Protein AF-A0A3P1Y550-F1 (afdb_monomer_lite)

Structure (mmCIF, N/CA/C/O backbone):
data_AF-A0A3P1Y550-F1
#
_entry.id   AF-A0A3P1Y550-F1
#
loop_
_atom_site.group_PDB
_atom_site.id
_atom_site.type_symbol
_atom_site.label_atom_id
_atom_site.label_alt_id
_atom_site.label_comp_id
_atom_site.label_asym_id
_atom_site.label_entity_id
_atom_site.label_seq_id
_atom_site.pdbx_PDB_ins_code
_atom_site.Cartn_x
_atom_site.Cartn_y
_atom_site.Cartn_z
_atom_site.occupancy
_atom_site.B_iso_or_equiv
_atom_site.auth_seq_id
_atom_site.auth_comp_id
_atom_site.auth_asym_id
_atom_site.auth_atom_id
_atom_site.pdbx_PDB_model_num
ATOM 1 N N . MET A 1 1 ? -47.392 -15.520 60.099 1.00 22.62 1 MET A N 1
ATOM 2 C CA . MET A 1 1 ? -47.990 -14.288 59.538 1.00 22.62 1 MET A CA 1
ATOM 3 C C . MET A 1 1 ? -48.075 -13.262 60.661 1.00 22.62 1 MET A C 1
ATOM 5 O O . MET A 1 1 ? -48.960 -13.371 61.495 1.00 22.62 1 MET A O 1
ATOM 9 N N . VAL A 1 2 ? -47.128 -12.327 60.753 1.00 23.77 2 VAL A N 1
ATOM 10 C CA . VAL A 1 2 ? -47.201 -11.227 61.730 1.00 23.77 2 VAL A CA 1
ATOM 11 C C . VAL A 1 2 ? -47.660 -9.987 60.963 1.00 23.77 2 VAL A C 1
ATOM 13 O O . VAL A 1 2 ? -46.875 -9.357 60.265 1.00 23.77 2 VAL A O 1
ATOM 16 N N . ARG A 1 3 ? -48.964 -9.689 61.016 1.00 20.72 3 ARG A N 1
ATOM 17 C CA . ARG A 1 3 ? -49.531 -8.416 60.542 1.00 20.72 3 ARG A CA 1
ATOM 18 C C . ARG A 1 3 ? -49.483 -7.430 61.704 1.00 20.72 3 ARG A C 1
ATOM 20 O O . ARG A 1 3 ? -50.238 -7.594 62.657 1.00 20.72 3 ARG A O 1
ATOM 27 N N . ILE A 1 4 ? -48.638 -6.407 61.623 1.00 26.38 4 ILE A N 1
ATOM 28 C CA . ILE A 1 4 ? -48.693 -5.270 62.550 1.00 26.38 4 ILE A CA 1
ATOM 29 C C . ILE A 1 4 ? -49.449 -4.144 61.846 1.00 26.38 4 ILE A C 1
ATOM 31 O O . ILE A 1 4 ? -48.876 -3.381 61.075 1.00 26.38 4 ILE A O 1
ATOM 35 N N . ASN A 1 5 ? -50.755 -4.058 62.103 1.00 22.03 5 ASN A N 1
ATOM 36 C CA . ASN A 1 5 ? -51.551 -2.883 61.760 1.00 22.03 5 ASN A CA 1
ATOM 37 C C . ASN A 1 5 ? -51.298 -1.803 62.818 1.00 22.03 5 ASN A C 1
ATOM 39 O O . ASN A 1 5 ? -51.792 -1.911 63.938 1.00 22.03 5 ASN A O 1
ATOM 43 N N . LYS A 1 6 ? -50.571 -0.737 62.469 1.00 24.81 6 LYS A N 1
ATOM 44 C CA . LYS A 1 6 ? -50.628 0.520 63.229 1.00 24.81 6 LYS A CA 1
ATOM 45 C C . LYS A 1 6 ? -51.767 1.380 62.681 1.00 24.81 6 LYS A C 1
ATOM 47 O O . LYS A 1 6 ? -51.555 2.277 61.875 1.00 24.81 6 LYS A O 1
ATOM 52 N N . THR A 1 7 ? -52.986 1.088 63.118 1.00 25.56 7 THR A N 1
ATOM 53 C CA . THR A 1 7 ? -54.127 2.009 63.019 1.00 25.56 7 THR A CA 1
ATOM 54 C C . THR A 1 7 ? -54.083 2.954 64.215 1.00 25.56 7 THR A C 1
ATOM 56 O O . THR A 1 7 ? -54.327 2.533 65.343 1.00 25.56 7 THR A O 1
ATOM 59 N N . VAL A 1 8 ? -53.762 4.228 63.981 1.00 29.44 8 VAL A N 1
ATOM 60 C CA . VAL A 1 8 ? -53.992 5.293 64.965 1.00 29.44 8 VAL A CA 1
ATOM 61 C C . VAL A 1 8 ? -55.485 5.616 64.943 1.00 29.44 8 VAL A C 1
ATOM 63 O O . VAL A 1 8 ? -56.024 6.028 63.918 1.00 29.44 8 VAL A O 1
ATOM 66 N N . VAL A 1 9 ? -56.156 5.368 66.068 1.00 26.64 9 VAL A N 1
ATOM 67 C CA . VAL A 1 9 ? -57.562 5.710 66.304 1.00 26.64 9 VAL A CA 1
ATOM 68 C C . VAL A 1 9 ? -57.685 7.229 66.389 1.00 26.64 9 VAL A C 1
ATOM 70 O O . VAL A 1 9 ? -57.072 7.856 67.250 1.00 26.64 9 VAL A O 1
ATOM 73 N N . ALA A 1 10 ? -58.480 7.817 65.498 1.00 31.17 10 ALA A N 1
ATOM 74 C CA . ALA A 1 10 ? -58.858 9.221 65.547 1.00 31.17 10 ALA A CA 1
ATOM 75 C C . ALA A 1 10 ? -60.269 9.354 66.136 1.00 31.17 10 ALA A C 1
ATOM 77 O O . ALA A 1 10 ? -61.236 8.913 65.519 1.00 31.17 10 ALA A O 1
ATOM 78 N N . THR A 1 11 ? -60.389 10.017 67.290 1.00 27.81 11 THR A N 1
ATOM 79 C CA . THR A 1 11 ? -61.658 10.612 67.741 1.00 27.81 11 THR A CA 1
ATOM 80 C C . THR A 1 11 ? -61.408 11.926 68.489 1.00 27.81 11 THR A C 1
ATOM 82 O O . THR A 1 11 ? -60.848 11.928 69.577 1.00 27.81 11 THR A O 1
ATOM 85 N N . ALA A 1 12 ? -61.826 13.010 67.821 1.00 26.88 12 ALA A N 1
ATOM 86 C CA . ALA A 1 12 ? -62.358 14.304 68.274 1.00 26.88 12 ALA A CA 1
ATOM 87 C C . ALA A 1 12 ? -61.736 15.058 69.475 1.00 26.88 12 ALA A C 1
ATOM 89 O O . ALA A 1 12 ? -61.962 14.704 70.624 1.00 26.88 12 ALA A O 1
ATOM 90 N N . CYS A 1 13 ? -61.142 16.233 69.218 1.00 23.28 13 CYS A N 1
ATOM 91 C CA . CYS A 1 13 ? -61.836 17.527 69.351 1.00 23.28 13 CYS A CA 1
ATOM 92 C C . CYS A 1 13 ? -60.969 18.679 68.811 1.00 23.28 13 CYS A C 1
ATOM 94 O O . CYS A 1 13 ? -59.762 18.732 69.027 1.00 23.28 13 CYS A O 1
ATOM 96 N N . ALA A 1 14 ? -61.609 19.589 68.082 1.00 30.98 14 ALA A N 1
ATOM 97 C CA . ALA A 1 14 ? -61.019 20.792 67.514 1.00 30.98 14 ALA A CA 1
ATOM 98 C C . ALA A 1 14 ? -60.915 21.910 68.563 1.00 30.98 14 ALA A C 1
ATOM 100 O O . ALA A 1 14 ? -61.892 22.151 69.264 1.00 30.98 14 ALA A O 1
ATOM 101 N N . ALA A 1 15 ? -59.778 22.615 68.611 1.00 25.02 15 ALA A N 1
ATOM 102 C CA . ALA A 1 15 ? -59.686 24.084 68.638 1.00 25.02 15 ALA A CA 1
ATOM 103 C C . ALA A 1 15 ? -58.242 24.554 68.914 1.00 25.02 15 ALA A C 1
ATOM 105 O O . ALA A 1 15 ? -57.650 24.190 69.921 1.00 25.02 15 ALA A O 1
ATOM 106 N N . ALA A 1 16 ? -57.749 25.416 68.018 1.00 26.83 16 ALA A N 1
ATOM 107 C CA . ALA A 1 16 ? -56.741 26.463 68.219 1.00 26.83 16 ALA A CA 1
ATOM 108 C C . ALA A 1 16 ? -55.364 26.095 68.823 1.00 26.83 16 ALA A C 1
ATOM 110 O O . ALA A 1 16 ? -55.211 25.974 70.031 1.00 26.83 16 ALA A O 1
ATOM 111 N N . CYS A 1 17 ? -54.333 26.066 67.968 1.00 23.06 17 CYS A N 1
ATOM 112 C CA . CYS A 1 17 ? -53.166 26.974 67.997 1.00 23.06 17 CYS A CA 1
ATOM 113 C C . CYS A 1 17 ? -51.940 26.345 67.315 1.00 23.06 17 CYS A C 1
ATOM 115 O O . CYS A 1 17 ? -51.707 25.143 67.376 1.00 23.06 17 CYS A O 1
ATOM 117 N N . ALA A 1 18 ? -51.177 27.202 66.638 1.00 32.88 18 ALA A N 1
ATOM 118 C CA . ALA A 1 18 ? -49.966 26.909 65.884 1.00 32.88 18 ALA A CA 1
ATOM 119 C C . ALA A 1 18 ? -48.983 25.980 66.620 1.00 32.88 18 ALA A C 1
ATOM 121 O O . ALA A 1 18 ? -48.517 26.308 67.709 1.00 32.88 18 ALA A O 1
ATOM 122 N N . LEU A 1 19 ? -48.602 24.869 65.985 1.00 25.58 19 LEU A N 1
ATOM 123 C CA . LEU A 1 19 ? -47.481 24.038 66.414 1.00 25.58 19 LEU A CA 1
ATOM 124 C C . LEU A 1 19 ? -46.633 23.672 65.197 1.00 25.58 19 LEU A C 1
ATOM 126 O O . LEU A 1 19 ? -47.117 23.117 64.212 1.00 25.58 19 LEU A O 1
ATOM 130 N N . ALA A 1 20 ? -45.363 24.060 65.288 1.00 27.14 20 ALA A N 1
ATOM 131 C CA . ALA A 1 20 ? -44.292 23.724 64.371 1.00 27.14 20 ALA A CA 1
ATOM 132 C C . ALA A 1 20 ? -44.308 22.231 64.018 1.00 27.14 20 ALA A C 1
ATOM 134 O O . ALA A 1 20 ? -44.530 21.390 64.888 1.00 27.14 20 ALA A O 1
ATOM 135 N N . ALA A 1 21 ? -44.027 21.908 62.754 1.00 26.44 21 ALA A N 1
ATOM 136 C CA . ALA A 1 21 ? -43.721 20.545 62.344 1.00 26.44 21 ALA A CA 1
ATOM 137 C C . ALA A 1 21 ? -42.543 20.041 63.191 1.00 26.44 21 ALA A C 1
ATOM 139 O O . ALA A 1 21 ? -41.406 20.471 63.000 1.00 26.44 21 ALA A O 1
ATOM 140 N N . TRP A 1 22 ? -42.824 19.195 64.182 1.00 24.02 22 TRP A N 1
ATOM 141 C CA . TRP A 1 22 ? -41.779 18.584 64.989 1.00 24.02 22 TRP A CA 1
ATOM 142 C C . TRP A 1 22 ? -40.934 17.673 64.090 1.00 24.02 22 TRP A C 1
ATOM 144 O O . TRP A 1 22 ? -41.504 16.847 63.370 1.00 24.02 22 TRP A O 1
ATOM 154 N N . PRO A 1 23 ? -39.595 17.809 64.094 1.00 28.44 23 PRO A N 1
ATOM 155 C CA . PRO A 1 23 ? -38.734 16.833 63.448 1.00 28.44 23 PRO A CA 1
ATOM 156 C C . PRO A 1 23 ? -38.966 15.476 64.117 1.00 28.44 23 PRO A C 1
ATOM 158 O O . PRO A 1 23 ? -38.893 15.354 65.340 1.00 28.44 23 PRO A O 1
ATOM 161 N N . VAL A 1 24 ? -39.257 14.446 63.323 1.00 31.97 24 VAL A N 1
ATOM 162 C CA . VAL A 1 24 ? -39.180 13.068 63.811 1.00 31.97 24 VAL A CA 1
ATOM 163 C C . VAL A 1 24 ? -37.692 12.775 63.972 1.00 31.97 24 VAL A C 1
ATOM 165 O O . VAL A 1 24 ? -36.984 12.642 62.975 1.00 31.97 24 VAL A O 1
ATOM 168 N N . GLN A 1 25 ? -37.204 12.752 65.215 1.00 25.55 25 GLN A N 1
ATOM 169 C CA . GLN A 1 25 ? -35.825 12.361 65.498 1.00 25.55 25 GLN A CA 1
ATOM 170 C C . GLN A 1 25 ? -35.597 10.931 64.993 1.00 25.55 25 GLN A C 1
ATOM 172 O O . GLN A 1 25 ? -36.353 10.019 65.337 1.00 25.55 25 GLN A O 1
ATOM 177 N N . ALA A 1 26 ? -34.570 10.741 64.162 1.00 33.00 26 ALA A N 1
ATOM 178 C CA . ALA A 1 26 ? -34.093 9.410 63.816 1.00 33.00 26 ALA A CA 1
ATOM 179 C C . ALA A 1 26 ? -33.629 8.673 65.084 1.00 33.00 26 ALA A C 1
ATOM 181 O O . ALA A 1 26 ? -32.951 9.249 65.933 1.00 33.00 26 ALA A O 1
ATOM 182 N N . GLN A 1 27 ? -34.027 7.406 65.209 1.00 30.41 27 GLN A N 1
ATOM 183 C CA . GLN A 1 27 ? -33.667 6.543 66.333 1.00 30.41 27 GLN A CA 1
ATOM 184 C C . GLN A 1 27 ? -32.167 6.216 66.314 1.00 30.41 27 GLN A C 1
ATOM 186 O O . GLN A 1 27 ? -31.603 5.894 65.268 1.00 30.41 27 GLN A O 1
ATOM 191 N N . GLU A 1 28 ? -31.532 6.312 67.484 1.00 27.66 28 GLU A N 1
ATOM 192 C CA . GLU A 1 28 ? -30.116 6.018 67.691 1.00 27.66 28 GLU A CA 1
ATOM 193 C C . GLU A 1 28 ? -29.837 4.504 67.723 1.00 27.66 28 GLU A C 1
ATOM 195 O O . GLU A 1 28 ? -30.561 3.736 68.352 1.00 27.66 28 GLU A O 1
ATOM 200 N N . ASN A 1 29 ? -28.699 4.140 67.120 1.00 33.81 29 ASN A N 1
ATOM 201 C CA . ASN A 1 29 ? -28.002 2.848 67.134 1.00 33.81 29 ASN A CA 1
ATOM 202 C C . ASN A 1 29 ? -28.502 1.730 66.182 1.00 33.81 29 ASN A C 1
ATOM 204 O O . ASN A 1 29 ? -29.686 1.563 65.947 1.00 33.81 29 ASN A O 1
ATOM 208 N N . MET A 1 30 ? -27.531 1.015 65.595 1.00 43.34 30 MET A N 1
ATOM 209 C CA . MET A 1 30 ? -27.579 -0.217 64.773 1.00 43.34 30 MET A CA 1
ATOM 210 C C . MET A 1 30 ? -28.835 -0.517 63.912 1.00 43.34 30 MET A C 1
ATOM 212 O O . MET A 1 30 ? -29.800 -1.101 64.375 1.00 43.34 30 MET A O 1
ATOM 216 N N . LEU A 1 31 ? -28.767 -0.241 62.599 1.00 44.44 31 LEU A N 1
ATOM 217 C CA . LEU A 1 31 ? -29.532 -0.925 61.526 1.00 44.44 31 LEU A CA 1
ATOM 218 C C . LEU A 1 31 ? -31.032 -1.247 61.815 1.00 44.44 31 LEU A C 1
ATOM 220 O O . LEU A 1 31 ? -31.501 -2.356 61.564 1.00 44.44 31 LEU A O 1
ATOM 224 N N . HIS A 1 32 ? -31.824 -0.282 62.299 1.00 44.31 32 HIS A N 1
ATOM 225 C CA . HIS A 1 32 ? -33.243 -0.487 62.655 1.00 44.31 32 HIS A CA 1
ATOM 226 C C . HIS A 1 32 ? -34.255 -0.146 61.532 1.00 44.31 32 HIS A C 1
ATOM 228 O O . HIS A 1 32 ? -35.046 0.790 61.639 1.00 44.31 32 HIS A O 1
ATOM 234 N N . GLY A 1 33 ? -34.279 -0.959 60.465 1.00 48.00 33 GLY A N 1
ATOM 235 C CA . GLY A 1 33 ? -35.487 -1.198 59.646 1.00 48.00 33 GLY A CA 1
ATOM 236 C C . GLY A 1 33 ? -36.460 -2.136 60.378 1.00 48.00 33 GLY A C 1
ATOM 237 O O . GLY A 1 33 ? -36.449 -2.176 61.605 1.00 48.00 33 GLY A O 1
ATOM 238 N N . LEU A 1 34 ? -37.232 -3.000 59.700 1.00 46.12 34 LEU A N 1
ATOM 239 C CA . LEU A 1 34 ? -37.603 -4.286 60.337 1.00 46.12 34 LEU A CA 1
ATOM 240 C C . LEU A 1 34 ? -36.293 -5.075 60.553 1.00 46.12 34 LEU A C 1
ATOM 242 O O . LEU A 1 34 ? -35.945 -5.933 59.748 1.00 46.12 34 LEU A O 1
ATOM 246 N N . GLY A 1 35 ? -35.504 -4.669 61.547 1.00 46.34 35 GLY A N 1
ATOM 247 C CA . GLY A 1 35 ? -34.103 -5.022 61.721 1.00 46.34 35 GLY A CA 1
ATOM 248 C C . GLY A 1 35 ? -33.954 -5.961 62.898 1.00 46.34 35 GLY A C 1
ATOM 249 O O . GLY A 1 35 ? -34.224 -5.577 64.035 1.00 46.34 35 GLY A O 1
ATOM 250 N N . TRP A 1 36 ? -33.567 -7.203 62.623 1.00 49.19 36 TRP A N 1
ATOM 251 C CA . TRP A 1 36 ? -33.170 -8.146 63.663 1.00 49.19 36 TRP A CA 1
ATOM 252 C C . TRP A 1 36 ? -31.665 -7.984 63.843 1.00 49.19 36 TRP A C 1
ATOM 254 O O . TRP A 1 36 ? -30.884 -8.486 63.040 1.00 49.19 36 TRP A O 1
ATOM 264 N N . VAL A 1 37 ? -31.281 -7.234 64.873 1.00 44.75 37 VAL A N 1
ATOM 265 C CA . VAL A 1 37 ? -29.892 -7.087 65.313 1.00 44.75 37 VAL A CA 1
ATOM 266 C C . VAL A 1 37 ? -29.742 -7.960 66.548 1.00 44.75 37 VAL A C 1
ATOM 268 O O . VAL A 1 37 ? -30.415 -7.739 67.554 1.00 44.75 37 VAL A O 1
ATOM 271 N N . MET A 1 38 ? -28.913 -8.994 66.455 1.00 49.59 38 MET A N 1
ATOM 272 C CA . MET A 1 38 ? -28.595 -9.858 67.589 1.00 49.59 38 MET A CA 1
ATOM 273 C C . MET A 1 38 ? -27.082 -9.979 67.704 1.00 49.59 38 MET A C 1
ATOM 275 O O . MET A 1 38 ? -26.511 -11.037 67.437 1.00 49.59 38 MET A O 1
ATOM 279 N N . ASP A 1 39 ? -26.438 -8.882 68.103 1.00 39.97 39 ASP A N 1
ATOM 280 C CA . ASP A 1 39 ? -25.069 -8.936 68.608 1.00 39.97 39 ASP A CA 1
ATOM 281 C C . ASP A 1 39 ? -25.021 -9.963 69.753 1.00 39.97 39 ASP A C 1
ATOM 283 O O . ASP A 1 39 ? -25.596 -9.754 70.821 1.00 39.97 39 ASP A O 1
ATOM 287 N N . GLY A 1 40 ? -24.379 -11.111 69.507 1.00 42.50 40 GLY A N 1
ATOM 288 C CA . GLY A 1 40 ? -24.061 -12.099 70.543 1.00 42.50 40 GLY A CA 1
ATOM 289 C C . GLY A 1 40 ? -24.806 -13.443 70.535 1.00 42.50 40 GLY A C 1
ATOM 290 O O . GLY A 1 40 ? -24.532 -14.236 71.430 1.00 42.50 40 GLY A O 1
ATOM 291 N N . ASN A 1 41 ? -25.674 -13.765 69.560 1.00 47.41 41 ASN A N 1
ATOM 292 C CA . ASN A 1 41 ? -26.307 -15.101 69.464 1.00 47.41 41 ASN A CA 1
ATOM 293 C C . ASN A 1 41 ? -25.894 -15.882 68.194 1.00 47.41 41 ASN A C 1
ATOM 295 O O . ASN A 1 41 ? -26.598 -15.829 67.180 1.00 47.41 41 ASN A O 1
ATOM 299 N N . PRO A 1 42 ? -24.785 -16.649 68.216 1.00 48.69 42 PRO A N 1
ATOM 300 C CA . PRO A 1 42 ? -24.459 -17.578 67.133 1.00 48.69 42 PRO A CA 1
ATOM 301 C C . PRO A 1 42 ? -25.553 -18.658 66.982 1.00 48.69 42 PRO A C 1
ATOM 303 O O . PRO A 1 42 ? -25.844 -19.383 67.930 1.00 48.69 42 PRO A O 1
ATOM 306 N N . GLY A 1 43 ? -26.156 -18.775 65.787 1.00 56.59 43 GLY A N 1
ATOM 307 C CA . GLY A 1 43 ? -27.112 -19.846 65.435 1.00 56.59 43 GLY A CA 1
ATOM 308 C C . GLY A 1 43 ? -28.521 -19.417 64.983 1.00 56.59 43 GLY A C 1
ATOM 309 O O . GLY A 1 43 ? -29.345 -20.281 64.681 1.00 56.59 43 GLY A O 1
ATOM 310 N N . SER A 1 44 ? -28.826 -18.118 64.912 1.00 69.56 44 SER A N 1
ATOM 311 C CA . SER A 1 44 ? -30.141 -17.616 64.473 1.00 69.56 44 SER A CA 1
ATOM 312 C C . SER A 1 44 ? -30.394 -17.847 62.974 1.00 69.56 44 SER A C 1
ATOM 314 O O . SER A 1 44 ? -29.559 -17.509 62.133 1.00 69.56 44 SER A O 1
ATOM 316 N N . SER A 1 45 ? -31.567 -18.394 62.622 1.00 81.81 45 SER A N 1
ATOM 317 C CA . SER A 1 45 ? -31.962 -18.616 61.223 1.00 81.81 45 SER A CA 1
ATOM 318 C C . SER A 1 45 ? -33.436 -18.304 60.945 1.00 81.81 45 SER A C 1
ATOM 320 O O . SER A 1 45 ? -34.300 -18.488 61.801 1.00 81.81 45 SER A O 1
ATOM 322 N N . ILE A 1 46 ? -33.721 -17.857 59.722 1.00 84.94 46 ILE A N 1
ATOM 323 C CA . ILE A 1 46 ? -35.059 -17.624 59.170 1.00 84.94 46 ILE A CA 1
ATOM 324 C C . ILE A 1 46 ? -35.312 -18.712 58.126 1.00 84.94 46 ILE A C 1
ATOM 326 O O . ILE A 1 46 ? -34.581 -18.806 57.143 1.00 84.94 46 ILE A O 1
ATOM 330 N N . ARG A 1 47 ? -36.334 -19.553 58.312 1.00 89.00 47 ARG A N 1
ATOM 331 C CA . ARG A 1 47 ? -36.664 -20.633 57.366 1.00 89.00 47 ARG A CA 1
ATOM 332 C C . ARG A 1 47 ? -38.142 -20.637 57.000 1.00 89.00 47 ARG A C 1
ATOM 334 O O . ARG A 1 47 ? -38.976 -20.381 57.867 1.00 89.00 47 ARG A O 1
ATOM 341 N N . SER A 1 48 ? -38.462 -20.938 55.737 1.00 91.81 48 SER A N 1
ATOM 342 C CA . SER A 1 48 ? -39.849 -21.092 55.252 1.00 91.81 48 SER A CA 1
ATOM 343 C C . SER A 1 48 ? -40.762 -19.913 55.632 1.00 91.81 48 SER A C 1
ATOM 345 O O . SER A 1 48 ? -41.907 -20.099 56.041 1.00 91.81 48 SER A O 1
ATOM 347 N N . SER A 1 49 ? -40.228 -18.692 55.575 1.00 90.31 49 SER A N 1
ATOM 348 C CA . SER A 1 49 ? -40.854 -17.492 56.139 1.00 90.31 49 SER A CA 1
ATOM 349 C C . SER A 1 49 ? -41.022 -16.388 55.094 1.00 90.31 49 SER A C 1
ATOM 351 O O . SER A 1 49 ? -40.410 -16.419 54.032 1.00 90.31 49 SER A O 1
ATOM 353 N N . ALA A 1 50 ? -41.845 -15.383 55.399 1.00 90.75 50 ALA A N 1
ATOM 354 C CA . ALA A 1 50 ? -42.014 -14.197 54.563 1.00 90.75 50 ALA A CA 1
ATOM 355 C C . ALA A 1 50 ? -41.856 -12.922 55.402 1.00 90.75 50 ALA A C 1
ATOM 357 O O . ALA A 1 50 ? -42.538 -12.760 56.417 1.00 90.75 50 ALA A O 1
ATOM 358 N N . ILE A 1 51 ? -40.970 -12.026 54.965 1.00 89.31 51 ILE A N 1
ATOM 359 C CA . ILE A 1 51 ? -40.762 -10.688 55.526 1.00 89.31 51 ILE A CA 1
ATOM 360 C C . ILE A 1 51 ? -41.164 -9.684 54.451 1.00 89.31 51 ILE A C 1
ATOM 362 O O . ILE A 1 51 ? -40.615 -9.688 53.349 1.00 89.31 51 ILE A O 1
ATOM 366 N N . THR A 1 52 ? -42.140 -8.832 54.753 1.00 89.69 52 THR A N 1
ATOM 367 C CA . THR A 1 52 ? -42.718 -7.917 53.767 1.00 89.69 52 THR A CA 1
ATOM 368 C C . THR A 1 52 ? -42.836 -6.506 54.325 1.00 89.69 52 THR A C 1
ATOM 370 O O . THR A 1 52 ? -43.426 -6.299 55.382 1.00 89.69 52 THR A O 1
ATOM 373 N N . VAL A 1 53 ? -42.324 -5.533 53.574 1.00 89.31 53 VAL A N 1
ATOM 374 C CA . VAL A 1 53 ? -42.497 -4.093 53.792 1.00 89.31 53 VAL A CA 1
ATOM 375 C C . VAL A 1 53 ? -43.170 -3.529 52.548 1.00 89.31 53 VAL A C 1
ATOM 377 O O . VAL A 1 53 ? -42.534 -3.384 51.503 1.00 89.31 53 VAL A O 1
ATOM 380 N N . SER A 1 54 ? -44.473 -3.256 52.613 1.00 92.75 54 SER A N 1
ATOM 381 C CA . SER A 1 54 ? -45.226 -2.895 51.411 1.00 92.75 54 SER A CA 1
ATOM 382 C C . SER A 1 54 ? -46.290 -1.828 51.634 1.00 92.75 54 SER A C 1
ATOM 384 O O . SER A 1 54 ? -46.911 -1.780 52.694 1.00 92.75 54 SER A O 1
ATOM 386 N N . GLY A 1 55 ? -46.500 -0.989 50.614 1.00 89.81 55 GLY A N 1
ATOM 387 C CA . GLY A 1 55 ? -47.571 0.010 50.560 1.00 89.81 55 GLY A CA 1
ATOM 388 C C . GLY A 1 55 ? -47.364 1.245 51.442 1.00 89.81 55 GLY A C 1
ATOM 389 O O . GLY A 1 55 ? -48.297 2.032 51.613 1.00 89.81 55 GLY A O 1
ATOM 390 N N . ASN A 1 56 ? -46.175 1.431 52.020 1.00 87.62 56 ASN A N 1
ATOM 391 C CA . ASN A 1 56 ? -45.913 2.521 52.958 1.00 87.62 56 ASN A CA 1
ATOM 392 C C . ASN A 1 56 ? -45.759 3.869 52.242 1.00 87.62 56 ASN A C 1
ATOM 394 O O . ASN A 1 56 ? -45.195 3.944 51.151 1.00 87.62 56 ASN A O 1
ATOM 398 N N . ARG A 1 57 ? -46.223 4.954 52.873 1.00 89.94 57 ARG A N 1
ATOM 399 C CA . ARG A 1 57 ? -46.060 6.334 52.388 1.00 89.94 57 ARG A CA 1
ATOM 400 C C . ARG A 1 57 ? -45.412 7.191 53.470 1.00 89.94 57 ARG A C 1
ATOM 402 O O . ARG A 1 57 ? -46.004 7.393 54.526 1.00 89.94 57 ARG A O 1
ATOM 409 N N . SER A 1 58 ? -44.228 7.719 53.190 1.00 84.25 58 SER A N 1
ATOM 410 C CA . SER A 1 58 ? -43.423 8.505 54.126 1.00 84.25 58 SER A CA 1
ATOM 411 C C . SER A 1 58 ? -43.255 9.925 53.586 1.00 84.25 58 SER A C 1
ATOM 413 O O . SER A 1 58 ? -42.438 10.163 52.701 1.00 84.25 58 SER A O 1
ATOM 415 N N . ALA A 1 59 ? -44.067 10.860 54.087 1.00 82.56 59 ALA A N 1
ATOM 416 C CA . ALA A 1 59 ? -44.121 12.241 53.589 1.00 82.56 59 ALA A CA 1
ATOM 417 C C . ALA A 1 59 ? -43.407 13.276 54.478 1.00 82.56 59 ALA A C 1
ATOM 419 O O . ALA A 1 59 ? -43.219 14.412 54.054 1.00 82.56 59 ALA A O 1
ATOM 420 N N . ALA A 1 60 ? -43.023 12.907 55.702 1.00 76.25 60 ALA A N 1
ATOM 421 C CA . ALA A 1 60 ? -42.322 13.794 56.631 1.00 76.25 60 ALA A CA 1
ATOM 422 C C . ALA A 1 60 ? -40.809 13.840 56.349 1.00 76.25 60 ALA A C 1
ATOM 424 O O . ALA A 1 60 ? -40.253 12.878 55.816 1.00 76.25 60 ALA A O 1
ATOM 425 N N . LYS A 1 61 ? -40.143 14.935 56.753 1.00 82.56 61 LYS A N 1
ATOM 426 C CA . LYS A 1 61 ? -38.673 15.020 56.770 1.00 82.56 61 LYS A CA 1
ATOM 427 C C . LYS A 1 61 ? -38.118 13.982 57.750 1.00 82.56 61 LYS A C 1
ATOM 429 O O . LYS A 1 61 ? -38.564 13.930 58.896 1.00 82.56 61 LYS A O 1
ATOM 434 N N . VAL A 1 62 ? -37.138 13.200 57.307 1.00 82.06 62 VAL A N 1
ATOM 435 C CA . VAL A 1 62 ? -36.400 12.239 58.137 1.00 82.06 62 VAL A CA 1
ATOM 436 C C . VAL A 1 62 ? -34.965 12.728 58.268 1.00 82.06 62 VAL A C 1
ATOM 438 O O . VAL A 1 62 ? -34.269 12.869 57.268 1.00 82.06 62 VAL A O 1
ATOM 441 N N . GLU A 1 63 ? -34.512 13.009 59.485 1.00 82.12 63 GLU A N 1
ATOM 442 C CA . GLU A 1 63 ? -33.187 13.586 59.726 1.00 82.12 63 GLU A CA 1
ATOM 443 C C . GLU A 1 63 ? -32.456 12.837 60.842 1.00 82.12 63 GLU A C 1
ATOM 445 O O . GLU A 1 63 ? -33.016 12.624 61.918 1.00 82.12 63 GLU A O 1
ATOM 450 N N . ALA A 1 64 ? -31.206 12.447 60.581 1.00 76.75 64 ALA A N 1
ATOM 451 C CA . ALA A 1 64 ? -30.313 11.832 61.562 1.00 76.75 64 ALA A CA 1
ATOM 452 C C . ALA A 1 64 ? -28.990 12.605 61.629 1.00 76.75 64 ALA A C 1
ATOM 454 O O . ALA A 1 64 ? -28.380 12.884 60.595 1.00 76.75 64 ALA A O 1
ATOM 455 N N . VAL A 1 65 ? -28.525 12.932 62.835 1.00 72.00 65 VAL A N 1
ATOM 456 C CA . VAL A 1 65 ? -27.308 13.730 63.049 1.00 72.00 65 VAL A CA 1
ATOM 457 C C . VAL A 1 65 ? -26.384 13.005 64.018 1.00 72.00 65 VAL A C 1
ATOM 459 O O . VAL A 1 65 ? -26.775 12.722 65.146 1.00 72.00 65 VAL A O 1
ATOM 462 N N . GLY A 1 66 ? -25.160 12.698 63.584 1.00 63.47 66 GLY A N 1
ATOM 463 C CA . GLY A 1 66 ? -24.125 12.119 64.437 1.00 63.47 66 GLY A CA 1
ATOM 464 C C . GLY A 1 66 ? -23.439 13.224 65.234 1.00 63.47 66 GLY A C 1
ATOM 465 O O . GLY A 1 66 ? -22.784 14.086 64.652 1.00 63.47 66 GLY A O 1
ATOM 466 N N . LEU A 1 67 ? -23.597 13.229 66.559 1.00 53.66 67 LEU A N 1
ATOM 467 C CA . LEU A 1 67 ? -22.954 14.207 67.440 1.00 53.66 67 LEU A CA 1
ATOM 468 C C . LEU A 1 67 ? -21.617 13.667 67.963 1.00 53.66 67 LEU A C 1
ATOM 470 O O . LEU A 1 67 ? -21.567 12.660 68.666 1.00 53.66 67 LEU A O 1
ATOM 474 N N . GLY A 1 68 ? -20.525 14.381 67.683 1.00 45.50 68 GLY A N 1
ATOM 475 C CA . GLY A 1 68 ? -19.264 14.241 68.415 1.00 45.50 68 GLY A CA 1
ATOM 476 C C . GLY A 1 68 ? -19.366 14.925 69.779 1.00 45.50 68 GLY A C 1
ATOM 477 O O . GLY A 1 68 ? -18.844 16.018 69.964 1.00 45.50 68 GLY A O 1
ATOM 478 N N . GLY A 1 69 ? -20.091 14.325 70.723 1.00 37.72 69 GLY A N 1
ATOM 479 C CA . GLY A 1 69 ? -20.217 14.856 72.079 1.00 37.72 69 GLY A CA 1
ATOM 480 C C . GLY A 1 69 ? -19.019 14.477 72.948 1.00 37.72 69 GLY A C 1
ATOM 481 O O . GLY A 1 69 ? -18.926 13.341 73.406 1.00 37.72 69 GLY A O 1
ATOM 482 N N . SER A 1 70 ? -18.129 15.428 73.250 1.00 33.19 70 SER A N 1
ATOM 483 C CA . SER A 1 70 ? -17.270 15.317 74.432 1.00 33.19 70 SER A CA 1
ATOM 484 C C . SER A 1 70 ? -18.134 15.561 75.671 1.00 33.19 70 SER A C 1
ATOM 486 O O . SER A 1 70 ? -18.308 16.701 76.108 1.00 33.19 70 SER A O 1
ATOM 488 N N . LEU A 1 71 ? -18.720 14.508 76.237 1.00 35.97 71 LEU A N 1
ATOM 489 C CA . LEU A 1 71 ? -19.256 14.594 77.590 1.00 35.97 71 LEU A CA 1
ATOM 490 C C . LEU A 1 71 ? -18.063 14.715 78.539 1.00 35.97 71 LEU A C 1
ATOM 492 O O . LEU A 1 71 ? -17.315 13.765 78.755 1.00 35.97 71 LEU A O 1
ATOM 496 N N . GLY A 1 72 ? -17.842 15.924 79.050 1.00 40.50 72 GLY A N 1
ATOM 497 C CA . GLY A 1 72 ? -16.837 16.168 80.067 1.00 40.50 72 GLY A CA 1
ATOM 498 C C . GLY A 1 72 ? -17.226 15.461 81.355 1.00 40.50 72 GLY A C 1
ATOM 499 O O . GLY A 1 72 ? -18.019 16.011 82.092 1.00 40.50 72 GLY A O 1
ATOM 500 N N . PHE A 1 73 ? -16.672 14.275 81.601 1.00 33.69 73 PHE A N 1
ATOM 501 C CA . PHE A 1 73 ? -16.234 13.760 82.903 1.00 33.69 73 PHE A CA 1
ATOM 502 C C . PHE A 1 73 ? -15.248 12.618 82.624 1.00 33.69 73 PHE A C 1
ATOM 504 O O . PHE A 1 73 ? -15.508 11.746 81.799 1.00 33.69 73 PHE A O 1
ATOM 511 N N . GLY A 1 74 ? -14.068 12.681 83.243 1.00 34.25 74 GLY A N 1
ATOM 512 C CA . GLY A 1 74 ? -12.910 11.865 82.885 1.00 34.25 74 GLY A CA 1
ATOM 513 C C . GLY A 1 74 ? -13.138 10.358 82.997 1.00 34.25 74 GLY A C 1
ATOM 514 O O . GLY A 1 74 ? -13.057 9.810 84.087 1.00 34.25 74 GLY A O 1
ATOM 515 N N . LEU A 1 75 ? -13.315 9.699 81.853 1.00 31.16 75 LEU A N 1
ATOM 516 C CA . LEU A 1 75 ? -12.949 8.309 81.586 1.00 31.16 75 LEU A CA 1
ATOM 517 C C . LEU A 1 75 ? -12.504 8.224 80.118 1.00 31.16 75 LEU A C 1
ATOM 519 O O . LEU A 1 75 ? -13.134 8.794 79.229 1.00 31.16 75 LEU A O 1
ATOM 523 N N . ALA A 1 76 ? -11.379 7.556 79.865 1.00 32.50 76 ALA A N 1
ATOM 524 C CA . ALA A 1 76 ? -10.804 7.388 78.536 1.00 32.50 76 ALA A CA 1
ATOM 525 C C . ALA A 1 76 ? -11.708 6.504 77.656 1.00 32.50 76 ALA A C 1
ATOM 527 O O . ALA A 1 76 ? -11.602 5.282 77.667 1.00 32.50 76 ALA A O 1
ATOM 528 N N . GLY A 1 77 ? -12.604 7.129 76.894 1.00 31.58 77 GLY A N 1
ATOM 529 C CA . GLY A 1 77 ? -13.436 6.464 75.898 1.00 31.58 77 GLY A CA 1
ATOM 530 C C . GLY A 1 77 ? -14.127 7.490 75.009 1.00 31.58 77 GLY A C 1
ATOM 531 O O . GLY A 1 77 ? -15.131 8.077 75.396 1.00 31.58 77 GLY A O 1
ATOM 532 N N . VAL A 1 78 ? -13.586 7.733 73.814 1.00 33.09 78 VAL A N 1
ATOM 533 C CA . VAL A 1 78 ? -14.255 8.558 72.799 1.00 33.09 78 VAL A CA 1
ATOM 534 C C . VAL A 1 78 ? -15.387 7.724 72.194 1.00 33.09 78 VAL A C 1
ATOM 536 O O . VAL A 1 78 ? -15.140 6.873 71.342 1.00 33.09 78 VAL A O 1
ATOM 539 N N . LEU A 1 79 ? -16.626 7.951 72.633 1.00 36.31 79 LEU A N 1
ATOM 540 C CA . LEU A 1 79 ? -17.826 7.415 71.985 1.00 36.31 79 LEU A CA 1
ATOM 541 C C . LEU A 1 79 ? -18.078 8.203 70.694 1.00 36.31 79 LEU A C 1
ATOM 543 O O . LEU A 1 79 ? -18.339 9.403 70.724 1.00 36.31 79 LEU A O 1
ATOM 547 N N . ARG A 1 80 ? -17.947 7.530 69.548 1.00 47.06 80 ARG A N 1
ATOM 548 C CA . ARG A 1 80 ? -18.223 8.095 68.221 1.00 47.06 80 ARG A CA 1
ATOM 549 C C . ARG A 1 80 ? -19.569 7.577 67.725 1.00 47.06 80 ARG A C 1
ATOM 551 O O . ARG A 1 80 ? -19.741 6.369 67.604 1.00 47.06 80 ARG A O 1
ATOM 558 N N . LEU A 1 81 ? -20.501 8.482 67.436 1.00 52.31 81 LEU A N 1
ATOM 559 C CA . LEU A 1 81 ? -21.840 8.156 66.938 1.00 52.31 81 LEU A CA 1
ATOM 560 C C . LEU A 1 81 ? -21.873 8.235 65.402 1.00 52.31 81 LEU A C 1
ATOM 562 O O . LEU A 1 81 ? -21.711 9.315 64.836 1.00 52.31 81 LEU A O 1
ATOM 566 N N . ILE A 1 82 ? -22.102 7.097 64.734 1.00 60.72 82 ILE A N 1
ATOM 567 C CA . ILE A 1 82 ? -22.457 7.024 63.305 1.00 60.72 82 ILE A CA 1
ATOM 568 C C . ILE A 1 82 ? -23.984 7.156 63.205 1.00 60.72 82 ILE A C 1
ATOM 570 O O . ILE A 1 82 ? -24.709 6.329 63.756 1.00 60.72 82 ILE A O 1
ATOM 574 N N . ALA A 1 83 ? -24.495 8.174 62.508 1.00 70.44 83 ALA A N 1
ATOM 575 C CA . ALA A 1 83 ? -25.942 8.371 62.357 1.00 70.44 83 ALA A CA 1
ATOM 576 C C . ALA A 1 83 ? -26.524 7.545 61.199 1.00 70.44 83 ALA A C 1
ATOM 578 O O . ALA A 1 83 ? -26.063 7.650 60.067 1.00 70.44 83 ALA A O 1
ATOM 579 N N . THR A 1 84 ? -27.576 6.757 61.432 1.00 72.69 84 THR A N 1
ATOM 580 C CA . THR A 1 84 ? -28.260 6.024 60.349 1.00 72.69 84 THR A CA 1
ATOM 581 C C . THR A 1 84 ? -29.714 6.464 60.217 1.00 72.69 84 THR A C 1
ATOM 583 O O . THR A 1 84 ? -30.443 6.475 61.202 1.00 72.69 84 THR A O 1
ATOM 586 N N . ALA A 1 85 ? -30.146 6.826 59.006 1.00 80.38 85 ALA A N 1
ATOM 587 C CA . ALA A 1 85 ? -31.558 7.040 58.688 1.00 80.38 85 ALA A CA 1
ATOM 588 C C . ALA A 1 85 ? -32.039 5.900 57.794 1.00 80.38 85 ALA A C 1
ATOM 590 O O . ALA A 1 85 ? -31.484 5.671 56.719 1.00 80.38 85 ALA A O 1
ATOM 591 N N . GLN A 1 86 ? -33.073 5.183 58.228 1.00 83.44 86 GLN A N 1
ATOM 592 C CA . GLN A 1 86 ? -33.661 4.094 57.458 1.00 83.44 86 GLN A CA 1
ATOM 593 C C . GLN A 1 86 ? -35.178 4.251 57.355 1.00 83.44 86 GLN A C 1
ATOM 595 O O . GLN A 1 86 ? -35.843 4.526 58.349 1.00 83.44 86 GLN A O 1
ATOM 600 N N . VAL A 1 87 ? -35.737 4.075 56.155 1.00 85.75 87 VAL A N 1
ATOM 601 C CA . VAL A 1 87 ? -37.189 4.119 55.908 1.00 85.75 87 VAL A CA 1
ATOM 602 C C . VAL A 1 87 ? -37.590 2.974 54.992 1.00 85.75 87 VAL A C 1
ATOM 604 O O . VAL A 1 87 ? -37.000 2.787 53.931 1.00 85.75 87 VAL A O 1
ATOM 607 N N . ASN A 1 88 ? -38.635 2.236 55.374 1.00 87.25 88 ASN A N 1
ATOM 608 C CA . ASN A 1 88 ? -39.184 1.114 54.604 1.00 87.25 88 ASN A CA 1
ATOM 609 C C . ASN A 1 88 ? -38.118 0.065 54.220 1.00 87.25 88 ASN A C 1
ATOM 611 O O . ASN A 1 88 ? -38.139 -0.470 53.112 1.00 87.25 88 ASN A O 1
ATOM 615 N N . THR A 1 89 ? -37.170 -0.205 55.120 1.00 85.25 89 THR A N 1
ATOM 616 C CA . THR A 1 89 ? -36.056 -1.132 54.891 1.00 85.25 89 THR A CA 1
ATOM 617 C C . THR A 1 89 ? -36.254 -2.475 55.593 1.00 85.25 89 THR A C 1
ATOM 619 O O . THR A 1 89 ? -36.867 -2.563 56.662 1.00 85.25 89 THR A O 1
ATOM 622 N N . ILE A 1 90 ? -35.680 -3.528 55.007 1.00 87.12 90 ILE A N 1
ATOM 623 C CA . ILE A 1 90 ? -35.443 -4.816 55.675 1.00 87.12 90 ILE A CA 1
ATOM 624 C C . ILE A 1 90 ? -33.943 -4.907 55.962 1.00 87.12 90 ILE A C 1
ATOM 626 O O . ILE A 1 90 ? -33.147 -4.792 55.032 1.00 87.12 90 ILE A O 1
ATOM 630 N N . GLY A 1 91 ? -33.564 -5.102 57.226 1.00 84.12 91 GLY A N 1
ATOM 631 C CA . GLY A 1 91 ? -32.172 -5.265 57.650 1.00 84.12 91 GLY A CA 1
ATOM 632 C C . GLY A 1 91 ? -31.960 -6.629 58.298 1.00 84.12 91 GLY A C 1
ATOM 633 O O . GLY A 1 91 ? -32.594 -6.930 59.307 1.00 84.12 91 GLY A O 1
ATOM 634 N N . LEU A 1 92 ? -31.094 -7.455 57.715 1.00 83.19 92 LEU A N 1
ATOM 635 C CA . LEU A 1 92 ? -30.740 -8.777 58.222 1.00 83.19 92 LEU A CA 1
ATOM 636 C C . LEU A 1 92 ? -29.236 -8.834 58.477 1.00 83.19 92 LEU A C 1
ATOM 638 O O . LEU A 1 92 ? -28.436 -8.570 57.580 1.00 83.19 92 LEU A O 1
ATOM 642 N N . GLU A 1 93 ? -28.852 -9.196 59.692 1.00 77.44 93 GLU A N 1
ATOM 643 C CA . GLU A 1 93 ? -27.459 -9.166 60.115 1.00 77.44 93 GLU A CA 1
ATOM 644 C C . GLU A 1 93 ? -27.093 -10.448 60.868 1.00 77.44 93 GLU A C 1
ATOM 646 O O . GLU A 1 93 ? -27.827 -10.872 61.756 1.00 77.44 93 GLU A O 1
ATOM 651 N N . ALA A 1 94 ? -25.986 -11.087 60.481 1.00 76.44 94 ALA A N 1
ATOM 652 C CA . ALA A 1 94 ? -25.450 -12.317 61.069 1.00 76.44 94 ALA A CA 1
ATOM 653 C C . ALA A 1 94 ? -26.430 -13.521 61.117 1.00 76.44 94 ALA A C 1
ATOM 655 O O . ALA A 1 94 ? -26.310 -14.377 61.993 1.00 76.44 94 ALA A O 1
ATOM 656 N N . MET A 1 95 ? -27.368 -13.632 60.162 1.00 79.06 95 MET A N 1
ATOM 657 C CA . MET A 1 95 ? -28.403 -14.686 60.121 1.00 79.06 95 MET A CA 1
ATOM 658 C C . MET A 1 95 ? -28.353 -15.557 58.859 1.00 79.06 95 MET A C 1
ATOM 660 O O . MET A 1 95 ? -28.136 -15.049 57.761 1.00 79.06 95 MET A O 1
ATOM 664 N N . ASP A 1 96 ? -28.675 -16.847 59.008 1.00 86.81 96 ASP A N 1
ATOM 665 C CA . ASP A 1 96 ? -28.969 -17.738 57.875 1.00 86.81 96 ASP A CA 1
ATOM 666 C C . ASP A 1 96 ? -30.440 -17.611 57.440 1.00 86.81 96 ASP A C 1
ATOM 668 O O . ASP A 1 96 ? -31.351 -17.665 58.267 1.00 86.81 96 ASP A O 1
ATOM 672 N N . VAL A 1 97 ? -30.699 -17.513 56.138 1.00 88.75 97 VAL A N 1
ATOM 673 C CA . VAL A 1 97 ? -32.035 -17.392 55.540 1.00 88.75 97 VAL A CA 1
ATOM 674 C C . VAL A 1 97 ? -32.259 -18.527 54.538 1.00 88.75 97 VAL A C 1
ATOM 676 O O . VAL A 1 97 ? -31.480 -18.721 53.612 1.00 88.75 97 VAL A O 1
ATOM 679 N N . GLY A 1 98 ? -33.336 -19.294 54.696 1.00 92.62 98 GLY A N 1
ATOM 680 C CA . GLY A 1 98 ? -33.647 -20.450 53.854 1.00 92.62 98 GLY A CA 1
ATOM 681 C C . GLY A 1 98 ? -35.106 -20.487 53.409 1.00 92.62 98 GLY A C 1
ATOM 682 O O . GLY A 1 98 ? -36.002 -20.256 54.219 1.00 92.62 98 GLY A O 1
ATOM 683 N N . GLN A 1 99 ? -35.374 -20.820 52.145 1.00 93.94 99 GLN A N 1
ATOM 684 C CA . GLN A 1 99 ? -36.728 -21.038 51.608 1.00 93.94 99 GLN A CA 1
ATOM 685 C C . GLN A 1 99 ? -37.709 -19.901 51.940 1.00 93.94 99 GLN A C 1
ATOM 687 O O . GLN A 1 99 ? -38.858 -20.152 52.294 1.00 93.94 99 GLN A O 1
ATOM 692 N N . SER A 1 100 ? -37.238 -18.654 51.929 1.00 94.00 100 SER A N 1
ATOM 693 C CA . SER A 1 100 ? -37.990 -17.511 52.451 1.00 94.00 100 SER A CA 1
ATOM 694 C C . SER A 1 100 ? -38.189 -16.419 51.400 1.00 94.00 100 SER A C 1
ATOM 696 O O . SER A 1 100 ? -37.463 -16.349 50.411 1.00 94.00 100 SER A O 1
ATOM 698 N N . GLN A 1 101 ? -39.178 -15.554 51.616 1.00 94.50 101 GLN A N 1
ATOM 699 C CA . GLN A 1 101 ? -39.475 -14.407 50.759 1.00 94.50 101 GLN A CA 1
ATOM 700 C C . GLN A 1 101 ? -39.183 -13.097 51.499 1.00 94.50 101 GLN A C 1
ATOM 702 O O . GLN A 1 101 ? -39.763 -12.836 52.551 1.00 94.50 101 GLN A O 1
ATOM 707 N N . LEU A 1 102 ? -38.308 -12.260 50.943 1.00 93.62 102 LEU A N 1
ATOM 708 C CA . LEU A 1 102 ? -38.010 -10.909 51.419 1.00 93.62 102 LEU A CA 1
ATOM 709 C C . LEU A 1 102 ? -38.540 -9.913 50.385 1.00 93.62 102 LEU A C 1
ATOM 711 O O . LEU A 1 102 ? -38.038 -9.870 49.265 1.00 93.62 102 LEU A O 1
ATOM 715 N N . LEU A 1 103 ? -39.564 -9.136 50.735 1.00 94.38 103 LEU A N 1
ATOM 716 C CA . LEU A 1 103 ? -40.283 -8.284 49.785 1.00 94.38 103 LEU A CA 1
ATOM 717 C C . LEU A 1 103 ? -40.378 -6.837 50.279 1.00 94.38 103 LEU A C 1
ATOM 719 O O . LEU A 1 103 ? -41.026 -6.569 51.289 1.00 94.38 103 LEU A O 1
ATOM 723 N N . VAL A 1 104 ? -39.809 -5.895 49.526 1.00 93.25 104 VAL A N 1
ATOM 724 C CA . VAL A 1 104 ? -40.011 -4.448 49.705 1.00 93.25 104 VAL A CA 1
ATOM 725 C C . VAL A 1 104 ? -40.729 -3.904 48.474 1.00 93.25 104 VAL A C 1
ATOM 727 O O . VAL A 1 104 ? -40.126 -3.801 47.408 1.00 93.25 104 VAL A O 1
ATOM 730 N N . SER A 1 105 ? -42.021 -3.577 48.569 1.00 95.50 105 SER A N 1
ATOM 731 C CA . SER A 1 105 ? -42.797 -3.248 47.362 1.00 95.50 105 SER A CA 1
ATOM 732 C C . SER A 1 105 ? -43.881 -2.185 47.516 1.00 95.50 105 SER A C 1
ATOM 734 O O . SER A 1 105 ? -44.616 -2.168 48.501 1.00 95.50 105 SER A O 1
ATOM 736 N N . GLY A 1 106 ? -44.036 -1.322 46.508 1.00 92.44 106 GLY A N 1
ATOM 737 C CA . GLY A 1 106 ? -45.101 -0.314 46.465 1.00 92.44 106 GLY A CA 1
ATOM 738 C C . GLY A 1 106 ? -44.965 0.788 47.521 1.00 92.44 106 GLY A C 1
ATOM 739 O O . GLY A 1 106 ? -45.965 1.391 47.907 1.00 92.44 106 GLY A O 1
ATOM 740 N N . ASN A 1 107 ? -43.759 1.013 48.046 1.00 92.25 107 ASN A N 1
ATOM 741 C CA . ASN A 1 107 ? -43.484 2.040 49.047 1.00 92.25 107 ASN A CA 1
ATOM 742 C C . ASN A 1 107 ? -43.111 3.372 48.381 1.00 92.25 107 ASN A C 1
ATOM 744 O O . ASN A 1 107 ? -42.456 3.389 47.340 1.00 92.25 107 ASN A O 1
ATOM 748 N N . ARG A 1 108 ? -43.489 4.491 49.004 1.00 93.75 108 ARG A N 1
ATOM 749 C CA . ARG A 1 108 ? -43.218 5.854 48.530 1.00 93.75 108 ARG A CA 1
ATOM 750 C C . ARG A 1 108 ? -42.588 6.704 49.633 1.00 93.75 108 ARG A C 1
ATOM 752 O O . ARG A 1 108 ? -43.228 6.940 50.657 1.00 93.75 108 ARG A O 1
ATOM 759 N N . LEU A 1 109 ? -41.382 7.216 49.401 1.00 91.06 109 LEU A N 1
ATOM 760 C CA . LEU A 1 109 ? -40.760 8.284 50.192 1.00 91.06 109 LEU A CA 1
ATOM 761 C C . LEU A 1 109 ? -40.888 9.601 49.416 1.00 91.06 109 LEU A C 1
ATOM 763 O O . LEU A 1 109 ? -40.301 9.734 48.346 1.00 91.06 109 LEU A O 1
ATOM 767 N N . SER A 1 110 ? -41.671 10.544 49.945 1.00 84.69 110 SER A N 1
ATOM 768 C CA . SER A 1 110 ? -41.906 11.862 49.333 1.00 84.69 110 SER A CA 1
ATOM 769 C C . SER A 1 110 ? -41.386 13.040 50.164 1.00 84.69 110 SER A C 1
ATOM 771 O O . SER A 1 110 ? -41.393 14.161 49.672 1.00 84.69 110 SER A O 1
ATOM 773 N N . GLY A 1 111 ? -41.002 12.815 51.425 1.00 80.75 111 GLY A N 1
ATOM 774 C CA . GLY A 1 111 ? -40.317 13.813 52.252 1.00 80.75 111 GLY A CA 1
ATOM 775 C C . GLY A 1 111 ? -38.793 13.665 52.158 1.00 80.75 111 GLY A C 1
ATOM 776 O O . GLY A 1 111 ? -38.323 12.549 51.931 1.00 80.75 111 GLY A O 1
ATOM 777 N N . PRO A 1 112 ? -38.014 14.746 52.359 1.00 86.31 112 PRO A N 1
ATOM 778 C CA . PRO A 1 112 ? -36.558 14.677 52.284 1.00 86.31 112 PRO A CA 1
ATOM 779 C C . PRO A 1 112 ? -35.982 13.829 53.421 1.00 86.31 112 PRO A C 1
ATOM 781 O O . PRO A 1 112 ? -36.409 13.940 54.575 1.00 86.31 112 PRO A O 1
ATOM 784 N N . MET A 1 113 ? -34.984 13.009 53.099 1.00 88.31 113 MET A N 1
ATOM 785 C CA . MET A 1 113 ? -34.211 12.227 54.060 1.00 88.31 113 MET A CA 1
ATOM 786 C C . MET A 1 113 ? -32.774 12.743 54.092 1.00 88.31 113 MET A C 1
ATOM 788 O O . MET A 1 113 ? -32.121 12.763 53.056 1.00 88.31 113 MET A O 1
ATOM 792 N N . THR A 1 114 ? -32.252 13.101 55.264 1.00 85.56 114 THR A N 1
ATOM 793 C CA . THR A 1 114 ? -30.887 13.630 55.401 1.00 85.56 114 THR A CA 1
ATOM 794 C C . THR A 1 114 ? -30.149 12.968 56.560 1.00 85.56 114 THR A C 1
ATOM 796 O O . THR A 1 114 ? -30.671 12.894 57.671 1.00 85.56 114 THR A O 1
ATOM 799 N N . THR A 1 115 ? -28.909 12.528 56.333 1.00 83.44 115 THR A N 1
ATOM 800 C CA . THR A 1 115 ? -28.007 12.066 57.403 1.00 83.44 115 THR A CA 1
ATOM 801 C C . THR A 1 115 ? -26.715 12.872 57.437 1.00 83.44 115 THR A C 1
ATOM 803 O O . THR A 1 115 ? -26.038 12.973 56.414 1.00 83.44 115 THR A O 1
ATOM 806 N N . LEU A 1 116 ? -26.330 13.366 58.614 1.00 78.38 116 LEU A N 1
ATOM 807 C CA . LEU A 1 116 ? -25.032 13.994 58.884 1.00 78.38 116 LEU A CA 1
ATOM 808 C C . LEU A 1 116 ? -24.157 13.023 59.690 1.00 78.38 116 LEU A C 1
ATOM 810 O O . LEU A 1 116 ? -24.524 12.638 60.797 1.00 78.38 116 LEU A O 1
ATOM 814 N N . GLY A 1 117 ? -23.010 12.619 59.146 1.00 67.25 117 GLY A N 1
ATOM 815 C CA . GLY A 1 117 ? -22.057 11.729 59.816 1.00 67.25 117 GLY A CA 1
ATOM 816 C C . GLY A 1 117 ? -22.370 10.233 59.755 1.00 67.25 117 GLY A C 1
ATOM 817 O O . GLY A 1 117 ? -21.834 9.468 60.554 1.00 67.25 117 GLY A O 1
ATOM 818 N N . GLY A 1 118 ? -23.208 9.785 58.816 1.00 72.56 118 GLY A N 1
ATOM 819 C CA . GLY A 1 118 ? -23.479 8.356 58.628 1.00 72.56 118 GLY A CA 1
ATOM 820 C C . GLY A 1 118 ? -24.252 8.023 57.344 1.00 72.56 118 GLY A C 1
ATOM 821 O O . GLY A 1 118 ? -23.922 8.596 56.308 1.00 72.56 118 GLY A O 1
ATOM 822 N N . ALA A 1 119 ? -25.198 7.075 57.367 1.00 78.00 119 ALA A N 1
ATOM 823 C CA . ALA A 1 119 ? -25.797 6.482 56.158 1.00 78.00 119 ALA A CA 1
ATOM 824 C C . ALA A 1 119 ? -27.333 6.600 56.079 1.00 78.00 119 ALA A C 1
ATOM 826 O O . ALA A 1 119 ? -28.037 6.313 57.048 1.00 78.00 119 ALA A O 1
ATOM 827 N N . ALA A 1 120 ? -27.849 6.928 54.891 1.00 86.38 120 ALA A N 1
ATOM 828 C CA . ALA A 1 120 ? -29.272 7.031 54.565 1.00 86.38 120 ALA A CA 1
ATOM 829 C C . ALA A 1 120 ? -29.727 5.862 53.667 1.00 86.38 120 ALA A C 1
ATOM 831 O O . ALA A 1 120 ? -29.088 5.557 52.654 1.00 86.38 120 ALA A O 1
ATOM 832 N N . SER A 1 121 ? -30.827 5.189 54.015 1.00 88.56 121 SER A N 1
ATOM 833 C CA . SER A 1 121 ? -31.363 4.052 53.254 1.00 88.56 121 SER A CA 1
ATOM 834 C C . SER A 1 121 ? -32.889 4.058 53.186 1.00 88.56 121 SER A C 1
ATOM 836 O O . SER A 1 121 ? -33.563 3.893 54.199 1.00 88.56 121 SER A O 1
ATOM 838 N N . ALA A 1 122 ? -33.443 4.168 51.980 1.00 90.38 122 ALA A N 1
ATOM 839 C CA . ALA A 1 122 ? -34.883 4.174 51.735 1.00 90.38 122 ALA A CA 1
ATOM 840 C C . ALA A 1 122 ? -35.314 3.015 50.827 1.00 90.38 122 ALA A C 1
ATOM 842 O O . ALA A 1 122 ? -34.703 2.793 49.785 1.00 90.38 122 ALA A O 1
ATOM 843 N N . ASN A 1 123 ? -36.398 2.318 51.186 1.00 91.44 123 ASN A N 1
ATOM 844 C CA . ASN A 1 123 ? -37.012 1.238 50.398 1.00 91.44 123 ASN A CA 1
ATOM 845 C C . ASN A 1 123 ? -36.026 0.112 49.998 1.00 91.44 123 ASN A C 1
ATOM 847 O O . ASN A 1 123 ? -36.144 -0.464 48.917 1.00 91.44 123 ASN A O 1
ATOM 851 N N . SER A 1 124 ? -35.038 -0.186 50.844 1.00 89.81 124 SER A N 1
ATOM 852 C CA . SER A 1 124 ? -33.922 -1.091 50.524 1.00 89.81 124 SER A CA 1
ATOM 853 C C . SER A 1 124 ? -33.941 -2.384 51.344 1.00 89.81 124 SER A C 1
ATOM 855 O O . SER A 1 124 ? -34.478 -2.426 52.453 1.00 89.81 124 SER A O 1
ATOM 857 N N . ILE A 1 125 ? -33.290 -3.427 50.829 1.00 90.88 125 ILE A N 1
ATOM 858 C CA . ILE A 1 125 ? -32.993 -4.668 51.559 1.00 90.88 125 ILE A CA 1
ATOM 859 C C . ILE A 1 125 ? -31.487 -4.727 51.822 1.00 90.88 125 ILE A C 1
ATOM 861 O O . ILE A 1 125 ? -30.690 -4.588 50.896 1.00 90.88 125 ILE A O 1
ATOM 865 N N . LEU A 1 126 ? -31.106 -4.928 53.080 1.00 87.12 126 LEU A N 1
ATOM 866 C CA . LEU A 1 126 ? -29.727 -4.938 53.560 1.00 87.12 126 LEU A CA 1
ATOM 867 C C . LEU A 1 126 ? -29.451 -6.286 54.238 1.00 87.12 126 LEU A C 1
ATOM 869 O O . LEU A 1 126 ? -30.135 -6.618 55.204 1.00 87.12 126 LEU A O 1
ATOM 873 N N . ILE A 1 127 ? -28.478 -7.058 53.747 1.00 86.44 127 ILE A N 1
ATOM 874 C CA . ILE A 1 127 ? -28.100 -8.368 54.308 1.00 86.44 127 ILE A CA 1
ATOM 875 C C . ILE A 1 127 ? -26.584 -8.409 54.532 1.00 86.44 127 ILE A C 1
ATOM 877 O O . ILE A 1 127 ? -25.821 -8.225 53.584 1.00 86.44 127 ILE A O 1
ATOM 881 N N . SER A 1 128 ? -26.142 -8.654 55.768 1.00 83.19 128 SER A N 1
ATOM 882 C CA . SER A 1 128 ? -24.716 -8.746 56.124 1.00 83.19 128 SER A CA 1
ATOM 883 C C . SER A 1 128 ? -24.405 -9.926 57.039 1.00 83.19 128 SER A C 1
ATOM 885 O O . SER A 1 128 ? -25.152 -10.206 57.972 1.00 83.19 128 SER A O 1
ATOM 887 N N . GLY A 1 129 ? -23.264 -10.580 56.817 1.00 73.75 129 GLY A N 1
ATOM 888 C CA . GLY A 1 129 ? -22.747 -11.656 57.668 1.00 73.75 129 GLY A CA 1
ATOM 889 C C . GLY A 1 129 ? -21.832 -11.231 58.834 1.00 73.75 129 GLY A C 1
ATOM 890 O O . GLY A 1 129 ? -21.411 -12.093 59.600 1.00 73.75 129 GLY A O 1
ATOM 891 N N . GLN A 1 130 ? -21.529 -9.932 58.994 1.00 70.50 130 GLN A N 1
ATOM 892 C CA . GLN A 1 130 ? -20.651 -9.392 60.061 1.00 70.50 130 GLN A CA 1
ATOM 893 C C . GLN A 1 130 ? -19.248 -10.031 60.128 1.00 70.50 130 GLN A C 1
ATOM 895 O O . GLN A 1 130 ? -18.737 -10.380 61.188 1.00 70.50 130 GLN A O 1
ATOM 900 N N . GLY A 1 131 ? -18.599 -10.189 58.971 1.00 62.81 131 GLY A N 1
ATOM 901 C CA . GLY A 1 131 ? -17.235 -10.729 58.877 1.00 62.81 131 GLY A CA 1
ATOM 902 C C . GLY A 1 131 ? -17.153 -12.252 58.713 1.00 62.81 131 GLY A C 1
ATOM 903 O O . GLY A 1 131 ? -16.126 -12.744 58.254 1.00 62.81 131 GLY A O 1
ATOM 904 N N . GLU A 1 132 ? -18.238 -12.992 58.964 1.00 72.94 132 GLU A N 1
ATOM 905 C CA . GLU A 1 132 ? -18.388 -14.404 58.582 1.00 72.94 132 GLU A CA 1
ATOM 906 C C . GLU A 1 132 ? -19.400 -14.560 57.440 1.00 72.94 132 GLU A C 1
ATOM 908 O O . GLU A 1 132 ? -20.379 -13.822 57.370 1.00 72.94 132 GLU A O 1
ATOM 913 N N . ARG A 1 133 ? -19.214 -15.543 56.547 1.00 80.88 133 ARG A N 1
ATOM 914 C CA . ARG A 1 133 ? -20.197 -15.814 55.485 1.00 80.88 133 ARG A CA 1
ATOM 915 C C . ARG A 1 133 ? -21.447 -16.509 56.046 1.00 80.88 133 ARG A C 1
ATOM 917 O O . ARG A 1 133 ? -21.327 -17.566 56.663 1.00 80.88 133 ARG A O 1
ATOM 924 N N . LYS A 1 134 ? -22.636 -15.932 55.825 1.00 87.31 134 LYS A N 1
ATOM 925 C CA . LYS A 1 134 ? -23.955 -16.515 56.184 1.00 87.31 134 LYS A CA 1
ATOM 926 C C . LYS A 1 134 ? -24.735 -16.938 54.941 1.00 87.31 134 LYS A C 1
ATOM 928 O O . LYS A 1 134 ? -24.490 -16.399 53.868 1.00 87.31 134 LYS A O 1
ATOM 933 N N . ARG A 1 135 ? -25.660 -17.895 55.045 1.00 90.00 135 ARG A N 1
ATOM 934 C CA . ARG A 1 135 ? -26.346 -18.478 53.875 1.00 90.00 135 ARG A CA 1
ATOM 935 C C . ARG A 1 135 ? -27.696 -17.825 53.576 1.00 90.00 135 ARG A C 1
ATOM 937 O O . ARG A 1 135 ? -28.498 -17.629 54.478 1.00 90.00 135 ARG A O 1
ATOM 944 N N . LEU A 1 136 ? -27.985 -17.590 52.295 1.00 91.81 136 LEU A N 1
ATOM 945 C CA . LEU A 1 136 ? -29.298 -17.250 51.734 1.00 91.81 136 LEU A CA 1
ATOM 946 C C . LEU A 1 136 ? -29.673 -18.312 50.686 1.00 91.81 136 LEU A C 1
ATOM 948 O O . LEU A 1 136 ? -29.263 -18.231 49.532 1.00 91.81 136 LEU A O 1
ATOM 952 N N . GLN A 1 137 ? -30.438 -19.332 51.069 1.00 94.88 137 GLN A N 1
ATOM 953 C CA . GLN A 1 137 ? -30.692 -20.501 50.221 1.00 94.88 137 GLN A CA 1
ATOM 954 C C . GLN A 1 137 ? -32.162 -20.614 49.805 1.00 94.88 137 GLN A C 1
ATOM 956 O O . GLN A 1 137 ? -33.059 -20.424 50.626 1.00 94.88 137 GLN A O 1
ATOM 961 N N . GLY A 1 138 ? -32.440 -20.968 48.547 1.00 94.06 138 GLY A N 1
ATOM 962 C CA . GLY A 1 138 ? -33.795 -21.282 48.071 1.00 94.06 138 GLY A CA 1
ATOM 963 C C . GLY A 1 138 ? -34.811 -20.145 48.231 1.00 94.06 138 GLY A C 1
ATOM 964 O O . GLY A 1 138 ? -35.992 -20.419 48.424 1.00 94.06 138 GLY A O 1
ATOM 965 N N . SER A 1 139 ? -34.358 -18.892 48.263 1.00 95.75 139 SER A N 1
ATOM 966 C CA . SER A 1 139 ? -35.141 -17.737 48.710 1.00 95.75 139 SER A CA 1
ATOM 967 C C . SER A 1 139 ? -35.427 -16.751 47.571 1.00 95.75 139 SER A C 1
ATOM 969 O O . SER A 1 139 ? -34.760 -16.753 46.536 1.00 95.75 139 SER A O 1
ATOM 971 N N . GLN A 1 140 ? -36.429 -15.892 47.760 1.00 95.88 140 GLN A N 1
ATOM 972 C CA . GLN A 1 140 ? -36.775 -14.813 46.830 1.00 95.88 140 GLN A CA 1
ATOM 973 C C . GLN A 1 140 ? -36.579 -13.459 47.511 1.00 95.88 140 GLN A C 1
ATOM 975 O O . GLN A 1 140 ? -37.218 -13.177 48.523 1.00 95.88 140 GLN A O 1
ATOM 980 N N . VAL A 1 141 ? -35.718 -12.614 46.948 1.00 95.44 141 VAL A N 1
ATOM 981 C CA . VAL A 1 141 ? -35.466 -11.244 47.410 1.00 95.44 141 VAL A CA 1
ATOM 982 C C . VAL A 1 141 ? -35.993 -10.288 46.354 1.00 95.44 141 VAL A C 1
ATOM 984 O O . VAL A 1 141 ? -35.539 -10.304 45.217 1.00 95.44 141 VAL A O 1
ATOM 987 N N . THR A 1 142 ? -36.992 -9.478 46.681 1.00 94.94 142 THR A N 1
ATOM 988 C CA . THR A 1 142 ? -37.677 -8.631 45.698 1.00 94.94 142 THR A CA 1
ATOM 989 C C . THR A 1 142 ? -37.824 -7.207 46.211 1.00 94.94 142 THR A C 1
ATOM 991 O O . THR A 1 142 ? -38.401 -6.976 47.274 1.00 94.94 142 THR A O 1
ATOM 994 N N . VAL A 1 143 ? -37.350 -6.246 45.421 1.00 94.38 143 VAL A N 1
ATOM 995 C CA . VAL A 1 143 ? -37.605 -4.816 45.605 1.00 94.38 143 VAL A CA 1
ATOM 996 C C . VAL A 1 143 ? -38.325 -4.314 44.354 1.00 94.38 143 VAL A C 1
ATOM 998 O O . VAL A 1 143 ? -37.726 -4.260 43.281 1.00 94.38 143 VAL A O 1
ATOM 1001 N N . ALA A 1 144 ? -39.617 -3.990 44.456 1.00 95.38 144 ALA A N 1
ATOM 1002 C CA . ALA A 1 144 ? -40.453 -3.768 43.270 1.00 95.38 144 ALA A CA 1
ATOM 1003 C C . ALA A 1 144 ? -41.458 -2.617 43.406 1.00 95.38 144 ALA A C 1
ATOM 1005 O O . ALA A 1 144 ? -42.175 -2.529 44.404 1.00 95.38 144 ALA A O 1
ATOM 1006 N N . GLY A 1 145 ? -41.571 -1.766 42.382 1.00 93.94 145 GLY A N 1
ATOM 1007 C CA . GLY A 1 145 ? -42.612 -0.729 42.324 1.00 93.94 145 GLY A CA 1
ATOM 1008 C C . GLY A 1 145 ? -42.480 0.373 43.382 1.00 93.94 145 GLY A C 1
ATOM 1009 O O . GLY A 1 145 ? -43.489 0.934 43.804 1.00 93.94 145 GLY A O 1
ATOM 1010 N N . ASN A 1 146 ? -41.268 0.635 43.883 1.00 95.06 146 ASN A N 1
ATOM 1011 C CA . ASN A 1 146 ? -41.025 1.651 44.911 1.00 95.06 146 ASN A CA 1
ATOM 1012 C C . ASN A 1 146 ? -40.648 3.008 44.299 1.00 95.06 146 ASN A C 1
ATOM 1014 O O . ASN A 1 146 ? -40.041 3.074 43.229 1.00 95.06 146 ASN A O 1
ATOM 1018 N N . GLU A 1 147 ? -40.959 4.083 45.019 1.00 95.56 147 GLU A N 1
ATOM 1019 C CA . GLU A 1 147 ? -40.642 5.466 44.664 1.00 95.56 147 GLU A CA 1
ATOM 1020 C C . GLU A 1 147 ? -39.878 6.138 45.816 1.00 95.56 147 GLU A C 1
ATOM 1022 O O . GLU A 1 147 ? -40.339 6.135 46.961 1.00 95.56 147 GLU A O 1
ATOM 1027 N N . ALA A 1 148 ? -38.702 6.698 45.537 1.00 92.94 148 ALA A N 1
ATOM 1028 C CA . ALA A 1 148 ? -37.883 7.396 46.527 1.00 92.94 148 ALA A CA 1
ATOM 1029 C C . ALA A 1 148 ? -37.334 8.712 45.965 1.00 92.94 148 ALA A C 1
ATOM 1031 O O . ALA A 1 148 ? -36.658 8.710 44.935 1.00 92.94 148 ALA A O 1
ATOM 1032 N N . GLY A 1 149 ? -37.623 9.815 46.657 1.00 88.94 149 GLY A N 1
ATOM 1033 C CA . GLY A 1 149 ? -37.106 11.153 46.367 1.00 88.94 149 GLY A CA 1
ATOM 1034 C C . GLY A 1 149 ? -36.209 11.690 47.488 1.00 88.94 149 GLY A C 1
ATOM 1035 O O . GLY A 1 149 ? -36.415 11.344 48.649 1.00 88.94 149 GLY A O 1
ATOM 1036 N N . ASP A 1 150 ? -35.249 12.549 47.138 1.00 91.62 150 ASP A N 1
ATOM 1037 C CA . ASP A 1 150 ? -34.515 13.433 48.060 1.00 91.62 150 ASP A CA 1
ATOM 1038 C C . ASP A 1 150 ? -33.800 12.724 49.227 1.00 91.62 150 ASP A C 1
ATOM 1040 O O . ASP A 1 150 ? -33.935 13.102 50.394 1.00 91.62 150 ASP A O 1
ATOM 1044 N N . VAL A 1 151 ? -33.004 11.696 48.912 1.00 91.12 151 VAL A N 1
ATOM 1045 C CA . VAL A 1 151 ? -32.185 10.963 49.894 1.00 91.12 151 VAL A CA 1
ATOM 1046 C C . VAL A 1 151 ? -30.767 11.529 49.912 1.00 91.12 151 VAL A C 1
ATOM 1048 O O . VAL A 1 151 ? -30.008 11.332 48.967 1.00 91.12 151 VAL A O 1
ATOM 1051 N N . HIS A 1 152 ? -30.392 12.196 50.999 1.00 89.44 152 HIS A N 1
ATOM 1052 C CA . HIS A 1 152 ? -29.088 12.814 51.211 1.00 89.44 152 HIS A CA 1
ATOM 1053 C C . HIS A 1 152 ? -28.292 12.151 52.333 1.00 89.44 152 HIS A C 1
ATOM 1055 O O . HIS A 1 152 ? -28.802 11.936 53.433 1.00 89.44 152 HIS A O 1
ATOM 1061 N N . ALA A 1 153 ? -26.999 11.955 52.095 1.00 83.81 153 ALA A N 1
ATOM 1062 C CA . ALA A 1 153 ? -26.042 11.612 53.136 1.00 83.81 153 ALA A CA 1
ATOM 1063 C C . ALA A 1 153 ? -24.779 12.471 53.034 1.00 83.81 153 ALA A C 1
ATOM 1065 O O . ALA A 1 153 ? -24.244 12.689 51.952 1.00 83.81 153 ALA A O 1
ATOM 1066 N N . GLN A 1 154 ? -24.282 12.939 54.172 1.00 80.25 154 GLN A N 1
ATOM 1067 C CA . GLN A 1 154 ? -23.031 13.679 54.277 1.00 80.25 154 GLN A CA 1
ATOM 1068 C C . GLN A 1 154 ? -22.115 12.955 55.265 1.00 80.25 154 GLN A C 1
ATOM 1070 O O . GLN A 1 154 ? -22.507 12.688 56.403 1.00 80.25 154 GLN A O 1
ATOM 1075 N N . GLY A 1 155 ? -20.910 12.597 54.824 1.00 68.75 155 GLY A N 1
ATOM 1076 C CA . GLY A 1 155 ? -19.873 12.017 55.674 1.00 68.75 155 GLY A CA 1
ATOM 1077 C C . GLY A 1 155 ? -19.390 13.031 56.713 1.00 68.75 155 GLY A C 1
ATOM 1078 O O . GLY A 1 155 ? -19.348 14.228 56.437 1.00 68.75 155 GLY A O 1
ATOM 1079 N N . ALA A 1 156 ? -19.051 12.565 57.917 1.00 55.47 156 ALA A N 1
ATOM 1080 C CA . ALA A 1 156 ? -18.447 13.412 58.945 1.00 55.47 156 ALA A CA 1
ATOM 1081 C C . ALA A 1 156 ? -16.923 13.453 58.777 1.00 55.47 156 ALA A C 1
ATOM 1083 O O . ALA A 1 156 ? -16.285 12.421 58.566 1.00 55.47 156 ALA A O 1
ATOM 1084 N N . GLU A 1 157 ? -16.345 14.642 58.930 1.00 51.19 157 GLU A N 1
ATOM 1085 C CA . GLU A 1 157 ? -14.907 14.854 59.093 1.00 51.19 157 GLU A CA 1
ATOM 1086 C C . GLU A 1 157 ? -14.453 14.256 60.431 1.00 51.19 157 GLU A C 1
ATOM 1088 O O . GLU A 1 157 ? -14.459 14.972 61.419 1.00 51.19 157 GLU A O 1
ATOM 1093 N N . LEU A 1 158 ? -14.121 12.960 60.526 1.00 41.31 158 LEU A N 1
ATOM 1094 C CA . LEU A 1 158 ? -13.339 12.397 61.646 1.00 41.31 158 LEU A CA 1
ATOM 1095 C C . LEU A 1 158 ? -12.966 10.922 61.400 1.00 41.31 158 LEU A C 1
ATOM 1097 O O . LEU A 1 158 ? -13.831 10.087 61.161 1.00 41.31 158 LEU A O 1
ATOM 1101 N N . TYR A 1 159 ? -11.662 10.625 61.506 1.00 36.41 159 TYR A N 1
ATOM 1102 C CA . TYR A 1 159 ? -10.972 9.321 61.438 1.00 36.41 159 TYR A CA 1
ATOM 1103 C C . TYR A 1 159 ? -11.863 8.064 61.317 1.00 36.41 159 TYR A C 1
ATOM 1105 O O . TYR A 1 159 ? -12.528 7.673 62.271 1.00 36.41 159 TYR A O 1
ATOM 1113 N N . ALA A 1 160 ? -11.789 7.349 60.197 1.00 35.41 160 ALA A N 1
ATOM 1114 C CA . ALA A 1 160 ? -12.372 6.014 60.087 1.00 35.41 160 ALA A CA 1
ATOM 1115 C C . ALA A 1 160 ? -11.665 5.027 61.044 1.00 35.41 160 ALA A C 1
ATOM 1117 O O . ALA A 1 160 ? -10.436 4.967 61.091 1.00 35.41 160 ALA A O 1
ATOM 1118 N N . LEU A 1 161 ? -12.437 4.244 61.803 1.00 30.17 161 LEU A N 1
ATOM 1119 C CA . LEU A 1 161 ? -11.936 3.068 62.519 1.00 30.17 161 LEU A CA 1
ATOM 1120 C C . LEU A 1 161 ? -11.635 1.980 61.477 1.00 30.17 161 LEU A C 1
ATOM 1122 O O . LEU A 1 161 ? -12.539 1.353 60.930 1.00 30.17 161 LEU A O 1
ATOM 1126 N N . LEU A 1 162 ? -10.351 1.788 61.182 1.00 30.52 162 LEU A N 1
ATOM 1127 C CA . LEU A 1 162 ? -9.839 0.649 60.422 1.00 30.52 162 LEU A CA 1
ATOM 1128 C C . LEU A 1 162 ? -10.055 -0.620 61.260 1.00 30.52 162 LEU A C 1
ATOM 1130 O O . LEU A 1 162 ? -9.330 -0.841 62.227 1.00 30.52 162 LEU A O 1
ATOM 1134 N N . GLY A 1 163 ? -11.058 -1.437 60.924 1.00 29.25 163 GLY A N 1
ATOM 1135 C CA . GLY A 1 163 ? -11.187 -2.755 61.556 1.00 29.25 163 GLY A CA 1
ATOM 1136 C C . GLY A 1 163 ? -12.473 -3.548 61.327 1.00 29.25 163 GLY A C 1
ATOM 1137 O O . GLY A 1 163 ? -12.414 -4.769 61.413 1.00 29.25 163 GLY A O 1
ATOM 1138 N N . SER A 1 164 ? -13.615 -2.933 61.006 1.00 32.34 164 SER A N 1
ATOM 1139 C CA . SER A 1 164 ? -14.865 -3.683 60.793 1.00 32.34 164 SER A CA 1
ATOM 1140 C C . SER A 1 164 ? -15.494 -3.376 59.436 1.00 32.34 164 SER A C 1
ATOM 1142 O O . SER A 1 164 ? -15.791 -2.234 59.087 1.00 32.34 164 SER A O 1
ATOM 1144 N N . ALA A 1 165 ? -15.694 -4.431 58.649 1.00 37.69 165 ALA A N 1
ATOM 1145 C CA . ALA A 1 165 ? -16.365 -4.403 57.359 1.00 37.69 165 ALA A CA 1
ATOM 1146 C C . ALA A 1 165 ? -17.883 -4.212 57.552 1.00 37.69 165 ALA A C 1
ATOM 1148 O O . ALA A 1 165 ? -18.664 -5.124 57.304 1.00 37.69 165 ALA A O 1
ATOM 1149 N N . SER A 1 166 ? -18.318 -3.052 58.047 1.00 48.88 166 SER A N 1
ATOM 1150 C CA . SER A 1 166 ? -19.738 -2.780 58.284 1.00 48.88 166 SER A CA 1
ATOM 1151 C C . SER A 1 166 ? -20.418 -2.192 57.042 1.00 48.88 166 SER A C 1
ATOM 1153 O O . SER A 1 166 ? -19.868 -1.329 56.355 1.00 48.88 166 SER A O 1
ATOM 1155 N N . MET A 1 167 ? -21.682 -2.564 56.801 1.00 50.69 167 MET A N 1
ATOM 1156 C CA . MET A 1 167 ? -22.572 -1.866 55.861 1.00 50.69 167 MET A CA 1
ATOM 1157 C C . MET A 1 167 ? -22.931 -0.448 56.357 1.00 50.69 167 MET A C 1
ATOM 1159 O O . MET A 1 167 ? -23.952 0.096 55.956 1.00 50.69 167 MET A O 1
ATOM 1163 N N . GLN A 1 168 ? -22.147 0.197 57.219 1.00 54.78 168 GLN A N 1
ATOM 1164 C CA . GLN A 1 168 ? -22.438 1.500 57.829 1.00 54.78 168 GLN A CA 1
ATOM 1165 C C . GLN A 1 168 ? -21.332 2.510 57.498 1.00 54.78 168 GLN A C 1
ATOM 1167 O O . GLN A 1 168 ? -20.779 3.175 58.366 1.00 54.78 168 GLN A O 1
ATOM 1172 N N . ILE A 1 169 ? -21.000 2.609 56.208 1.00 61.47 169 ILE A N 1
ATOM 1173 C CA . ILE A 1 169 ? -20.005 3.557 55.703 1.00 61.47 169 ILE A CA 1
ATOM 1174 C C . ILE A 1 169 ? -20.562 4.987 55.838 1.00 61.47 169 ILE A C 1
ATOM 1176 O O . ILE A 1 169 ? -21.641 5.257 55.290 1.00 61.47 169 ILE A O 1
ATOM 1180 N N . PRO A 1 170 ? -19.860 5.907 56.531 1.00 59.31 170 PRO A N 1
ATOM 1181 C CA . PRO A 1 170 ? -20.249 7.310 56.591 1.00 59.31 170 PRO A CA 1
ATOM 1182 C C . PRO A 1 170 ? -20.387 7.930 55.197 1.00 59.31 170 PRO A C 1
ATOM 1184 O O . PRO A 1 170 ? -19.576 7.675 54.313 1.00 59.31 170 PRO A O 1
ATOM 1187 N N . GLY A 1 171 ? -21.428 8.738 55.000 1.00 71.12 171 GLY A N 1
ATOM 1188 C CA . GLY A 1 171 ? -21.694 9.436 53.744 1.00 71.12 171 GLY A CA 1
ATOM 1189 C C . GLY A 1 171 ? -22.484 8.639 52.704 1.00 71.12 171 GLY A C 1
ATOM 1190 O O . GLY A 1 171 ? -22.743 9.180 51.637 1.00 71.12 171 GLY A O 1
ATOM 1191 N N . ARG A 1 172 ? -22.918 7.393 52.952 1.00 84.06 172 ARG A N 1
ATOM 1192 C CA . ARG A 1 172 ? -23.683 6.623 51.947 1.00 84.06 172 ARG A CA 1
ATOM 1193 C C . ARG A 1 172 ? -25.168 7.006 51.893 1.00 84.06 172 ARG A C 1
ATOM 1195 O O . ARG A 1 172 ? -25.869 6.872 52.890 1.00 84.06 172 ARG A O 1
ATOM 1202 N N . ALA A 1 173 ? -25.674 7.342 50.707 1.00 87.75 173 ALA A N 1
ATOM 1203 C CA . ALA A 1 173 ? -27.100 7.493 50.408 1.00 87.75 173 ALA A CA 1
ATOM 1204 C C . ALA A 1 173 ? -27.580 6.337 49.519 1.00 87.75 173 ALA A C 1
ATOM 1206 O O . ALA A 1 173 ? -26.969 6.057 48.492 1.00 87.75 173 ALA A O 1
ATOM 1207 N N . SER A 1 174 ? -28.663 5.653 49.894 1.00 89.44 174 SER A N 1
ATOM 1208 C CA . SER A 1 174 ? -29.207 4.521 49.133 1.00 89.44 174 SER A CA 1
ATOM 1209 C C . SER A 1 174 ? -30.729 4.565 49.018 1.00 89.44 174 SER A C 1
ATOM 1211 O O . SER A 1 174 ? -31.432 4.788 50.002 1.00 89.44 174 SER A O 1
ATOM 1213 N N . ALA A 1 175 ? -31.237 4.328 47.812 1.00 91.94 175 ALA A N 1
ATOM 1214 C CA . ALA A 1 175 ? -32.658 4.312 47.495 1.00 91.94 175 ALA A CA 1
ATOM 1215 C C . ALA A 1 175 ? -33.009 3.070 46.668 1.00 91.94 175 ALA A C 1
ATOM 1217 O O . ALA A 1 175 ? -32.315 2.747 45.701 1.00 91.94 175 ALA A O 1
ATOM 1218 N N . ASN A 1 176 ? -34.080 2.381 47.058 1.00 92.62 176 ASN A N 1
ATOM 1219 C CA . ASN A 1 176 ? -34.637 1.203 46.392 1.00 92.62 176 ASN A CA 1
ATOM 1220 C C . ASN A 1 176 ? -33.594 0.096 46.078 1.00 92.62 176 ASN A C 1
ATOM 1222 O O . ASN A 1 176 ? -33.638 -0.561 45.039 1.00 92.62 176 ASN A O 1
ATOM 1226 N N . SER A 1 177 ? -32.594 -0.086 46.942 1.00 90.06 177 SER A N 1
ATOM 1227 C CA . SER A 1 177 ? -31.408 -0.901 46.634 1.00 90.06 177 SER A CA 1
ATOM 1228 C C . SER A 1 177 ? -31.400 -2.251 47.362 1.00 90.06 177 SER A C 1
ATOM 1230 O O . SER A 1 177 ? -32.048 -2.421 48.395 1.00 90.06 177 SER A O 1
ATOM 1232 N N . VAL A 1 178 ? -30.644 -3.216 46.837 1.00 91.31 178 VAL A N 1
ATOM 1233 C CA . VAL A 1 178 ? -30.358 -4.502 47.496 1.00 91.31 178 VAL A CA 1
ATOM 1234 C C . VAL A 1 178 ? -28.862 -4.571 47.776 1.00 91.31 178 VAL A C 1
ATOM 1236 O O . VAL A 1 178 ? -28.068 -4.606 46.838 1.00 91.31 178 VAL A O 1
ATOM 1239 N N . LEU A 1 179 ? -28.470 -4.580 49.050 1.00 87.81 179 LEU A N 1
ATOM 1240 C CA . LEU A 1 179 ? -27.066 -4.619 49.461 1.00 87.81 179 LEU A CA 1
ATOM 1241 C C . LEU A 1 179 ? -26.789 -5.931 50.201 1.00 87.81 179 LEU A C 1
ATOM 1243 O O . LEU A 1 179 ? -27.409 -6.209 51.227 1.00 87.81 179 LEU A O 1
ATOM 1247 N N . LEU A 1 180 ? -25.867 -6.728 49.662 1.00 86.38 180 LEU A N 1
ATOM 1248 C CA . LEU A 1 180 ? -25.399 -7.991 50.222 1.00 86.38 180 LEU A CA 1
ATOM 1249 C C . LEU A 1 180 ? -23.926 -7.875 50.612 1.00 86.38 180 LEU A C 1
ATOM 1251 O O . LEU A 1 180 ? -23.098 -7.383 49.839 1.00 86.38 180 LEU A O 1
ATOM 1255 N N . GLN A 1 181 ? -23.578 -8.387 51.784 1.00 84.44 181 GLN A N 1
ATOM 1256 C CA . GLN A 1 181 ? -22.198 -8.455 52.238 1.00 84.44 181 GLN A CA 1
ATOM 1257 C C . GLN A 1 181 ? -21.949 -9.748 53.012 1.00 84.44 181 GLN A C 1
ATOM 1259 O O . GLN A 1 181 ? -22.769 -10.144 53.839 1.00 84.44 181 GLN A O 1
ATOM 1264 N N . SER A 1 182 ? -20.824 -10.419 52.752 1.00 84.19 182 SER A N 1
ATOM 1265 C CA . SER A 1 182 ? -20.449 -11.668 53.432 1.00 84.19 182 SER A CA 1
ATOM 1266 C C . SER A 1 182 ? -21.611 -12.680 53.464 1.00 84.19 182 SER A C 1
ATOM 1268 O O . SER A 1 182 ? -21.955 -13.213 54.515 1.00 84.19 182 SER A O 1
ATOM 1270 N N . THR A 1 183 ? -22.280 -12.890 52.324 1.00 87.38 183 THR A N 1
ATOM 1271 C CA . THR A 1 183 ? -23.473 -13.748 52.222 1.00 87.38 183 THR A CA 1
ATOM 1272 C C . THR A 1 183 ? -23.326 -14.748 51.071 1.00 87.38 183 THR A C 1
ATOM 1274 O O . THR A 1 183 ? -23.072 -14.357 49.936 1.00 87.38 183 THR A O 1
ATOM 1277 N N . ASP A 1 184 ? -23.511 -16.038 51.335 1.00 91.50 184 ASP A N 1
ATOM 1278 C CA . ASP A 1 184 ? -23.551 -17.100 50.328 1.00 91.50 184 ASP A CA 1
ATOM 1279 C C . ASP A 1 184 ? -25.001 -17.341 49.886 1.00 91.50 184 ASP A C 1
ATOM 1281 O O . ASP A 1 184 ? -25.808 -17.928 50.606 1.00 91.50 184 ASP A O 1
ATOM 1285 N N . VAL A 1 185 ? -25.344 -16.853 48.698 1.00 93.06 185 VAL A N 1
ATOM 1286 C CA . VAL A 1 185 ? -26.646 -16.989 48.052 1.00 93.06 185 VAL A CA 1
ATOM 1287 C C . VAL A 1 185 ? -26.662 -18.214 47.139 1.00 93.06 185 VAL A C 1
ATOM 1289 O O . VAL A 1 185 ? -25.896 -18.301 46.178 1.00 93.06 185 VAL A O 1
ATOM 1292 N N . GLU A 1 186 ? -27.588 -19.133 47.392 1.00 95.06 186 GLU A N 1
ATOM 1293 C CA . GLU A 1 186 ? -27.726 -20.391 46.655 1.00 95.06 186 GLU A CA 1
ATOM 1294 C C . GLU A 1 186 ? -29.170 -20.599 46.180 1.00 95.06 186 GLU A C 1
ATOM 1296 O O . GLU A 1 186 ? -30.116 -20.399 46.946 1.00 95.06 186 GLU A O 1
ATOM 1301 N N . ASN A 1 187 ? -29.367 -21.047 44.936 1.00 94.88 187 ASN A N 1
ATOM 1302 C CA . ASN A 1 187 ? -30.674 -21.455 44.384 1.00 94.88 187 ASN A CA 1
ATOM 1303 C C . ASN A 1 187 ? -31.786 -20.411 44.591 1.00 94.88 187 ASN A C 1
ATOM 1305 O O . ASN A 1 187 ? -32.915 -20.753 44.943 1.00 94.88 187 ASN A O 1
ATOM 1309 N N . SER A 1 188 ? -31.448 -19.132 44.449 1.00 95.75 188 SER A N 1
ATOM 1310 C CA . SER A 1 188 ? -32.305 -18.014 44.852 1.00 95.75 188 SER A CA 1
ATOM 1311 C C . SER A 1 188 ? -32.517 -17.022 43.711 1.00 95.75 188 SER A C 1
ATOM 1313 O O . SER A 1 188 ? -31.762 -16.987 42.735 1.00 95.75 188 SER A O 1
ATOM 1315 N N . GLU A 1 189 ? -33.546 -16.192 43.842 1.00 95.75 189 GLU A N 1
ATOM 1316 C CA . GLU A 1 189 ? -33.855 -15.127 42.889 1.00 95.75 189 GLU A CA 1
ATOM 1317 C C . GLU A 1 189 ? -33.799 -13.760 43.571 1.00 95.75 189 GLU A C 1
ATOM 1319 O O . GLU A 1 189 ? -34.353 -13.579 44.656 1.00 95.75 189 GLU A O 1
ATOM 1324 N N . ILE A 1 190 ? -33.131 -12.800 42.927 1.00 94.94 190 ILE A N 1
ATOM 1325 C CA . ILE A 1 190 ? -33.074 -11.403 43.358 1.00 94.94 190 ILE A CA 1
ATOM 1326 C C . ILE A 1 190 ? -33.658 -10.532 42.246 1.00 94.94 190 ILE A C 1
ATOM 1328 O O . ILE A 1 190 ? -33.128 -10.488 41.137 1.00 94.94 190 ILE A O 1
ATOM 1332 N N . SER A 1 191 ? -34.744 -9.825 42.540 1.00 94.25 191 SER A N 1
ATOM 1333 C CA . SER A 1 191 ? -35.471 -9.003 41.574 1.00 94.25 191 SER A CA 1
ATOM 1334 C C . SER A 1 191 ? -35.527 -7.545 42.030 1.00 94.25 191 SER A C 1
ATOM 1336 O O . SER A 1 191 ? -35.958 -7.246 43.144 1.00 94.25 191 SER A O 1
ATOM 1338 N N . ASN A 1 192 ? -35.082 -6.636 41.166 1.00 92.38 192 ASN A N 1
ATOM 1339 C CA . ASN A 1 192 ? -35.129 -5.188 41.348 1.00 92.38 192 ASN A CA 1
ATOM 1340 C C . ASN A 1 192 ? -35.864 -4.568 40.145 1.00 92.38 192 ASN A C 1
ATOM 1342 O O . ASN A 1 192 ? -35.274 -4.398 39.076 1.00 92.38 192 ASN A O 1
ATOM 1346 N N . THR A 1 193 ? -37.164 -4.293 40.275 1.00 94.56 193 THR A N 1
ATOM 1347 C CA . THR A 1 193 ? -38.017 -4.005 39.107 1.00 94.56 193 THR A CA 1
ATOM 1348 C C . THR A 1 193 ? -38.972 -2.826 39.281 1.00 94.56 193 THR A C 1
ATOM 1350 O O . THR A 1 193 ? -39.531 -2.597 40.355 1.00 94.56 193 THR A O 1
ATOM 1353 N N . GLN A 1 194 ? -39.202 -2.097 38.183 1.00 94.25 194 GLN A N 1
ATOM 1354 C CA . GLN A 1 194 ? -40.197 -1.021 38.068 1.00 94.25 194 GLN A CA 1
ATOM 1355 C C . GLN A 1 194 ? -40.080 0.070 39.147 1.00 94.25 194 GLN A C 1
ATOM 1357 O O . GLN A 1 194 ? -41.081 0.548 39.681 1.00 94.25 194 GLN A O 1
ATOM 1362 N N . GLN A 1 195 ? -38.858 0.446 39.514 1.00 93.31 195 GLN A N 1
ATOM 1363 C CA . GLN A 1 195 ? -38.596 1.428 40.565 1.00 93.31 195 GLN A CA 1
ATOM 1364 C C . GLN A 1 195 ? -38.377 2.835 40.013 1.00 93.31 195 GLN A C 1
ATOM 1366 O O . GLN A 1 195 ? -37.921 3.009 38.883 1.00 93.31 195 GLN A O 1
ATOM 1371 N N . ARG A 1 196 ? -38.626 3.850 40.847 1.00 96.62 196 ARG A N 1
ATOM 1372 C CA . ARG A 1 196 ? -38.296 5.250 40.561 1.00 96.62 196 ARG A CA 1
ATOM 1373 C C . ARG A 1 196 ? -37.471 5.846 41.701 1.00 96.62 196 ARG A C 1
ATOM 1375 O O . ARG A 1 196 ? -37.925 5.885 42.844 1.00 96.62 196 ARG A O 1
ATOM 1382 N N . ALA A 1 197 ? -36.271 6.323 41.393 1.00 95.25 197 ALA A N 1
ATOM 1383 C CA . ALA A 1 197 ? -35.405 7.028 42.335 1.00 95.25 197 ALA A CA 1
ATOM 1384 C C . ALA A 1 197 ? -35.008 8.396 41.770 1.00 95.25 197 ALA A C 1
ATOM 1386 O O . ALA A 1 197 ? -34.547 8.485 40.632 1.00 95.25 197 ALA A O 1
ATOM 1387 N N . GLN A 1 198 ? -35.171 9.457 42.558 1.00 95.62 198 GLN A N 1
ATOM 1388 C CA . GLN A 1 198 ? -34.795 10.815 42.167 1.00 95.62 198 GLN A CA 1
ATOM 1389 C C . GLN A 1 198 ? -34.077 11.549 43.304 1.00 95.62 198 GLN A C 1
ATOM 1391 O O . GLN A 1 198 ? -34.476 11.441 44.459 1.00 95.62 198 GLN A O 1
ATOM 1396 N N . GLY A 1 199 ? -33.030 12.315 42.989 1.00 93.00 199 GLY A N 1
ATOM 1397 C CA . GLY A 1 199 ? -32.393 13.203 43.968 1.00 93.00 199 GLY A CA 1
ATOM 1398 C C . GLY A 1 199 ? -31.621 12.460 45.064 1.00 93.00 199 GLY A C 1
ATOM 1399 O O . GLY A 1 199 ? -31.672 12.850 46.230 1.00 93.00 199 GLY A O 1
ATOM 1400 N N . VAL A 1 200 ? -30.913 11.384 44.709 1.00 93.19 200 VAL A N 1
ATOM 1401 C CA . VAL A 1 200 ? -30.066 10.627 45.648 1.00 93.19 200 VAL A CA 1
ATOM 1402 C C . VAL A 1 200 ? -28.679 11.255 45.672 1.00 93.19 200 VAL A C 1
ATOM 1404 O O . VAL A 1 200 ? -27.980 11.258 44.659 1.00 93.19 200 VAL A O 1
ATOM 1407 N N . ARG A 1 201 ? -28.279 11.821 46.808 1.00 91.12 201 ARG A N 1
ATOM 1408 C CA . ARG A 1 201 ? -27.092 12.672 46.897 1.00 91.12 201 ARG A CA 1
ATOM 1409 C C . ARG A 1 201 ? -26.189 12.289 48.062 1.00 91.12 201 ARG A C 1
ATOM 1411 O O . ARG A 1 201 ? -26.651 12.013 49.166 1.00 91.12 201 ARG A O 1
ATOM 1418 N N . SER A 1 202 ? -24.888 12.288 47.812 1.00 84.88 202 SER A N 1
ATOM 1419 C CA . SER A 1 202 ? -23.865 11.961 48.796 1.00 84.88 202 SER A CA 1
ATOM 1420 C C . SER A 1 202 ? -22.714 12.966 48.753 1.00 84.88 202 SER A C 1
ATOM 1422 O O . SER A 1 202 ? -22.245 13.323 47.674 1.00 84.88 202 SER A O 1
ATOM 1424 N N . VAL A 1 203 ? -22.247 13.402 49.923 1.00 79.69 203 VAL A N 1
ATOM 1425 C CA . VAL A 1 203 ? -21.016 14.190 50.091 1.00 79.69 203 VAL A CA 1
ATOM 1426 C C . VAL A 1 203 ? -20.061 13.398 50.980 1.00 79.69 203 VAL A C 1
ATOM 1428 O O . VAL A 1 203 ? -20.408 13.057 52.108 1.00 79.69 203 VAL A O 1
ATOM 1431 N N . GLY A 1 204 ? -18.865 13.094 50.482 1.00 68.56 204 GLY A N 1
ATOM 1432 C CA . GLY A 1 204 ? -17.878 12.243 51.147 1.00 68.56 204 GLY A CA 1
ATOM 1433 C C . GLY A 1 204 ? -18.264 10.758 51.208 1.00 68.56 204 GLY A C 1
ATOM 1434 O O . GLY A 1 204 ? -17.886 10.092 52.168 1.00 68.56 204 GLY A O 1
ATOM 1435 N N . GLY A 1 205 ? -19.038 10.243 50.243 1.00 73.94 205 GLY A N 1
ATOM 1436 C CA . GLY A 1 205 ? -19.439 8.831 50.191 1.00 73.94 205 GLY A CA 1
ATOM 1437 C C . GLY A 1 205 ? -20.116 8.408 48.877 1.00 73.94 205 GLY A C 1
ATOM 1438 O O . GLY A 1 205 ? -19.940 9.029 47.831 1.00 73.94 205 GLY A O 1
ATOM 1439 N N . SER A 1 206 ? -20.907 7.329 48.907 1.00 79.62 206 SER A N 1
ATOM 1440 C CA . SER A 1 206 ? -21.573 6.788 47.706 1.00 79.62 206 SER A CA 1
ATOM 1441 C C . SER A 1 206 ? -23.070 7.105 47.635 1.00 79.62 206 SER A C 1
ATOM 1443 O O . SER A 1 206 ? -23.785 6.955 48.625 1.00 79.62 206 SER A O 1
ATOM 1445 N N . ALA A 1 207 ? -23.562 7.459 46.447 1.00 87.56 207 ALA A N 1
ATOM 1446 C CA . ALA A 1 207 ? -24.981 7.617 46.130 1.00 87.56 207 ALA A CA 1
ATOM 1447 C C . ALA A 1 207 ? -25.464 6.427 45.281 1.00 87.56 207 ALA A C 1
ATOM 1449 O O . ALA A 1 207 ? -24.967 6.212 44.178 1.00 87.56 207 ALA A O 1
ATOM 1450 N N . LEU A 1 208 ? -26.415 5.644 45.796 1.00 89.94 208 LEU A N 1
ATOM 1451 C CA . LEU A 1 208 ? -26.891 4.386 45.211 1.00 89.94 208 LEU A CA 1
ATOM 1452 C C . LEU A 1 208 ? -28.398 4.464 44.925 1.00 89.94 208 LEU A C 1
ATOM 1454 O O . LEU A 1 208 ? -29.205 4.530 45.850 1.00 89.94 208 LEU A O 1
ATOM 1458 N N . ALA A 1 209 ? -28.797 4.436 43.656 1.00 93.06 209 ALA A N 1
ATOM 1459 C CA . ALA A 1 209 ? -30.196 4.513 43.232 1.00 93.06 209 ALA A CA 1
ATOM 1460 C C . ALA A 1 209 ? -30.600 3.272 42.427 1.00 93.06 209 ALA A C 1
ATOM 1462 O O . ALA A 1 209 ? -30.060 3.028 41.348 1.00 93.06 209 ALA A O 1
ATOM 1463 N N . ASN A 1 210 ? -31.558 2.495 42.938 1.00 93.25 210 ASN A N 1
ATOM 1464 C CA . ASN A 1 210 ? -31.992 1.223 42.353 1.00 93.25 210 ASN A CA 1
ATOM 1465 C C . ASN A 1 210 ? -30.805 0.259 42.117 1.00 93.25 210 ASN A C 1
ATOM 1467 O O . ASN A 1 210 ? -30.725 -0.384 41.075 1.00 93.25 210 ASN A O 1
ATOM 1471 N N . VAL A 1 211 ? -29.831 0.200 43.032 1.00 89.25 211 VAL A N 1
ATOM 1472 C CA . VAL A 1 211 ? -28.577 -0.555 42.849 1.00 89.25 211 VAL A CA 1
ATOM 1473 C C . VAL A 1 211 ? -28.664 -1.938 43.492 1.00 89.25 211 VAL A C 1
ATOM 1475 O O . VAL A 1 211 ? -29.309 -2.114 44.527 1.00 89.25 211 VAL A O 1
ATOM 1478 N N . LEU A 1 212 ? -27.975 -2.916 42.903 1.00 89.31 212 LEU A N 1
ATOM 1479 C CA . LEU A 1 212 ? -27.674 -4.192 43.547 1.00 89.31 212 LEU A CA 1
ATOM 1480 C C . LEU A 1 212 ? -26.171 -4.297 43.808 1.00 89.31 212 LEU A C 1
ATOM 1482 O O . LEU A 1 212 ? -25.378 -4.198 42.872 1.00 89.31 212 LEU A O 1
ATOM 1486 N N . THR A 1 213 ? -25.772 -4.528 45.059 1.00 87.12 213 THR A N 1
ATOM 1487 C CA . THR A 1 213 ? -24.364 -4.772 45.404 1.00 87.12 213 THR A CA 1
ATOM 1488 C C . THR A 1 213 ? -24.180 -6.100 46.115 1.00 87.12 213 THR A C 1
ATOM 1490 O O . THR A 1 213 ? -24.956 -6.414 47.016 1.00 87.12 213 THR A O 1
ATOM 1493 N N . ALA A 1 214 ? -23.114 -6.827 45.791 1.00 85.00 214 ALA A N 1
ATOM 1494 C CA . ALA A 1 214 ? -22.636 -7.943 46.601 1.00 85.00 214 ALA A CA 1
ATOM 1495 C C . ALA A 1 214 ? -21.131 -7.816 46.845 1.00 85.00 214 ALA A C 1
ATOM 1497 O O . ALA A 1 214 ? -20.370 -7.589 45.905 1.00 85.00 214 ALA A O 1
ATOM 1498 N N . SER A 1 215 ? -20.703 -7.966 48.099 1.00 83.56 215 SER A N 1
ATOM 1499 C CA . SER A 1 215 ? -19.285 -7.951 48.472 1.00 83.56 215 SER A CA 1
ATOM 1500 C C . SER A 1 215 ? -18.921 -9.152 49.339 1.00 83.56 215 SER A C 1
ATOM 1502 O O . SER A 1 215 ? -19.707 -9.550 50.202 1.00 83.56 215 SER A O 1
ATOM 1504 N N . GLN A 1 216 ? -17.750 -9.754 49.106 1.00 82.25 216 GLN A N 1
ATOM 1505 C CA . GLN A 1 216 ? -17.219 -10.885 49.888 1.00 82.25 216 GLN A CA 1
ATOM 1506 C C . GLN A 1 216 ? -18.184 -12.083 49.990 1.00 82.25 216 GLN A C 1
ATOM 1508 O O . GLN A 1 216 ? -18.211 -12.802 50.990 1.00 82.25 216 GLN A O 1
ATOM 1513 N N . SER A 1 217 ? -18.988 -12.285 48.948 1.00 85.44 217 SER A N 1
ATOM 1514 C CA . SER A 1 217 ? -20.166 -13.159 48.930 1.00 85.44 217 SER A CA 1
ATOM 1515 C C . SER A 1 217 ? -19.996 -14.346 47.966 1.00 85.44 217 SER A C 1
ATOM 1517 O O . SER A 1 217 ? -19.060 -14.382 47.165 1.00 85.44 217 SER A O 1
ATOM 1519 N N . GLY A 1 218 ? -20.892 -15.328 48.021 1.00 89.56 218 GLY A N 1
ATOM 1520 C CA . GLY A 1 218 ? -20.994 -16.419 47.043 1.00 89.56 218 GLY A CA 1
ATOM 1521 C C . GLY A 1 218 ? -22.352 -16.384 46.347 1.00 89.56 218 GLY A C 1
ATOM 1522 O O . GLY A 1 218 ? -23.356 -16.190 47.008 1.00 89.56 218 GLY A O 1
ATOM 1523 N N . LEU A 1 219 ? -22.415 -16.533 45.025 1.00 90.81 219 LEU A N 1
ATOM 1524 C CA . LEU A 1 219 ? -23.648 -16.528 44.231 1.00 90.81 219 LEU A CA 1
ATOM 1525 C C . LEU A 1 219 ? -23.692 -17.780 43.342 1.00 90.81 219 LEU A C 1
ATOM 1527 O O . LEU A 1 219 ? -23.136 -17.799 42.238 1.00 90.81 219 LEU A O 1
ATOM 1531 N N . GLN A 1 220 ? -24.375 -18.824 43.806 1.00 92.25 220 GLN A N 1
ATOM 1532 C CA . GLN A 1 220 ? -24.511 -20.100 43.104 1.00 92.25 220 GLN A CA 1
ATOM 1533 C C . GLN A 1 220 ? -25.956 -20.348 42.649 1.00 92.25 220 GLN A C 1
ATOM 1535 O O . GLN A 1 220 ? -26.882 -20.357 43.457 1.00 92.25 220 GLN A O 1
ATOM 1540 N N . GLN A 1 221 ? -26.152 -20.594 41.350 1.00 93.25 221 GLN A N 1
ATOM 1541 C CA . GLN A 1 221 ? -27.471 -20.802 40.735 1.00 93.25 221 GLN A CA 1
ATOM 1542 C C . GLN A 1 221 ? -28.450 -19.660 41.053 1.00 93.25 221 GLN A C 1
ATOM 1544 O O . GLN A 1 221 ? -29.617 -19.885 41.376 1.00 93.25 221 GLN A O 1
ATOM 1549 N N . VAL A 1 222 ? -27.960 -18.419 40.979 1.00 93.31 222 VAL A N 1
ATOM 1550 C CA . VAL A 1 222 ? -28.742 -17.220 41.298 1.00 93.31 222 VAL A CA 1
ATOM 1551 C C . VAL A 1 222 ? -29.263 -16.579 40.019 1.00 93.31 222 VAL A C 1
ATOM 1553 O O . VAL A 1 222 ? -28.525 -16.397 39.047 1.00 93.31 222 VAL A O 1
ATOM 1556 N N . ARG A 1 223 ? -30.541 -16.198 40.018 1.00 94.75 223 ARG A N 1
ATOM 1557 C CA . ARG A 1 223 ? -31.121 -15.347 38.972 1.00 94.75 223 ARG A CA 1
ATOM 1558 C C . ARG A 1 223 ? -31.247 -13.924 39.503 1.00 94.75 223 ARG A C 1
ATOM 1560 O O . ARG A 1 223 ? -31.944 -13.703 40.487 1.00 94.75 223 ARG A O 1
ATOM 1567 N N . ILE A 1 224 ? -30.595 -12.973 38.845 1.00 93.50 224 ILE A N 1
ATOM 1568 C CA . ILE A 1 224 ? -30.708 -11.545 39.145 1.00 93.50 224 ILE A CA 1
ATOM 1569 C C . ILE A 1 224 ? -31.419 -10.861 37.981 1.00 93.50 224 ILE A C 1
ATOM 1571 O O . ILE A 1 224 ? -31.006 -10.992 36.826 1.00 93.50 224 ILE A O 1
ATOM 1575 N N . GLN A 1 225 ? -32.491 -10.137 38.288 1.00 93.75 225 GLN A N 1
ATOM 1576 C CA . GLN A 1 225 ? -33.281 -9.393 37.311 1.00 93.75 225 GLN A CA 1
ATOM 1577 C C . GLN A 1 225 ? -33.373 -7.924 37.707 1.00 93.75 225 GLN A C 1
ATOM 1579 O O . GLN A 1 225 ? -33.795 -7.599 38.816 1.00 93.75 225 GLN A O 1
ATOM 1584 N N . GLN A 1 226 ? -33.016 -7.042 36.777 1.00 93.31 226 GLN A N 1
ATOM 1585 C CA . GLN A 1 226 ? -33.129 -5.600 36.923 1.00 93.31 226 GLN A CA 1
ATOM 1586 C C . GLN A 1 226 ? -33.838 -4.999 35.706 1.00 93.31 226 GLN A C 1
ATOM 1588 O O . GLN A 1 226 ? -33.253 -4.882 34.628 1.00 93.31 226 GLN A O 1
ATOM 1593 N N . HIS A 1 227 ? -35.115 -4.646 35.854 1.00 94.44 227 HIS A N 1
ATOM 1594 C CA . HIS A 1 227 ? -35.949 -4.281 34.708 1.00 94.44 227 HIS A CA 1
ATOM 1595 C C . HIS A 1 227 ? -36.863 -3.084 34.964 1.00 94.44 227 HIS A C 1
ATOM 1597 O O . HIS A 1 227 ? -37.539 -3.020 35.991 1.00 94.44 227 HIS A O 1
ATOM 1603 N N . GLY A 1 228 ? -36.937 -2.178 33.985 1.00 95.00 228 GLY A N 1
ATOM 1604 C CA . GLY A 1 228 ? -37.900 -1.075 33.973 1.00 95.00 228 GLY A CA 1
ATOM 1605 C C . GLY A 1 228 ? -37.664 -0.021 35.057 1.00 95.00 228 GLY A C 1
ATOM 1606 O O . GLY A 1 228 ? -38.615 0.635 35.476 1.00 95.00 228 GLY A O 1
ATOM 1607 N N . ASN A 1 229 ? -36.436 0.109 35.564 1.00 96.56 229 ASN A N 1
ATOM 1608 C CA . ASN A 1 229 ? -36.113 1.071 36.614 1.00 96.56 229 ASN A CA 1
ATOM 1609 C C . ASN A 1 229 ? -35.760 2.441 36.033 1.00 96.56 229 ASN A C 1
ATOM 1611 O O . ASN A 1 229 ? -35.092 2.538 35.005 1.00 96.56 229 ASN A O 1
ATOM 1615 N N . VAL A 1 230 ? -36.160 3.499 36.735 1.00 97.81 230 VAL A N 1
ATOM 1616 C CA . VAL A 1 230 ? -35.867 4.893 36.394 1.00 97.81 230 VAL A CA 1
ATOM 1617 C C . VAL A 1 230 ? -35.083 5.533 37.535 1.00 97.81 230 VAL A C 1
ATOM 1619 O O . VAL A 1 230 ? -35.544 5.562 38.679 1.00 97.81 230 VAL A O 1
ATOM 1622 N N . ALA A 1 231 ? -33.903 6.063 37.229 1.00 96.94 231 ALA A N 1
ATOM 1623 C CA . ALA A 1 231 ? -33.067 6.795 38.173 1.00 96.94 231 ALA A CA 1
ATOM 1624 C C . ALA A 1 231 ? -32.671 8.155 37.587 1.00 96.94 231 ALA A C 1
ATOM 1626 O O . ALA A 1 231 ? -32.178 8.233 36.461 1.00 96.94 231 ALA A O 1
ATOM 1627 N N . SER A 1 232 ? -32.865 9.233 38.344 1.00 96.81 232 SER A N 1
ATOM 1628 C CA . SER A 1 232 ? -32.497 10.583 37.906 1.00 96.81 232 SER A CA 1
ATOM 1629 C C . SER A 1 232 ? -31.858 11.413 39.012 1.00 96.81 232 SER A C 1
ATOM 1631 O O . SER A 1 232 ? -32.254 11.299 40.168 1.00 96.81 232 SER A O 1
ATOM 1633 N N . GLU A 1 233 ? -30.921 12.293 38.660 1.00 94.69 233 GLU A N 1
ATOM 1634 C CA . GLU A 1 233 ? -30.249 13.196 39.611 1.00 94.69 233 GLU A CA 1
ATOM 1635 C C . GLU A 1 233 ? -29.560 12.441 40.759 1.00 94.69 233 GLU A C 1
ATOM 1637 O O . GLU A 1 233 ? -29.863 12.643 41.939 1.00 94.69 233 GLU A O 1
ATOM 1642 N N . VAL A 1 234 ? -28.630 11.551 40.411 1.00 92.50 234 VAL A N 1
ATOM 1643 C CA . VAL A 1 234 ? -27.808 10.831 41.393 1.00 92.50 234 VAL A CA 1
ATOM 1644 C C . VAL A 1 234 ? -26.443 11.492 41.439 1.00 92.50 234 VAL A C 1
ATOM 1646 O O . VAL A 1 234 ? -25.725 11.487 40.438 1.00 92.50 234 VAL A O 1
ATOM 1649 N N . LEU A 1 235 ? -26.088 12.085 42.577 1.00 90.56 235 LEU A N 1
ATOM 1650 C CA . LEU A 1 235 ? -24.845 12.841 42.714 1.00 90.56 235 LEU A CA 1
ATOM 1651 C C . LEU A 1 235 ? -24.025 12.339 43.894 1.00 90.56 235 LEU A C 1
ATOM 1653 O O . LEU A 1 235 ? -24.526 12.247 45.008 1.00 90.56 235 LEU A O 1
ATOM 1657 N N . ALA A 1 236 ? -22.748 12.078 43.666 1.00 83.88 236 ALA A N 1
ATOM 1658 C CA . ALA A 1 236 ? -21.783 11.847 44.728 1.00 83.88 236 ALA A CA 1
ATOM 1659 C C . ALA A 1 236 ? -20.642 12.854 44.584 1.00 83.88 236 ALA A C 1
ATOM 1661 O O . ALA A 1 236 ? -20.152 13.060 43.473 1.00 83.88 236 ALA A O 1
ATOM 1662 N N . SER A 1 237 ? -20.217 13.485 45.677 1.00 74.44 237 SER A N 1
ATOM 1663 C CA . SER A 1 237 ? -19.006 14.304 45.700 1.00 74.44 237 SER A CA 1
ATOM 1664 C C . SER A 1 237 ? -18.001 13.782 46.716 1.00 74.44 237 SER A C 1
ATOM 1666 O O . SER A 1 237 ? -18.370 13.365 47.810 1.00 74.44 237 SER A O 1
ATOM 1668 N N . GLY A 1 238 ? -16.719 13.820 46.365 1.00 62.38 238 GLY A N 1
ATOM 1669 C CA . GLY A 1 238 ? -15.630 13.690 47.316 1.00 62.38 238 GLY A CA 1
ATOM 1670 C C . GLY A 1 238 ? -15.509 14.960 48.163 1.00 62.38 238 GLY A C 1
ATOM 1671 O O . GLY A 1 238 ? -15.834 16.057 47.705 1.00 62.38 238 GLY A O 1
ATOM 1672 N N . ALA A 1 239 ? -15.052 14.832 49.406 1.00 50.41 239 ALA A N 1
ATOM 1673 C CA . ALA A 1 239 ? -15.091 15.895 50.422 1.00 50.41 239 ALA A CA 1
ATOM 1674 C C . ALA A 1 239 ? -14.153 17.106 50.176 1.00 50.41 239 ALA A C 1
ATOM 1676 O O . ALA A 1 239 ? -13.907 17.888 51.086 1.00 50.41 239 ALA A O 1
ATOM 1677 N N . SER A 1 240 ? -13.613 17.306 48.971 1.00 41.22 240 SER A N 1
ATOM 1678 C CA . SER A 1 240 ? -12.666 18.397 48.683 1.00 41.22 240 SER A CA 1
ATOM 1679 C C . SER A 1 240 ? -13.299 19.685 48.138 1.00 41.22 240 SER A C 1
ATOM 1681 O O . SER A 1 240 ? -12.593 20.680 47.985 1.00 41.22 240 SER A O 1
ATOM 1683 N N . ALA A 1 241 ? -14.608 19.713 47.867 1.00 31.53 241 ALA A N 1
ATOM 1684 C CA . ALA A 1 241 ? -15.302 20.895 47.351 1.00 31.53 241 ALA A CA 1
ATOM 1685 C C . ALA A 1 241 ? -16.289 21.460 48.383 1.00 31.53 241 ALA A C 1
ATOM 1687 O O . ALA A 1 241 ? -17.503 21.285 48.273 1.00 31.53 241 ALA A O 1
ATOM 1688 N N . ALA A 1 242 ? -15.761 22.153 49.393 1.00 27.97 242 ALA A N 1
ATOM 1689 C CA . ALA A 1 242 ? -16.567 22.999 50.263 1.00 27.97 242 ALA A CA 1
ATOM 1690 C C . ALA A 1 242 ? -17.177 24.148 49.437 1.00 27.97 242 ALA A C 1
ATOM 1692 O O . ALA A 1 242 ? -16.493 25.100 49.051 1.00 27.97 242 ALA A O 1
ATOM 1693 N N . LEU A 1 243 ? -18.478 24.064 49.160 1.00 31.39 243 LEU A N 1
ATOM 1694 C CA . LEU A 1 243 ? -19.279 25.204 48.727 1.00 31.39 243 LEU A CA 1
ATOM 1695 C C . LEU A 1 243 ? -19.500 26.126 49.938 1.00 31.39 243 LEU A C 1
ATOM 1697 O O . LEU A 1 243 ? -20.500 26.009 50.632 1.00 31.39 243 LEU A O 1
ATOM 1701 N N . GLY A 1 244 ? -18.563 27.050 50.169 1.00 26.36 244 GLY A N 1
ATOM 1702 C CA . GLY A 1 244 ? -18.784 28.250 50.982 1.00 26.36 244 GLY A CA 1
ATOM 1703 C C . GLY A 1 244 ? -18.571 28.121 52.498 1.00 26.36 244 GLY A C 1
ATOM 1704 O O . GLY A 1 244 ? -19.315 27.446 53.194 1.00 26.36 244 GLY A O 1
ATOM 1705 N N . TYR A 1 245 ? -17.620 28.940 52.965 1.00 23.16 245 TYR A N 1
ATOM 1706 C CA . TYR A 1 245 ? -17.287 29.356 54.338 1.00 23.16 245 TYR A CA 1
ATOM 1707 C C . TYR A 1 245 ? -16.453 28.410 55.215 1.00 23.16 245 TYR A C 1
ATOM 1709 O O . TYR A 1 245 ? -16.968 27.551 55.915 1.00 23.16 245 TYR A O 1
ATOM 1717 N N . GLY A 1 246 ? -15.156 28.735 55.288 1.00 23.55 246 GLY A N 1
ATOM 1718 C CA . GLY A 1 246 ? -14.289 28.402 56.421 1.00 23.55 246 GLY A CA 1
ATOM 1719 C C . GLY A 1 246 ? -13.460 27.141 56.221 1.00 23.55 246 GLY A C 1
ATOM 1720 O O . GLY A 1 246 ? -13.960 26.034 56.339 1.00 23.55 246 GLY A O 1
ATOM 1721 N N . ALA A 1 247 ? -12.172 27.327 55.933 1.00 26.39 247 ALA A N 1
ATOM 1722 C CA . ALA A 1 247 ? -11.181 26.260 55.897 1.00 26.39 247 ALA A CA 1
ATOM 1723 C C . ALA A 1 247 ? -11.111 25.505 57.234 1.00 26.39 247 ALA A C 1
ATOM 1725 O O . ALA A 1 247 ? -11.180 26.160 58.272 1.00 26.39 247 ALA A O 1
ATOM 1726 N N . LEU A 1 248 ? -10.881 24.184 57.191 1.00 24.03 248 LEU A N 1
ATOM 1727 C CA . LEU A 1 248 ? -9.881 23.438 57.979 1.00 24.03 248 LEU A CA 1
ATOM 1728 C C . LEU A 1 248 ? -9.954 21.919 57.679 1.00 24.03 248 LEU A C 1
ATOM 1730 O O . LEU A 1 248 ? -11.027 21.352 57.592 1.00 24.03 248 LEU A O 1
ATOM 1734 N N . ALA A 1 249 ? -8.770 21.298 57.585 1.00 26.97 249 ALA A N 1
ATOM 1735 C CA . ALA A 1 249 ? -8.442 19.862 57.665 1.00 26.97 249 ALA A CA 1
ATOM 1736 C C . ALA A 1 249 ? -8.860 18.888 56.528 1.00 26.97 249 ALA A C 1
ATOM 1738 O O . ALA A 1 249 ? -9.987 18.428 56.403 1.00 26.97 249 ALA A O 1
ATOM 1739 N N . GLN A 1 250 ? -7.846 18.470 55.757 1.00 29.27 250 GLN A N 1
ATOM 1740 C CA . GLN A 1 250 ? -7.887 17.455 54.698 1.00 29.27 250 GLN A CA 1
ATOM 1741 C C . GLN A 1 250 ? -8.035 16.020 55.238 1.00 29.27 250 GLN A C 1
ATOM 1743 O O . GLN A 1 250 ? -7.085 15.444 55.767 1.00 29.27 250 GLN A O 1
ATOM 1748 N N . ALA A 1 251 ? -9.185 15.403 54.969 1.00 28.91 251 ALA A N 1
ATOM 1749 C CA . ALA A 1 251 ? -9.327 13.958 54.798 1.00 28.91 251 ALA A CA 1
ATOM 1750 C C . ALA A 1 251 ? -10.139 13.711 53.514 1.00 28.91 251 ALA A C 1
ATOM 1752 O O . ALA A 1 251 ? -11.300 14.107 53.420 1.00 28.91 251 ALA A O 1
ATOM 1753 N N . LYS A 1 252 ? -9.514 13.114 52.488 1.00 38.19 252 LYS A N 1
ATOM 1754 C CA . LYS A 1 252 ? -10.168 12.795 51.209 1.00 38.19 252 LYS A CA 1
ATOM 1755 C C . LYS A 1 252 ? -11.139 11.628 51.424 1.00 38.19 252 LYS A C 1
ATOM 1757 O O . LYS A 1 252 ? -10.711 10.491 51.580 1.00 38.19 252 LYS A O 1
ATOM 1762 N N . LEU A 1 253 ? -12.434 11.924 51.468 1.00 40.84 253 LEU A N 1
ATOM 1763 C CA . LEU A 1 253 ? -13.509 10.938 51.339 1.00 40.84 253 LEU A CA 1
ATOM 1764 C C . LEU A 1 253 ? -14.018 10.949 49.889 1.00 40.84 253 LEU A C 1
ATOM 1766 O O . LEU A 1 253 ? -14.131 12.021 49.296 1.00 40.84 253 LEU A O 1
ATOM 1770 N N . GLU A 1 254 ? -14.294 9.767 49.343 1.00 57.28 254 GLU A N 1
ATOM 1771 C CA . GLU A 1 254 ? -14.410 9.430 47.913 1.00 57.28 254 GLU A CA 1
ATOM 1772 C C . GLU A 1 254 ? -15.875 9.391 47.448 1.00 57.28 254 GLU A C 1
ATOM 1774 O O . GLU A 1 254 ? -16.715 8.783 48.116 1.00 57.28 254 GLU A O 1
ATOM 1779 N N . GLY A 1 255 ? -16.194 9.997 46.299 1.00 62.09 255 GLY A N 1
ATOM 1780 C CA . GLY A 1 255 ? -17.570 10.106 45.793 1.00 62.09 255 GLY A CA 1
ATOM 1781 C C . GLY A 1 255 ? -17.898 9.119 44.666 1.00 62.09 255 GLY A C 1
ATOM 1782 O O . GLY A 1 255 ? -17.388 9.294 43.564 1.00 62.09 255 GLY A O 1
ATOM 1783 N N . ALA A 1 256 ? -18.790 8.138 44.873 1.00 76.94 256 ALA A N 1
ATOM 1784 C CA . ALA A 1 256 ? -19.250 7.225 43.805 1.00 76.94 256 ALA A CA 1
ATOM 1785 C C . ALA A 1 256 ? -20.772 7.274 43.585 1.00 76.94 256 ALA A C 1
ATOM 1787 O O . ALA A 1 256 ? -21.542 7.027 44.513 1.00 76.94 256 ALA A O 1
ATOM 1788 N N . ALA A 1 257 ? -21.216 7.560 42.358 1.00 86.88 257 ALA A N 1
ATOM 1789 C CA . ALA A 1 257 ? -22.632 7.653 41.989 1.00 86.88 257 ALA A CA 1
ATOM 1790 C C . ALA A 1 257 ? -23.049 6.461 41.116 1.00 86.88 257 ALA A C 1
ATOM 1792 O O . ALA A 1 257 ? -22.565 6.311 39.998 1.00 86.88 257 ALA A O 1
ATOM 1793 N N . LEU A 1 258 ? -23.944 5.607 41.613 1.00 90.12 258 LEU A N 1
ATOM 1794 C CA . LEU A 1 258 ? -24.412 4.410 40.916 1.00 90.12 258 LEU A CA 1
ATOM 1795 C C . LEU A 1 258 ? -25.935 4.459 40.755 1.00 90.12 258 LEU A C 1
ATOM 1797 O O . LEU A 1 258 ? -26.672 4.627 41.727 1.00 90.12 258 LEU A O 1
ATOM 1801 N N . ALA A 1 259 ? -26.409 4.261 39.529 1.00 93.81 259 ALA A N 1
ATOM 1802 C CA . ALA A 1 259 ? -27.819 4.293 39.166 1.00 93.81 259 ALA A CA 1
ATOM 1803 C C . ALA A 1 259 ? -28.185 3.084 38.308 1.00 93.81 259 ALA A C 1
ATOM 1805 O O . ALA A 1 259 ? -27.503 2.795 37.319 1.00 93.81 259 ALA A O 1
ATOM 1806 N N . ASN A 1 260 ? -29.244 2.370 38.696 1.00 94.19 260 ASN A N 1
ATOM 1807 C CA . ASN A 1 260 ? -29.705 1.141 38.048 1.00 94.19 260 ASN A CA 1
ATOM 1808 C C . ASN A 1 260 ? -28.548 0.164 37.762 1.00 94.19 260 ASN A C 1
ATOM 1810 O O . ASN A 1 260 ? -28.495 -0.422 36.693 1.00 94.19 260 ASN A O 1
ATOM 1814 N N . SER A 1 261 ? -27.555 0.061 38.646 1.00 90.94 261 SER A N 1
ATOM 1815 C CA . SER A 1 261 ? -26.302 -0.654 38.358 1.00 90.94 261 SER A CA 1
ATOM 1816 C C . SER A 1 261 ? -26.133 -1.879 39.250 1.00 90.94 261 SER A C 1
ATOM 1818 O O . SER A 1 261 ? -26.733 -1.957 40.327 1.00 90.94 261 SER A O 1
ATOM 1820 N N . ILE A 1 262 ? -25.304 -2.822 38.801 1.00 89.25 262 ILE A N 1
ATOM 1821 C CA . ILE A 1 262 ? -24.956 -4.039 39.539 1.00 89.25 262 ILE A CA 1
ATOM 1822 C C . ILE A 1 262 ? -23.453 -4.032 39.819 1.00 89.25 262 ILE A C 1
ATOM 1824 O O . ILE A 1 262 ? -22.652 -3.979 38.890 1.00 89.25 262 ILE A O 1
ATOM 1828 N N . ALA A 1 263 ? -23.067 -4.087 41.093 1.00 86.44 263 ALA A N 1
ATOM 1829 C CA . ALA A 1 263 ? -21.667 -4.061 41.513 1.00 86.44 263 ALA A CA 1
ATOM 1830 C C . ALA A 1 263 ? -21.333 -5.292 42.364 1.00 86.44 263 ALA A C 1
ATOM 1832 O O . ALA A 1 263 ? -21.895 -5.489 43.442 1.00 86.44 263 ALA A O 1
ATOM 1833 N N . LEU A 1 264 ? -20.418 -6.128 41.876 1.00 84.38 264 LEU A N 1
ATOM 1834 C CA . LEU A 1 264 ? -20.013 -7.379 42.508 1.00 84.38 264 LEU A CA 1
ATOM 1835 C C . LEU A 1 264 ? -18.511 -7.356 42.799 1.00 84.38 264 LEU A C 1
ATOM 1837 O O . LEU A 1 264 ? -17.687 -7.148 41.910 1.00 84.38 264 LEU A O 1
ATOM 1841 N N . ALA A 1 265 ? -18.172 -7.612 44.054 1.00 82.06 265 ALA A N 1
ATOM 1842 C CA . ALA A 1 265 ? -16.850 -7.393 44.612 1.00 82.06 265 ALA A CA 1
ATOM 1843 C C . ALA A 1 265 ? -16.384 -8.612 45.401 1.00 82.06 265 ALA A C 1
ATOM 1845 O O . ALA A 1 265 ? -17.116 -9.064 46.283 1.00 82.06 265 ALA A O 1
ATOM 1846 N N . GLN A 1 266 ? -15.197 -9.162 45.122 1.00 81.38 266 GLN A N 1
ATOM 1847 C CA . GLN A 1 266 ? -14.669 -10.325 45.869 1.00 81.38 266 GLN A CA 1
ATOM 1848 C C . GLN A 1 266 ? -15.716 -11.454 46.009 1.00 81.38 266 GLN A C 1
ATOM 1850 O O . GLN A 1 266 ? -15.865 -12.077 47.064 1.00 81.38 266 GLN A O 1
ATOM 1855 N N . THR A 1 267 ? -16.520 -11.642 44.958 1.00 80.62 267 THR A N 1
ATOM 1856 C CA . THR A 1 267 ? -17.718 -12.487 44.962 1.00 80.62 267 THR A CA 1
ATOM 1857 C C . THR A 1 267 ? -17.508 -13.686 44.047 1.00 80.62 267 THR A C 1
ATOM 1859 O O . THR A 1 267 ? -17.076 -13.529 42.909 1.00 80.62 267 THR A O 1
ATOM 1862 N N . GLN A 1 268 ? -17.815 -14.888 44.537 1.00 88.62 268 GLN A N 1
ATOM 1863 C CA . GLN A 1 268 ? -17.759 -16.121 43.742 1.00 88.62 268 GLN A CA 1
ATOM 1864 C C . GLN A 1 268 ? -19.070 -16.284 42.964 1.00 88.62 268 GLN A C 1
ATOM 1866 O O . GLN A 1 268 ? -20.134 -16.180 43.563 1.00 88.62 268 GLN A O 1
ATOM 1871 N N . LEU A 1 269 ? -19.026 -16.550 41.655 1.00 87.56 269 LEU A N 1
ATOM 1872 C CA . LEU A 1 269 ? -20.215 -16.669 40.800 1.00 87.56 269 LEU A CA 1
ATOM 1873 C C . LEU A 1 269 ? -20.246 -18.026 40.072 1.00 87.56 269 LEU A C 1
ATOM 1875 O O . LEU A 1 269 ? -19.296 -18.411 39.395 1.00 87.56 269 LEU A O 1
ATOM 1879 N N . SER A 1 270 ? -21.346 -18.771 40.158 1.00 89.62 270 SER A N 1
ATOM 1880 C CA . SER A 1 270 ? -21.450 -20.088 39.511 1.00 89.62 270 SER A CA 1
ATOM 1881 C C . SER A 1 270 ? -22.872 -20.376 39.036 1.00 89.62 270 SER A C 1
ATOM 1883 O O . SER A 1 270 ? -23.796 -20.383 39.841 1.00 89.62 270 SER A O 1
ATOM 1885 N N . HIS A 1 271 ? -23.055 -20.664 37.744 1.00 89.00 271 HIS A N 1
ATOM 1886 C CA . HIS A 1 271 ? -24.344 -21.004 37.115 1.00 89.00 271 HIS A CA 1
ATOM 1887 C C . HIS A 1 271 ? -25.436 -19.931 37.284 1.00 89.00 271 HIS A C 1
ATOM 1889 O O . HIS A 1 271 ? -26.622 -20.252 37.385 1.00 89.00 271 HIS A O 1
ATOM 1895 N N . SER A 1 272 ? -25.042 -18.659 37.336 1.00 90.25 272 SER A N 1
ATOM 1896 C CA . SER A 1 272 ? -25.933 -17.533 37.631 1.00 90.25 272 SER A CA 1
ATOM 1897 C C . SER A 1 272 ? -26.259 -16.718 36.374 1.00 90.25 272 SER A C 1
ATOM 1899 O O . SER A 1 272 ? -25.442 -16.613 35.455 1.00 90.25 272 SER A O 1
ATOM 1901 N N . ARG A 1 273 ? -27.461 -16.129 36.324 1.00 91.31 273 ARG A N 1
ATOM 1902 C CA . ARG A 1 273 ? -27.924 -15.287 35.203 1.00 91.31 273 ARG A CA 1
ATOM 1903 C C . ARG A 1 273 ? -28.238 -13.876 35.678 1.00 91.31 273 ARG A C 1
ATOM 1905 O O . ARG A 1 273 ? -28.945 -13.716 36.671 1.00 91.31 273 ARG A O 1
ATOM 1912 N N . LEU A 1 274 ? -27.762 -12.883 34.937 1.00 91.69 274 LEU A N 1
ATOM 1913 C CA . LEU A 1 274 ? -27.986 -11.460 35.157 1.00 91.69 274 LEU A CA 1
ATOM 1914 C C . LEU A 1 274 ? -28.723 -10.879 33.947 1.00 91.69 274 LEU A C 1
ATOM 1916 O O . LEU A 1 274 ? -28.198 -10.898 32.836 1.00 91.69 274 LEU A O 1
ATOM 1920 N N . HIS A 1 275 ? -29.921 -10.345 34.161 1.00 92.81 275 HIS A N 1
ATOM 1921 C CA . HIS A 1 275 ? -30.673 -9.643 33.122 1.00 92.81 275 HIS A CA 1
ATOM 1922 C C . HIS A 1 275 ? -30.924 -8.204 33.542 1.00 92.81 275 HIS A C 1
ATOM 1924 O O . HIS A 1 275 ? -31.545 -7.959 34.575 1.00 92.81 275 HIS A O 1
ATOM 1930 N N . GLN A 1 276 ? -30.476 -7.268 32.713 1.00 93.69 276 GLN A N 1
ATOM 1931 C CA . GLN A 1 276 ? -30.659 -5.842 32.901 1.00 93.69 276 GLN A CA 1
ATOM 1932 C C . GLN A 1 276 ? -31.320 -5.234 31.660 1.00 93.69 276 GLN A C 1
ATOM 1934 O O . GLN A 1 276 ? -30.684 -5.055 30.622 1.00 93.69 276 GLN A O 1
ATOM 1939 N N . GLN A 1 277 ? -32.614 -4.931 31.748 1.00 95.56 277 GLN A N 1
ATOM 1940 C CA . GLN A 1 277 ? -33.417 -4.614 30.567 1.00 95.56 277 GLN A CA 1
ATOM 1941 C C . GLN A 1 277 ? -34.283 -3.368 30.752 1.00 95.56 277 GLN A C 1
ATOM 1943 O O . GLN A 1 277 ? -34.985 -3.252 31.754 1.00 95.56 277 GLN A O 1
ATOM 1948 N N . GLY A 1 278 ? -34.328 -2.486 29.754 1.00 95.75 278 GLY A N 1
ATOM 1949 C CA . GLY A 1 278 ? -35.292 -1.380 29.710 1.00 95.75 278 GLY A CA 1
ATOM 1950 C C . GLY A 1 278 ? -35.167 -0.381 30.864 1.00 95.75 278 GLY A C 1
ATOM 1951 O O . GLY A 1 278 ? -36.181 0.147 31.312 1.00 95.75 278 GLY A O 1
ATOM 1952 N N . ASN A 1 279 ? -33.964 -0.180 31.408 1.00 96.88 279 ASN A N 1
ATOM 1953 C CA . ASN A 1 279 ? -33.728 0.783 32.484 1.00 96.88 279 ASN A CA 1
ATOM 1954 C C . ASN A 1 279 ? -33.354 2.160 31.921 1.00 96.88 279 ASN A C 1
ATOM 1956 O O . ASN A 1 279 ? -32.663 2.255 30.908 1.00 96.88 279 ASN A O 1
ATOM 1960 N N . GLU A 1 280 ? -33.762 3.224 32.610 1.00 98.06 280 GLU A N 1
ATOM 1961 C CA . GLU A 1 280 ? -33.483 4.613 32.245 1.00 98.06 280 GLU A CA 1
ATOM 1962 C C . GLU A 1 280 ? -32.711 5.319 33.370 1.00 98.06 280 GLU A C 1
ATOM 1964 O O . GLU A 1 280 ? -33.171 5.384 34.513 1.00 98.06 280 GLU A O 1
ATOM 1969 N N . ALA A 1 281 ? -31.538 5.864 33.055 1.00 97.19 281 ALA A N 1
ATOM 1970 C CA . ALA A 1 281 ? -30.703 6.613 33.989 1.00 97.19 281 ALA A CA 1
ATOM 1971 C C . ALA A 1 281 ? -30.362 7.994 33.410 1.00 97.19 281 ALA A C 1
ATOM 1973 O O . ALA A 1 281 ? -29.853 8.093 32.293 1.00 97.19 281 ALA A O 1
ATOM 1974 N N . ARG A 1 282 ? -30.626 9.071 34.161 1.00 97.19 282 ARG A N 1
ATOM 1975 C CA . ARG A 1 282 ? -30.380 10.458 33.722 1.00 97.19 282 ARG A CA 1
ATOM 1976 C C . ARG A 1 282 ? -29.651 11.289 34.781 1.00 97.19 282 ARG A C 1
ATOM 1978 O O . ARG A 1 282 ? -30.026 11.254 35.945 1.00 97.19 282 ARG A O 1
ATOM 1985 N N . GLN A 1 283 ? -28.689 12.125 34.381 1.00 95.56 283 GLN A N 1
ATOM 1986 C CA . GLN A 1 283 ? -27.964 13.045 35.287 1.00 95.56 283 GLN A CA 1
ATOM 1987 C C . GLN A 1 283 ? -27.271 12.322 36.446 1.00 95.56 283 GLN A C 1
ATOM 1989 O O . GLN A 1 283 ? -27.604 12.526 37.616 1.00 95.56 283 GLN A O 1
ATOM 1994 N N . ILE A 1 284 ? -26.313 11.464 36.110 1.00 94.50 284 ILE A N 1
ATOM 1995 C CA . ILE A 1 284 ? -25.521 10.725 37.095 1.00 94.50 284 ILE A CA 1
ATOM 1996 C C . ILE A 1 284 ? -24.153 11.387 37.177 1.00 94.50 284 ILE A C 1
ATOM 1998 O O . ILE A 1 284 ? -23.460 11.467 36.165 1.00 94.50 284 ILE A O 1
ATOM 2002 N N . VAL A 1 285 ? -23.775 11.898 38.347 1.00 89.62 285 VAL A N 1
ATOM 2003 C CA . VAL A 1 285 ? -22.544 12.681 38.505 1.00 89.62 285 VAL A CA 1
ATOM 2004 C C . VAL A 1 285 ? -21.720 12.188 39.688 1.00 89.62 285 VAL A C 1
ATOM 2006 O O . VAL A 1 285 ? -22.175 12.241 40.827 1.00 89.62 285 VAL A O 1
ATOM 2009 N N . GLY A 1 286 ? -20.487 11.763 39.419 1.00 83.44 286 GLY A N 1
ATOM 2010 C CA . GLY A 1 286 ? -19.470 11.473 40.429 1.00 83.44 286 GLY A CA 1
ATOM 2011 C C . GLY A 1 286 ? -18.364 12.527 40.396 1.00 83.44 286 GLY A C 1
ATOM 2012 O O . GLY A 1 286 ? -17.595 12.590 39.441 1.00 83.44 286 GLY A O 1
ATOM 2013 N N . ALA A 1 287 ? -18.270 13.373 41.416 1.00 73.56 287 ALA A N 1
ATOM 2014 C CA . ALA A 1 287 ? -17.137 14.272 41.623 1.00 73.56 287 ALA A CA 1
ATOM 2015 C C . ALA A 1 287 ? -16.180 13.635 42.644 1.00 73.56 287 ALA A C 1
ATOM 2017 O O . ALA A 1 287 ? -16.624 13.231 43.710 1.00 73.56 287 ALA A O 1
ATOM 2018 N N . GLY A 1 288 ? -14.885 13.528 42.353 1.00 58.75 288 GLY A N 1
ATOM 2019 C CA . GLY A 1 288 ? -13.925 12.839 43.223 1.00 58.75 288 GLY A CA 1
ATOM 2020 C C . GLY A 1 288 ? -13.966 11.309 43.154 1.00 58.75 288 GLY A C 1
ATOM 2021 O O . GLY A 1 288 ? -13.460 10.680 44.072 1.00 58.75 288 GLY A O 1
ATOM 2022 N N . GLY A 1 289 ? -14.576 10.716 42.120 1.00 67.12 289 GLY A N 1
ATOM 2023 C CA . GLY A 1 289 ? -14.670 9.260 41.946 1.00 67.12 289 GLY A CA 1
ATOM 2024 C C . GLY A 1 289 ? -15.371 8.849 40.643 1.00 67.12 289 GLY A C 1
ATOM 2025 O O . GLY A 1 289 ? -15.128 9.453 39.595 1.00 67.12 289 GLY A O 1
ATOM 2026 N N . GLY A 1 290 ? -16.209 7.805 40.686 1.00 79.06 290 GLY A N 1
ATOM 2027 C CA . GLY A 1 290 ? -16.845 7.192 39.507 1.00 79.06 290 GLY A CA 1
ATOM 2028 C C . GLY A 1 290 ? -18.360 7.415 39.398 1.00 79.06 290 GLY A C 1
ATOM 2029 O O . GLY A 1 290 ? -19.057 7.564 40.403 1.00 79.06 290 GLY A O 1
ATOM 2030 N N . ALA A 1 291 ? -18.879 7.400 38.170 1.00 87.56 291 ALA A N 1
ATOM 2031 C CA . ALA A 1 291 ? -20.302 7.459 37.844 1.00 87.56 291 ALA A CA 1
ATOM 2032 C C . ALA A 1 291 ? -20.709 6.236 37.009 1.00 87.56 291 ALA A C 1
ATOM 2034 O O . ALA A 1 291 ? -20.128 5.986 35.955 1.00 87.56 291 ALA A O 1
ATOM 2035 N N . MET A 1 292 ? -21.720 5.488 37.453 1.00 91.00 292 MET A N 1
ATOM 2036 C CA . MET A 1 292 ? -22.246 4.308 36.762 1.00 91.00 292 MET A CA 1
ATOM 2037 C C . MET A 1 292 ? -23.745 4.443 36.511 1.00 91.00 292 MET A C 1
ATOM 2039 O O . MET A 1 292 ? -24.530 4.623 37.442 1.00 91.00 292 MET A O 1
ATOM 2043 N N . ALA A 1 293 ? -24.147 4.300 35.255 1.00 94.75 293 ALA A N 1
ATOM 2044 C CA . ALA A 1 293 ? -25.531 4.318 34.812 1.00 94.75 293 ALA A CA 1
ATOM 2045 C C . ALA A 1 293 ? -25.827 3.029 34.048 1.00 94.75 293 ALA A C 1
ATOM 2047 O O . ALA A 1 293 ? -25.137 2.717 33.075 1.00 94.75 293 ALA A O 1
ATOM 2048 N N . ASN A 1 294 ? -26.830 2.273 34.493 1.00 94.88 294 ASN A N 1
ATOM 2049 C CA . ASN A 1 294 ? -27.230 0.998 33.894 1.00 94.88 294 ASN A CA 1
ATOM 2050 C C . ASN A 1 294 ? -26.047 0.034 33.633 1.00 94.88 294 ASN A C 1
ATOM 2052 O O . ASN A 1 294 ? -25.992 -0.619 32.595 1.00 94.88 294 ASN A O 1
ATOM 2056 N N . SER A 1 295 ? -25.050 0.000 34.519 1.00 92.06 295 SER A N 1
ATOM 2057 C CA . SER A 1 295 ? -23.770 -0.671 34.254 1.00 92.06 295 SER A CA 1
ATOM 2058 C C . SER A 1 295 ? -23.517 -1.833 35.212 1.00 92.06 295 SER A C 1
ATOM 2060 O O . SER A 1 295 ? -24.077 -1.887 36.309 1.00 92.06 295 SER A O 1
ATOM 2062 N N . MET A 1 296 ? -22.650 -2.757 34.796 1.00 89.25 296 MET A N 1
ATOM 2063 C CA . MET A 1 296 ? -22.223 -3.910 35.589 1.00 89.25 296 MET A CA 1
ATOM 2064 C C . MET A 1 296 ? -20.728 -3.797 35.898 1.00 89.25 296 MET A C 1
ATOM 2066 O O . MET A 1 296 ? -19.926 -3.642 34.980 1.00 89.25 296 MET A O 1
ATOM 2070 N N . ALA A 1 297 ? -20.342 -3.885 37.170 1.00 85.19 297 ALA A N 1
ATOM 2071 C CA . ALA A 1 297 ? -18.940 -3.914 37.590 1.00 85.19 297 ALA A CA 1
ATOM 2072 C C . ALA A 1 297 ? -18.639 -5.199 38.361 1.00 85.19 297 ALA A C 1
ATOM 2074 O O . ALA A 1 297 ? -19.307 -5.507 39.351 1.00 85.19 297 ALA A O 1
ATOM 2075 N N . LEU A 1 298 ? -17.648 -5.949 37.882 1.00 82.88 298 LEU A N 1
ATOM 2076 C CA . LEU A 1 298 ? -17.153 -7.174 38.489 1.00 82.88 298 LEU A CA 1
ATOM 2077 C C . LEU A 1 298 ? -15.666 -7.008 38.782 1.00 82.88 298 LEU A C 1
ATOM 2079 O O . LEU A 1 298 ? -14.876 -6.725 37.881 1.00 82.88 298 LEU A O 1
ATOM 2083 N N . THR A 1 299 ? -15.284 -7.172 40.044 1.00 79.00 299 THR A N 1
ATOM 2084 C CA . THR A 1 299 ? -13.923 -6.850 40.474 1.00 79.00 299 THR A CA 1
ATOM 2085 C C . THR A 1 299 ? -13.387 -7.843 41.496 1.00 79.00 299 THR A C 1
ATOM 2087 O O . THR A 1 299 ? -14.103 -8.268 42.408 1.00 79.00 299 THR A O 1
ATOM 2090 N N . GLN A 1 300 ? -12.101 -8.187 41.344 1.00 76.12 300 GLN A N 1
ATOM 2091 C CA . GLN A 1 300 ? -11.359 -9.092 42.233 1.00 76.12 300 GLN A CA 1
ATOM 2092 C C . GLN A 1 300 ? -12.069 -10.440 42.420 1.00 76.12 300 GLN A C 1
ATOM 2094 O O . GLN A 1 300 ? -12.281 -10.909 43.538 1.00 76.12 300 GLN A O 1
ATOM 2099 N N . MET A 1 301 ? -12.481 -11.069 41.320 1.00 75.75 301 MET A N 1
ATOM 2100 C CA . MET A 1 301 ? -13.173 -12.361 41.352 1.00 75.75 301 MET A CA 1
ATOM 2101 C C . MET A 1 301 ? -12.187 -13.522 41.214 1.00 75.75 301 MET A C 1
ATOM 2103 O O . MET A 1 301 ? -12.291 -14.347 40.299 1.00 75.75 301 MET A O 1
ATOM 2107 N N . ASP A 1 302 ? -11.210 -13.570 42.121 1.00 63.50 302 ASP A N 1
ATOM 2108 C CA . ASP A 1 302 ? -10.161 -14.585 42.129 1.00 63.50 302 ASP A CA 1
ATOM 2109 C C . ASP A 1 302 ? -10.765 -15.986 42.316 1.00 63.50 302 ASP A C 1
ATOM 2111 O O . ASP A 1 302 ? -11.188 -16.393 43.399 1.00 63.50 302 ASP A O 1
ATOM 2115 N N . GLY A 1 303 ? -10.802 -16.751 41.225 1.00 60.09 303 GLY A N 1
ATOM 2116 C CA . GLY A 1 303 ? -10.933 -18.201 41.271 1.00 60.09 303 GLY A CA 1
ATOM 2117 C C . GLY A 1 303 ? -12.252 -18.824 40.824 1.00 60.09 303 GLY A C 1
ATOM 2118 O O . GLY A 1 303 ? -12.173 -19.995 40.471 1.00 60.09 303 GLY A O 1
ATOM 2119 N N . GLN A 1 304 ? -13.414 -18.150 40.758 1.00 69.81 304 GLN A N 1
ATOM 2120 C CA . GLN A 1 304 ? -14.664 -18.775 40.258 1.00 69.81 304 GLN A CA 1
ATOM 2121 C C . GLN A 1 304 ? -15.703 -17.781 39.702 1.00 69.81 304 GLN A C 1
ATOM 2123 O O . GLN A 1 304 ? -16.552 -17.294 40.446 1.00 69.81 304 GLN A O 1
ATOM 2128 N N . VAL A 1 305 ? -15.708 -17.589 38.378 1.00 74.44 305 VAL A N 1
ATOM 2129 C CA . VAL A 1 305 ? -16.915 -17.262 37.601 1.00 74.44 305 VAL A CA 1
ATOM 2130 C C . VAL A 1 305 ? -17.139 -18.369 36.571 1.00 74.44 305 VAL A C 1
ATOM 2132 O O . VAL A 1 305 ? -16.270 -18.600 35.729 1.00 74.44 305 VAL A O 1
ATOM 2135 N N . ARG A 1 306 ? -18.255 -19.107 36.660 1.00 82.25 306 ARG A N 1
ATOM 2136 C CA . ARG A 1 306 ? -18.567 -20.215 35.734 1.00 82.25 306 ARG A CA 1
ATOM 2137 C C . ARG A 1 306 ? -20.000 -20.199 35.234 1.00 82.25 306 ARG A C 1
ATOM 2139 O O . ARG A 1 306 ? -20.916 -20.046 36.039 1.00 82.25 306 ARG A O 1
ATOM 2146 N N . ASN A 1 307 ? -20.189 -20.479 33.941 1.00 81.56 307 ASN A N 1
ATOM 2147 C CA . ASN A 1 307 ? -21.502 -20.591 33.289 1.00 81.56 307 ASN A CA 1
ATOM 2148 C C . ASN A 1 307 ? -22.404 -19.375 33.576 1.00 81.56 307 ASN A C 1
ATOM 2150 O O . ASN A 1 307 ? -23.565 -19.516 33.968 1.00 81.56 307 ASN A O 1
ATOM 2154 N N . TRP A 1 308 ? -21.824 -18.185 33.448 1.00 84.81 308 TRP A N 1
ATOM 2155 C CA . TRP A 1 308 ? -22.477 -16.900 33.650 1.00 84.81 308 TRP A CA 1
ATOM 2156 C C . TRP A 1 308 ? -23.129 -16.410 32.356 1.00 84.81 308 TRP A C 1
ATOM 2158 O O . TRP A 1 308 ? -22.507 -16.412 31.299 1.00 84.81 308 TRP A O 1
ATOM 2168 N N . HIS A 1 309 ? -24.368 -15.935 32.450 1.00 89.31 309 HIS A N 1
ATOM 2169 C CA . HIS A 1 309 ? -25.021 -15.199 31.372 1.00 89.31 309 HIS A CA 1
ATOM 2170 C C . HIS A 1 309 ? -25.374 -13.776 31.820 1.00 89.31 309 HIS A C 1
ATOM 2172 O O . HIS A 1 309 ? -26.066 -13.611 32.827 1.00 89.31 309 HIS A O 1
ATOM 2178 N N . ALA A 1 310 ? -24.902 -12.767 31.089 1.00 89.69 310 ALA A N 1
ATOM 2179 C CA . ALA A 1 310 ? -25.229 -11.359 31.285 1.00 89.69 310 ALA A CA 1
ATOM 2180 C C . ALA A 1 310 ? -25.891 -10.779 30.033 1.00 89.69 310 ALA A C 1
ATOM 2182 O O . ALA A 1 310 ? -25.301 -10.796 28.954 1.00 89.69 310 ALA A O 1
ATOM 2183 N N . VAL A 1 311 ? -27.086 -10.211 30.196 1.00 92.38 311 VAL A N 1
ATOM 2184 C CA . VAL A 1 311 ? -27.819 -9.537 29.116 1.00 92.38 311 VAL A CA 1
ATOM 2185 C C . VAL A 1 311 ? -28.137 -8.103 29.519 1.00 92.38 311 VAL A C 1
ATOM 2187 O O . VAL A 1 311 ? -28.827 -7.884 30.514 1.00 92.38 311 VAL A O 1
ATOM 2190 N N . GLN A 1 312 ? -27.679 -7.142 28.717 1.00 93.38 312 GLN A N 1
ATOM 2191 C CA . GLN A 1 312 ? -28.061 -5.733 28.774 1.00 93.38 312 GLN A CA 1
ATOM 2192 C C . GLN A 1 312 ? -28.828 -5.353 27.509 1.00 93.38 312 GLN A C 1
ATOM 2194 O O . GLN A 1 312 ? -28.253 -5.300 26.421 1.00 93.38 312 GLN A O 1
ATOM 2199 N N . GLN A 1 313 ? -30.125 -5.086 27.648 1.00 96.12 313 GLN A N 1
ATOM 2200 C CA . GLN A 1 313 ? -30.995 -4.847 26.500 1.00 96.12 313 GLN A CA 1
ATOM 2201 C C . GLN A 1 313 ? -31.873 -3.606 26.660 1.00 96.12 313 GLN A C 1
ATOM 2203 O O . GLN A 1 313 ? -32.590 -3.473 27.651 1.00 96.12 313 GLN A O 1
ATOM 2208 N N . GLY A 1 314 ? -31.896 -2.737 25.647 1.00 96.56 314 GLY A N 1
ATOM 2209 C CA . GLY A 1 314 ? -32.848 -1.624 25.589 1.00 96.56 314 GLY A CA 1
ATOM 2210 C C . GLY A 1 314 ? -32.688 -0.588 26.706 1.00 96.56 314 GLY A C 1
ATOM 2211 O O . GLY A 1 314 ? -33.674 0.034 27.090 1.00 96.56 314 GLY A O 1
ATOM 2212 N N . ASN A 1 315 ? -31.499 -0.456 27.302 1.00 97.31 315 ASN A N 1
ATOM 2213 C CA . ASN A 1 315 ? -31.258 0.506 28.378 1.00 97.31 315 ASN A CA 1
ATOM 2214 C C . ASN A 1 315 ? -30.904 1.889 27.814 1.00 97.31 315 ASN A C 1
ATOM 2216 O O . ASN A 1 315 ? -30.236 1.991 26.787 1.00 97.31 315 ASN A O 1
ATOM 2220 N N . VAL A 1 316 ? -31.309 2.948 28.517 1.00 98.25 316 VAL A N 1
ATOM 2221 C CA . VAL A 1 316 ? -31.071 4.350 28.144 1.00 98.25 316 VAL A CA 1
ATOM 2222 C C . VAL A 1 316 ? -30.290 5.052 29.253 1.00 98.25 316 VAL A C 1
ATOM 2224 O O . VAL A 1 316 ? -30.756 5.131 30.392 1.00 98.25 316 VAL A O 1
ATOM 2227 N N . ALA A 1 317 ? -29.112 5.585 28.937 1.00 97.69 317 ALA A N 1
ATOM 2228 C CA . ALA A 1 317 ? -28.270 6.338 29.866 1.00 97.69 317 ALA A CA 1
ATOM 2229 C C . ALA A 1 317 ? -27.942 7.722 29.289 1.00 97.69 317 ALA A C 1
ATOM 2231 O O . ALA A 1 317 ? -27.387 7.824 28.200 1.00 97.69 317 ALA A O 1
ATOM 2232 N N . GLN A 1 318 ? -28.276 8.798 30.005 1.00 97.38 318 GLN A N 1
ATOM 2233 C CA . GLN A 1 318 ? -28.086 10.169 29.517 1.00 97.38 318 GLN A CA 1
ATOM 2234 C C . GLN A 1 318 ? -27.425 11.066 30.565 1.00 97.38 318 GLN A C 1
ATOM 2236 O O . GLN A 1 318 ? -27.836 11.072 31.729 1.00 97.38 318 GLN A O 1
ATOM 2241 N N . ARG A 1 319 ? -26.474 11.909 30.147 1.00 96.38 319 ARG A N 1
ATOM 2242 C CA . ARG A 1 319 ? -25.783 12.882 31.016 1.00 96.38 319 ARG A CA 1
ATOM 2243 C C . ARG A 1 319 ? -25.089 12.192 32.194 1.00 96.38 319 ARG A C 1
ATOM 2245 O O . ARG A 1 319 ? -25.475 12.370 33.352 1.00 96.38 319 ARG A O 1
ATOM 2252 N N . VAL A 1 320 ? -24.094 11.368 31.883 1.00 95.44 320 VAL A N 1
ATOM 2253 C CA . VAL A 1 320 ? -23.297 10.615 32.865 1.00 95.44 320 VAL A CA 1
ATOM 2254 C C . VAL A 1 320 ? -21.919 11.258 32.955 1.00 95.44 320 VAL A C 1
ATOM 2256 O O . VAL A 1 320 ? -21.201 11.312 31.963 1.00 95.44 320 VAL A O 1
ATOM 2259 N N . GLY A 1 321 ? -21.550 11.786 34.120 1.00 90.69 321 GLY A N 1
ATOM 2260 C CA . GLY A 1 321 ? -20.341 12.587 34.294 1.00 90.69 321 GLY A CA 1
ATOM 2261 C C . GLY A 1 321 ? -19.471 12.128 35.456 1.00 90.69 321 GLY A C 1
ATOM 2262 O O . GLY A 1 321 ? -19.968 11.969 36.568 1.00 90.69 321 GLY A O 1
ATOM 2263 N N . ALA A 1 322 ? -18.167 11.996 35.224 1.00 84.38 322 ALA A N 1
ATOM 2264 C CA . ALA A 1 322 ? -17.173 11.787 36.275 1.00 84.38 322 ALA A CA 1
ATOM 2265 C C . ALA A 1 322 ? -16.100 12.890 36.249 1.00 84.38 322 ALA A C 1
ATOM 2267 O O . ALA A 1 322 ? -15.536 13.210 35.200 1.00 84.38 322 ALA A O 1
ATOM 2268 N N . PHE A 1 323 ? -15.797 13.494 37.398 1.00 77.12 323 PHE A N 1
ATOM 2269 C CA . PHE A 1 323 ? -14.889 14.642 37.492 1.00 77.12 323 PHE A CA 1
ATOM 2270 C C . PHE A 1 323 ? -13.862 14.455 38.615 1.00 77.12 323 PHE A C 1
ATOM 2272 O O . PHE A 1 323 ? -14.268 14.275 39.752 1.00 77.12 323 PHE A O 1
ATOM 2279 N N . GLY A 1 324 ? -12.564 14.535 38.281 1.00 61.56 324 GLY A N 1
ATOM 2280 C CA . GLY A 1 324 ? -11.372 14.661 39.145 1.00 61.56 324 GLY A CA 1
ATOM 2281 C C . GLY A 1 324 ? -11.424 14.216 40.621 1.00 61.56 324 GLY A C 1
ATOM 2282 O O . GLY A 1 324 ? -12.110 14.832 41.431 1.00 61.56 324 GLY A O 1
ATOM 2283 N N . GLY A 1 325 ? -10.563 13.255 40.981 1.00 46.12 325 GLY A N 1
ATOM 2284 C CA . GLY A 1 325 ? -10.146 12.887 42.343 1.00 46.12 325 GLY A CA 1
ATOM 2285 C C . GLY A 1 325 ? -8.766 12.205 42.310 1.00 46.12 325 GLY A C 1
ATOM 2286 O O . GLY A 1 325 ? -8.424 11.578 41.313 1.00 46.12 325 GLY A O 1
ATOM 2287 N N . GLU A 1 326 ? -7.949 12.382 43.349 1.00 41.66 326 GLU A N 1
ATOM 2288 C CA . GLU A 1 326 ? -6.643 11.721 43.544 1.00 41.66 326 GLU A CA 1
ATOM 2289 C C . GLU A 1 326 ? -6.784 10.720 44.705 1.00 41.66 326 GLU A C 1
ATOM 2291 O O . GLU A 1 326 ? -6.961 11.180 45.840 1.00 41.66 326 GLU A O 1
ATOM 2296 N N . GLY A 1 327 ? -6.659 9.412 44.422 1.00 35.53 327 GLY A N 1
ATOM 2297 C CA . GLY A 1 327 ? -7.044 8.284 45.303 1.00 35.53 327 GLY A CA 1
ATOM 2298 C C . GLY A 1 327 ? -8.567 8.104 45.317 1.00 35.53 327 GLY A C 1
ATOM 2299 O O . GLY A 1 327 ? -9.234 9.112 45.105 1.00 35.53 327 GLY A O 1
ATOM 2300 N N . SER A 1 328 ? -9.205 6.937 45.511 1.00 33.62 328 SER A N 1
ATOM 2301 C CA . SER A 1 328 ? -8.906 5.553 45.923 1.00 33.62 328 SER A CA 1
ATOM 2302 C C . SER A 1 328 ? -10.236 4.728 46.075 1.00 33.62 328 SER A C 1
ATOM 2304 O O . SER A 1 328 ? -11.301 5.227 46.408 1.00 33.62 328 SER A O 1
ATOM 2306 N N . VAL A 1 329 ? -10.180 3.405 45.897 1.00 37.91 329 VAL A N 1
ATOM 2307 C CA . VAL A 1 329 ? -10.912 2.366 46.673 1.00 37.91 329 VAL A CA 1
ATOM 2308 C C . VAL A 1 329 ? -12.363 2.651 47.156 1.00 37.91 329 VAL A C 1
ATOM 2310 O O . VAL A 1 329 ? -12.622 2.897 48.334 1.00 37.91 329 VAL A O 1
ATOM 2313 N N . LEU A 1 330 ? -13.354 2.327 46.314 1.00 36.66 330 LEU A N 1
ATOM 2314 C CA . LEU A 1 330 ? -14.481 1.525 46.815 1.00 36.66 330 LEU A CA 1
ATOM 2315 C C . LEU A 1 330 ? -13.923 0.119 47.038 1.00 36.66 330 LEU A C 1
ATOM 2317 O O . LEU A 1 330 ? -13.549 -0.542 46.066 1.00 36.66 330 LEU A O 1
ATOM 2321 N N . MET A 1 331 ? -13.817 -0.315 48.299 1.00 36.78 331 MET A N 1
ATOM 2322 C CA . MET A 1 331 ? -13.365 -1.660 48.672 1.00 36.78 331 MET A CA 1
ATOM 2323 C C . MET A 1 331 ? -14.193 -2.707 47.916 1.00 36.78 331 MET A C 1
ATOM 2325 O O . MET A 1 331 ? -15.298 -3.073 48.315 1.00 36.78 331 MET A O 1
ATOM 2329 N N . GLY A 1 332 ? -13.621 -3.153 46.798 1.00 36.00 332 GLY A N 1
ATOM 2330 C CA . GLY A 1 332 ? -13.945 -4.381 46.102 1.00 36.00 332 GLY A CA 1
ATOM 2331 C C . GLY A 1 332 ? -14.582 -4.282 44.712 1.00 36.00 332 GLY A C 1
ATOM 2332 O O . GLY A 1 332 ? -14.599 -5.321 44.074 1.00 36.00 332 GLY A O 1
ATOM 2333 N N . ALA A 1 333 ? -15.061 -3.131 44.206 1.00 34.94 333 ALA A N 1
ATOM 2334 C CA . ALA A 1 333 ? -15.847 -3.084 42.946 1.00 34.94 333 ALA A CA 1
ATOM 2335 C C . ALA A 1 333 ? -15.267 -2.245 41.780 1.00 34.94 333 ALA A C 1
ATOM 2337 O O . ALA A 1 333 ? -15.858 -2.250 40.706 1.00 34.94 333 ALA A O 1
ATOM 2338 N N . LEU A 1 334 ? -14.166 -1.503 41.972 1.00 36.34 334 LEU A N 1
ATOM 2339 C CA . LEU A 1 334 ? -13.521 -0.657 40.937 1.00 36.34 334 LEU A CA 1
ATOM 2340 C C . LEU A 1 334 ? -12.025 -0.401 41.253 1.00 36.34 334 LEU A C 1
ATOM 2342 O O . LEU A 1 334 ? -11.488 0.679 41.030 1.00 36.34 334 LEU A O 1
ATOM 2346 N N . ALA A 1 335 ? -11.356 -1.382 41.861 1.00 35.66 335 ALA A N 1
ATOM 2347 C CA . ALA A 1 335 ? -10.129 -1.187 42.635 1.00 35.66 335 ALA A CA 1
ATOM 2348 C C . ALA A 1 335 ? -8.804 -1.254 41.847 1.00 35.66 335 ALA A C 1
ATOM 2350 O O . ALA A 1 335 ? -7.756 -1.299 42.490 1.00 35.66 335 ALA A O 1
ATOM 2351 N N . SER A 1 336 ? -8.798 -1.298 40.511 1.00 33.72 336 SER A N 1
ATOM 2352 C CA . SER A 1 336 ? -7.541 -1.280 39.740 1.00 33.72 336 SER A CA 1
ATOM 2353 C C . SER A 1 336 ? -7.448 -0.227 38.634 1.00 33.72 336 SER A C 1
ATOM 2355 O O . SER A 1 336 ? -6.529 -0.297 37.823 1.00 33.72 336 SER A O 1
ATOM 2357 N N . VAL A 1 337 ? -8.346 0.760 38.588 1.00 36.34 337 VAL A N 1
ATOM 2358 C CA . VAL A 1 337 ? -8.095 1.943 37.755 1.00 36.34 337 VAL A CA 1
ATOM 2359 C C . VAL A 1 337 ? -7.245 2.892 38.588 1.00 36.34 337 VAL A C 1
ATOM 2361 O O . VAL A 1 337 ? -7.768 3.570 39.473 1.00 36.34 337 VAL A O 1
ATOM 2364 N N . ASP A 1 338 ? -5.934 2.893 38.347 1.00 40.28 338 ASP A N 1
ATOM 2365 C CA . ASP A 1 338 ? -5.016 3.870 38.930 1.00 40.28 338 ASP A CA 1
ATOM 2366 C C . ASP A 1 338 ? -5.626 5.279 38.817 1.00 40.28 338 ASP A C 1
ATOM 2368 O O . ASP A 1 338 ? -5.871 5.776 37.728 1.00 40.28 338 ASP A O 1
ATOM 2372 N N . ASN A 1 339 ? -5.937 5.902 39.957 1.00 47.22 339 ASN A N 1
ATOM 2373 C CA . ASN A 1 339 ? -6.154 7.342 40.154 1.00 47.22 339 ASN A CA 1
ATOM 2374 C C . ASN A 1 339 ? -6.948 8.142 39.080 1.00 47.22 339 ASN A C 1
ATOM 2376 O O . ASN A 1 339 ? -6.600 9.300 38.818 1.00 47.22 339 ASN A O 1
ATOM 2380 N N . HIS A 1 340 ? -8.018 7.599 38.475 1.00 55.91 340 HIS A N 1
ATOM 2381 C CA . HIS A 1 340 ? -8.754 8.277 37.387 1.00 55.91 340 HIS A CA 1
ATOM 2382 C C . HIS A 1 340 ? -10.288 8.304 37.557 1.00 55.91 340 HIS A C 1
ATOM 2384 O O . HIS A 1 340 ? -10.911 7.342 38.003 1.00 55.91 340 HIS A O 1
ATOM 2390 N N . ALA A 1 341 ? -10.918 9.412 37.142 1.00 69.25 341 ALA A N 1
ATOM 2391 C CA . ALA A 1 341 ? -12.377 9.559 37.104 1.00 69.25 341 ALA A CA 1
ATOM 2392 C C . ALA A 1 341 ? -12.992 8.643 36.024 1.00 69.25 341 ALA A C 1
ATOM 2394 O O . ALA A 1 341 ? -12.581 8.713 34.865 1.00 69.25 341 ALA A O 1
ATOM 2395 N N . SER A 1 342 ? -13.978 7.805 36.373 1.00 80.12 342 SER A N 1
ATOM 2396 C CA . SER A 1 342 ? -14.609 6.845 35.446 1.00 80.12 342 SER A CA 1
ATOM 2397 C C . SER A 1 342 ? -16.110 7.095 35.274 1.00 80.12 342 SER A C 1
ATOM 2399 O O . SER A 1 342 ? -16.868 7.077 36.240 1.00 80.12 342 SER A O 1
ATOM 2401 N N . ALA A 1 343 ? -16.554 7.325 34.039 1.00 89.12 343 ALA A N 1
ATOM 2402 C CA . ALA A 1 343 ? -17.965 7.444 33.674 1.00 89.12 343 ALA A CA 1
ATOM 2403 C C . ALA A 1 343 ? -18.374 6.236 32.825 1.00 89.12 343 ALA A C 1
ATOM 2405 O O . ALA A 1 343 ? -17.891 6.075 31.707 1.00 89.12 343 ALA A O 1
ATOM 2406 N N . LEU A 1 344 ? -19.250 5.384 33.356 1.00 91.81 344 LEU A N 1
ATOM 2407 C CA . LEU A 1 344 ? -19.720 4.153 32.722 1.00 91.81 344 LEU A CA 1
ATOM 2408 C C . LEU A 1 344 ? -21.225 4.254 32.450 1.00 91.81 344 LEU A C 1
ATOM 2410 O O . LEU A 1 344 ? -22.027 4.363 33.378 1.00 91.81 344 LEU A O 1
ATOM 2414 N N . ALA A 1 345 ? -21.616 4.201 31.180 1.00 95.38 345 ALA A N 1
ATOM 2415 C CA . ALA A 1 345 ? -23.005 4.206 30.736 1.00 95.38 345 ALA A CA 1
ATOM 2416 C C . ALA A 1 345 ? -23.297 2.920 29.957 1.00 95.38 345 ALA A C 1
ATOM 2418 O O . ALA A 1 345 ? -22.605 2.630 28.979 1.00 95.38 345 ALA A O 1
ATOM 2419 N N . ASN A 1 346 ? -24.287 2.137 30.398 1.00 94.88 346 ASN A N 1
ATOM 2420 C CA . ASN A 1 346 ? -24.646 0.834 29.821 1.00 94.88 346 ASN A CA 1
ATOM 2421 C C . ASN A 1 346 ? -23.424 -0.090 29.596 1.00 94.88 346 ASN A C 1
ATOM 2423 O O . ASN A 1 346 ? -23.340 -0.782 28.585 1.00 94.88 346 ASN A O 1
ATOM 2427 N N . SER A 1 347 ? -22.423 -0.039 30.478 1.00 92.12 347 SER A N 1
ATOM 2428 C CA . SER A 1 347 ? -21.111 -0.656 30.243 1.00 92.12 347 SER A CA 1
ATOM 2429 C C . SER A 1 347 ? -20.831 -1.804 31.213 1.00 92.12 347 SER A C 1
ATOM 2431 O O . SER A 1 347 ? -21.446 -1.903 32.279 1.00 92.12 347 SER A O 1
ATOM 2433 N N . ILE A 1 348 ? -19.894 -2.674 30.834 1.00 89.12 348 ILE A N 1
ATOM 2434 C CA . ILE A 1 348 ? -19.435 -3.812 31.637 1.00 89.12 348 ILE A CA 1
ATOM 2435 C C . ILE A 1 348 ? -17.963 -3.602 31.972 1.00 89.12 348 ILE A C 1
ATOM 2437 O O . ILE A 1 348 ? -17.139 -3.452 31.073 1.00 89.12 348 ILE A O 1
ATOM 2441 N N . ASN A 1 349 ? -17.633 -3.622 33.259 1.00 86.38 349 ASN A N 1
ATOM 2442 C CA . ASN A 1 349 ? -16.261 -3.573 33.747 1.00 86.38 349 ASN A CA 1
ATOM 2443 C C . ASN A 1 349 ? -15.879 -4.913 34.391 1.00 86.38 349 ASN A C 1
ATOM 2445 O O . ASN A 1 349 ? -16.591 -5.388 35.279 1.00 86.38 349 ASN A O 1
ATOM 2449 N N . LEU A 1 350 ? -14.768 -5.500 33.948 1.00 85.25 350 LEU A N 1
ATOM 2450 C CA . LEU A 1 350 ? -14.178 -6.736 34.459 1.00 85.25 350 LEU A CA 1
ATOM 2451 C C . LEU A 1 350 ? -12.741 -6.439 34.916 1.00 85.25 350 LEU A C 1
ATOM 2453 O O . LEU A 1 350 ? -11.843 -6.315 34.090 1.00 85.25 350 LEU A O 1
ATOM 2457 N N . ASP A 1 351 ? -12.511 -6.354 36.222 1.00 82.31 351 ASP A N 1
ATOM 2458 C CA . ASP A 1 351 ? -11.192 -6.085 36.824 1.00 82.31 351 ASP A CA 1
ATOM 2459 C C . ASP A 1 351 ? -10.737 -7.323 37.603 1.00 82.31 351 ASP A C 1
ATOM 2461 O O . ASP A 1 351 ? -11.480 -7.817 38.460 1.00 82.31 351 ASP A O 1
ATOM 2465 N N . ARG A 1 352 ? -9.547 -7.858 37.287 1.00 83.94 352 ARG A N 1
ATOM 2466 C CA . ARG A 1 352 ? -8.948 -9.035 37.951 1.00 83.94 352 ARG A CA 1
ATOM 2467 C C . ARG A 1 352 ? -9.971 -10.145 38.161 1.00 83.94 352 ARG A C 1
ATOM 2469 O O . ARG A 1 352 ? -10.278 -10.576 39.273 1.00 83.94 352 ARG A O 1
ATOM 2476 N N . THR A 1 353 ? -10.595 -10.532 37.056 1.00 81.31 353 THR A N 1
ATOM 2477 C CA . THR A 1 353 ? -11.720 -11.466 37.035 1.00 81.31 353 THR A CA 1
ATOM 2478 C C . THR A 1 353 ? -11.348 -12.686 36.207 1.00 81.31 353 THR A C 1
ATOM 2480 O O . THR A 1 353 ? -10.850 -12.557 35.089 1.00 81.31 353 THR A O 1
ATOM 2483 N N . ARG A 1 354 ? -11.612 -13.886 36.737 1.00 86.25 354 ARG A N 1
ATOM 2484 C CA . ARG A 1 354 ? -11.377 -15.153 36.034 1.00 86.25 354 ARG A CA 1
ATOM 2485 C C . ARG A 1 354 ? -12.696 -15.842 35.686 1.00 86.25 354 ARG A C 1
ATOM 2487 O O . ARG A 1 354 ? -13.323 -16.462 36.546 1.00 86.25 354 ARG A O 1
ATOM 2494 N N . LEU A 1 355 ? -13.078 -15.767 34.413 1.00 82.12 355 LEU A N 1
ATOM 2495 C CA . LEU A 1 355 ? -14.202 -16.479 33.814 1.00 82.12 355 LEU A CA 1
ATOM 2496 C C . LEU A 1 355 ? -13.742 -17.795 33.176 1.00 82.12 355 LEU A C 1
ATOM 2498 O O . LEU A 1 355 ? -12.862 -17.813 32.318 1.00 82.12 355 LEU A O 1
ATOM 2502 N N . ALA A 1 356 ? -14.370 -18.902 33.570 1.00 80.56 356 ALA A N 1
ATOM 2503 C CA . ALA A 1 356 ? -14.138 -20.224 32.993 1.00 80.56 356 ALA A CA 1
ATOM 2504 C C . ALA A 1 356 ? -15.463 -20.905 32.619 1.00 80.56 356 ALA A C 1
ATOM 2506 O O . ALA A 1 356 ? -16.472 -20.726 33.297 1.00 80.56 356 ALA A O 1
ATOM 2507 N N . GLY A 1 357 ? -15.472 -21.735 31.577 1.00 77.69 357 GLY A N 1
ATOM 2508 C CA . GLY A 1 357 ? -16.697 -22.382 31.087 1.00 77.69 357 GLY A CA 1
ATOM 2509 C C . GLY A 1 357 ? -17.500 -21.493 30.134 1.00 77.69 357 GLY A C 1
ATOM 2510 O O . GLY A 1 357 ? -16.997 -20.482 29.663 1.00 77.69 357 GLY A O 1
ATOM 2511 N N . ARG A 1 358 ? -18.743 -21.877 29.819 1.00 82.31 358 ARG A N 1
ATOM 2512 C CA . ARG A 1 358 ? -19.513 -21.238 28.740 1.00 82.31 358 ARG A CA 1
ATOM 2513 C C . ARG A 1 358 ? -20.214 -19.969 29.229 1.00 82.31 358 ARG A C 1
ATOM 2515 O O . ARG A 1 358 ? -21.347 -20.056 29.701 1.00 82.31 358 ARG A O 1
ATOM 2522 N N . ASN A 1 359 ? -19.535 -18.821 29.165 1.00 85.38 359 ASN A N 1
ATOM 2523 C CA . ASN A 1 359 ? -20.103 -17.530 29.577 1.00 85.38 359 ASN A CA 1
ATOM 2524 C C . ASN A 1 359 ? -20.565 -16.707 28.367 1.00 85.38 359 ASN A C 1
ATOM 2526 O O . ASN A 1 359 ? -19.935 -16.745 27.314 1.00 85.38 359 ASN A O 1
ATOM 2530 N N . GLU A 1 360 ? -21.657 -15.961 28.508 1.00 88.38 360 GLU A N 1
ATOM 2531 C CA . GLU A 1 360 ? -22.254 -15.183 27.416 1.00 88.38 360 GLU A CA 1
ATOM 2532 C C . GLU A 1 360 ? -22.597 -13.766 27.876 1.00 88.38 360 GLU A C 1
ATOM 2534 O O . GLU A 1 360 ? -23.358 -13.583 28.833 1.00 88.38 360 GLU A O 1
ATOM 2539 N N . HIS A 1 361 ? -22.056 -12.781 27.161 1.00 90.12 361 HIS A N 1
ATOM 2540 C CA . HIS A 1 361 ? -22.289 -11.356 27.362 1.00 90.12 361 HIS A CA 1
ATOM 2541 C C . HIS A 1 361 ? -22.979 -10.764 26.137 1.00 90.12 361 HIS A C 1
ATOM 2543 O O . HIS A 1 361 ? -22.398 -10.719 25.052 1.00 90.12 361 HIS A O 1
ATOM 2549 N N . THR A 1 362 ? -24.194 -10.258 26.317 1.00 92.38 362 THR A N 1
ATOM 2550 C CA . THR A 1 362 ? -24.980 -9.664 25.232 1.00 92.38 362 THR A CA 1
ATOM 2551 C C . THR A 1 362 ? -25.368 -8.236 25.590 1.00 92.38 362 THR A C 1
ATOM 2553 O O . THR A 1 362 ? -26.045 -8.009 26.592 1.00 92.38 362 THR A O 1
ATOM 2556 N N . GLN A 1 363 ? -24.974 -7.275 24.758 1.00 93.75 363 GLN A N 1
ATOM 2557 C CA . GLN A 1 363 ? -25.398 -5.879 24.827 1.00 93.75 363 GLN A CA 1
ATOM 2558 C C . GLN A 1 363 ? -26.134 -5.527 23.535 1.00 93.75 363 GLN A C 1
ATOM 2560 O O . GLN A 1 363 ? -25.518 -5.466 22.470 1.00 93.75 363 GLN A O 1
ATOM 2565 N N . THR A 1 364 ? -27.450 -5.318 23.609 1.00 96.69 364 THR A N 1
ATOM 2566 C CA . THR A 1 364 ? -28.260 -5.067 22.411 1.00 96.69 364 THR A CA 1
ATOM 2567 C C . THR A 1 364 ? -29.267 -3.932 22.560 1.00 96.69 364 THR A C 1
ATOM 2569 O O . THR A 1 364 ? -29.983 -3.844 23.559 1.00 96.69 364 THR A O 1
ATOM 2572 N N . GLY A 1 365 ? -29.333 -3.053 21.558 1.00 96.94 365 GLY A N 1
ATOM 2573 C CA . GLY A 1 365 ? -30.321 -1.973 21.510 1.00 96.94 365 GLY A CA 1
ATOM 2574 C C . GLY A 1 365 ? -30.195 -0.947 22.639 1.00 96.94 365 GLY A C 1
ATOM 2575 O O . GLY A 1 365 ? -31.203 -0.369 23.035 1.00 96.94 365 GLY A O 1
ATOM 2576 N N . ASN A 1 366 ? -29.008 -0.767 23.227 1.00 97.50 366 ASN A N 1
ATOM 2577 C CA . ASN A 1 366 ? -28.794 0.221 24.288 1.00 97.50 366 ASN A CA 1
ATOM 2578 C C . ASN A 1 366 ? -28.462 1.599 23.696 1.00 97.50 366 ASN A C 1
ATOM 2580 O O . ASN A 1 366 ? -27.775 1.692 22.679 1.00 97.50 366 ASN A O 1
ATOM 2584 N N . ASP A 1 367 ? -28.910 2.663 24.362 1.00 98.25 367 ASP A N 1
ATOM 2585 C CA . ASP A 1 367 ? -28.667 4.056 23.977 1.00 98.25 367 ASP A CA 1
ATOM 2586 C C . ASP A 1 367 ? -27.941 4.813 25.098 1.00 98.25 367 ASP A C 1
ATOM 2588 O O . ASP A 1 367 ? -28.381 4.829 26.253 1.00 98.25 367 ASP A O 1
ATOM 2592 N N . ALA A 1 368 ? -26.804 5.421 24.771 1.00 97.81 368 ALA A N 1
ATOM 2593 C CA . ALA A 1 368 ? -25.970 6.173 25.702 1.00 97.81 368 ALA A CA 1
ATOM 2594 C C . ALA A 1 368 ? -25.628 7.549 25.118 1.00 97.81 368 ALA A C 1
ATOM 2596 O O . ALA A 1 368 ? -25.021 7.643 24.053 1.00 97.81 368 ALA A O 1
ATOM 2597 N N . GLN A 1 369 ? -25.977 8.622 25.828 1.00 97.50 369 GLN A N 1
ATOM 2598 C CA . GLN A 1 369 ? -25.814 9.996 25.349 1.00 97.50 369 GLN A CA 1
ATOM 2599 C C . GLN A 1 369 ? -25.171 10.907 26.401 1.00 97.50 369 GLN A C 1
ATOM 2601 O O . GLN A 1 369 ? -25.556 10.886 27.570 1.00 97.50 369 GLN A O 1
ATOM 2606 N N . ASP A 1 370 ? -24.250 11.770 25.973 1.00 96.44 370 ASP A N 1
ATOM 2607 C CA . ASP A 1 370 ? -23.585 12.772 26.822 1.00 96.44 370 ASP A CA 1
ATOM 2608 C C . ASP A 1 370 ? -22.863 12.128 28.020 1.00 96.44 370 ASP A C 1
ATOM 2610 O O . ASP A 1 370 ? -23.219 12.312 29.188 1.00 96.44 370 ASP A O 1
ATOM 2614 N N . VAL A 1 371 ? -21.863 11.302 27.708 1.00 95.69 371 VAL A N 1
ATOM 2615 C CA . VAL A 1 371 ? -21.023 10.616 28.698 1.00 95.69 371 VAL A CA 1
ATOM 2616 C C . VAL A 1 371 ? -19.689 11.341 28.767 1.00 95.69 371 VAL A C 1
ATOM 2618 O O . VAL A 1 371 ? -18.996 11.447 27.759 1.00 95.69 371 VAL A O 1
ATOM 2621 N N . GLN A 1 372 ? -19.311 11.850 29.936 1.00 92.06 372 GLN A N 1
ATOM 2622 C CA . GLN A 1 372 ? -18.103 12.658 30.075 1.00 92.06 372 GLN A CA 1
ATOM 2623 C C . GLN A 1 372 ? -17.228 12.255 31.256 1.00 92.06 372 GLN A C 1
ATOM 2625 O O . GLN A 1 372 ? -17.720 11.998 32.354 1.00 92.06 372 GLN A O 1
ATOM 2630 N N . ALA A 1 373 ? -15.914 12.299 31.051 1.00 85.06 373 ALA A N 1
ATOM 2631 C CA . ALA A 1 373 ? -14.935 12.191 32.127 1.00 85.06 373 ALA A CA 1
ATOM 2632 C C . ALA A 1 373 ? -13.866 13.291 32.024 1.00 85.06 373 ALA A C 1
ATOM 2634 O O . ALA A 1 373 ? -13.409 13.638 30.937 1.00 85.06 373 ALA A O 1
ATOM 2635 N N . ARG A 1 374 ? -13.430 13.860 33.153 1.00 78.81 374 ARG A N 1
ATOM 2636 C CA . ARG A 1 374 ? -12.260 14.764 33.192 1.00 78.81 374 ARG A CA 1
ATOM 2637 C C . ARG A 1 374 ? -11.089 14.081 33.893 1.00 78.81 374 ARG A C 1
ATOM 2639 O O . ARG A 1 374 ? -11.184 13.811 35.088 1.00 78.81 374 ARG A O 1
ATOM 2646 N N . GLY A 1 375 ? -9.996 13.856 33.159 1.00 67.00 375 GLY A N 1
ATOM 2647 C CA . GLY A 1 375 ? -8.778 13.206 33.654 1.00 67.00 375 GLY A CA 1
ATOM 2648 C C . GLY A 1 375 ? -8.904 11.693 33.859 1.00 67.00 375 GLY A C 1
ATOM 2649 O O . GLY A 1 375 ? -8.321 11.175 34.806 1.00 67.00 375 GLY A O 1
ATOM 2650 N N . GLY A 1 376 ? -9.692 11.003 33.028 1.00 75.56 376 GLY A N 1
ATOM 2651 C CA . GLY A 1 376 ? -9.904 9.561 33.145 1.00 75.56 376 GLY A CA 1
ATOM 2652 C C . GLY A 1 376 ? -10.649 8.947 31.960 1.00 75.56 376 GLY A C 1
ATOM 2653 O O . GLY A 1 376 ? -10.348 9.273 30.810 1.00 75.56 376 GLY A O 1
ATOM 2654 N N . VAL A 1 377 ? -11.602 8.051 32.232 1.00 81.75 377 VAL A N 1
ATOM 2655 C CA . VAL A 1 377 ? -12.232 7.195 31.213 1.00 81.75 377 VAL A CA 1
ATOM 2656 C C . VAL A 1 377 ? -13.738 7.429 31.114 1.00 81.75 377 VAL A C 1
ATOM 2658 O O . VAL A 1 377 ? -14.444 7.406 32.121 1.00 81.75 377 VAL A O 1
ATOM 2661 N N . ALA A 1 378 ? -14.239 7.609 29.892 1.00 89.25 378 ALA A N 1
ATOM 2662 C CA . ALA A 1 378 ? -15.666 7.665 29.579 1.00 89.25 378 ALA A CA 1
ATOM 2663 C C . ALA A 1 378 ? -16.042 6.499 28.655 1.00 89.25 378 ALA A C 1
ATOM 2665 O O . ALA A 1 378 ? -15.564 6.433 27.525 1.00 89.25 378 ALA A O 1
ATOM 2666 N N . LEU A 1 379 ? -16.893 5.584 29.122 1.00 92.38 379 LEU A N 1
ATOM 2667 C CA . LEU A 1 379 ? -17.350 4.414 28.373 1.00 92.38 379 LEU A CA 1
ATOM 2668 C C . LEU A 1 379 ? -18.867 4.436 28.186 1.00 92.38 379 LEU A C 1
ATOM 2670 O O . LEU A 1 379 ? -19.628 4.527 29.150 1.00 92.38 379 LEU A O 1
ATOM 2674 N N . ALA A 1 380 ? -19.297 4.300 26.937 1.00 95.75 380 ALA A N 1
ATOM 2675 C CA . ALA A 1 380 ? -20.686 4.193 26.521 1.00 95.75 380 ALA A CA 1
ATOM 2676 C C . ALA A 1 380 ? -20.902 2.854 25.806 1.00 95.75 380 ALA A C 1
ATOM 2678 O O . ALA A 1 380 ? -20.188 2.548 24.847 1.00 95.75 380 ALA A O 1
ATOM 2679 N N . ASN A 1 381 ? -21.856 2.047 26.279 1.00 95.25 381 ASN A N 1
ATOM 2680 C CA . ASN A 1 381 ? -22.180 0.712 25.751 1.00 95.25 381 ASN A CA 1
ATOM 2681 C C . ASN A 1 381 ? -20.942 -0.185 25.533 1.00 95.25 381 ASN A C 1
ATOM 2683 O O . ASN A 1 381 ? -20.867 -0.907 24.544 1.00 95.25 381 ASN A O 1
ATOM 2687 N N . SER A 1 382 ? -19.919 -0.079 26.382 1.00 93.94 382 SER A N 1
ATOM 2688 C CA . SER A 1 382 ? -18.608 -0.693 26.132 1.00 93.94 382 SER A CA 1
ATOM 2689 C C . SER A 1 382 ? -18.280 -1.777 27.155 1.00 93.94 382 SER A C 1
ATOM 2691 O O . SER A 1 382 ? -18.873 -1.838 28.236 1.00 93.94 382 SER A O 1
ATOM 2693 N N . VAL A 1 383 ? -17.312 -2.626 26.814 1.00 90.81 383 VAL A N 1
ATOM 2694 C CA . VAL A 1 383 ? -16.763 -3.650 27.705 1.00 90.81 383 VAL A CA 1
ATOM 2695 C C . VAL A 1 383 ? -15.296 -3.352 27.963 1.00 90.81 383 VAL A C 1
ATOM 2697 O O . VAL A 1 383 ? -14.509 -3.211 27.029 1.00 90.81 383 VAL A O 1
ATOM 2700 N N . TRP A 1 384 ? -14.919 -3.279 29.233 1.00 86.94 384 TRP A N 1
ATOM 2701 C CA . TRP A 1 384 ? -13.538 -3.080 29.646 1.00 86.94 384 TRP A CA 1
ATOM 2702 C C . TRP A 1 384 ? -13.090 -4.248 30.514 1.00 86.94 384 TRP A C 1
ATOM 2704 O O . TRP A 1 384 ? -13.691 -4.521 31.550 1.00 86.94 384 TRP A O 1
ATOM 2714 N N . ALA A 1 385 ? -12.060 -4.957 30.059 1.00 85.62 385 ALA A N 1
ATOM 2715 C CA . ALA A 1 385 ? -11.471 -6.091 30.742 1.00 85.62 385 ALA A CA 1
ATOM 2716 C C . ALA A 1 385 ? -9.997 -5.809 31.066 1.00 85.62 385 ALA A C 1
ATOM 2718 O O . ALA A 1 385 ? -9.173 -5.612 30.171 1.00 85.62 385 ALA A O 1
ATOM 2719 N N . LEU A 1 386 ? -9.679 -5.801 32.356 1.00 82.19 386 LEU A N 1
ATOM 2720 C CA . LEU A 1 386 ? -8.380 -5.441 32.908 1.00 82.19 386 LEU A CA 1
ATOM 2721 C C . LEU A 1 386 ? -7.861 -6.593 33.765 1.00 82.19 386 LEU A C 1
ATOM 2723 O O . LEU A 1 386 ? -8.546 -7.020 34.698 1.00 82.19 386 LEU A O 1
ATOM 2727 N N . GLN A 1 387 ? -6.691 -7.146 33.423 1.00 83.81 387 GLN A N 1
ATOM 2728 C CA . GLN A 1 387 ? -6.152 -8.354 34.076 1.00 83.81 387 GLN A CA 1
ATOM 2729 C C . GLN A 1 387 ? -7.174 -9.511 34.130 1.00 83.81 387 GLN A C 1
ATOM 2731 O O . GLN A 1 387 ? -7.193 -10.324 35.058 1.00 83.81 387 GLN A O 1
ATOM 2736 N N . ALA A 1 388 ? -8.075 -9.568 33.145 1.00 83.38 388 ALA A N 1
ATOM 2737 C CA . ALA A 1 388 ? -9.157 -10.541 33.101 1.00 83.38 388 ALA A CA 1
ATOM 2738 C C . ALA A 1 388 ? -8.734 -11.802 32.337 1.00 83.38 388 ALA A C 1
ATOM 2740 O O . ALA A 1 388 ? -8.108 -11.725 31.282 1.00 83.38 388 ALA A O 1
ATOM 2741 N N . GLN A 1 389 ? -9.118 -12.971 32.842 1.00 87.56 389 GLN A N 1
ATOM 2742 C CA . GLN A 1 389 ? -8.928 -14.256 32.169 1.00 87.56 389 GLN A CA 1
ATOM 2743 C C . GLN A 1 389 ? -10.290 -14.790 31.733 1.00 87.56 389 GLN A C 1
ATOM 2745 O O . GLN A 1 389 ? -11.118 -15.113 32.581 1.00 87.56 389 GLN A O 1
ATOM 2750 N N . LEU A 1 390 ? -10.519 -14.868 30.426 1.00 85.00 390 LEU A N 1
ATOM 2751 C CA . LEU A 1 390 ? -11.787 -15.208 29.788 1.00 85.00 390 LEU A CA 1
ATOM 2752 C C . LEU A 1 390 ? -11.597 -16.460 28.925 1.00 85.00 390 LEU A C 1
ATOM 2754 O O . LEU A 1 390 ? -10.885 -16.412 27.926 1.00 85.00 390 LEU A O 1
ATOM 2758 N N . ASP A 1 391 ? -12.218 -17.580 29.291 1.00 86.88 391 ASP A N 1
ATOM 2759 C CA . ASP A 1 391 ? -12.149 -18.834 28.524 1.00 86.88 391 ASP A CA 1
ATOM 2760 C C . ASP A 1 391 ? -13.546 -19.288 28.072 1.00 86.88 391 ASP A C 1
ATOM 2762 O O . ASP A 1 391 ? -14.511 -19.150 28.825 1.00 86.88 391 ASP A O 1
ATOM 2766 N N . ALA A 1 392 ? -13.651 -19.822 26.852 1.00 82.94 392 ALA A N 1
ATOM 2767 C CA . ALA A 1 392 ? -14.842 -20.441 26.258 1.00 82.94 392 ALA A CA 1
ATOM 2768 C C . ALA A 1 392 ? -16.120 -19.578 26.303 1.00 82.94 392 ALA A C 1
ATOM 2770 O O . ALA A 1 392 ? -17.203 -20.076 26.614 1.00 82.94 392 ALA A O 1
ATOM 2771 N N . SER A 1 393 ? -16.008 -18.283 26.003 1.00 82.62 393 SER A N 1
ATOM 2772 C CA . SER A 1 393 ? -17.086 -17.300 26.199 1.00 82.62 393 SER A CA 1
ATOM 2773 C C . SER A 1 393 ? -17.480 -16.557 24.909 1.00 82.62 393 SER A C 1
ATOM 2775 O O . SER A 1 393 ? -16.734 -16.556 23.933 1.00 82.62 393 SER A O 1
ATOM 2777 N N . SER A 1 394 ? -18.642 -15.903 24.884 1.00 89.38 394 SER A N 1
ATOM 2778 C CA . SER A 1 394 ? -19.075 -15.034 23.778 1.00 89.38 394 SER A CA 1
ATOM 2779 C C . SER A 1 394 ? -19.382 -13.615 24.257 1.00 89.38 394 SER A C 1
ATOM 2781 O O . SER A 1 394 ? -19.930 -13.408 25.342 1.00 89.38 394 SER A O 1
ATOM 2783 N N . LEU A 1 395 ? -19.023 -12.635 23.430 1.00 91.00 395 LEU A N 1
ATOM 2784 C CA . LEU A 1 395 ? -19.340 -11.225 23.599 1.00 91.00 395 LEU A CA 1
ATOM 2785 C C . LEU A 1 395 ? -20.029 -10.709 22.334 1.00 91.00 395 LEU A C 1
ATOM 2787 O O . LEU A 1 395 ? -19.458 -10.734 21.246 1.00 91.00 395 LEU A O 1
ATOM 2791 N N . THR A 1 396 ? -21.263 -10.236 22.475 1.00 93.75 396 THR A N 1
ATOM 2792 C CA . THR A 1 396 ? -22.062 -9.684 21.377 1.00 93.75 396 THR A CA 1
ATOM 2793 C C . THR A 1 396 ? -22.513 -8.272 21.716 1.00 93.75 396 THR A C 1
ATOM 2795 O O . THR A 1 396 ? -23.213 -8.064 22.706 1.00 93.75 396 THR A O 1
ATOM 2798 N N . GLN A 1 397 ? -22.132 -7.310 20.878 1.00 95.06 397 GLN A N 1
ATOM 2799 C CA . GLN A 1 397 ? -22.592 -5.925 20.910 1.00 95.06 397 GLN A CA 1
ATOM 2800 C C . GLN A 1 397 ? -23.330 -5.635 19.607 1.00 95.06 397 GLN A C 1
ATOM 2802 O O . GLN A 1 397 ? -22.712 -5.576 18.542 1.00 95.06 397 GLN A O 1
ATOM 2807 N N . GLN A 1 398 ? -24.649 -5.480 19.686 1.00 96.81 398 GLN A N 1
ATOM 2808 C CA . GLN A 1 398 ? -25.492 -5.353 18.506 1.00 96.81 398 GLN A CA 1
ATOM 2809 C C . GLN A 1 398 ? -26.479 -4.183 18.598 1.00 96.81 398 GLN A C 1
ATOM 2811 O O . GLN A 1 398 ? -27.180 -4.041 19.597 1.00 96.81 398 GLN A O 1
ATOM 2816 N N . ASP A 1 399 ? -26.596 -3.395 17.529 1.00 97.50 399 ASP A N 1
ATOM 2817 C CA . ASP A 1 399 ? -27.606 -2.334 17.389 1.00 97.50 399 ASP A CA 1
ATOM 2818 C C . ASP A 1 399 ? -27.574 -1.293 18.534 1.00 97.50 399 ASP A C 1
ATOM 2820 O O . ASP A 1 399 ? -28.605 -0.748 18.926 1.00 97.50 399 ASP A O 1
ATOM 2824 N N . ASN A 1 400 ? -26.399 -1.029 19.121 1.00 97.81 400 ASN A N 1
ATOM 2825 C CA . ASN A 1 400 ? -26.247 -0.027 20.181 1.00 97.81 400 ASN A CA 1
ATOM 2826 C C . ASN A 1 400 ? -25.953 1.369 19.600 1.00 97.81 400 ASN A C 1
ATOM 2828 O O . ASN A 1 400 ? -25.247 1.503 18.600 1.00 97.81 400 ASN A O 1
ATOM 2832 N N . SER A 1 401 ? -26.448 2.413 20.268 1.00 98.19 401 SER A N 1
ATOM 2833 C CA . SER A 1 401 ? -26.245 3.829 19.930 1.00 98.19 401 SER A CA 1
ATOM 2834 C C . SER A 1 401 ? -25.463 4.531 21.041 1.00 98.19 401 SER A C 1
ATOM 2836 O O . SER A 1 401 ? -25.864 4.510 22.204 1.00 98.19 401 SER A O 1
ATOM 2838 N N . ALA A 1 402 ? -24.338 5.155 20.697 1.00 97.94 402 ALA A N 1
ATOM 2839 C CA . ALA A 1 402 ? -23.521 5.939 21.617 1.00 97.94 402 ALA A CA 1
ATOM 2840 C C . ALA A 1 402 ? -23.217 7.318 21.016 1.00 97.94 402 ALA A C 1
ATOM 2842 O O . ALA A 1 402 ? -22.652 7.419 19.924 1.00 97.94 402 ALA A O 1
ATOM 2843 N N . GLN A 1 403 ? -23.582 8.388 21.723 1.00 97.44 403 GLN A N 1
ATOM 2844 C CA . GLN A 1 403 ? -23.469 9.758 21.226 1.00 97.44 403 GLN A CA 1
ATOM 2845 C C . GLN A 1 403 ? -22.838 10.705 22.249 1.00 97.44 403 GLN A C 1
ATOM 2847 O O . GLN A 1 403 ? -23.164 10.662 23.434 1.00 97.44 403 GLN A O 1
ATOM 2852 N N . GLN A 1 404 ? -22.005 11.638 21.779 1.00 96.38 404 GLN A N 1
ATOM 2853 C CA . GLN A 1 404 ? -21.431 12.709 22.605 1.00 96.38 404 GLN A CA 1
ATOM 2854 C C . GLN A 1 404 ? -20.607 12.181 23.791 1.00 96.38 404 GLN A C 1
ATOM 2856 O O . GLN A 1 404 ? -20.862 12.529 24.945 1.00 96.38 404 GLN A O 1
ATOM 2861 N N . VAL A 1 405 ? -19.621 11.328 23.515 1.00 95.44 405 VAL A N 1
ATOM 2862 C CA . VAL A 1 405 ? -18.717 10.798 24.546 1.00 95.44 405 VAL A CA 1
ATOM 2863 C C . VAL A 1 405 ? -17.468 11.666 24.597 1.00 95.44 405 VAL A C 1
ATOM 2865 O O . VAL A 1 405 ? -16.767 11.802 23.597 1.00 95.44 405 VAL A O 1
ATOM 2868 N N . ARG A 1 406 ? -17.189 12.289 25.743 1.00 92.12 406 ARG A N 1
ATOM 2869 C CA . ARG A 1 406 ? -16.125 13.294 25.851 1.00 92.12 406 ARG A CA 1
ATOM 2870 C C . ARG A 1 406 ? -15.147 12.987 26.967 1.00 92.12 406 ARG A C 1
ATOM 2872 O O . ARG A 1 406 ? -15.545 12.640 28.078 1.00 92.12 406 ARG A O 1
ATOM 2879 N N . THR A 1 407 ? -13.866 13.220 26.712 1.00 84.75 407 THR A N 1
ATOM 2880 C CA . THR A 1 407 ? -12.868 13.256 27.782 1.00 84.75 407 THR A CA 1
ATOM 2881 C C . THR A 1 407 ? -11.920 14.427 27.637 1.00 84.75 407 THR A C 1
ATOM 2883 O O . THR A 1 407 ? -11.379 14.656 26.560 1.00 84.75 407 THR A O 1
ATOM 2886 N N . ASN A 1 408 ? -11.655 15.121 28.741 1.00 74.75 408 ASN A N 1
ATOM 2887 C CA . ASN A 1 408 ? -10.639 16.170 28.779 1.00 74.75 408 ASN A CA 1
ATOM 2888 C C . ASN A 1 408 ? -9.458 15.722 29.641 1.00 74.75 408 ASN A C 1
ATOM 2890 O O . ASN A 1 408 ? -9.655 15.461 30.834 1.00 74.75 408 ASN A O 1
ATOM 2894 N N . GLY A 1 409 ? -8.248 15.719 29.072 1.00 61.97 409 GLY A N 1
ATOM 2895 C CA . GLY A 1 409 ? -6.997 15.718 29.827 1.00 61.97 409 GLY A CA 1
ATOM 2896 C C . GLY A 1 409 ? -7.022 16.873 30.824 1.00 61.97 409 GLY A C 1
ATOM 2897 O O . GLY A 1 409 ? -7.163 18.036 30.453 1.00 61.97 409 GLY A O 1
ATOM 2898 N N . GLY A 1 410 ? -7.053 16.554 32.115 1.00 49.50 410 GLY A N 1
ATOM 2899 C CA . GLY A 1 410 ? -7.274 17.558 33.147 1.00 49.50 410 GLY A CA 1
ATOM 2900 C C . GLY A 1 410 ? -5.988 18.292 33.505 1.00 49.50 410 GLY A C 1
ATOM 2901 O O . GLY A 1 410 ? -5.148 17.697 34.176 1.00 49.50 410 GLY A O 1
ATOM 2902 N N . SER A 1 411 ? -5.899 19.583 33.180 1.00 43.22 411 SER A N 1
ATOM 2903 C CA . SER A 1 411 ? -4.986 20.530 33.827 1.00 43.22 411 SER A CA 1
ATOM 2904 C C . SER A 1 411 ? -5.603 20.985 35.156 1.00 43.22 411 SER A C 1
ATOM 2906 O O . SER A 1 411 ? -6.694 21.562 35.169 1.00 43.22 411 SER A O 1
ATOM 2908 N N . VAL A 1 412 ? -4.941 20.745 36.287 1.00 35.59 412 VAL A N 1
ATOM 2909 C CA . VAL A 1 412 ? -5.330 21.368 37.563 1.00 35.59 412 VAL A CA 1
ATOM 2910 C C . VAL A 1 412 ? -4.390 22.541 37.800 1.00 35.59 412 VAL A C 1
ATOM 2912 O O . VAL A 1 412 ? -3.260 22.345 38.233 1.00 35.59 412 VAL A O 1
ATOM 2915 N N . SER A 1 413 ? -4.850 23.769 37.543 1.00 31.11 413 SER A N 1
ATOM 2916 C CA . SER A 1 413 ? -4.202 24.955 38.108 1.00 31.11 413 SER A CA 1
ATOM 2917 C C . SER A 1 413 ? -4.719 25.149 39.534 1.00 31.11 413 SER A C 1
ATOM 2919 O O . SER A 1 413 ? -5.715 25.838 39.767 1.00 31.11 413 SER A O 1
ATOM 2921 N N . ALA A 1 414 ? -4.081 24.499 40.503 1.00 28.47 414 ALA A N 1
ATOM 2922 C CA . ALA A 1 414 ? -4.264 24.885 41.894 1.00 28.47 414 ALA A CA 1
ATOM 2923 C C . ALA A 1 414 ? -3.522 26.211 42.119 1.00 28.47 414 ALA A C 1
ATOM 2925 O O . ALA A 1 414 ? -2.354 26.356 41.755 1.00 28.47 414 ALA A O 1
ATOM 2926 N N . LEU A 1 415 ? -4.212 27.195 42.693 1.00 32.69 415 LEU A N 1
ATOM 2927 C CA . LEU A 1 415 ? -3.603 28.428 43.179 1.00 32.69 415 LEU A CA 1
ATOM 2928 C C . LEU A 1 415 ? -2.554 28.079 44.249 1.00 32.69 415 LEU A C 1
ATOM 2930 O O . LEU A 1 415 ? -2.903 27.809 45.392 1.00 32.69 415 LEU A O 1
ATOM 2934 N N . GLY A 1 416 ? -1.278 28.101 43.857 1.00 28.33 416 GLY A N 1
ATOM 2935 C CA . GLY A 1 416 ? -0.121 28.036 44.752 1.00 28.33 416 GLY A CA 1
ATOM 2936 C C . GLY A 1 416 ? 0.419 26.628 45.022 1.00 28.33 416 GLY A C 1
ATOM 2937 O O . GLY A 1 416 ? -0.007 25.966 45.959 1.00 28.33 416 GLY A O 1
ATOM 2938 N N . GLY A 1 417 ? 1.446 26.228 44.267 1.00 25.66 417 GLY A N 1
ATOM 2939 C CA . GLY A 1 417 ? 2.342 25.121 44.625 1.00 25.66 417 GLY A CA 1
ATOM 2940 C C . GLY A 1 417 ? 2.340 23.971 43.622 1.00 25.66 417 GLY A C 1
ATOM 2941 O O . GLY A 1 417 ? 1.333 23.300 43.431 1.00 25.66 417 GLY A O 1
ATOM 2942 N N . ALA A 1 418 ? 3.492 23.750 42.987 1.00 28.95 418 ALA A N 1
ATOM 2943 C CA . ALA A 1 418 ? 3.726 22.663 42.047 1.00 28.95 418 ALA A CA 1
ATOM 2944 C C . ALA A 1 418 ? 3.533 21.294 42.725 1.00 28.95 418 ALA A C 1
ATOM 2946 O O . ALA A 1 418 ? 4.329 20.894 43.573 1.00 28.95 418 ALA A O 1
ATOM 2947 N N . LEU A 1 419 ? 2.489 20.575 42.319 1.00 30.39 419 LEU A N 1
ATOM 2948 C CA . LEU A 1 419 ? 2.308 19.147 42.564 1.00 30.39 419 LEU A CA 1
ATOM 2949 C C . LEU A 1 419 ? 2.389 18.438 41.210 1.00 30.39 419 LEU A C 1
ATOM 2951 O O . LEU A 1 419 ? 1.883 18.948 40.211 1.00 30.39 419 LEU A O 1
ATOM 2955 N N . GLY A 1 420 ? 3.125 17.326 41.178 1.00 30.81 420 GLY A N 1
ATOM 2956 C CA . GLY A 1 420 ? 3.628 16.688 39.964 1.00 30.81 420 GLY A CA 1
ATOM 2957 C C . GLY A 1 420 ? 2.564 16.441 38.895 1.00 30.81 420 GLY A C 1
ATOM 2958 O O . GLY A 1 420 ? 1.489 15.912 39.172 1.00 30.81 420 GLY A O 1
ATOM 2959 N N . ALA A 1 421 ? 2.905 16.795 37.656 1.00 32.59 421 ALA A N 1
ATOM 2960 C CA . ALA A 1 421 ? 2.179 16.394 36.463 1.00 32.59 421 ALA A CA 1
ATOM 2961 C C . ALA A 1 421 ? 2.291 14.869 36.297 1.00 32.59 421 ALA A C 1
ATOM 2963 O O . ALA A 1 421 ? 3.203 14.367 35.647 1.00 32.59 421 ALA A O 1
ATOM 2964 N N . ALA A 1 422 ? 1.396 14.125 36.945 1.00 35.22 422 ALA A N 1
ATOM 2965 C CA . ALA A 1 422 ? 1.174 12.725 36.622 1.00 35.22 422 ALA A CA 1
ATOM 2966 C C . ALA A 1 422 ? 0.534 12.647 35.227 1.00 35.22 422 ALA A C 1
ATOM 2968 O O . ALA A 1 422 ? -0.443 13.342 34.944 1.00 35.22 422 ALA A O 1
ATOM 2969 N N . GLU A 1 423 ? 1.109 11.821 34.359 1.00 43.22 423 GLU A N 1
ATOM 2970 C CA . GLU A 1 423 ? 0.640 11.525 33.007 1.00 43.22 423 GLU A CA 1
ATOM 2971 C C . GLU A 1 423 ? -0.814 11.012 33.054 1.00 43.22 423 GLU A C 1
ATOM 2973 O O . GLU A 1 423 ? -1.084 9.936 33.575 1.00 43.22 423 GLU A O 1
ATOM 2978 N N . ARG A 1 424 ? -1.788 11.783 32.549 1.00 53.88 424 ARG A N 1
ATOM 2979 C CA . ARG A 1 424 ? -3.216 11.394 32.548 1.00 53.88 424 ARG A CA 1
ATOM 2980 C C . ARG A 1 424 ? -3.670 11.026 31.139 1.00 53.88 424 ARG A C 1
ATOM 2982 O O . ARG A 1 424 ? -4.116 11.909 30.411 1.00 53.88 424 ARG A O 1
ATOM 2989 N N . SER A 1 425 ? -3.537 9.763 30.728 1.00 61.12 425 SER A N 1
ATOM 2990 C CA . SER A 1 425 ? -4.043 9.313 29.419 1.00 61.12 425 SER A CA 1
ATOM 2991 C C . SER A 1 425 ? -5.575 9.263 29.445 1.00 61.12 425 SER A C 1
ATOM 2993 O O . SER A 1 425 ? -6.161 8.420 30.121 1.00 61.12 425 SER A O 1
ATOM 2995 N N . SER A 1 426 ? -6.239 10.189 28.748 1.00 75.12 426 SER A N 1
ATOM 2996 C CA . SER A 1 426 ? -7.709 10.213 28.684 1.00 75.12 426 SER A CA 1
ATOM 2997 C C . SER A 1 426 ? -8.223 9.195 27.661 1.00 75.12 426 SER A C 1
ATOM 2999 O O . SER A 1 426 ? -7.659 9.077 26.575 1.00 75.12 426 SER A O 1
ATOM 3001 N N . ARG A 1 427 ? -9.286 8.443 27.979 1.00 83.12 427 ARG A N 1
ATOM 3002 C CA . ARG A 1 427 ? -9.844 7.424 27.064 1.00 83.12 427 ARG A CA 1
ATOM 3003 C C . ARG A 1 427 ? -11.361 7.554 26.937 1.00 83.12 427 ARG A C 1
ATOM 3005 O O . ARG A 1 427 ? -12.073 7.439 27.932 1.00 83.12 427 ARG A O 1
ATOM 3012 N N . ALA A 1 428 ? -11.861 7.730 25.717 1.00 89.12 428 ALA A N 1
ATOM 3013 C CA . ALA A 1 428 ? -13.284 7.640 25.399 1.00 89.12 428 ALA A CA 1
ATOM 3014 C C . ALA A 1 428 ? -13.568 6.367 24.596 1.00 89.12 428 ALA A C 1
ATOM 3016 O O . ALA A 1 428 ? -12.912 6.114 23.587 1.00 89.12 428 ALA A O 1
ATOM 3017 N N . GLY A 1 429 ? -14.558 5.584 25.021 1.00 92.06 429 GLY A N 1
ATOM 3018 C CA . GLY A 1 429 ? -15.009 4.372 24.342 1.00 92.06 429 GLY A CA 1
ATOM 3019 C C . GLY A 1 429 ? -16.510 4.401 24.068 1.00 92.06 429 GLY A C 1
ATOM 3020 O O . GLY A 1 429 ? -17.302 4.679 24.965 1.00 92.06 429 GLY A O 1
ATOM 3021 N N . ALA A 1 430 ? -16.901 4.089 22.838 1.00 96.25 430 ALA A N 1
ATOM 3022 C CA . ALA A 1 430 ? -18.283 3.954 22.394 1.00 96.25 430 ALA A CA 1
ATOM 3023 C C . ALA A 1 430 ? -18.462 2.601 21.696 1.00 96.25 430 ALA A C 1
ATOM 3025 O O . ALA A 1 430 ? -17.748 2.309 20.736 1.00 96.25 430 ALA A O 1
ATOM 3026 N N . ASN A 1 431 ? -19.379 1.764 22.189 1.00 95.88 431 ASN A N 1
ATOM 3027 C CA . ASN A 1 431 ? -19.631 0.404 21.687 1.00 95.88 431 ASN A CA 1
ATOM 3028 C C . ASN A 1 431 ? -18.338 -0.418 21.481 1.00 95.88 431 ASN A C 1
ATOM 3030 O O . ASN A 1 431 ? -18.199 -1.119 20.484 1.00 95.88 431 ASN A O 1
ATOM 3034 N N . SER A 1 432 ? -17.338 -0.250 22.351 1.00 94.44 432 SER A N 1
ATOM 3035 C CA . SER A 1 432 ? -15.982 -0.776 22.137 1.00 94.44 432 SER A CA 1
ATOM 3036 C C . SER A 1 432 ? -15.602 -1.822 23.181 1.00 94.44 432 SER A C 1
ATOM 3038 O O . SER A 1 432 ? -16.203 -1.891 24.256 1.00 94.44 432 SER A O 1
ATOM 3040 N N . VAL A 1 433 ? -14.593 -2.633 22.861 1.00 91.81 433 VAL A N 1
ATOM 3041 C CA . VAL A 1 433 ? -14.046 -3.671 23.742 1.00 91.81 433 VAL A CA 1
ATOM 3042 C C . VAL A 1 433 ? -12.575 -3.381 23.997 1.00 91.81 433 VAL A C 1
ATOM 3044 O O . VAL A 1 433 ? -11.785 -3.296 23.060 1.00 91.81 433 VAL A O 1
ATOM 3047 N N . VAL A 1 434 ? -12.201 -3.243 25.265 1.00 87.88 434 VAL A N 1
ATOM 3048 C CA . VAL A 1 434 ? -10.820 -2.971 25.680 1.00 87.88 434 VAL A CA 1
ATOM 3049 C C . VAL A 1 434 ? -10.307 -4.120 26.531 1.00 87.88 434 VAL A C 1
ATOM 3051 O O . VAL A 1 434 ? -10.946 -4.505 27.508 1.00 87.88 434 VAL A O 1
ATOM 3054 N N . LEU A 1 435 ? -9.139 -4.636 26.163 1.00 85.25 435 LEU A N 1
ATOM 3055 C CA . LEU A 1 435 ? -8.432 -5.735 26.803 1.00 85.25 435 LEU A CA 1
ATOM 3056 C C . LEU A 1 435 ? -7.044 -5.218 27.175 1.00 85.25 435 LEU A C 1
ATOM 3058 O O . LEU A 1 435 ? -6.259 -4.906 26.283 1.00 85.25 435 LEU A O 1
ATOM 3062 N N . ALA A 1 436 ? -6.758 -5.083 28.464 1.00 81.62 436 ALA A N 1
ATOM 3063 C CA . ALA A 1 436 ? -5.530 -4.444 28.937 1.00 81.62 436 ALA A CA 1
ATOM 3064 C C . ALA A 1 436 ? -4.877 -5.216 30.092 1.00 81.62 436 ALA A C 1
ATOM 3066 O O . ALA A 1 436 ? -5.525 -6.046 30.739 1.00 81.62 436 ALA A O 1
ATOM 3067 N N . ASP A 1 437 ? -3.597 -4.924 30.331 1.00 79.19 437 ASP A N 1
ATOM 3068 C CA . ASP A 1 437 ? -2.743 -5.495 31.378 1.00 79.19 437 ASP A CA 1
ATOM 3069 C C . ASP A 1 437 ? -2.856 -7.021 31.497 1.00 79.19 437 ASP A C 1
ATOM 3071 O O . ASP A 1 437 ? -3.467 -7.549 32.422 1.00 79.19 437 ASP A O 1
ATOM 3075 N N . GLN A 1 438 ? -2.262 -7.758 30.556 1.00 80.88 438 GLN A N 1
ATOM 3076 C CA . GLN A 1 438 ? -2.218 -9.231 30.571 1.00 80.88 438 GLN A CA 1
ATOM 3077 C C . GLN A 1 438 ? -3.597 -9.916 30.519 1.00 80.88 438 GLN A C 1
ATOM 3079 O O . GLN A 1 438 ? -3.736 -11.081 30.910 1.00 80.88 438 GLN A O 1
ATOM 3084 N N . ALA A 1 439 ? -4.624 -9.226 30.011 1.00 82.44 439 ALA A N 1
ATOM 3085 C CA . ALA A 1 439 ? -5.917 -9.841 29.738 1.00 82.44 439 ALA A CA 1
ATOM 3086 C C . ALA A 1 439 ? -5.759 -11.027 28.765 1.00 82.44 439 ALA A C 1
ATOM 3088 O O . ALA A 1 439 ? -5.150 -10.911 27.699 1.00 82.44 439 ALA A O 1
ATOM 3089 N N . ALA A 1 440 ? -6.310 -12.183 29.128 1.00 85.56 440 ALA A N 1
ATOM 3090 C CA . ALA A 1 440 ? -6.191 -13.414 28.357 1.00 85.56 440 ALA A CA 1
ATOM 3091 C C . ALA A 1 440 ? -7.567 -13.897 27.907 1.00 85.56 440 ALA A C 1
ATOM 3093 O O . ALA A 1 440 ? -8.444 -14.147 28.729 1.00 85.56 440 ALA A O 1
ATOM 3094 N N . LEU A 1 441 ? -7.725 -14.081 26.602 1.00 84.88 441 LEU A N 1
ATOM 3095 C CA . LEU A 1 441 ? -8.921 -14.584 25.946 1.00 84.88 441 LEU A CA 1
ATOM 3096 C C . LEU A 1 441 ? -8.617 -15.901 25.259 1.00 84.88 441 LEU A C 1
ATOM 3098 O O . LEU A 1 441 ? -7.728 -15.979 24.412 1.00 84.88 441 LEU A O 1
ATOM 3102 N N . LYS A 1 442 ? -9.375 -16.934 25.601 1.00 87.38 442 LYS A N 1
ATOM 3103 C CA . LYS A 1 442 ? -9.266 -18.259 24.998 1.00 87.38 442 LYS A CA 1
ATOM 3104 C C . LYS A 1 442 ? -10.628 -18.702 24.496 1.00 87.38 442 LYS A C 1
ATOM 3106 O O . LYS A 1 442 ? -11.614 -18.565 25.215 1.00 87.38 442 LYS A O 1
ATOM 3111 N N . ASN A 1 443 ? -10.688 -19.229 23.274 1.00 85.75 443 ASN A N 1
ATOM 3112 C CA . ASN A 1 443 ? -11.919 -19.752 22.673 1.00 85.75 443 ASN A CA 1
ATOM 3113 C C . ASN A 1 443 ? -13.084 -18.739 22.708 1.00 85.75 443 ASN A C 1
ATOM 3115 O O . ASN A 1 443 ? -14.199 -19.088 23.099 1.00 85.75 443 ASN A O 1
ATOM 3119 N N . MET A 1 444 ? -12.815 -17.468 22.383 1.00 85.38 444 MET A N 1
ATOM 3120 C CA . MET A 1 444 ? -13.775 -16.371 22.554 1.00 85.38 444 MET A CA 1
ATOM 3121 C C . MET A 1 444 ? -14.321 -15.847 21.220 1.00 85.38 444 MET A C 1
ATOM 3123 O O . MET A 1 444 ? -13.564 -15.677 20.270 1.00 85.38 444 MET A O 1
ATOM 3127 N N . GLN A 1 445 ? -15.624 -15.572 21.134 1.00 89.06 445 GLN A N 1
ATOM 3128 C CA . GLN A 1 445 ? -16.236 -14.899 19.978 1.00 89.06 445 GLN A CA 1
ATOM 3129 C C . GLN A 1 445 ? -16.593 -13.449 20.320 1.00 89.06 445 GLN A C 1
ATOM 3131 O O . GLN A 1 445 ? -17.451 -13.235 21.175 1.00 89.06 445 GLN A O 1
ATOM 3136 N N . VAL A 1 446 ? -16.001 -12.477 19.616 1.00 91.56 446 VAL A N 1
ATOM 3137 C CA . VAL A 1 446 ? -16.438 -11.069 19.625 1.00 91.56 446 VAL A CA 1
ATOM 3138 C C . VAL A 1 446 ? -17.247 -10.791 18.365 1.00 91.56 446 VAL A C 1
ATOM 3140 O O . VAL A 1 446 ? -16.730 -10.930 17.256 1.00 91.56 446 VAL A O 1
ATOM 3143 N N . LEU A 1 447 ? -18.492 -10.358 18.535 1.00 94.50 447 LEU A N 1
ATOM 3144 C CA . LEU A 1 447 ? -19.333 -9.836 17.462 1.00 94.50 447 LEU A CA 1
ATOM 3145 C C . LEU A 1 447 ? -19.738 -8.396 17.787 1.00 94.50 447 LEU A C 1
ATOM 3147 O O . LEU A 1 447 ? -20.424 -8.157 18.780 1.00 94.50 447 LEU A O 1
ATOM 3151 N N . GLN A 1 448 ? -19.337 -7.454 16.937 1.00 95.50 448 GLN A N 1
ATOM 3152 C CA . GLN A 1 448 ? -19.802 -6.068 16.943 1.00 95.50 448 GLN A CA 1
ATOM 3153 C C . GLN A 1 448 ? -20.568 -5.809 15.650 1.00 95.50 448 GLN A C 1
ATOM 3155 O O . GLN A 1 448 ? -19.958 -5.747 14.582 1.00 95.50 448 GLN A O 1
ATOM 3160 N N . GLN A 1 449 ? -21.890 -5.664 15.733 1.00 97.19 449 GLN A N 1
ATOM 3161 C CA . GLN A 1 449 ? -22.742 -5.546 14.552 1.00 97.19 449 GLN A CA 1
ATOM 3162 C C . GLN A 1 449 ? -23.749 -4.396 14.640 1.00 97.19 449 GLN A C 1
ATOM 3164 O O . GLN A 1 449 ? -24.451 -4.259 15.636 1.00 97.19 449 GLN A O 1
ATOM 3169 N N . GLY A 1 450 ? -23.866 -3.590 13.581 1.00 97.38 450 GLY A N 1
ATOM 3170 C CA . GLY A 1 450 ? -24.934 -2.583 13.471 1.00 97.38 450 GLY A CA 1
ATOM 3171 C C . GLY A 1 450 ? -24.865 -1.447 14.501 1.00 97.38 450 GLY A C 1
ATOM 3172 O O . GLY A 1 450 ? -25.843 -0.729 14.697 1.00 97.38 450 GLY A O 1
ATOM 3173 N N . ASN A 1 451 ? -23.734 -1.270 15.186 1.00 98.12 451 ASN A N 1
ATOM 3174 C CA . ASN A 1 451 ? -23.587 -0.246 16.216 1.00 98.12 451 ASN A CA 1
ATOM 3175 C C . ASN A 1 451 ? -23.313 1.134 15.600 1.00 98.12 451 ASN A C 1
ATOM 3177 O O . ASN A 1 451 ? -22.619 1.262 14.587 1.00 98.12 451 ASN A O 1
ATOM 3181 N N . GLN A 1 452 ? -23.819 2.178 16.253 1.00 98.31 452 GLN A N 1
ATOM 3182 C CA . GLN A 1 452 ? -23.652 3.574 15.862 1.00 98.31 452 GLN A CA 1
ATOM 3183 C C . GLN A 1 452 ? -22.921 4.343 16.963 1.00 98.31 452 GLN A C 1
ATOM 3185 O O . GLN A 1 452 ? -23.358 4.375 18.115 1.00 98.31 452 GLN A O 1
ATOM 3190 N N . ALA A 1 453 ? -21.813 4.984 16.605 1.00 98.00 453 ALA A N 1
ATOM 3191 C CA . ALA A 1 453 ? -21.034 5.843 17.486 1.00 98.00 453 ALA A CA 1
ATOM 3192 C C . ALA A 1 453 ? -20.848 7.218 16.835 1.00 98.00 453 ALA A C 1
ATOM 3194 O O . ALA A 1 453 ? -20.352 7.303 15.707 1.00 98.00 453 ALA A O 1
ATOM 3195 N N . ARG A 1 454 ? -21.242 8.292 17.531 1.00 97.50 454 ARG A N 1
ATOM 3196 C CA . ARG A 1 454 ? -21.166 9.661 17.000 1.00 97.50 454 ARG A CA 1
ATOM 3197 C C . ARG A 1 454 ? -20.691 10.692 18.022 1.00 97.50 454 ARG A C 1
ATOM 3199 O O . ARG A 1 454 ? -21.174 10.717 19.150 1.00 97.50 454 ARG A O 1
ATOM 3206 N N . GLY A 1 455 ? -19.812 11.604 17.614 1.00 95.50 455 GLY A N 1
ATOM 3207 C CA . GLY A 1 455 ? -19.428 12.758 18.429 1.00 95.50 455 GLY A CA 1
ATOM 3208 C C . GLY A 1 455 ? -18.542 12.364 19.608 1.00 95.50 455 GLY A C 1
ATOM 3209 O O . GLY A 1 455 ? -18.915 12.575 20.762 1.00 95.50 455 GLY A O 1
ATOM 3210 N N . LEU A 1 456 ? -17.394 11.753 19.324 1.00 94.38 456 LEU A N 1
ATOM 3211 C CA . LEU A 1 456 ? -16.380 11.455 20.335 1.00 94.38 456 LEU A CA 1
ATOM 3212 C C . LEU A 1 456 ? -15.341 12.575 20.321 1.00 94.38 456 LEU A C 1
ATOM 3214 O O . LEU A 1 456 ? -14.713 12.802 19.293 1.00 94.38 456 LEU A O 1
ATOM 3218 N N . ASP A 1 457 ? -15.153 13.255 21.449 1.00 92.12 457 ASP A N 1
ATOM 3219 C CA . ASP A 1 457 ? -14.193 14.361 21.573 1.00 92.12 457 ASP A CA 1
ATOM 3220 C C . ASP A 1 457 ? -13.231 14.099 22.732 1.00 92.12 457 ASP A C 1
ATOM 3222 O O . ASP A 1 457 ? -13.631 14.043 23.900 1.00 92.12 457 ASP A O 1
ATOM 3226 N N . VAL A 1 458 ? -11.957 13.893 22.402 1.00 86.50 458 VAL A N 1
ATOM 3227 C CA . VAL A 1 458 ? -10.915 13.533 23.365 1.00 86.50 458 VAL A CA 1
ATOM 3228 C C . VAL A 1 458 ? -9.751 14.507 23.285 1.00 86.50 458 VAL A C 1
ATOM 3230 O O . VAL A 1 458 ? -9.133 14.688 22.241 1.00 86.50 458 VAL A O 1
ATOM 3233 N N . ARG A 1 459 ? -9.377 15.084 24.425 1.00 81.38 459 ARG A N 1
ATOM 3234 C CA . ARG A 1 459 ? -8.151 15.883 24.559 1.00 81.38 459 ARG A CA 1
ATOM 3235 C C . ARG A 1 459 ? -7.110 15.111 25.360 1.00 81.38 459 ARG A C 1
ATOM 3237 O O . ARG A 1 459 ? -7.407 14.718 26.488 1.00 81.38 459 ARG A O 1
ATOM 3244 N N . GLY A 1 460 ? -5.914 14.923 24.804 1.00 69.69 460 GLY A N 1
ATOM 3245 C CA . GLY A 1 460 ? -4.800 14.236 25.468 1.00 69.69 460 GLY A CA 1
ATOM 3246 C C . GLY A 1 460 ? -4.979 12.715 25.575 1.00 69.69 460 GLY A C 1
ATOM 3247 O O . GLY A 1 460 ? -4.721 12.117 26.622 1.00 69.69 460 GLY A O 1
ATOM 3248 N N . GLY A 1 461 ? -5.489 12.052 24.532 1.00 78.44 461 GLY A N 1
ATOM 3249 C CA . GLY A 1 461 ? -5.590 10.593 24.579 1.00 78.44 461 GLY A CA 1
ATOM 3250 C C . GLY A 1 461 ? -6.331 9.920 23.428 1.00 78.44 461 GLY A C 1
ATOM 3251 O O . GLY A 1 461 ? -6.160 10.292 22.268 1.00 78.44 461 GLY A O 1
ATOM 3252 N N . GLN A 1 462 ? -7.101 8.878 23.754 1.00 85.38 462 GLN A N 1
ATOM 3253 C CA . GLN A 1 462 ? -7.608 7.894 22.794 1.00 85.38 462 GLN A CA 1
ATOM 3254 C C . GLN A 1 462 ? -9.138 7.946 22.656 1.00 85.38 462 GLN A C 1
ATOM 3256 O O . GLN A 1 462 ? -9.855 7.863 23.655 1.00 85.38 462 GLN A O 1
ATOM 3261 N N . ALA A 1 463 ? -9.637 8.020 21.422 1.00 90.75 463 ALA A N 1
ATOM 3262 C CA . ALA A 1 463 ? -11.050 7.874 21.075 1.00 90.75 463 ALA A CA 1
ATOM 3263 C C . ALA A 1 463 ? -11.284 6.534 20.365 1.00 90.75 463 ALA A C 1
ATOM 3265 O O . ALA A 1 463 ? -10.661 6.255 19.341 1.00 90.75 463 ALA A O 1
ATOM 3266 N N . MET A 1 464 ? -12.198 5.717 20.887 1.00 93.62 464 MET A N 1
ATOM 3267 C CA . MET A 1 464 ? -12.518 4.386 20.368 1.00 93.62 464 MET A CA 1
ATOM 3268 C C . MET A 1 464 ? -14.012 4.269 20.082 1.00 93.62 464 MET A C 1
ATOM 3270 O O . MET A 1 464 ? -14.834 4.434 20.981 1.00 93.62 464 MET A O 1
ATOM 3274 N N . ALA A 1 465 ? -14.368 3.950 18.843 1.00 96.94 465 ALA A N 1
ATOM 3275 C CA . ALA A 1 465 ? -15.743 3.717 18.421 1.00 96.94 465 ALA A CA 1
ATOM 3276 C C . ALA A 1 465 ? -15.858 2.383 17.688 1.00 96.94 465 ALA A C 1
ATOM 3278 O O . ALA A 1 465 ? -15.123 2.141 16.727 1.00 96.94 465 ALA A O 1
ATOM 3279 N N . ASN A 1 466 ? -16.786 1.533 18.137 1.00 96.75 466 ASN A N 1
ATOM 3280 C CA . ASN A 1 466 ? -17.059 0.202 17.582 1.00 96.75 466 ASN A CA 1
ATOM 3281 C C . ASN A 1 466 ? -15.772 -0.613 17.338 1.00 96.75 466 ASN A C 1
ATOM 3283 O O . ASN A 1 466 ? -15.607 -1.224 16.286 1.00 96.75 466 ASN A O 1
ATOM 3287 N N . SER A 1 467 ? -14.798 -0.500 18.243 1.00 95.81 467 SER A N 1
ATOM 3288 C CA . SER A 1 467 ? -13.444 -1.019 18.036 1.00 95.81 467 SER A CA 1
ATOM 3289 C C . SER A 1 467 ? -13.055 -2.011 19.123 1.00 95.81 467 SER A C 1
ATOM 3291 O O . SER A 1 467 ? -13.626 -2.016 20.218 1.00 95.81 467 SER A O 1
ATOM 3293 N N . VAL A 1 468 ? -12.050 -2.829 18.820 1.00 92.38 468 VAL A N 1
ATOM 3294 C CA . VAL A 1 468 ? -11.424 -3.757 19.762 1.00 92.38 468 VAL A CA 1
ATOM 3295 C C . VAL A 1 468 ? -9.970 -3.337 19.965 1.00 92.38 468 VAL A C 1
ATOM 3297 O O . VAL A 1 468 ? -9.211 -3.224 19.002 1.00 92.38 468 VAL A O 1
ATOM 3300 N N . LEU A 1 469 ? -9.576 -3.109 21.215 1.00 88.62 469 LEU A N 1
ATOM 3301 C CA . LEU A 1 469 ? -8.204 -2.783 21.601 1.00 88.62 469 LEU A CA 1
ATOM 3302 C C . LEU A 1 469 ? -7.654 -3.889 22.502 1.00 88.62 469 LEU A C 1
ATOM 3304 O O . LEU A 1 469 ? -8.206 -4.143 23.570 1.00 88.62 469 LEU A O 1
ATOM 3308 N N . ALA A 1 470 ? -6.562 -4.516 22.075 1.00 86.06 470 ALA A N 1
ATOM 3309 C CA . ALA A 1 470 ? -5.753 -5.423 22.876 1.00 86.06 470 ALA A CA 1
ATOM 3310 C C . ALA A 1 470 ? -4.404 -4.762 23.175 1.00 86.06 470 ALA A C 1
ATOM 3312 O O . ALA A 1 470 ? -3.611 -4.534 22.262 1.00 86.06 470 ALA A O 1
ATOM 3313 N N . ASP A 1 471 ? -4.164 -4.443 24.441 1.00 80.69 471 ASP A N 1
ATOM 3314 C CA . ASP A 1 471 ? -3.036 -3.640 24.911 1.00 80.69 471 ASP A CA 1
ATOM 3315 C C . ASP A 1 471 ? -2.272 -4.358 26.042 1.00 80.69 471 ASP A C 1
ATOM 3317 O O . ASP A 1 471 ? -2.814 -5.238 26.713 1.00 80.69 471 ASP A O 1
ATOM 3321 N N . GLN A 1 472 ? -1.005 -3.982 26.246 1.00 75.50 472 GLN A N 1
ATOM 3322 C CA . GLN A 1 472 ? -0.158 -4.401 27.375 1.00 75.50 472 GLN A CA 1
ATOM 3323 C C . GLN A 1 472 ? -0.127 -5.925 27.623 1.00 75.50 472 GLN A C 1
ATOM 3325 O O . GLN A 1 472 ? -0.551 -6.417 28.669 1.00 75.50 472 GLN A O 1
ATOM 3330 N N . GLN A 1 473 ? 0.442 -6.689 26.680 1.00 77.88 473 GLN A N 1
ATOM 3331 C CA . GLN A 1 473 ? 0.624 -8.151 26.790 1.00 77.88 473 GLN A CA 1
ATOM 3332 C C . GLN A 1 473 ? -0.683 -8.957 26.850 1.00 77.88 473 GLN A C 1
ATOM 3334 O O . GLN A 1 473 ? -0.707 -10.065 27.394 1.00 77.88 473 GLN A O 1
ATOM 3339 N N . ALA A 1 474 ? -1.766 -8.441 26.270 1.00 77.81 474 ALA A N 1
ATOM 3340 C CA . ALA A 1 474 ? -2.971 -9.227 26.075 1.00 77.81 474 ALA A CA 1
ATOM 3341 C C . ALA A 1 474 ? -2.694 -10.442 25.161 1.00 77.81 474 ALA A C 1
ATOM 3343 O O . ALA A 1 474 ? -1.858 -10.412 24.249 1.00 77.81 474 ALA A O 1
ATOM 3344 N N . SER A 1 475 ? -3.399 -11.546 25.399 1.00 83.88 475 SER A N 1
ATOM 3345 C CA . SER A 1 475 ? -3.310 -12.743 24.557 1.00 83.88 475 SER A CA 1
ATOM 3346 C C . SER A 1 475 ? -4.697 -13.188 24.136 1.00 83.88 475 SER A C 1
ATOM 3348 O O . SER A 1 475 ? -5.549 -13.420 24.989 1.00 83.88 475 SER A O 1
ATOM 3350 N N . LEU A 1 476 ? -4.906 -13.343 22.829 1.00 82.12 476 LEU A N 1
ATOM 3351 C CA . LEU A 1 476 ? -6.118 -13.933 22.270 1.00 82.12 476 LEU A CA 1
ATOM 3352 C C . LEU A 1 476 ? -5.752 -15.223 21.533 1.00 82.12 476 LEU A C 1
ATOM 3354 O O . LEU A 1 476 ? -4.900 -15.212 20.644 1.00 82.12 476 LEU A O 1
ATOM 3358 N N . GLN A 1 477 ? -6.358 -16.336 21.944 1.00 85.75 477 GLN A N 1
ATOM 3359 C CA . GLN A 1 477 ? -6.081 -17.677 21.430 1.00 85.75 477 GLN A CA 1
ATOM 3360 C C . GLN A 1 477 ? -7.385 -18.348 21.000 1.00 85.75 477 GLN A C 1
ATOM 3362 O O . GLN A 1 477 ? -8.335 -18.435 21.780 1.00 85.75 477 GLN A O 1
ATOM 3367 N N . ASP A 1 478 ? -7.416 -18.831 19.760 1.00 81.06 478 ASP A N 1
ATOM 3368 C CA . ASP A 1 478 ? -8.486 -19.661 19.198 1.00 81.06 478 ASP A CA 1
ATOM 3369 C C . ASP A 1 478 ? -9.882 -18.997 19.234 1.00 81.06 478 ASP A C 1
ATOM 3371 O O . ASP A 1 478 ? -10.910 -19.666 19.307 1.00 81.06 478 ASP A O 1
ATOM 3375 N N . GLY A 1 479 ? -9.931 -17.661 19.188 1.00 78.19 479 GLY A N 1
ATOM 3376 C CA . GLY A 1 479 ? -11.165 -16.868 19.218 1.00 78.19 479 GLY A CA 1
ATOM 3377 C C . GLY A 1 479 ? -11.404 -16.073 17.936 1.00 78.19 479 GLY A C 1
ATOM 3378 O O . GLY A 1 479 ? -10.442 -15.709 17.276 1.00 78.19 479 GLY A O 1
ATOM 3379 N N . GLN A 1 480 ? -12.652 -15.783 17.567 1.00 88.06 480 GLN A N 1
ATOM 3380 C CA . GLN A 1 480 ? -13.010 -15.045 16.343 1.00 88.06 480 GLN A CA 1
ATOM 3381 C C . GLN A 1 480 ? -13.449 -13.609 16.644 1.00 88.06 480 GLN A C 1
ATOM 3383 O O . GLN A 1 480 ? -14.086 -13.361 17.670 1.00 88.06 480 GLN A O 1
ATOM 3388 N N . VAL A 1 481 ? -13.151 -12.678 15.733 1.00 91.62 481 VAL A N 1
ATOM 3389 C CA . VAL A 1 481 ? -13.593 -11.278 15.836 1.00 91.62 481 VAL A CA 1
ATOM 3390 C C . VAL A 1 481 ? -14.243 -10.829 14.535 1.00 91.62 481 VAL A C 1
ATOM 3392 O O . VAL A 1 481 ? -13.625 -10.866 13.468 1.00 91.62 481 VAL A O 1
ATOM 3395 N N . LEU A 1 482 ? -15.497 -10.401 14.656 1.00 94.75 482 LEU A N 1
ATOM 3396 C CA . LEU A 1 482 ? -16.341 -9.918 13.570 1.00 94.75 482 LEU A CA 1
ATOM 3397 C C . LEU A 1 482 ? -16.817 -8.501 13.907 1.00 94.75 482 LEU A C 1
ATOM 3399 O O . LEU A 1 482 ? -17.501 -8.298 14.911 1.00 94.75 482 LEU A O 1
ATOM 3403 N N . ILE A 1 483 ? -16.446 -7.531 13.073 1.00 96.75 483 ILE A N 1
ATOM 3404 C CA . ILE A 1 483 ? -16.879 -6.132 13.169 1.00 96.75 483 ILE A CA 1
ATOM 3405 C C . ILE A 1 483 ? -17.612 -5.807 11.868 1.00 96.75 483 ILE A C 1
ATOM 3407 O O . ILE A 1 483 ? -16.986 -5.665 10.814 1.00 96.75 483 ILE A O 1
ATOM 3411 N N . GLU A 1 484 ? -18.939 -5.735 11.916 1.00 97.19 484 GLU A N 1
ATOM 3412 C CA . GLU A 1 484 ? -19.771 -5.702 10.714 1.00 97.19 484 GLU A CA 1
ATOM 3413 C C . GLU A 1 484 ? -20.851 -4.616 10.753 1.00 97.19 484 GLU A C 1
ATOM 3415 O O . GLU A 1 484 ? -21.541 -4.440 11.752 1.00 97.19 484 GLU A O 1
ATOM 3420 N N . HIS A 1 485 ? -21.067 -3.922 9.634 1.00 97.94 485 HIS A N 1
ATOM 3421 C CA . HIS A 1 485 ? -22.161 -2.949 9.481 1.00 97.94 485 HIS A CA 1
ATOM 3422 C C . HIS A 1 485 ? -22.174 -1.817 10.532 1.00 97.94 485 HIS A C 1
ATOM 3424 O O . HIS A 1 485 ? -23.223 -1.231 10.795 1.00 97.94 485 HIS A O 1
ATOM 3430 N N . ASN A 1 486 ? -21.034 -1.504 11.155 1.00 98.31 486 ASN A N 1
ATOM 3431 C CA . ASN A 1 486 ? -20.956 -0.453 12.167 1.00 98.31 486 ASN A CA 1
ATOM 3432 C C . ASN A 1 486 ? -20.712 0.924 11.533 1.00 98.31 486 ASN A C 1
ATOM 3434 O O . ASN A 1 486 ? -20.091 1.048 10.471 1.00 98.31 486 ASN A O 1
ATOM 3438 N N . GLN A 1 487 ? -21.168 1.972 12.218 1.00 98.44 487 GLN A N 1
ATOM 3439 C CA . GLN A 1 487 ? -21.024 3.364 11.804 1.00 98.44 487 GLN A CA 1
ATOM 3440 C C . GLN A 1 487 ? -20.313 4.176 12.894 1.00 98.44 487 GLN A C 1
ATOM 3442 O O . GLN A 1 487 ? -20.784 4.247 14.030 1.00 98.44 487 GLN A O 1
ATOM 3447 N N . ALA A 1 488 ? -19.194 4.809 12.543 1.00 98.19 488 ALA A N 1
ATOM 3448 C CA . ALA A 1 488 ? -18.426 5.698 13.415 1.00 98.19 488 ALA A CA 1
ATOM 3449 C C . ALA A 1 488 ? -18.287 7.075 12.750 1.00 98.19 488 ALA A C 1
ATOM 3451 O O . ALA A 1 488 ? -17.774 7.167 11.633 1.00 98.19 488 ALA A O 1
ATOM 3452 N N . GLN A 1 489 ? -18.771 8.136 13.400 1.00 97.44 489 GLN A N 1
ATOM 3453 C CA . GLN A 1 489 ? -18.795 9.489 12.832 1.00 97.44 489 GLN A CA 1
ATOM 3454 C C . GLN A 1 489 ? -18.411 10.570 13.840 1.00 97.44 489 GLN A C 1
ATOM 3456 O O . GLN A 1 489 ? -18.734 10.453 15.018 1.00 97.44 489 GLN A O 1
ATOM 3461 N N . GLU A 1 490 ? -17.790 11.656 13.376 1.00 96.56 490 GLU A N 1
ATOM 3462 C CA . GLU A 1 490 ? -17.444 12.819 14.213 1.00 96.56 490 GLU A CA 1
ATOM 3463 C C . GLU A 1 490 ? -16.534 12.425 15.393 1.00 96.56 490 GLU A C 1
ATOM 3465 O O . GLU A 1 490 ? -16.862 12.651 16.560 1.00 96.56 490 GLU A O 1
ATOM 3470 N N . LEU A 1 491 ? -15.405 11.776 15.097 1.00 95.25 491 LEU A N 1
ATOM 3471 C CA . LEU A 1 491 ? -14.386 11.442 16.098 1.00 95.25 491 LEU A CA 1
ATOM 3472 C C . LEU A 1 491 ? -13.267 12.472 15.996 1.00 95.25 491 LEU A C 1
ATOM 3474 O O . LEU A 1 491 ? -12.667 12.625 14.933 1.00 95.25 491 LEU A O 1
ATOM 3478 N N . SER A 1 492 ? -12.960 13.138 17.100 1.00 91.94 492 SER A N 1
ATOM 3479 C CA . SER A 1 492 ? -11.909 14.143 17.181 1.00 91.94 492 SER A CA 1
ATOM 3480 C C . SER A 1 492 ? -10.996 13.856 18.361 1.00 91.94 492 SER A C 1
ATOM 3482 O O . SER A 1 492 ? -11.458 13.658 19.488 1.00 91.94 492 SER A O 1
ATOM 3484 N N . THR A 1 493 ? -9.689 13.858 18.109 1.00 87.44 493 THR A N 1
ATOM 3485 C CA . THR A 1 493 ? -8.677 13.787 19.165 1.00 87.44 493 THR A CA 1
ATOM 3486 C C . THR A 1 493 ? -7.655 14.895 18.996 1.00 87.44 493 THR A C 1
ATOM 3488 O O . THR A 1 493 ? -7.115 15.066 17.903 1.00 87.44 493 THR A O 1
ATOM 3491 N N . GLN A 1 494 ? -7.334 15.593 20.078 1.00 81.88 494 GLN A N 1
ATOM 3492 C CA . GLN A 1 494 ? -6.271 16.597 20.099 1.00 81.88 494 GLN A CA 1
ATOM 3493 C C . GLN A 1 494 ? -5.137 16.127 21.004 1.00 81.88 494 GLN A C 1
ATOM 3495 O O . GLN A 1 494 ? -5.377 15.786 22.167 1.00 81.88 494 GLN A O 1
ATOM 3500 N N . GLY A 1 495 ? -3.913 16.099 20.476 1.00 67.44 495 GLY A N 1
ATOM 3501 C CA . GLY A 1 495 ? -2.706 15.950 21.282 1.00 67.44 495 GLY A CA 1
ATOM 3502 C C . GLY A 1 495 ? -2.573 17.118 22.260 1.00 67.44 495 GLY A C 1
ATOM 3503 O O . GLY A 1 495 ? -3.099 18.206 22.034 1.00 67.44 495 GLY A O 1
ATOM 3504 N N . SER A 1 496 ? -1.899 16.900 23.389 1.00 56.00 496 SER A N 1
ATOM 3505 C CA . SER A 1 496 ? -1.593 17.980 24.332 1.00 56.00 496 SER A CA 1
ATOM 3506 C C . SER A 1 496 ? -0.092 18.057 24.584 1.00 56.00 496 SER A C 1
ATOM 3508 O O . SER A 1 496 ? 0.510 17.086 25.045 1.00 56.00 496 SER A O 1
ATOM 3510 N N . GLN A 1 497 ? 0.498 19.229 24.336 1.00 50.59 497 GLN A N 1
ATOM 3511 C CA . GLN A 1 497 ? 1.773 19.640 24.925 1.00 50.59 497 GLN A CA 1
ATOM 3512 C C . GLN A 1 497 ? 1.501 20.763 25.929 1.00 50.59 497 GLN A C 1
ATOM 3514 O O . GLN A 1 497 ? 1.194 21.886 25.535 1.00 50.59 497 GLN A O 1
ATOM 3519 N N . GLU A 1 498 ? 1.612 20.486 27.229 1.00 41.78 498 GLU A N 1
ATOM 3520 C CA . GLU A 1 498 ? 1.565 21.551 28.234 1.00 41.78 498 GLU A CA 1
ATOM 3521 C C . GLU A 1 498 ? 2.937 22.238 28.349 1.00 41.78 498 GLU A C 1
ATOM 3523 O O . GLU A 1 498 ? 3.943 21.613 28.691 1.00 41.78 498 GLU A O 1
ATOM 3528 N N . GLN A 1 499 ? 2.983 23.551 28.086 1.00 36.47 499 GLN A N 1
ATOM 3529 C CA . GLN A 1 499 ? 4.068 24.425 28.538 1.00 36.47 499 GLN A CA 1
ATOM 3530 C C . GLN A 1 499 ? 3.733 24.918 29.948 1.00 36.47 499 GLN A C 1
ATOM 3532 O O . GLN A 1 499 ? 2.957 25.855 30.127 1.00 36.47 499 GLN A O 1
ATOM 3537 N N . LEU A 1 500 ? 4.348 24.311 30.962 1.00 35.56 500 LEU A N 1
ATOM 3538 C CA . LEU A 1 500 ? 4.396 24.915 32.290 1.00 35.56 500 LEU A CA 1
ATOM 3539 C C . LEU A 1 500 ? 5.255 26.184 32.206 1.00 35.56 500 LEU A C 1
ATOM 3541 O O . LEU A 1 500 ? 6.452 26.127 31.914 1.00 35.56 500 LEU A O 1
ATOM 3545 N N . ALA A 1 501 ? 4.642 27.340 32.461 1.00 34.22 501 ALA A N 1
ATOM 3546 C CA . ALA A 1 501 ? 5.332 28.613 32.644 1.00 34.22 501 ALA A CA 1
ATOM 3547 C C . ALA A 1 501 ? 6.189 28.550 33.924 1.00 34.22 501 ALA A C 1
ATOM 3549 O O . ALA A 1 501 ? 5.781 28.999 34.990 1.00 34.22 501 ALA A O 1
ATOM 3550 N N . GLY A 1 502 ? 7.357 27.913 33.839 1.00 29.69 502 GLY A N 1
ATOM 3551 C CA . GLY A 1 502 ? 8.198 27.651 35.003 1.00 29.69 502 GLY A CA 1
ATOM 3552 C C . GLY A 1 502 ? 9.455 26.841 34.698 1.00 29.69 502 GLY A C 1
ATOM 3553 O O . GLY A 1 502 ? 9.651 25.797 35.297 1.00 29.69 502 GLY A O 1
ATOM 3554 N N . GLY A 1 503 ? 10.298 27.305 33.770 1.00 26.41 503 GLY A N 1
ATOM 3555 C CA . GLY A 1 503 ? 11.766 27.157 33.800 1.00 26.41 503 GLY A CA 1
ATOM 3556 C C . GLY A 1 503 ? 12.461 25.788 33.966 1.00 26.41 503 GLY A C 1
ATOM 3557 O O . GLY A 1 503 ? 13.687 25.792 34.021 1.00 26.41 503 GLY A O 1
ATOM 3558 N N . LEU A 1 504 ? 11.782 24.638 34.039 1.00 27.33 504 LEU A N 1
ATOM 3559 C CA . LEU A 1 504 ? 12.412 23.328 34.286 1.00 27.33 504 LEU A CA 1
ATOM 3560 C C . LEU A 1 504 ? 11.900 22.230 33.329 1.00 27.33 504 LEU A C 1
ATOM 3562 O O . LEU A 1 504 ? 10.728 22.160 32.977 1.00 27.33 504 LEU A O 1
ATOM 3566 N N . LEU A 1 505 ? 12.844 21.397 32.881 1.00 30.77 505 LEU A N 1
ATOM 3567 C CA . LEU A 1 505 ? 12.852 20.564 31.668 1.00 30.77 505 LEU A CA 1
ATOM 3568 C C . LEU A 1 505 ? 12.066 19.237 31.770 1.00 30.77 505 LEU A C 1
ATOM 3570 O O . LEU A 1 505 ? 12.688 18.179 31.826 1.00 30.77 505 LEU A O 1
ATOM 3574 N N . TRP A 1 506 ? 10.731 19.249 31.728 1.00 27.55 506 TRP A N 1
ATOM 3575 C CA . TRP A 1 506 ? 9.955 18.004 31.564 1.00 27.55 506 TRP A CA 1
ATOM 3576 C C . TRP A 1 506 ? 8.778 18.206 30.599 1.00 27.55 506 TRP A C 1
ATOM 3578 O O . TRP A 1 506 ? 7.910 19.039 30.839 1.00 27.55 506 TRP A O 1
ATOM 3588 N N . LYS A 1 507 ? 8.775 17.458 29.485 1.00 33.00 507 LYS A N 1
ATOM 3589 C CA . LYS A 1 507 ? 7.680 17.395 28.503 1.00 33.00 507 LYS A CA 1
ATOM 3590 C C . LYS A 1 507 ? 6.951 16.060 28.684 1.00 33.00 507 LYS A C 1
ATOM 3592 O O . LYS A 1 507 ? 7.518 15.026 28.342 1.00 33.00 507 LYS A O 1
ATOM 3597 N N . ALA A 1 508 ? 5.720 16.080 29.189 1.00 36.44 508 ALA A N 1
ATOM 3598 C CA . ALA A 1 508 ? 4.807 14.944 29.076 1.00 36.44 508 ALA A CA 1
ATOM 3599 C C . ALA A 1 508 ? 4.144 15.023 27.692 1.00 36.44 508 ALA A C 1
ATOM 3601 O O . ALA A 1 508 ? 3.443 15.989 27.395 1.00 36.44 508 ALA A O 1
ATOM 3602 N N . GLN A 1 509 ? 4.441 14.066 26.813 1.00 46.00 509 GLN A N 1
ATOM 3603 C CA . GLN A 1 509 ? 3.916 14.023 25.447 1.00 46.00 509 GLN A CA 1
ATOM 3604 C C . GLN A 1 509 ? 2.796 12.978 25.386 1.00 46.00 509 GLN A C 1
ATOM 3606 O O . GLN A 1 509 ? 3.036 11.814 25.695 1.00 46.00 509 GLN A O 1
ATOM 3611 N N . GLN A 1 510 ? 1.583 13.386 25.004 1.00 54.72 510 GLN A N 1
ATOM 3612 C CA . GLN A 1 510 ? 0.451 12.477 24.799 1.00 54.72 510 GLN A CA 1
ATOM 3613 C C . GLN A 1 510 ? 0.085 12.432 23.316 1.00 54.72 510 GLN A C 1
ATOM 3615 O O . GLN A 1 510 ? -0.316 13.449 22.749 1.00 54.72 510 GLN A O 1
ATOM 3620 N N . ASP A 1 511 ? 0.228 11.258 22.701 1.00 66.56 511 ASP A N 1
ATOM 3621 C CA . ASP A 1 511 ? -0.152 11.034 21.306 1.00 66.56 511 ASP A CA 1
ATOM 3622 C C . ASP A 1 511 ? -1.683 10.907 21.196 1.00 66.56 511 ASP A C 1
ATOM 3624 O O . ASP A 1 511 ? -2.316 10.162 21.950 1.00 66.56 511 ASP A O 1
ATOM 3628 N N . ALA A 1 512 ? -2.287 11.633 20.252 1.00 79.19 512 ALA A N 1
ATOM 3629 C CA . ALA A 1 512 ? -3.717 11.533 19.964 1.00 79.19 512 ALA A CA 1
ATOM 3630 C C . ALA A 1 512 ? -3.997 10.257 19.144 1.00 79.19 512 ALA A C 1
ATOM 3632 O O . ALA A 1 512 ? -3.291 9.984 18.171 1.00 79.19 512 ALA A O 1
ATOM 3633 N N . VAL A 1 513 ? -4.990 9.444 19.517 1.00 86.56 513 VAL A N 1
ATOM 3634 C CA . VAL A 1 513 ? -5.282 8.182 18.805 1.00 86.56 513 VAL A CA 1
ATOM 3635 C C . VAL A 1 513 ? -6.775 8.019 18.556 1.00 86.56 513 VAL A C 1
ATOM 3637 O O . VAL A 1 513 ? -7.562 7.984 19.497 1.00 86.56 513 VAL A O 1
ATOM 3640 N N . VAL A 1 514 ? -7.161 7.839 17.293 1.00 92.12 514 VAL A N 1
ATOM 3641 C CA . VAL A 1 514 ? -8.530 7.504 16.879 1.00 92.12 514 VAL A CA 1
ATOM 3642 C C . VAL A 1 514 ? -8.588 6.059 16.384 1.00 92.12 514 VAL A C 1
ATOM 3644 O O . VAL A 1 514 ? -7.885 5.691 15.440 1.00 92.12 514 VAL A O 1
ATOM 3647 N N . LEU A 1 515 ? -9.479 5.261 16.971 1.00 94.69 515 LEU A N 1
ATOM 3648 C CA . LEU A 1 515 ? -9.835 3.908 16.540 1.00 94.69 515 LEU A CA 1
ATOM 3649 C C . LEU A 1 515 ? -11.322 3.881 16.155 1.00 94.69 515 LEU A C 1
ATOM 3651 O O . LEU A 1 515 ? -12.189 4.094 17.001 1.00 94.69 515 LEU A O 1
ATOM 3655 N N . ALA A 1 516 ? -11.622 3.633 14.879 1.00 97.31 516 ALA A N 1
ATOM 3656 C CA . ALA A 1 516 ? -12.990 3.613 14.351 1.00 97.31 516 ALA A CA 1
ATOM 3657 C C . ALA A 1 516 ? -13.273 2.308 13.599 1.00 97.31 516 ALA A C 1
ATOM 3659 O O . ALA A 1 516 ? -12.666 2.069 12.560 1.00 97.31 516 ALA A O 1
ATOM 3660 N N . ASN A 1 517 ? -14.202 1.481 14.085 1.00 97.25 517 ASN A N 1
ATOM 3661 C CA . ASN A 1 517 ? -14.517 0.162 13.516 1.00 97.25 517 ASN A CA 1
ATOM 3662 C C . ASN A 1 517 ? -13.266 -0.717 13.284 1.00 97.25 517 ASN A C 1
ATOM 3664 O O . ASN A 1 517 ? -13.159 -1.392 12.260 1.00 97.25 517 ASN A O 1
ATOM 3668 N N . SER A 1 518 ? -12.279 -0.641 14.177 1.00 96.56 518 SER A N 1
ATOM 3669 C CA . SER A 1 518 ? -10.933 -1.182 13.954 1.00 96.56 518 SER A CA 1
ATOM 3670 C C . SER A 1 518 ? -10.523 -2.180 15.032 1.00 96.56 518 SER A C 1
ATOM 3672 O O . SER A 1 518 ? -11.032 -2.160 16.153 1.00 96.56 518 SER A O 1
ATOM 3674 N N . LEU A 1 519 ? -9.537 -3.015 14.700 1.00 93.25 519 LEU A N 1
ATOM 3675 C CA . LEU A 1 519 ? -8.804 -3.831 15.666 1.00 93.25 519 LEU A CA 1
ATOM 3676 C C . LEU A 1 519 ? -7.391 -3.267 15.844 1.00 93.25 519 LEU A C 1
ATOM 3678 O O . LEU A 1 519 ? -6.651 -3.131 14.870 1.00 93.25 519 LEU A O 1
ATOM 3682 N N . ALA A 1 520 ? -6.991 -3.008 17.085 1.00 89.94 520 ALA A N 1
ATOM 3683 C CA . ALA A 1 520 ? -5.616 -2.667 17.438 1.00 89.94 520 ALA A CA 1
ATOM 3684 C C . ALA A 1 520 ? -5.035 -3.711 18.402 1.00 89.94 520 ALA A C 1
ATOM 3686 O O . ALA A 1 520 ? -5.642 -4.026 19.424 1.00 89.94 520 ALA A O 1
ATOM 3687 N N . VAL A 1 521 ? -3.856 -4.239 18.069 1.00 87.75 521 VAL A N 1
ATOM 3688 C CA . VAL A 1 521 ? -3.109 -5.234 18.849 1.00 87.75 521 VAL A CA 1
ATOM 3689 C C . VAL A 1 521 ? -1.731 -4.660 19.167 1.00 87.75 521 VAL A C 1
ATOM 3691 O O . VAL A 1 521 ? -0.876 -4.541 18.288 1.00 87.75 521 VAL A O 1
ATOM 3694 N N . VAL A 1 522 ? -1.507 -4.300 20.428 1.00 84.56 522 VAL A N 1
ATOM 3695 C CA . VAL A 1 522 ? -0.304 -3.601 20.893 1.00 84.56 522 VAL A CA 1
ATOM 3696 C C . VAL A 1 522 ? 0.464 -4.484 21.875 1.00 84.56 522 VAL A C 1
ATOM 3698 O O . VAL A 1 522 ? -0.052 -4.871 22.923 1.00 84.56 522 VAL A O 1
ATOM 3701 N N . GLY A 1 523 ? 1.697 -4.854 21.518 1.00 80.31 523 GLY A N 1
ATOM 3702 C CA . GLY A 1 523 ? 2.574 -5.717 22.323 1.00 80.31 523 GLY A CA 1
ATOM 3703 C C . GLY A 1 523 ? 1.950 -7.054 22.726 1.00 80.31 523 GLY A C 1
ATOM 3704 O O . GLY A 1 523 ? 2.188 -7.522 23.838 1.00 80.31 523 GLY A O 1
ATOM 3705 N N . SER A 1 524 ? 1.117 -7.625 21.856 1.00 80.19 524 SER A N 1
ATOM 3706 C CA . SER A 1 524 ? 0.168 -8.689 22.192 1.00 80.19 524 SER A CA 1
ATOM 3707 C C . SER A 1 524 ? 0.199 -9.811 21.146 1.00 80.19 524 SER A C 1
ATOM 3709 O O . SER A 1 524 ? 0.581 -9.599 19.993 1.00 80.19 524 SER A O 1
ATOM 3711 N N . GLN A 1 525 ? -0.179 -11.030 21.542 1.00 82.06 525 GLN A N 1
ATOM 3712 C CA . GLN A 1 525 ? -0.234 -12.183 20.632 1.00 82.06 525 GLN A CA 1
ATOM 3713 C C . GLN A 1 525 ? -1.673 -12.499 20.244 1.00 82.06 525 GLN A C 1
ATOM 3715 O O . GLN A 1 525 ? -2.521 -12.710 21.115 1.00 82.06 525 GLN A O 1
ATOM 3720 N N . TRP A 1 526 ? -1.921 -12.582 18.939 1.00 83.19 526 TRP A N 1
ATOM 3721 C CA . TRP A 1 526 ? -3.235 -12.844 18.376 1.00 83.19 526 TRP A CA 1
ATOM 3722 C C . TRP A 1 526 ? -3.224 -14.103 17.518 1.00 83.19 526 TRP A C 1
ATOM 3724 O O . TRP A 1 526 ? -2.603 -14.151 16.456 1.00 83.19 526 TRP A O 1
ATOM 3734 N N . ARG A 1 527 ? -3.958 -15.122 17.957 1.00 85.75 527 ARG A N 1
ATOM 3735 C CA . ARG A 1 527 ? -4.223 -16.335 17.187 1.00 85.75 527 ARG A CA 1
ATOM 3736 C C . ARG A 1 527 ? -5.721 -16.539 17.084 1.00 85.75 527 ARG A C 1
ATOM 3738 O O . ARG A 1 527 ? -6.402 -16.655 18.099 1.00 85.75 527 ARG A O 1
ATOM 3745 N N . SER A 1 528 ? -6.223 -16.577 15.859 1.00 80.38 528 SER A N 1
ATOM 3746 C CA . SER A 1 528 ? -7.652 -16.607 15.591 1.00 80.38 528 SER A CA 1
ATOM 3747 C C . SER A 1 528 ? -7.959 -17.419 14.333 1.00 80.38 528 SER A C 1
ATOM 3749 O O . SER A 1 528 ? -7.232 -17.301 13.349 1.00 80.38 528 SER A O 1
ATOM 3751 N N . PRO A 1 529 ? -9.049 -18.207 14.317 1.00 81.81 529 PRO A N 1
ATOM 3752 C CA . PRO A 1 529 ? -9.515 -18.845 13.092 1.00 81.81 529 PRO A CA 1
ATOM 3753 C C . PRO A 1 529 ? -9.998 -17.833 12.041 1.00 81.81 529 PRO A C 1
ATOM 3755 O O . PRO A 1 529 ? -9.985 -18.159 10.856 1.00 81.81 529 PRO A O 1
ATOM 3758 N N . GLN A 1 530 ? -10.434 -16.630 12.443 1.00 86.75 530 GLN A N 1
ATOM 3759 C CA . GLN A 1 530 ? -10.953 -15.616 11.524 1.00 86.75 530 GLN A CA 1
ATOM 3760 C C . GLN A 1 530 ? -11.007 -14.216 12.157 1.00 86.75 530 GLN A C 1
ATOM 3762 O O . GLN A 1 530 ? -11.570 -14.024 13.239 1.00 86.75 530 GLN A O 1
ATOM 3767 N N . LEU A 1 531 ? -10.518 -13.223 11.408 1.00 92.00 531 LEU A N 1
ATOM 3768 C CA . LEU A 1 531 ? -10.692 -11.798 11.677 1.00 92.00 531 LEU A CA 1
ATOM 3769 C C . LEU A 1 531 ? -11.361 -11.120 10.476 1.00 92.00 531 LEU A C 1
ATOM 3771 O O . LEU A 1 531 ? -10.798 -11.094 9.379 1.00 92.00 531 LEU A O 1
ATOM 3775 N N . ALA A 1 532 ? -12.550 -10.547 10.671 1.00 94.88 532 ALA A N 1
ATOM 3776 C CA . ALA A 1 532 ? -13.268 -9.883 9.587 1.00 94.88 532 ALA A CA 1
ATOM 3777 C C . ALA A 1 532 ? -13.828 -8.516 9.991 1.00 94.88 532 ALA A C 1
ATOM 3779 O O . ALA A 1 532 ? -14.528 -8.387 10.994 1.00 94.88 532 ALA A O 1
ATOM 3780 N N . LEU A 1 533 ? -13.538 -7.508 9.168 1.00 97.38 533 LEU A N 1
ATOM 3781 C CA . LEU A 1 533 ? -14.122 -6.172 9.237 1.00 97.38 533 LEU A CA 1
ATOM 3782 C C . LEU A 1 533 ? -14.864 -5.935 7.918 1.00 97.38 533 LEU A C 1
ATOM 3784 O O . LEU A 1 533 ? -14.231 -5.827 6.857 1.00 97.38 533 LEU A O 1
ATOM 3788 N N . GLN A 1 534 ? -16.197 -5.904 7.961 1.00 97.19 534 GLN A N 1
ATOM 3789 C CA . GLN A 1 534 ? -17.022 -5.884 6.752 1.00 97.19 534 GLN A CA 1
ATOM 3790 C C . GLN A 1 534 ? -18.128 -4.830 6.777 1.00 97.19 534 GLN A C 1
ATOM 3792 O O . GLN A 1 534 ? -18.812 -4.651 7.780 1.00 97.19 534 GLN A O 1
ATOM 3797 N N . ALA A 1 535 ? -18.347 -4.170 5.639 1.00 97.88 535 ALA A N 1
ATOM 3798 C CA . ALA A 1 535 ? -19.444 -3.218 5.442 1.00 97.88 535 ALA A CA 1
ATOM 3799 C C . ALA A 1 535 ? -19.512 -2.088 6.495 1.00 97.88 535 ALA A C 1
ATOM 3801 O O . ALA A 1 535 ? -20.584 -1.545 6.760 1.00 97.88 535 ALA A O 1
ATOM 3802 N N . ASN A 1 536 ? -18.382 -1.721 7.108 1.00 98.44 536 ASN A N 1
ATOM 3803 C CA . ASN A 1 536 ? -18.332 -0.648 8.098 1.00 98.44 536 ASN A CA 1
ATOM 3804 C C . ASN A 1 536 ? -18.172 0.720 7.430 1.00 98.44 536 ASN A C 1
ATOM 3806 O O . ASN A 1 536 ? -17.556 0.847 6.369 1.00 98.44 536 ASN A O 1
ATOM 3810 N N . THR A 1 537 ? -18.691 1.761 8.078 1.00 98.56 537 THR A N 1
ATOM 3811 C CA . THR A 1 537 ? -18.556 3.154 7.638 1.00 98.56 537 THR A CA 1
ATOM 3812 C C . THR A 1 537 ? -17.883 3.984 8.723 1.00 98.56 537 THR A C 1
ATOM 3814 O O . THR A 1 537 ? -18.364 4.049 9.854 1.00 98.56 537 THR A O 1
ATOM 3817 N N . ALA A 1 538 ? -16.787 4.650 8.370 1.00 98.19 538 ALA A N 1
ATOM 3818 C CA . ALA A 1 538 ? -16.087 5.592 9.231 1.00 98.19 538 ALA A CA 1
ATOM 3819 C C . ALA A 1 538 ? -16.003 6.954 8.527 1.00 98.19 538 ALA A C 1
ATOM 3821 O O . ALA A 1 538 ? -15.558 7.026 7.382 1.00 98.19 538 ALA A O 1
ATOM 3822 N N . GLY A 1 539 ? -16.468 8.022 9.174 1.00 97.06 539 GLY A N 1
ATOM 3823 C CA . GLY A 1 539 ? -16.570 9.343 8.552 1.00 97.06 539 GLY A CA 1
ATOM 3824 C C . GLY A 1 539 ? -16.226 10.487 9.496 1.00 97.06 539 GLY A C 1
ATOM 3825 O O . GLY A 1 539 ? -16.459 10.360 10.694 1.00 97.06 539 GLY A O 1
ATOM 3826 N N . GLN A 1 540 ? -15.730 11.611 8.973 1.00 96.88 540 GLN A N 1
ATOM 3827 C CA . GLN A 1 540 ? -15.462 12.822 9.769 1.00 96.88 540 GLN A CA 1
ATOM 3828 C C . GLN A 1 540 ? -14.535 12.528 10.953 1.00 96.88 540 GLN A C 1
ATOM 3830 O O . GLN A 1 540 ? -14.900 12.689 12.121 1.00 96.88 540 GLN A O 1
ATOM 3835 N N . LEU A 1 541 ? -13.350 12.010 10.635 1.00 96.00 541 LEU A N 1
ATOM 3836 C CA . LEU A 1 541 ? -12.345 11.636 11.626 1.00 96.00 541 LEU A CA 1
ATOM 3837 C C . LEU A 1 541 ? -11.226 12.670 11.623 1.00 96.00 541 LEU A C 1
ATOM 3839 O O . LEU A 1 541 ? -10.650 12.950 10.572 1.00 96.00 541 LEU A O 1
ATOM 3843 N N . HIS A 1 542 ? -10.891 13.188 12.798 1.00 92.94 542 HIS A N 1
ATOM 3844 C CA . HIS A 1 542 ? -9.898 14.240 12.961 1.00 92.94 542 HIS A CA 1
ATOM 3845 C C . HIS A 1 542 ? -8.912 13.904 14.082 1.00 92.94 542 HIS A C 1
ATOM 3847 O O . HIS A 1 542 ? -9.314 13.557 15.192 1.00 92.94 542 HIS A O 1
ATOM 3853 N N . ALA A 1 543 ? -7.613 13.998 13.800 1.00 88.44 543 ALA A N 1
ATOM 3854 C CA . ALA A 1 543 ? -6.565 13.810 14.800 1.00 88.44 543 ALA A CA 1
ATOM 3855 C C . ALA A 1 543 ? -5.438 14.833 14.638 1.00 88.44 543 ALA A C 1
ATOM 3857 O O . ALA A 1 543 ? -4.690 14.803 13.653 1.00 88.44 543 ALA A O 1
ATOM 3858 N N . ASP A 1 544 ? -5.280 15.678 15.655 1.00 84.75 544 ASP A N 1
ATOM 3859 C CA . ASP A 1 544 ? -4.205 16.663 15.757 1.00 84.75 544 ASP A CA 1
ATOM 3860 C C . ASP A 1 544 ? -3.043 16.090 16.573 1.00 84.75 544 ASP A C 1
ATOM 3862 O O . ASP A 1 544 ? -3.214 15.708 17.729 1.00 84.75 544 ASP A O 1
ATOM 3866 N N . GLY A 1 545 ? -1.858 15.987 15.967 1.00 73.56 545 GLY A N 1
ATOM 3867 C CA . GLY A 1 545 ? -0.652 15.476 16.622 1.00 73.56 545 GLY A CA 1
ATOM 3868 C C . GLY A 1 545 ? -0.658 13.962 16.861 1.00 73.56 545 GLY A C 1
ATOM 3869 O O . GLY A 1 545 ? 0.017 13.494 17.776 1.00 73.56 545 GLY A O 1
ATOM 3870 N N . GLY A 1 546 ? -1.413 13.193 16.066 1.00 79.38 546 GLY A N 1
ATOM 3871 C CA . GLY A 1 546 ? -1.749 11.804 16.388 1.00 79.38 546 GLY A CA 1
ATOM 3872 C C . GLY A 1 546 ? -1.969 10.855 15.208 1.00 79.38 546 GLY A C 1
ATOM 3873 O O . GLY A 1 546 ? -1.618 11.154 14.069 1.00 79.38 546 GLY A O 1
ATOM 3874 N N . SER A 1 547 ? -2.559 9.688 15.477 1.00 86.12 547 SER A N 1
ATOM 3875 C CA . SER A 1 547 ? -2.857 8.663 14.471 1.00 86.12 547 SER A CA 1
ATOM 3876 C C . SER A 1 547 ? -4.340 8.302 14.403 1.00 86.12 547 SER A C 1
ATOM 3878 O O . SER A 1 547 ? -5.048 8.311 15.406 1.00 86.12 547 SER A O 1
ATOM 3880 N N . ILE A 1 548 ? -4.804 7.957 13.204 1.00 91.62 548 ILE A N 1
ATOM 3881 C CA . ILE A 1 548 ? -6.162 7.488 12.923 1.00 91.62 548 ILE A CA 1
ATOM 3882 C C . ILE A 1 548 ? -6.071 6.095 12.317 1.00 91.62 548 ILE A C 1
ATOM 3884 O O . ILE A 1 548 ? -5.364 5.895 11.331 1.00 91.62 548 ILE A O 1
ATOM 3888 N N . THR A 1 549 ? -6.827 5.149 12.864 1.00 94.19 549 THR A N 1
ATOM 3889 C CA . THR A 1 549 ? -6.984 3.797 12.321 1.00 94.19 549 THR A CA 1
ATOM 3890 C C . THR A 1 549 ? -8.474 3.501 12.160 1.00 94.19 549 THR A C 1
ATOM 3892 O O . THR A 1 549 ? -9.197 3.339 13.146 1.00 94.19 549 THR A O 1
ATOM 3895 N N . ALA A 1 550 ? -8.950 3.445 10.915 1.00 96.88 550 ALA A N 1
ATOM 3896 C CA . ALA A 1 550 ? -10.374 3.321 10.599 1.00 96.88 550 ALA A CA 1
ATOM 3897 C C . ALA A 1 550 ? -10.673 2.137 9.672 1.00 96.88 550 ALA A C 1
ATOM 3899 O O . ALA A 1 550 ? -10.081 2.044 8.596 1.00 96.88 550 ALA A O 1
ATOM 3900 N N . ASN A 1 551 ? -11.610 1.271 10.067 1.00 97.31 551 ASN A N 1
ATOM 3901 C CA . ASN A 1 551 ? -11.936 0.004 9.402 1.00 97.31 551 ASN A CA 1
ATOM 3902 C C . ASN A 1 551 ? -10.684 -0.859 9.132 1.00 97.31 551 ASN A C 1
ATOM 3904 O O . ASN A 1 551 ? -10.552 -1.482 8.076 1.00 97.31 551 ASN A O 1
ATOM 3908 N N . SER A 1 552 ? -9.725 -0.824 10.053 1.00 96.62 552 SER A N 1
ATOM 3909 C CA . SER A 1 552 ? -8.356 -1.293 9.834 1.00 96.62 552 SER A CA 1
ATOM 3910 C C . SER A 1 552 ? -7.910 -2.246 10.938 1.00 96.62 552 SER A C 1
ATOM 3912 O O . SER A 1 552 ? -8.477 -2.281 12.032 1.00 96.62 552 SER A O 1
ATOM 3914 N N . VAL A 1 553 ? -6.848 -2.996 10.654 1.00 94.25 553 VAL A N 1
ATOM 3915 C CA . VAL A 1 553 ? -6.161 -3.851 11.628 1.00 94.25 553 VAL A CA 1
ATOM 3916 C C . VAL A 1 553 ? -4.758 -3.299 11.843 1.00 94.25 553 VAL A C 1
ATOM 3918 O O . VAL A 1 553 ? -3.988 -3.205 10.888 1.00 94.25 553 VAL A O 1
ATOM 3921 N N . SER A 1 554 ? -4.421 -2.930 13.078 1.00 91.69 554 SER A N 1
ATOM 3922 C CA . SER A 1 554 ? -3.092 -2.423 13.444 1.00 91.69 554 SER A CA 1
ATOM 3923 C C . SER A 1 554 ? -2.394 -3.365 14.419 1.00 91.69 554 SER A C 1
ATOM 3925 O O . SER A 1 554 ? -2.945 -3.695 15.468 1.00 91.69 554 SER A O 1
ATOM 3927 N N . LEU A 1 555 ? -1.176 -3.786 14.079 1.00 88.19 555 LEU A N 1
ATOM 3928 C CA . LEU A 1 555 ? -0.251 -4.495 14.955 1.00 88.19 555 LEU A CA 1
ATOM 3929 C C . LEU A 1 555 ? 0.914 -3.577 15.307 1.00 88.19 555 LEU A C 1
ATOM 3931 O O . LEU A 1 555 ? 1.739 -3.248 14.451 1.00 88.19 555 LEU A O 1
ATOM 3935 N N . GLU A 1 556 ? 1.019 -3.219 16.580 1.00 81.81 556 GLU A N 1
ATOM 3936 C CA . GLU A 1 556 ? 2.049 -2.312 17.085 1.00 81.81 556 GLU A CA 1
ATOM 3937 C C . GLU A 1 556 ? 2.840 -2.964 18.219 1.00 81.81 556 GLU A C 1
ATOM 3939 O O . GLU A 1 556 ? 2.374 -3.894 18.879 1.00 81.81 556 GLU A O 1
ATOM 3944 N N . ARG A 1 557 ? 4.075 -2.513 18.438 1.00 75.31 557 ARG A N 1
ATOM 3945 C CA . ARG A 1 557 ? 4.926 -3.015 19.521 1.00 75.31 557 ARG A CA 1
ATOM 3946 C C . ARG A 1 557 ? 4.551 -2.336 20.839 1.00 75.31 557 ARG A C 1
ATOM 3948 O O . ARG A 1 557 ? 4.388 -1.122 20.862 1.00 75.31 557 ARG A O 1
ATOM 3955 N N . GLY A 1 558 ? 4.472 -3.114 21.917 1.00 64.56 558 GLY A N 1
ATOM 3956 C CA . GLY A 1 558 ? 4.345 -2.603 23.290 1.00 64.56 558 GLY A CA 1
ATOM 3957 C C . GLY A 1 558 ? 5.696 -2.518 24.010 1.00 64.56 558 GLY A C 1
ATOM 3958 O O . GLY A 1 558 ? 6.751 -2.680 23.398 1.00 64.56 558 GLY A O 1
ATOM 3959 N N . ASP A 1 559 ? 5.686 -2.342 25.330 1.00 59.91 559 ASP A N 1
ATOM 3960 C CA . ASP A 1 559 ? 6.897 -2.093 26.138 1.00 59.91 559 ASP A CA 1
ATOM 3961 C C . ASP A 1 559 ? 7.898 -3.271 26.228 1.00 59.91 559 ASP A C 1
ATOM 3963 O O . ASP A 1 559 ? 8.974 -3.128 26.807 1.00 59.91 559 ASP A O 1
ATOM 3967 N N . GLY A 1 560 ? 7.592 -4.435 25.633 1.00 60.78 560 GLY A N 1
ATOM 3968 C CA . GLY A 1 560 ? 8.412 -5.654 25.716 1.00 60.78 560 GLY A CA 1
ATOM 3969 C C . GLY A 1 560 ? 8.648 -6.376 24.382 1.00 60.78 560 GLY A C 1
ATOM 3970 O O . GLY A 1 560 ? 9.744 -6.310 23.824 1.00 60.78 560 GLY A O 1
ATOM 3971 N N . ALA A 1 561 ? 7.644 -7.109 23.882 1.00 61.19 561 ALA A N 1
ATOM 3972 C CA . ALA A 1 561 ? 7.754 -8.002 22.718 1.00 61.19 561 ALA A CA 1
ATOM 3973 C C . ALA A 1 561 ? 7.004 -7.475 21.475 1.00 61.19 561 ALA A C 1
ATOM 3975 O O . ALA A 1 561 ? 6.102 -6.643 21.584 1.00 61.19 561 ALA A O 1
ATOM 3976 N N . GLY A 1 562 ? 7.395 -7.952 20.285 1.00 67.56 562 GLY A N 1
ATOM 3977 C CA . GLY A 1 562 ? 6.673 -7.688 19.033 1.00 67.56 562 GLY A CA 1
ATOM 3978 C C . GLY A 1 562 ? 5.307 -8.383 19.004 1.00 67.56 562 GLY A C 1
ATOM 3979 O O . GLY A 1 562 ? 5.129 -9.425 19.636 1.00 67.56 562 GLY A O 1
ATOM 3980 N N . SER A 1 563 ? 4.350 -7.806 18.277 1.00 80.12 563 SER A N 1
ATOM 3981 C CA . SER A 1 563 ? 3.008 -8.383 18.114 1.00 80.12 563 SER A CA 1
ATOM 3982 C C . SER A 1 563 ? 2.989 -9.441 17.014 1.00 80.12 563 SER A C 1
ATOM 3984 O O . SER A 1 563 ? 3.590 -9.247 15.958 1.00 80.12 563 SER A O 1
ATOM 3986 N N . ALA A 1 564 ? 2.282 -10.545 17.232 1.00 82.31 564 ALA A N 1
ATOM 3987 C CA . ALA A 1 564 ? 2.154 -11.620 16.248 1.00 82.31 564 ALA A CA 1
ATOM 3988 C C . ALA A 1 564 ? 0.683 -11.845 15.895 1.00 82.31 564 ALA A C 1
ATOM 3990 O O . ALA A 1 564 ? -0.154 -11.914 16.798 1.00 82.31 564 ALA A O 1
ATOM 3991 N N . LEU A 1 565 ? 0.386 -11.972 14.601 1.00 85.12 565 LEU A N 1
ATOM 3992 C CA . LEU A 1 565 ? -0.938 -12.294 14.078 1.00 85.12 565 LEU A CA 1
ATOM 3993 C C . LEU A 1 565 ? -0.898 -13.622 13.321 1.00 85.12 565 LEU A C 1
ATOM 3995 O O . LEU A 1 565 ? -0.164 -13.779 12.348 1.00 85.12 565 LEU A O 1
ATOM 3999 N N . HIS A 1 566 ? -1.749 -14.536 13.771 1.00 88.06 566 HIS A N 1
ATOM 4000 C CA . HIS A 1 566 ? -1.993 -15.848 13.189 1.00 88.06 566 HIS A CA 1
ATOM 4001 C C . HIS A 1 566 ? -3.493 -15.972 12.890 1.00 88.06 566 HIS A C 1
ATOM 4003 O O . HIS A 1 566 ? -4.228 -16.547 13.698 1.00 88.06 566 HIS A O 1
ATOM 4009 N N . ALA A 1 567 ? -3.968 -15.330 11.816 1.00 86.62 567 ALA A N 1
ATOM 4010 C CA . ALA A 1 567 ? -5.378 -15.348 11.418 1.00 86.62 567 ALA A CA 1
ATOM 4011 C C . ALA A 1 567 ? -5.604 -14.870 9.971 1.00 86.62 567 ALA A C 1
ATOM 4013 O O . ALA A 1 567 ? -4.986 -13.882 9.557 1.00 86.62 567 ALA A O 1
ATOM 4014 N N . PRO A 1 568 ? -6.552 -15.462 9.219 1.00 91.12 568 PRO A N 1
ATOM 4015 C CA . PRO A 1 568 ? -7.089 -14.843 8.012 1.00 91.12 568 PRO A CA 1
ATOM 4016 C C . PRO A 1 568 ? -7.719 -13.483 8.339 1.00 91.12 568 PRO A C 1
ATOM 4018 O O . PRO A 1 568 ? -8.549 -13.390 9.246 1.00 91.12 568 PRO A O 1
ATOM 4021 N N . VAL A 1 569 ? -7.344 -12.443 7.590 1.00 94.00 569 VAL A N 1
ATOM 4022 C CA . VAL A 1 569 ? -7.849 -11.071 7.734 1.00 94.00 569 VAL A CA 1
ATOM 4023 C C . VAL A 1 569 ? -8.625 -10.665 6.495 1.00 94.00 569 VAL A C 1
ATOM 4025 O O . VAL A 1 569 ? -8.068 -10.590 5.396 1.00 94.00 569 VAL A O 1
ATOM 4028 N N . TRP A 1 570 ? -9.901 -10.335 6.679 1.00 95.38 570 TRP A N 1
ATOM 4029 C CA . TRP A 1 570 ? -10.768 -9.840 5.612 1.00 95.38 570 TRP A CA 1
ATOM 4030 C C . TRP A 1 570 ? -11.239 -8.418 5.905 1.00 95.38 570 TRP A C 1
ATOM 4032 O O . TRP A 1 570 ? -12.026 -8.201 6.824 1.00 95.38 570 TRP A O 1
ATOM 4042 N N . LEU A 1 571 ? -10.802 -7.463 5.083 1.00 97.50 571 LEU A N 1
ATOM 4043 C CA . LEU A 1 571 ? -11.308 -6.090 5.052 1.00 97.50 571 LEU A CA 1
ATOM 4044 C C . LEU A 1 571 ? -12.163 -5.922 3.793 1.00 97.50 571 LEU A C 1
ATOM 4046 O O . LEU A 1 571 ? -11.617 -5.744 2.698 1.00 97.50 571 LEU A O 1
ATOM 4050 N N . LYS A 1 572 ? -13.492 -6.038 3.922 1.00 97.69 572 LYS A N 1
ATOM 4051 C CA . LYS A 1 572 ? -14.405 -6.094 2.766 1.00 97.69 572 LYS A CA 1
ATOM 4052 C C . LYS A 1 572 ? -15.506 -5.041 2.788 1.00 97.69 572 LYS A C 1
ATOM 4054 O O . LYS A 1 572 ? -16.258 -4.949 3.750 1.00 97.69 572 LYS A O 1
ATOM 4059 N N . GLY A 1 573 ? -15.670 -4.304 1.691 1.00 97.88 573 GLY A N 1
ATOM 4060 C CA . GLY A 1 573 ? -16.817 -3.404 1.515 1.00 97.88 573 GLY A CA 1
ATOM 4061 C C . GLY A 1 573 ? -16.873 -2.227 2.496 1.00 97.88 573 GLY A C 1
ATOM 4062 O O . GLY A 1 573 ? -17.944 -1.664 2.703 1.00 97.88 573 GLY A O 1
ATOM 4063 N N . ASN A 1 574 ? -15.759 -1.871 3.140 1.00 98.44 574 ASN A N 1
ATOM 4064 C CA . ASN A 1 574 ? -15.719 -0.790 4.120 1.00 98.44 574 ASN A CA 1
ATOM 4065 C C . ASN A 1 574 ? -15.572 0.578 3.440 1.00 98.44 574 ASN A C 1
ATOM 4067 O O . ASN A 1 574 ? -14.954 0.696 2.380 1.00 98.44 574 ASN A O 1
ATOM 4071 N N . THR A 1 575 ? -16.107 1.624 4.068 1.00 98.56 575 THR A N 1
ATOM 4072 C CA . THR A 1 575 ? -16.046 3.009 3.584 1.00 98.56 575 THR A CA 1
ATOM 4073 C C . THR A 1 575 ? -15.378 3.914 4.617 1.00 98.56 575 THR A C 1
ATOM 4075 O O . THR A 1 575 ? -15.784 3.933 5.779 1.00 98.56 575 THR A O 1
ATOM 4078 N N . ALA A 1 576 ? -14.375 4.683 4.189 1.00 97.88 576 ALA A N 1
ATOM 4079 C CA . ALA A 1 576 ? -13.752 5.755 4.966 1.00 97.88 576 ALA A CA 1
ATOM 4080 C C . ALA A 1 576 ? -13.920 7.095 4.228 1.00 97.88 576 ALA A C 1
ATOM 4082 O O . ALA A 1 576 ? -13.590 7.177 3.047 1.00 97.88 576 ALA A O 1
ATOM 4083 N N . ILE A 1 577 ? -14.439 8.137 4.874 1.00 97.69 577 ILE A N 1
ATOM 4084 C CA . ILE A 1 577 ? -14.709 9.427 4.216 1.00 97.69 577 ILE A CA 1
ATOM 4085 C C . ILE A 1 577 ? -14.360 10.608 5.122 1.00 97.69 577 ILE A C 1
ATOM 4087 O O . ILE A 1 577 ? -14.598 10.537 6.322 1.00 97.69 577 ILE A O 1
ATOM 4091 N N . GLU A 1 578 ? -13.815 11.692 4.565 1.00 96.56 578 GLU A N 1
ATOM 4092 C CA . GLU A 1 578 ? -13.496 12.920 5.320 1.00 96.56 578 GLU A CA 1
ATOM 4093 C C . GLU A 1 578 ? -12.598 12.622 6.532 1.00 96.56 578 GLU A C 1
ATOM 4095 O O . GLU A 1 578 ? -13.000 12.740 7.692 1.00 96.56 578 GLU A O 1
ATOM 4100 N N . VAL A 1 579 ? -11.374 12.172 6.254 1.00 95.38 579 VAL A N 1
ATOM 4101 C CA . VAL A 1 579 ? -10.398 11.822 7.291 1.00 95.38 579 VAL A CA 1
ATOM 4102 C C . VAL A 1 579 ? -9.220 12.773 7.228 1.00 95.38 579 VAL A C 1
ATOM 4104 O O . VAL A 1 579 ? -8.559 12.877 6.195 1.00 95.38 579 VAL A O 1
ATOM 4107 N N . GLN A 1 580 ? -8.913 13.415 8.349 1.00 92.06 580 GLN A N 1
ATOM 4108 C CA . GLN A 1 580 ? -7.822 14.367 8.458 1.00 92.06 580 GLN A CA 1
ATOM 4109 C C . GLN A 1 580 ? -6.929 14.032 9.649 1.00 92.06 580 GLN A C 1
ATOM 4111 O O . GLN A 1 580 ? -7.370 13.958 10.791 1.00 92.06 580 GLN A O 1
ATOM 4116 N N . THR A 1 581 ? -5.639 13.864 9.384 1.00 87.06 581 THR A N 1
ATOM 4117 C CA . THR A 1 581 ? -4.609 13.805 10.422 1.00 87.06 581 THR A CA 1
ATOM 4118 C C . THR A 1 581 ? -3.539 14.837 10.122 1.00 87.06 581 THR A C 1
ATOM 4120 O O . THR A 1 581 ? -3.155 15.025 8.963 1.00 87.06 581 THR A O 1
ATOM 4123 N N . GLN A 1 582 ? -3.063 15.519 11.158 1.00 82.12 582 GLN A N 1
ATOM 4124 C CA . GLN A 1 582 ? -1.993 16.497 11.022 1.00 82.12 582 GLN A CA 1
ATOM 4125 C C . GLN A 1 582 ? -0.931 16.328 12.098 1.00 82.12 582 GLN A C 1
ATOM 4127 O O . GLN A 1 582 ? -1.237 16.017 13.248 1.00 82.12 582 GLN A O 1
ATOM 4132 N N . ALA A 1 583 ? 0.330 16.522 11.725 1.00 70.56 583 ALA A N 1
ATOM 4133 C CA . ALA A 1 583 ? 1.418 16.586 12.689 1.00 70.56 583 ALA A CA 1
ATOM 4134 C C . ALA A 1 583 ? 1.370 17.944 13.404 1.00 70.56 583 ALA A C 1
ATOM 4136 O O . ALA A 1 583 ? 1.195 18.978 12.759 1.00 70.56 583 ALA A O 1
ATOM 4137 N N . GLU A 1 584 ? 1.537 17.955 14.727 1.00 62.00 584 GLU A N 1
ATOM 4138 C CA . GLU A 1 584 ? 1.690 19.200 15.482 1.00 62.00 584 GLU A CA 1
ATOM 4139 C C . GLU A 1 584 ? 3.172 19.575 15.581 1.00 62.00 584 GLU A C 1
ATOM 4141 O O . GLU A 1 584 ? 4.001 18.788 16.043 1.00 62.00 584 GLU A O 1
ATOM 4146 N N . SER A 1 585 ? 3.509 20.805 15.189 1.00 50.12 585 SER A N 1
ATOM 4147 C CA . SER A 1 585 ? 4.833 21.395 15.391 1.00 50.12 585 SER A CA 1
ATOM 4148 C C . SER A 1 585 ? 4.715 22.649 16.261 1.00 50.12 585 SER A C 1
ATOM 4150 O O . SER A 1 585 ? 4.211 23.675 15.804 1.00 50.12 585 SER A O 1
ATOM 4152 N N . SER A 1 586 ? 5.199 22.603 17.505 1.00 43.31 586 SER A N 1
ATOM 4153 C CA . SER A 1 586 ? 5.357 23.801 18.335 1.00 43.31 586 SER A CA 1
ATOM 4154 C C . SER A 1 586 ? 6.764 24.387 18.140 1.00 43.31 586 SER A C 1
ATOM 4156 O O . SER A 1 586 ? 7.787 23.776 18.452 1.00 43.31 586 SER A O 1
ATOM 4158 N N . SER A 1 587 ? 6.841 25.595 17.580 1.00 37.12 587 SER A N 1
ATOM 4159 C CA . SER A 1 587 ? 8.100 26.296 17.319 1.00 37.12 587 SER A CA 1
ATOM 4160 C C . SER A 1 587 ? 8.542 27.131 18.527 1.00 37.12 587 SER A C 1
ATOM 4162 O O . SER A 1 587 ? 8.525 28.355 18.461 1.00 37.12 587 SER A O 1
ATOM 4164 N N . THR A 1 588 ? 8.950 26.507 19.638 1.00 31.28 588 THR A N 1
ATOM 4165 C CA . THR A 1 588 ? 9.789 27.174 20.660 1.00 31.28 588 THR A CA 1
ATOM 4166 C C . THR A 1 588 ? 10.744 26.179 21.360 1.00 31.28 588 THR A C 1
ATOM 4168 O O . THR A 1 588 ? 10.317 25.251 22.034 1.00 31.28 588 THR A O 1
ATOM 4171 N N . ALA A 1 589 ? 12.057 26.419 21.208 1.00 31.98 589 ALA A N 1
ATOM 4172 C CA . ALA A 1 589 ? 13.201 25.926 22.004 1.00 31.98 589 ALA A CA 1
ATOM 4173 C C . ALA A 1 589 ? 13.652 24.423 21.968 1.00 31.98 589 ALA A C 1
ATOM 4175 O O . ALA A 1 589 ? 13.033 23.518 22.520 1.00 31.98 589 ALA A O 1
ATOM 4176 N N . ILE A 1 590 ? 14.858 24.230 21.395 1.00 36.50 590 ILE A N 1
ATOM 4177 C CA . ILE A 1 590 ? 15.992 23.297 21.681 1.00 36.50 590 ILE A CA 1
ATOM 4178 C C . 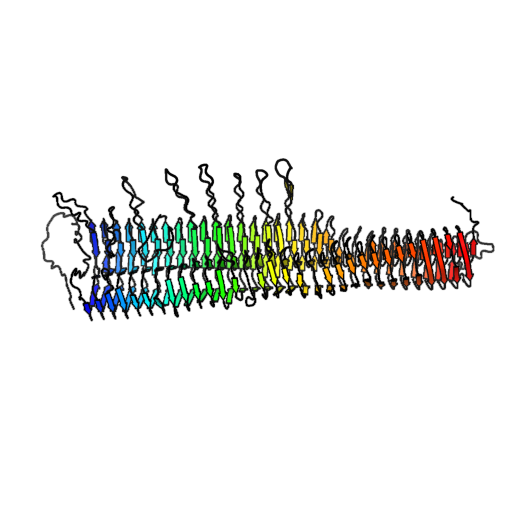ILE A 1 590 ? 15.772 21.760 21.724 1.00 36.50 590 ILE A C 1
ATOM 4180 O O . ILE A 1 590 ? 16.744 21.018 21.813 1.00 36.50 590 ILE A O 1
ATOM 4184 N N . SER A 1 591 ? 14.574 21.206 21.536 1.00 33.12 591 SER A N 1
ATOM 4185 C CA . SER A 1 591 ? 14.456 19.774 21.175 1.00 33.12 591 SER A CA 1
ATOM 4186 C C . SER A 1 591 ? 13.186 19.470 20.384 1.00 33.12 591 SER A C 1
ATOM 4188 O O . SER A 1 591 ? 12.069 19.663 20.868 1.00 33.12 591 SER A O 1
ATOM 4190 N N . SER A 1 592 ? 13.364 18.991 19.149 1.00 31.80 592 SER A N 1
ATOM 4191 C CA . SER A 1 592 ? 12.287 18.548 18.265 1.00 31.80 592 SER A CA 1
ATOM 4192 C C . SER A 1 592 ? 11.936 17.083 18.558 1.00 31.80 592 SER A C 1
ATOM 4194 O O . SER A 1 592 ? 12.559 16.170 18.009 1.00 31.80 592 SER A O 1
ATOM 4196 N N . SER A 1 593 ? 10.952 16.836 19.425 1.00 35.25 593 SER A N 1
ATOM 4197 C CA . SER A 1 593 ? 10.242 15.553 19.444 1.00 35.25 593 SER A CA 1
ATOM 4198 C C . SER A 1 593 ? 9.078 15.644 18.452 1.00 35.25 593 SER A C 1
ATOM 4200 O O . SER A 1 593 ? 8.190 16.477 18.592 1.00 35.25 593 SER A O 1
ATOM 4202 N N . HIS A 1 594 ? 9.138 14.847 17.384 1.00 42.41 594 HIS A N 1
ATOM 4203 C CA . HIS A 1 594 ? 8.145 14.863 16.307 1.00 42.41 594 HIS A CA 1
ATOM 4204 C C . HIS A 1 594 ? 7.062 13.811 16.574 1.00 42.41 594 HIS A C 1
ATOM 4206 O O . HIS A 1 594 ? 7.376 12.614 16.582 1.00 42.41 594 HIS A O 1
ATOM 4212 N N . THR A 1 595 ? 5.808 14.238 16.743 1.00 47.91 595 THR A N 1
ATOM 4213 C CA . THR A 1 595 ? 4.629 13.363 16.649 1.00 47.91 595 THR A CA 1
ATOM 4214 C C . THR A 1 595 ? 4.468 12.899 15.197 1.00 47.91 595 THR A C 1
ATOM 4216 O O . THR A 1 595 ? 4.722 13.651 14.255 1.00 47.91 595 THR A O 1
ATOM 4219 N N . ARG A 1 596 ? 4.144 11.617 14.979 1.00 63.72 596 ARG A N 1
ATOM 4220 C CA . ARG A 1 596 ? 3.955 11.064 13.627 1.00 63.72 596 ARG A CA 1
ATOM 4221 C C . ARG A 1 596 ? 2.474 11.080 13.284 1.00 63.72 596 ARG A C 1
ATOM 4223 O O . ARG A 1 596 ? 1.750 10.210 13.757 1.00 63.72 596 ARG A O 1
ATOM 4230 N N . ALA A 1 597 ? 2.056 12.004 12.422 1.00 74.88 597 ALA A N 1
ATOM 4231 C CA . ALA A 1 597 ? 0.734 11.918 11.816 1.00 74.88 597 ALA A CA 1
ATOM 4232 C C . ALA A 1 597 ? 0.635 10.659 10.947 1.00 74.88 597 ALA A C 1
ATOM 4234 O O . ALA A 1 597 ? 1.482 10.419 10.076 1.00 74.88 597 ALA A O 1
ATOM 4235 N N . ARG A 1 598 ? -0.371 9.823 11.203 1.00 85.25 598 ARG A N 1
ATOM 4236 C CA . ARG A 1 598 ? -0.590 8.582 10.450 1.00 85.25 598 ARG A CA 1
ATOM 4237 C C . ARG A 1 598 ? -2.076 8.304 10.308 1.00 85.25 598 ARG A C 1
ATOM 4239 O O . ARG A 1 598 ? -2.751 8.119 11.311 1.00 85.25 598 ARG A O 1
ATOM 4246 N N . ALA A 1 599 ? -2.560 8.192 9.077 1.00 90.38 599 ALA A N 1
ATOM 4247 C CA . ALA A 1 599 ? -3.907 7.714 8.782 1.00 90.38 599 ALA A CA 1
ATOM 4248 C C . ALA A 1 599 ? -3.824 6.322 8.149 1.00 90.38 599 ALA A C 1
ATOM 4250 O O . ALA A 1 599 ? -3.201 6.168 7.103 1.00 90.38 599 ALA A O 1
ATOM 4251 N N . ALA A 1 600 ? -4.437 5.318 8.772 1.00 92.69 600 ALA A N 1
ATOM 4252 C CA . ALA A 1 600 ? -4.545 3.948 8.278 1.00 92.69 600 ALA A CA 1
ATOM 4253 C C . ALA A 1 600 ? -6.021 3.587 8.060 1.00 92.69 600 ALA A C 1
ATOM 4255 O O . ALA A 1 600 ? -6.762 3.327 9.010 1.00 92.69 600 ALA A O 1
ATOM 4256 N N . LEU A 1 601 ? -6.466 3.589 6.804 1.00 96.56 601 LEU A N 1
ATOM 4257 C CA . LEU A 1 601 ? -7.880 3.507 6.428 1.00 96.56 601 LEU A CA 1
ATOM 4258 C C . LEU A 1 601 ? -8.137 2.286 5.554 1.00 96.56 601 LEU A C 1
ATOM 4260 O O . LEU A 1 601 ? -7.551 2.174 4.478 1.00 96.56 601 LEU A O 1
ATOM 4264 N N . ASN A 1 602 ? -9.033 1.397 5.985 1.00 96.88 602 ASN A N 1
ATOM 4265 C CA . ASN A 1 602 ? -9.276 0.103 5.339 1.00 96.88 602 ASN A CA 1
ATOM 4266 C C . ASN A 1 602 ? -7.963 -0.681 5.108 1.00 96.88 602 ASN A C 1
ATOM 4268 O O . ASN A 1 602 ? -7.753 -1.270 4.048 1.00 96.88 602 ASN A O 1
ATOM 4272 N N . ALA A 1 603 ? -7.037 -0.596 6.060 1.00 95.69 603 ALA A N 1
ATOM 4273 C CA . ALA A 1 603 ? -5.642 -0.980 5.908 1.00 95.69 603 ALA A CA 1
ATOM 4274 C C . ALA A 1 603 ? -5.224 -2.032 6.941 1.00 95.69 603 ALA A C 1
ATOM 4276 O O . ALA A 1 603 ? -5.803 -2.147 8.023 1.00 95.69 603 ALA A O 1
ATOM 4277 N N . VAL A 1 604 ? -4.168 -2.771 6.610 1.00 94.62 604 VAL A N 1
ATOM 4278 C CA . VAL A 1 604 ? -3.460 -3.637 7.558 1.00 94.62 604 VAL A CA 1
ATOM 4279 C C . VAL A 1 604 ? -2.102 -3.007 7.834 1.00 94.62 604 VAL A C 1
ATOM 4281 O O . VAL A 1 604 ? -1.296 -2.835 6.920 1.00 94.62 604 VAL A O 1
ATOM 4284 N N . LEU A 1 605 ? -1.851 -2.639 9.086 1.00 91.19 605 LEU A N 1
ATOM 4285 C CA . LEU A 1 605 ? -0.610 -2.014 9.524 1.00 91.19 605 LEU A CA 1
ATOM 4286 C C . LEU A 1 605 ? 0.166 -2.977 10.421 1.00 91.19 605 LEU A C 1
ATOM 4288 O O . LEU A 1 605 ? -0.334 -3.412 11.450 1.00 91.19 605 LEU A O 1
ATOM 4292 N N . LEU A 1 606 ? 1.407 -3.269 10.045 1.00 88.62 606 LEU A N 1
ATOM 4293 C CA . LEU A 1 606 ? 2.363 -4.047 10.823 1.00 88.62 606 LEU A CA 1
ATOM 4294 C C . LEU A 1 606 ? 3.525 -3.129 11.198 1.00 88.62 606 LEU A C 1
ATOM 4296 O O . LEU A 1 606 ? 4.193 -2.575 10.324 1.00 88.62 606 LEU A O 1
ATOM 4300 N N . HIS A 1 607 ? 3.778 -2.935 12.484 1.00 80.44 607 HIS A N 1
ATOM 4301 C CA . HIS A 1 607 ? 4.823 -2.036 12.964 1.00 80.44 607 HIS A CA 1
ATOM 4302 C C . HIS A 1 607 ? 5.751 -2.727 13.979 1.00 80.44 607 HIS A C 1
ATOM 4304 O O . HIS A 1 607 ? 5.303 -3.580 14.740 1.00 80.44 607 HIS A O 1
ATOM 4310 N N . ASP A 1 608 ? 7.040 -2.360 13.972 1.00 76.94 608 ASP A N 1
ATOM 4311 C CA . ASP A 1 608 ? 8.080 -2.722 14.957 1.00 76.94 608 ASP A CA 1
ATOM 4312 C C . ASP A 1 608 ? 8.176 -4.231 15.316 1.00 76.94 608 ASP A C 1
ATOM 4314 O O . ASP A 1 608 ? 7.687 -4.674 16.354 1.00 76.94 608 ASP A O 1
ATOM 4318 N N . ASN A 1 609 ? 8.899 -5.019 14.507 1.00 78.25 609 ASN A N 1
ATOM 4319 C CA . ASN A 1 609 ? 9.130 -6.466 14.706 1.00 78.25 609 ASN A CA 1
ATOM 4320 C C . ASN A 1 609 ? 7.847 -7.312 14.834 1.00 78.25 609 ASN A C 1
ATOM 4322 O O . ASN A 1 609 ? 7.859 -8.359 15.485 1.00 78.25 609 ASN A O 1
ATOM 4326 N N . SER A 1 610 ? 6.744 -6.869 14.231 1.00 84.25 610 SER A N 1
ATOM 4327 C CA . SER A 1 610 ? 5.515 -7.660 14.166 1.00 84.25 610 SER A CA 1
ATOM 4328 C C . SER A 1 610 ? 5.609 -8.774 13.125 1.00 84.25 610 SER A C 1
ATOM 4330 O O . SER A 1 610 ? 6.237 -8.617 12.075 1.00 84.25 610 SER A O 1
ATOM 4332 N N . SER A 1 611 ? 4.994 -9.920 13.403 1.00 85.06 611 SER A N 1
ATOM 4333 C CA . SER A 1 611 ? 5.012 -11.072 12.498 1.00 85.06 611 SER A CA 1
ATOM 4334 C C . SER A 1 611 ? 3.614 -11.507 12.079 1.00 85.06 611 SER A C 1
ATOM 4336 O O . SER A 1 611 ? 2.683 -11.533 12.880 1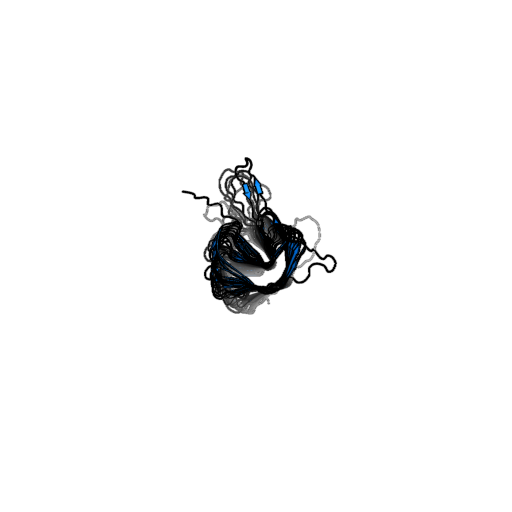.00 85.06 611 SER A O 1
ATOM 4338 N N . VAL A 1 612 ? 3.500 -11.878 10.805 1.00 84.44 612 VAL A N 1
ATOM 4339 C CA . VAL A 1 612 ? 2.340 -12.542 10.202 1.00 84.44 612 VAL A CA 1
ATOM 4340 C C . VAL A 1 612 ? 2.846 -13.796 9.496 1.00 84.44 612 VAL A C 1
ATOM 4342 O O . VAL A 1 612 ? 3.912 -13.768 8.872 1.00 84.44 612 VAL A O 1
ATOM 4345 N N . ASP A 1 613 ? 2.131 -14.910 9.618 1.00 82.69 613 ASP A N 1
ATOM 4346 C CA . ASP A 1 613 ? 2.592 -16.198 9.098 1.00 82.69 613 ASP A CA 1
ATOM 4347 C C . ASP A 1 613 ? 1.584 -16.925 8.188 1.00 82.69 613 ASP A C 1
ATOM 4349 O O . ASP A 1 613 ? 0.664 -16.319 7.632 1.00 82.69 613 ASP A O 1
ATOM 4353 N N . ALA A 1 614 ? 1.830 -18.225 7.983 1.00 71.50 614 ALA A N 1
ATOM 4354 C CA . ALA A 1 614 ? 1.264 -19.043 6.915 1.00 71.50 614 ALA A CA 1
ATOM 4355 C C . ALA A 1 614 ? -0.255 -19.225 6.979 1.00 71.50 614 ALA A C 1
ATOM 4357 O O . ALA A 1 614 ? -0.896 -19.404 5.945 1.00 71.50 614 ALA A O 1
ATOM 4358 N N . ASP A 1 615 ? -0.828 -19.166 8.179 1.00 73.44 615 ASP A N 1
ATOM 4359 C CA . ASP A 1 615 ? -2.268 -19.338 8.383 1.00 73.44 615 ASP A CA 1
ATOM 4360 C C . ASP A 1 615 ? -3.041 -18.026 8.148 1.00 73.44 615 ASP A C 1
ATOM 4362 O O . ASP A 1 615 ? -4.269 -17.982 8.225 1.00 73.44 615 ASP A O 1
ATOM 4366 N N . SER A 1 616 ? -2.331 -16.940 7.827 1.00 81.75 616 SER A N 1
ATOM 4367 C CA . SER A 1 616 ? -2.891 -15.598 7.715 1.00 81.75 616 SER A CA 1
ATOM 4368 C C . SER A 1 616 ? -3.037 -15.177 6.255 1.00 81.75 616 SER A C 1
ATOM 4370 O O . SER A 1 616 ? -2.124 -14.617 5.658 1.00 81.75 616 SER A O 1
ATOM 4372 N N . GLN A 1 617 ? -4.196 -15.433 5.648 1.00 90.69 617 GLN A N 1
ATOM 4373 C CA . GLN A 1 617 ? -4.539 -14.852 4.344 1.00 90.69 617 GLN A CA 1
ATOM 4374 C C . GLN A 1 617 ? -5.018 -13.410 4.520 1.00 90.69 617 GLN A C 1
ATOM 4376 O O . GLN A 1 617 ? -5.946 -13.172 5.288 1.00 90.69 617 GLN A O 1
ATOM 4381 N N . LEU A 1 618 ? -4.432 -12.455 3.795 1.00 94.62 618 LEU A N 1
ATOM 4382 C CA . LEU A 1 618 ? -4.805 -11.041 3.878 1.00 94.62 618 LEU A CA 1
ATOM 4383 C C . LEU A 1 618 ? -5.581 -10.626 2.625 1.00 94.62 618 LEU A C 1
ATOM 4385 O O . LEU A 1 618 ? -5.037 -10.639 1.519 1.00 94.62 618 LEU A O 1
ATOM 4389 N N . GLN A 1 619 ? -6.845 -10.232 2.795 1.00 96.25 619 GLN A N 1
ATOM 4390 C CA . GLN A 1 619 ? -7.694 -9.751 1.704 1.00 96.25 619 GLN A CA 1
ATOM 4391 C C . GLN A 1 619 ? -8.264 -8.364 2.017 1.00 96.25 619 GLN A C 1
ATOM 4393 O O . GLN A 1 619 ? -9.018 -8.198 2.975 1.00 96.25 619 GLN A O 1
ATOM 4398 N N . ILE A 1 620 ? -7.948 -7.387 1.166 1.00 97.94 620 ILE A N 1
ATOM 4399 C CA . ILE A 1 620 ? -8.493 -6.023 1.190 1.00 97.94 620 ILE A CA 1
ATOM 4400 C C . ILE A 1 620 ? -9.303 -5.844 -0.095 1.00 97.94 620 ILE A C 1
ATOM 4402 O O . ILE A 1 620 ? -8.725 -5.657 -1.167 1.00 97.94 620 ILE A O 1
ATOM 4406 N N . ALA A 1 621 ? -10.632 -5.958 -0.015 1.00 98.00 621 ALA A N 1
ATOM 4407 C CA . ALA A 1 621 ? -11.475 -6.029 -1.207 1.00 98.00 621 ALA A CA 1
ATOM 4408 C C . ALA A 1 621 ? -12.728 -5.144 -1.178 1.00 98.00 621 ALA A C 1
ATOM 4410 O O . ALA A 1 621 ? -13.478 -5.132 -0.204 1.00 98.00 621 ALA A O 1
ATOM 4411 N N . GLY A 1 622 ? -13.015 -4.456 -2.285 1.00 98.00 622 GLY A N 1
ATOM 4412 C CA . GLY A 1 622 ? -14.271 -3.714 -2.453 1.00 98.00 622 GLY A CA 1
ATOM 4413 C C . GLY A 1 622 ? -14.428 -2.496 -1.535 1.00 98.00 622 GLY A C 1
ATOM 4414 O O . GLY A 1 622 ? -15.552 -2.062 -1.300 1.00 98.00 622 GLY A O 1
ATOM 4415 N N . ASN A 1 623 ? -13.340 -1.972 -0.967 1.00 98.44 623 ASN A N 1
ATOM 4416 C CA . ASN A 1 623 ? -13.386 -0.850 -0.030 1.00 98.44 623 ASN A CA 1
ATOM 4417 C C . ASN A 1 623 ? -13.388 0.506 -0.759 1.00 98.44 623 ASN A C 1
ATOM 4419 O O . ASN A 1 623 ? -12.911 0.628 -1.890 1.00 98.44 623 ASN A O 1
ATOM 4423 N N . ARG A 1 624 ? -13.889 1.545 -0.082 1.00 98.44 624 ARG A N 1
ATOM 4424 C CA . ARG A 1 624 ? -13.970 2.927 -0.574 1.00 98.44 624 ARG A CA 1
ATOM 4425 C C . ARG A 1 624 ? -13.292 3.901 0.393 1.00 98.44 624 ARG A C 1
ATOM 4427 O O . ARG A 1 624 ? -13.411 3.756 1.608 1.00 98.44 624 ARG A O 1
ATOM 4434 N N . ALA A 1 625 ? -12.551 4.872 -0.136 1.00 97.81 625 ALA A N 1
ATOM 4435 C CA . ALA A 1 625 ? -11.888 5.917 0.640 1.00 97.81 625 ALA A CA 1
ATOM 4436 C C . ALA A 1 625 ? -11.946 7.249 -0.105 1.00 97.81 625 ALA A C 1
ATOM 4438 O O . ALA A 1 625 ? -11.539 7.313 -1.266 1.00 97.81 625 ALA A O 1
ATOM 4439 N N . GLU A 1 626 ? -12.453 8.291 0.550 1.00 97.44 626 GLU A N 1
ATOM 4440 C CA . GLU A 1 626 ? -12.667 9.600 -0.071 1.00 97.44 626 GLU A CA 1
ATOM 4441 C C . GLU A 1 626 ? -12.244 10.746 0.843 1.00 97.44 626 GLU A C 1
ATOM 4443 O O . GLU A 1 626 ? -12.512 10.707 2.042 1.00 97.44 626 GLU A O 1
ATOM 4448 N N . LEU A 1 627 ? -11.622 11.780 0.266 1.00 95.56 627 LEU A N 1
ATOM 4449 C CA . LEU A 1 627 ? -11.244 13.011 0.976 1.00 95.56 627 LEU A CA 1
ATOM 4450 C C . LEU A 1 627 ? -10.362 12.722 2.202 1.00 95.56 627 LEU A C 1
ATOM 4452 O O . LEU A 1 627 ? -10.719 13.012 3.345 1.00 95.56 627 LEU A O 1
ATOM 4456 N N . VAL A 1 628 ? -9.205 12.108 1.952 1.00 93.44 628 VAL A N 1
ATOM 4457 C CA . VAL A 1 628 ? -8.244 11.724 2.994 1.00 93.44 628 VAL A CA 1
ATOM 4458 C C . VAL A 1 628 ? -7.062 12.678 2.957 1.00 93.44 628 VAL A C 1
ATOM 4460 O O . VAL A 1 628 ? -6.405 12.793 1.926 1.00 93.44 628 VAL A O 1
ATOM 4463 N N . SER A 1 629 ? -6.753 13.315 4.084 1.00 88.06 629 SER A N 1
ATOM 4464 C CA . SER A 1 629 ? -5.626 14.235 4.226 1.00 88.06 629 SER A CA 1
ATOM 4465 C C . SER A 1 629 ? -4.680 13.783 5.339 1.00 88.06 629 SER A C 1
ATOM 4467 O O . SER A 1 629 ? -5.063 13.713 6.509 1.00 88.06 629 SER A O 1
ATOM 4469 N N . GLY A 1 630 ? -3.436 13.466 4.972 1.00 81.69 630 GLY A N 1
ATOM 4470 C CA . GLY A 1 630 ? -2.342 13.160 5.897 1.00 81.69 630 GLY A CA 1
ATOM 4471 C C . GLY A 1 630 ? -1.268 14.243 5.857 1.00 81.69 630 GLY A C 1
ATOM 4472 O O . GLY A 1 630 ? -0.318 14.153 5.074 1.00 81.69 630 GLY A O 1
ATOM 4473 N N . MET A 1 631 ? -1.409 15.279 6.683 1.00 79.00 631 MET A N 1
ATOM 4474 C CA . MET A 1 631 ? -0.500 16.429 6.694 1.00 79.00 631 MET A CA 1
ATOM 4475 C C . MET A 1 631 ? 0.675 16.203 7.653 1.00 79.00 631 MET A C 1
ATOM 4477 O O . MET A 1 631 ? 0.487 15.926 8.834 1.00 79.00 631 MET A O 1
ATOM 4481 N N . GLY A 1 632 ? 1.905 16.327 7.157 1.00 69.88 632 GLY A N 1
ATOM 4482 C CA . GLY A 1 632 ? 3.129 16.105 7.934 1.00 69.88 632 GLY A CA 1
ATOM 4483 C C . GLY A 1 632 ? 3.415 14.630 8.252 1.00 69.88 632 GLY A C 1
ATOM 4484 O O . GLY A 1 632 ? 4.132 14.340 9.210 1.00 69.88 632 GLY A O 1
ATOM 4485 N N . GLY A 1 633 ? 2.841 13.688 7.492 1.00 76.19 633 GLY A N 1
ATOM 4486 C CA . GLY A 1 633 ? 2.782 12.282 7.896 1.00 76.19 633 GLY A CA 1
ATOM 4487 C C . GLY A 1 633 ? 2.581 11.254 6.781 1.00 76.19 633 GLY A C 1
ATOM 4488 O O . GLY A 1 633 ? 2.953 11.455 5.625 1.00 76.19 633 GLY A O 1
ATOM 4489 N N . THR A 1 634 ? 2.021 10.103 7.157 1.00 81.56 634 THR A N 1
ATOM 4490 C CA . THR A 1 634 ? 1.762 8.967 6.260 1.00 81.56 634 THR A CA 1
ATOM 4491 C C . THR A 1 634 ? 0.261 8.720 6.115 1.00 81.56 634 THR A C 1
ATOM 4493 O O . THR A 1 634 ? -0.438 8.560 7.114 1.00 81.56 634 THR A O 1
ATOM 4496 N N . ALA A 1 635 ? -0.223 8.622 4.879 1.00 89.75 635 ALA A N 1
ATOM 4497 C CA . ALA A 1 635 ? -1.563 8.153 4.549 1.00 89.75 635 ALA A CA 1
ATOM 4498 C C . ALA A 1 635 ? -1.475 6.745 3.940 1.00 89.75 635 ALA A C 1
ATOM 4500 O O . ALA A 1 635 ? -0.902 6.554 2.870 1.00 89.75 635 ALA A O 1
ATOM 4501 N N . LEU A 1 636 ? -2.034 5.761 4.638 1.00 92.06 636 LEU A N 1
ATOM 4502 C CA . LEU A 1 636 ? -2.144 4.365 4.230 1.00 92.06 636 LEU A CA 1
ATOM 4503 C C . LEU A 1 636 ? -3.615 4.072 3.957 1.00 92.06 636 LEU A C 1
ATOM 4505 O O . LEU A 1 636 ? -4.419 3.964 4.881 1.00 92.06 636 LEU A O 1
ATOM 4509 N N . VAL A 1 637 ? -3.977 3.964 2.687 1.00 96.00 637 VAL A N 1
ATOM 4510 C CA . VAL A 1 637 ? -5.368 3.846 2.253 1.00 96.00 637 VAL A CA 1
ATOM 4511 C C . VAL A 1 637 ? -5.532 2.535 1.506 1.00 96.00 637 VAL A C 1
ATOM 4513 O O . VAL A 1 637 ? -4.856 2.311 0.506 1.00 96.00 637 VAL A O 1
ATOM 4516 N N . GLN A 1 638 ? -6.412 1.655 1.984 1.00 96.62 638 GLN A N 1
ATOM 4517 C CA . GLN A 1 638 ? -6.728 0.375 1.331 1.00 96.62 638 GLN A CA 1
ATOM 4518 C C . GLN A 1 638 ? -5.470 -0.476 1.086 1.00 96.62 638 GLN A C 1
ATOM 4520 O O . GLN A 1 638 ? -5.322 -1.129 0.058 1.00 96.62 638 GLN A O 1
ATOM 4525 N N . SER A 1 639 ? -4.514 -0.396 2.013 1.00 95.81 639 SER A N 1
ATOM 4526 C CA . SER A 1 639 ? -3.135 -0.836 1.808 1.00 95.81 639 SER A CA 1
ATOM 4527 C C . SER A 1 639 ? -2.664 -1.766 2.920 1.00 95.81 639 SER A C 1
ATOM 4529 O O . SER A 1 639 ? -3.147 -1.707 4.051 1.00 95.81 639 SER A O 1
ATOM 4531 N N . LEU A 1 640 ? -1.673 -2.593 2.602 1.00 94.38 640 LEU A N 1
ATOM 4532 C CA . LEU A 1 640 ? -0.876 -3.316 3.588 1.00 94.38 640 LEU A CA 1
ATOM 4533 C C . LEU A 1 640 ? 0.433 -2.557 3.788 1.00 94.38 640 LEU A C 1
ATOM 4535 O O . LEU A 1 640 ? 1.184 -2.369 2.833 1.00 94.38 640 LEU A O 1
ATOM 4539 N N . ALA A 1 641 ? 0.735 -2.162 5.019 1.00 89.62 641 ALA A N 1
ATOM 4540 C CA . ALA A 1 641 ? 1.988 -1.498 5.344 1.00 89.62 641 ALA A CA 1
ATOM 4541 C C . ALA A 1 641 ? 2.755 -2.273 6.413 1.00 89.62 641 ALA A C 1
ATOM 4543 O O . ALA A 1 641 ? 2.188 -2.610 7.449 1.00 89.62 641 ALA A O 1
ATOM 4544 N N . ALA A 1 642 ? 4.043 -2.529 6.182 1.00 87.12 642 ALA A N 1
ATOM 4545 C CA . ALA A 1 642 ? 4.902 -3.215 7.142 1.00 87.12 642 ALA A CA 1
ATOM 4546 C C . ALA A 1 642 ? 6.176 -2.414 7.429 1.00 87.12 642 ALA A C 1
ATOM 4548 O O . ALA A 1 642 ? 6.953 -2.105 6.522 1.00 87.12 642 ALA A O 1
ATOM 4549 N N . TYR A 1 643 ? 6.403 -2.111 8.707 1.00 78.31 643 TYR A N 1
ATOM 4550 C CA . TYR A 1 643 ? 7.472 -1.239 9.172 1.00 78.31 643 TYR A CA 1
ATOM 4551 C C . TYR A 1 643 ? 8.461 -1.944 10.105 1.00 78.31 643 TYR A C 1
ATOM 4553 O O . TYR A 1 643 ? 8.076 -2.731 10.964 1.00 78.31 643 TYR A O 1
ATOM 4561 N N . ARG A 1 644 ? 9.744 -1.567 10.006 1.00 75.75 644 ARG A N 1
ATOM 4562 C CA . ARG A 1 644 ? 10.777 -1.757 11.052 1.00 75.75 644 ARG A CA 1
ATOM 4563 C C . ARG A 1 644 ? 10.869 -3.179 11.623 1.00 75.75 644 ARG A C 1
ATOM 4565 O O . ARG A 1 644 ? 10.572 -3.405 12.791 1.00 75.75 644 ARG A O 1
ATOM 4572 N N . GLY A 1 645 ? 11.337 -4.130 10.824 1.00 76.12 645 GLY A N 1
ATOM 4573 C CA . GLY A 1 645 ? 11.512 -5.510 11.291 1.00 76.12 645 GLY A CA 1
ATOM 4574 C C . GLY A 1 645 ? 10.277 -6.385 11.104 1.00 76.12 645 GLY A C 1
ATOM 4575 O O . GLY A 1 645 ? 10.335 -7.566 11.431 1.00 76.12 645 GLY A O 1
ATOM 4576 N N . ALA A 1 646 ? 9.170 -5.835 10.588 1.00 83.81 646 ALA A N 1
ATOM 4577 C CA . ALA A 1 646 ? 7.967 -6.611 10.328 1.00 83.81 646 ALA A CA 1
ATOM 4578 C C . ALA A 1 646 ? 8.209 -7.716 9.280 1.00 83.81 646 ALA A C 1
ATOM 4580 O O . ALA A 1 646 ? 8.876 -7.495 8.264 1.00 83.81 646 ALA A O 1
ATOM 4581 N N . SER A 1 647 ? 7.663 -8.908 9.512 1.00 86.06 647 SER A N 1
ATOM 4582 C CA . SER A 1 647 ? 7.885 -10.080 8.657 1.00 86.06 647 SER A CA 1
ATOM 4583 C C . SER A 1 647 ? 6.577 -10.764 8.288 1.00 86.06 647 SER A C 1
ATOM 4585 O O . SER A 1 647 ? 5.768 -11.064 9.161 1.00 86.06 647 SER A O 1
ATOM 4587 N N . LEU A 1 648 ? 6.427 -11.078 7.002 1.00 88.00 648 LEU A N 1
ATOM 4588 C CA . LEU A 1 648 ? 5.342 -11.877 6.446 1.00 88.00 648 LEU A CA 1
ATOM 4589 C C . LEU A 1 648 ? 5.931 -13.143 5.820 1.00 88.00 648 LEU A C 1
ATOM 4591 O O . LEU A 1 648 ? 6.846 -13.076 4.992 1.00 88.00 648 LEU A O 1
ATOM 4595 N N . VAL A 1 649 ? 5.440 -14.309 6.232 1.00 88.44 649 VAL A N 1
ATOM 4596 C CA . VAL A 1 649 ? 5.952 -15.604 5.766 1.00 88.44 649 VAL A CA 1
ATOM 4597 C C . VAL A 1 649 ? 4.788 -16.491 5.364 1.00 88.44 649 VAL A C 1
ATOM 4599 O O . VAL A 1 649 ? 3.957 -16.810 6.205 1.00 88.44 649 VAL A O 1
ATOM 4602 N N . ARG A 1 650 ? 4.776 -16.962 4.112 1.00 88.00 650 ARG A N 1
ATOM 4603 C CA . ARG A 1 650 ? 3.698 -17.800 3.561 1.00 88.00 650 ARG A CA 1
ATOM 4604 C C . ARG A 1 650 ? 2.318 -17.144 3.612 1.00 88.00 650 ARG A C 1
ATOM 4606 O O . ARG A 1 650 ? 1.317 -17.820 3.794 1.00 88.00 650 ARG A O 1
ATOM 4613 N N . THR A 1 651 ? 2.260 -15.830 3.426 1.00 89.75 651 THR A N 1
ATOM 4614 C CA . THR A 1 651 ? 1.039 -15.032 3.585 1.00 89.75 651 THR A CA 1
ATOM 4615 C C . THR A 1 651 ? 0.556 -14.554 2.211 1.00 89.75 651 THR A C 1
ATOM 4617 O O . THR A 1 651 ? 1.154 -13.637 1.643 1.00 89.75 651 THR A O 1
ATOM 4620 N N . PRO A 1 652 ? -0.511 -15.137 1.631 1.00 92.25 652 PRO A N 1
ATOM 4621 C CA . PRO A 1 652 ? -1.143 -14.581 0.440 1.00 92.25 652 PRO A CA 1
ATOM 4622 C C . PRO A 1 652 ? -1.740 -13.202 0.742 1.00 92.25 652 PRO A C 1
ATOM 4624 O O . PRO A 1 652 ? -2.483 -13.046 1.713 1.00 92.25 652 PRO A O 1
ATOM 4627 N N . VAL A 1 653 ? -1.441 -12.217 -0.105 1.00 94.94 653 VAL A N 1
ATOM 4628 C CA . VAL A 1 653 ? -1.950 -10.844 0.005 1.00 94.94 653 VAL A CA 1
ATOM 4629 C C . VAL A 1 653 ? -2.710 -10.494 -1.265 1.00 94.94 653 VAL A C 1
ATOM 4631 O O . VAL A 1 653 ? -2.133 -10.473 -2.350 1.00 94.94 653 VAL A O 1
ATOM 4634 N N . THR A 1 654 ? -4.001 -10.199 -1.131 1.00 96.88 654 THR A N 1
ATOM 4635 C CA . THR A 1 654 ? -4.862 -9.772 -2.243 1.00 96.88 654 THR A CA 1
ATOM 4636 C C . THR A 1 654 ? -5.481 -8.412 -1.939 1.00 96.88 654 THR A C 1
ATOM 4638 O O . THR A 1 654 ? -6.195 -8.259 -0.949 1.00 96.88 654 THR A O 1
ATOM 4641 N N . ILE A 1 655 ? -5.226 -7.432 -2.804 1.00 98.25 655 ILE A N 1
ATOM 4642 C CA . ILE A 1 655 ? -5.832 -6.098 -2.777 1.00 98.25 655 ILE A CA 1
ATOM 4643 C C . ILE A 1 655 ? -6.619 -5.926 -4.073 1.00 98.25 655 ILE A C 1
ATOM 4645 O O . ILE A 1 655 ? -6.021 -5.828 -5.150 1.00 98.25 655 ILE A O 1
ATOM 4649 N N . GLU A 1 656 ? -7.951 -5.914 -3.997 1.00 98.06 656 GLU A N 1
ATOM 4650 C CA . GLU A 1 656 ? -8.779 -5.917 -5.205 1.00 98.06 656 GLU A CA 1
ATOM 4651 C C . GLU A 1 656 ? -10.070 -5.099 -5.161 1.00 98.06 656 GLU A C 1
ATOM 4653 O O . GLU A 1 656 ? -10.731 -4.985 -4.134 1.00 98.06 656 GLU A O 1
ATOM 4658 N N . ASN A 1 657 ? -10.488 -4.586 -6.320 1.00 98.06 657 ASN A N 1
ATOM 4659 C CA . ASN A 1 657 ? -11.763 -3.876 -6.488 1.00 98.06 657 ASN A CA 1
ATOM 4660 C C . ASN A 1 657 ? -11.955 -2.682 -5.531 1.00 98.06 657 ASN A C 1
ATOM 4662 O O . ASN A 1 657 ? -13.088 -2.320 -5.216 1.00 98.06 657 ASN A O 1
ATOM 4666 N N . ASN A 1 658 ? -10.874 -2.079 -5.036 1.00 98.44 658 ASN A N 1
ATOM 4667 C CA . ASN A 1 658 ? -10.953 -0.938 -4.131 1.00 98.44 658 ASN A CA 1
ATOM 4668 C C . ASN A 1 658 ? -10.979 0.390 -4.907 1.00 98.44 658 ASN A C 1
ATOM 4670 O O . ASN A 1 658 ? -10.430 0.499 -6.009 1.00 98.44 658 ASN A O 1
ATOM 4674 N N . ARG A 1 659 ? -11.618 1.413 -4.329 1.00 98.31 659 ARG A N 1
ATOM 4675 C CA . ARG A 1 659 ? -11.731 2.759 -4.906 1.00 98.31 659 ARG A CA 1
ATOM 4676 C C . ARG A 1 659 ? -11.244 3.819 -3.921 1.00 98.31 659 ARG A C 1
ATOM 4678 O O . ARG A 1 659 ? -11.824 3.982 -2.848 1.00 98.31 659 ARG A O 1
ATOM 4685 N N . ALA A 1 660 ? -10.251 4.597 -4.327 1.00 97.88 660 ALA A N 1
ATOM 4686 C CA . ALA A 1 660 ? -9.735 5.740 -3.584 1.00 97.88 660 ALA A CA 1
ATOM 4687 C C . ALA A 1 660 ? -9.825 7.018 -4.426 1.00 97.88 660 ALA A C 1
ATOM 4689 O O . ALA A 1 660 ? -9.466 7.003 -5.607 1.00 97.88 660 ALA A O 1
ATOM 4690 N N . GLN A 1 661 ? -10.304 8.111 -3.830 1.00 97.31 661 GLN A N 1
ATOM 4691 C CA . GLN A 1 661 ? -10.463 9.397 -4.509 1.00 97.31 661 GLN A CA 1
ATOM 4692 C C . GLN A 1 661 ? -10.161 10.575 -3.572 1.00 97.31 661 GLN A C 1
ATOM 4694 O O . GLN A 1 661 ? -10.581 10.572 -2.418 1.00 97.31 661 GLN A O 1
ATOM 4699 N N . GLY A 1 662 ? -9.464 11.603 -4.061 1.00 95.44 662 GLY A N 1
ATOM 4700 C CA . GLY A 1 662 ? -9.210 12.817 -3.279 1.00 95.44 662 GLY A CA 1
ATOM 4701 C C . GLY A 1 662 ? -8.260 12.550 -2.112 1.00 95.44 662 GLY A C 1
ATOM 4702 O O . GLY A 1 662 ? -8.603 12.794 -0.956 1.00 95.44 662 GLY A O 1
ATOM 4703 N N . ILE A 1 663 ? -7.090 11.982 -2.412 1.00 94.50 663 ILE A N 1
ATOM 4704 C CA . ILE A 1 663 ? -6.077 11.644 -1.405 1.00 94.50 663 ILE A CA 1
ATOM 4705 C C . ILE A 1 663 ? -4.994 12.715 -1.420 1.00 94.50 663 ILE A C 1
ATOM 4707 O O . ILE A 1 663 ? -4.324 12.920 -2.434 1.00 94.50 663 ILE A O 1
ATOM 4711 N N . HIS A 1 664 ? -4.804 13.376 -0.285 1.00 89.62 664 HIS A N 1
ATOM 4712 C CA . HIS A 1 664 ? -3.801 14.407 -0.105 1.00 89.62 664 HIS A CA 1
ATOM 4713 C C . HIS A 1 664 ? -2.768 13.998 0.946 1.00 89.62 664 HIS A C 1
ATOM 4715 O O . HIS A 1 664 ? -3.111 13.584 2.055 1.00 89.62 664 HIS A O 1
ATOM 4721 N N . ALA A 1 665 ? -1.488 14.127 0.606 1.00 86.12 665 ALA A N 1
ATOM 4722 C CA . ALA A 1 665 ? -0.395 13.927 1.548 1.00 86.12 665 ALA A CA 1
ATOM 4723 C C . ALA A 1 665 ? 0.610 15.066 1.453 1.00 86.12 665 ALA A C 1
ATOM 4725 O O . ALA A 1 665 ? 0.966 15.515 0.365 1.00 86.12 665 ALA A O 1
ATOM 4726 N N . ARG A 1 666 ? 1.108 15.511 2.603 1.00 82.12 666 ARG A N 1
ATOM 4727 C CA . ARG A 1 666 ? 2.059 16.620 2.668 1.00 82.12 666 ARG A CA 1
ATOM 4728 C C . ARG A 1 666 ? 3.211 16.291 3.611 1.00 82.12 666 ARG A C 1
ATOM 4730 O O . ARG A 1 666 ? 2.974 15.758 4.691 1.00 82.12 666 ARG A O 1
ATOM 4737 N N . GLY A 1 667 ? 4.446 16.601 3.224 1.00 71.75 667 GLY A N 1
ATOM 4738 C CA . GLY A 1 667 ? 5.621 16.533 4.104 1.00 71.75 667 GLY A CA 1
ATOM 4739 C C . GLY A 1 667 ? 5.619 17.630 5.182 1.00 71.75 667 GLY A C 1
ATOM 4740 O O . GLY A 1 667 ? 4.936 18.645 5.037 1.00 71.75 667 GLY A O 1
ATOM 4741 N N . ASP A 1 668 ? 6.374 17.446 6.272 1.00 64.38 668 ASP A N 1
ATOM 4742 C CA . ASP A 1 668 ? 6.464 18.415 7.387 1.00 64.38 668 ASP A CA 1
ATOM 4743 C C . ASP A 1 668 ? 7.552 19.494 7.152 1.00 64.38 668 ASP A C 1
ATOM 4745 O O . ASP A 1 668 ? 8.624 19.193 6.618 1.00 64.38 668 ASP A O 1
ATOM 4749 N N . HIS A 1 669 ? 7.278 20.750 7.547 1.00 56.69 669 HIS A N 1
ATOM 4750 C CA . HIS A 1 669 ? 8.000 21.965 7.120 1.00 56.69 669 HIS A CA 1
ATOM 4751 C C . HIS A 1 669 ? 8.072 23.116 8.153 1.00 56.69 669 HIS A C 1
ATOM 4753 O O . HIS A 1 669 ? 7.835 24.272 7.802 1.00 56.69 669 HIS A O 1
ATOM 4759 N N . GLN A 1 670 ? 8.436 22.884 9.415 1.00 46.34 670 GLN A N 1
ATOM 4760 C CA . GLN A 1 670 ? 8.629 23.997 10.369 1.00 46.34 670 GLN A CA 1
ATOM 4761 C C . GLN A 1 670 ? 10.054 24.009 10.954 1.00 46.34 670 GLN A C 1
ATOM 4763 O O . GLN A 1 670 ? 10.361 23.325 11.926 1.00 46.34 670 GLN A O 1
ATOM 4768 N N . GLN A 1 671 ? 10.952 24.804 10.350 1.00 38.22 671 GLN A N 1
ATOM 4769 C CA . GLN A 1 671 ? 12.263 25.160 10.916 1.00 38.22 671 GLN A CA 1
ATOM 4770 C C . GLN A 1 671 ? 12.387 26.678 11.072 1.00 38.22 671 GLN A C 1
ATOM 4772 O O . GLN A 1 671 ? 12.670 27.382 10.108 1.00 38.22 671 GLN A O 1
ATOM 4777 N N . THR A 1 672 ? 12.257 27.183 12.299 1.00 35.66 672 THR A N 1
ATOM 4778 C CA . THR A 1 672 ? 12.424 28.621 12.583 1.00 35.66 672 THR A CA 1
ATOM 4779 C C . THR A 1 672 ? 13.879 29.011 12.899 1.00 35.66 672 THR A C 1
ATOM 4781 O O . THR A 1 672 ? 14.180 30.195 12.931 1.00 35.66 672 THR A O 1
ATOM 4784 N N . LEU A 1 673 ? 14.819 28.072 13.115 1.00 34.31 673 LEU A N 1
ATOM 4785 C CA . LEU A 1 673 ? 16.180 28.403 13.606 1.00 34.31 673 LEU A CA 1
ATOM 4786 C C . LEU A 1 673 ? 17.321 27.469 13.125 1.00 34.31 673 LEU A C 1
ATOM 4788 O O . LEU A 1 673 ? 18.347 27.356 13.789 1.00 34.31 673 LEU A O 1
ATOM 4792 N N . GLY A 1 674 ? 17.182 26.786 11.982 1.00 32.00 674 GLY A N 1
ATOM 4793 C CA . GLY A 1 674 ? 18.289 26.014 11.377 1.00 32.00 674 GLY A CA 1
ATOM 4794 C C . GLY A 1 674 ? 18.600 24.642 12.002 1.00 32.00 674 GLY A C 1
ATOM 4795 O O . GLY A 1 674 ? 19.560 23.994 11.587 1.00 32.00 674 GLY A O 1
ATOM 4796 N N . TYR A 1 675 ? 17.779 24.162 12.942 1.00 30.91 675 TYR A N 1
ATOM 4797 C CA . TYR A 1 675 ? 17.886 22.828 13.544 1.00 30.91 675 TYR A CA 1
ATOM 4798 C C . TYR A 1 675 ? 16.553 22.072 13.417 1.00 30.91 675 TYR A C 1
ATOM 4800 O O . TYR A 1 675 ? 15.614 22.328 14.164 1.00 30.91 675 TYR A O 1
ATOM 4808 N N . GLY A 1 676 ? 16.465 21.138 12.465 1.00 33.03 676 GLY A N 1
ATOM 4809 C CA . GLY A 1 676 ? 15.344 20.199 12.327 1.00 33.03 676 GLY A CA 1
ATOM 4810 C C . GLY A 1 676 ? 15.635 19.085 11.309 1.00 33.03 676 GLY A C 1
ATOM 4811 O O . GLY A 1 676 ? 16.484 19.240 10.422 1.00 33.03 676 GLY A O 1
ATOM 4812 N N . SER A 1 677 ? 14.955 17.940 11.424 1.00 39.97 677 SER A N 1
ATOM 4813 C CA . SER A 1 677 ? 14.985 16.871 10.411 1.00 39.97 677 SER A CA 1
ATOM 4814 C C . SER A 1 677 ? 13.762 16.988 9.502 1.00 39.97 677 SER A C 1
ATOM 4816 O O . SER A 1 677 ? 12.647 16.829 9.985 1.00 39.97 677 SER A O 1
ATOM 4818 N N . SER A 1 678 ? 13.954 17.250 8.208 1.00 43.44 678 SER A N 1
ATOM 4819 C CA . SER A 1 678 ? 12.879 17.144 7.214 1.00 43.44 678 SER A CA 1
ATOM 4820 C C . SER A 1 678 ? 12.499 15.669 7.060 1.00 43.44 678 SER A C 1
ATOM 4822 O O . SER A 1 678 ? 13.374 14.830 6.826 1.00 43.44 678 SER A O 1
ATOM 4824 N N . ARG A 1 679 ? 11.216 15.334 7.225 1.00 56.50 679 ARG A N 1
ATOM 4825 C CA . ARG A 1 679 ? 10.691 13.993 6.938 1.00 56.50 679 ARG A CA 1
ATOM 4826 C C . ARG A 1 679 ? 9.682 14.077 5.802 1.00 56.50 679 ARG A C 1
ATOM 4828 O O . ARG A 1 679 ? 8.819 14.947 5.791 1.00 56.50 679 ARG A O 1
ATOM 4835 N N . HIS A 1 680 ? 9.834 13.164 4.855 1.00 65.00 680 HIS A N 1
ATOM 4836 C CA . HIS A 1 680 ? 9.006 13.067 3.660 1.00 65.00 680 HIS A CA 1
ATOM 4837 C C . HIS A 1 680 ? 7.628 12.511 4.020 1.00 65.00 680 HIS A C 1
ATOM 4839 O O . HIS A 1 680 ? 7.539 11.573 4.817 1.00 65.00 680 HIS A O 1
ATOM 4845 N N . GLY A 1 681 ? 6.572 13.078 3.435 1.00 74.19 681 GLY A N 1
ATOM 4846 C CA . GLY A 1 681 ? 5.246 12.470 3.506 1.00 74.19 681 GLY A CA 1
ATOM 4847 C C . GLY A 1 681 ? 5.176 11.219 2.626 1.00 74.19 681 GLY A C 1
ATOM 4848 O O . GLY A 1 681 ? 5.941 11.082 1.669 1.00 74.19 681 GLY A O 1
ATOM 4849 N N . ILE A 1 682 ? 4.269 10.294 2.935 1.00 83.31 682 ILE A N 1
ATOM 4850 C CA . ILE A 1 682 ? 4.031 9.092 2.116 1.00 83.31 682 ILE A CA 1
ATOM 4851 C C . ILE A 1 682 ? 2.523 8.916 1.940 1.00 83.31 682 ILE A C 1
ATOM 4853 O O . ILE A 1 682 ? 1.796 8.871 2.930 1.00 83.31 682 ILE A O 1
ATOM 4857 N N . ALA A 1 683 ? 2.064 8.770 0.699 1.00 90.38 683 ALA A N 1
ATOM 4858 C CA . ALA A 1 683 ? 0.715 8.328 0.364 1.00 90.38 683 ALA A CA 1
ATOM 4859 C C . ALA A 1 683 ? 0.797 6.948 -0.291 1.00 90.38 683 ALA A C 1
ATOM 4861 O O . ALA A 1 683 ? 1.262 6.842 -1.423 1.00 90.38 683 ALA A O 1
ATOM 4862 N N . ALA A 1 684 ? 0.362 5.900 0.405 1.00 92.31 684 ALA A N 1
ATOM 4863 C CA . ALA A 1 684 ? 0.249 4.552 -0.142 1.00 92.31 684 ALA A CA 1
ATOM 4864 C C . ALA A 1 684 ? -1.233 4.189 -0.286 1.00 92.31 684 ALA A C 1
ATOM 4866 O O . ALA A 1 684 ? -1.966 4.160 0.705 1.00 92.31 684 ALA A O 1
ATOM 4867 N N . VAL A 1 685 ? -1.675 3.947 -1.519 1.00 96.38 685 VAL A N 1
ATOM 4868 C CA . VAL A 1 685 ? -3.084 3.756 -1.880 1.00 96.38 685 VAL A CA 1
ATOM 4869 C C . VAL A 1 685 ? -3.242 2.446 -2.647 1.00 96.38 685 VAL A C 1
ATOM 4871 O O . VAL A 1 685 ? -2.628 2.279 -3.693 1.00 96.38 685 VAL A O 1
ATOM 4874 N N . ASN A 1 686 ? -4.075 1.514 -2.179 1.00 97.12 686 ASN A N 1
ATOM 4875 C CA . ASN A 1 686 ? -4.220 0.179 -2.790 1.00 97.12 686 ASN A CA 1
ATOM 4876 C C . ASN A 1 686 ? -2.889 -0.576 -2.945 1.00 97.12 686 ASN A C 1
ATOM 4878 O O . ASN A 1 686 ? -2.688 -1.305 -3.917 1.00 97.12 686 ASN A O 1
ATOM 4882 N N . SER A 1 687 ? -1.953 -0.359 -2.026 1.00 95.38 687 SER A N 1
ATOM 4883 C CA . SER A 1 687 ? -0.563 -0.772 -2.190 1.00 95.38 687 SER A CA 1
ATOM 4884 C C . SER A 1 687 ? -0.101 -1.704 -1.079 1.00 95.38 687 SER A C 1
ATOM 4886 O O . SER A 1 687 ? -0.617 -1.702 0.039 1.00 95.38 687 SER A O 1
ATOM 4888 N N . VAL A 1 688 ? 0.937 -2.478 -1.382 1.00 93.88 688 VAL A N 1
ATOM 4889 C CA . VAL A 1 688 ? 1.757 -3.156 -0.379 1.00 93.88 688 VAL A CA 1
ATOM 4890 C C . VAL A 1 688 ? 3.041 -2.350 -0.202 1.00 93.88 688 VAL A C 1
ATOM 4892 O O . VAL A 1 688 ? 3.855 -2.267 -1.123 1.00 93.88 688 VAL A O 1
ATOM 4895 N N . TYR A 1 689 ? 3.217 -1.749 0.972 1.00 89.38 689 TYR A N 1
ATOM 4896 C CA . TYR A 1 689 ? 4.330 -0.858 1.288 1.00 89.38 689 TYR A CA 1
ATOM 4897 C C . TYR A 1 689 ? 5.190 -1.422 2.420 1.00 89.38 689 TYR A C 1
ATOM 4899 O O . TYR A 1 689 ? 4.719 -1.587 3.544 1.00 89.38 689 TYR A O 1
ATOM 4907 N N . LEU A 1 690 ? 6.464 -1.707 2.145 1.00 85.25 690 LEU A N 1
ATOM 4908 C CA . LEU A 1 690 ? 7.379 -2.291 3.128 1.00 85.25 690 LEU A CA 1
ATOM 4909 C C . LEU A 1 690 ? 8.615 -1.415 3.331 1.00 85.25 690 LEU A C 1
ATOM 4911 O O . LEU A 1 690 ? 9.405 -1.193 2.406 1.00 85.25 690 LEU A O 1
ATOM 4915 N N . GLU A 1 691 ? 8.835 -0.980 4.571 1.00 75.31 691 GLU A N 1
ATOM 4916 C CA . GLU A 1 691 ? 9.907 -0.050 4.920 1.00 75.31 691 GLU A CA 1
ATOM 4917 C C . GLU A 1 691 ? 10.574 -0.407 6.262 1.00 75.31 691 GLU A C 1
ATOM 4919 O O . GLU A 1 691 ? 9.914 -0.723 7.242 1.00 75.31 691 GLU A O 1
ATOM 4924 N N . GLY A 1 692 ? 11.903 -0.315 6.405 1.00 59.66 692 GLY A N 1
ATOM 4925 C CA . GLY A 1 692 ? 12.486 -0.374 7.751 1.00 59.66 692 GLY A CA 1
ATOM 4926 C C . GLY A 1 692 ? 14.004 -0.381 7.827 1.00 59.66 692 GLY A C 1
ATOM 4927 O O . GLY A 1 692 ? 14.682 -0.967 6.990 1.00 59.66 692 GLY A O 1
ATOM 4928 N N . GLN A 1 693 ? 14.557 0.212 8.891 1.00 51.91 693 GLN A N 1
ATOM 4929 C CA . GLN A 1 693 ? 15.998 0.152 9.172 1.00 51.91 693 GLN A CA 1
ATOM 4930 C C . GLN A 1 693 ? 16.487 -1.249 9.571 1.00 51.91 693 GLN A C 1
ATOM 4932 O O . GLN A 1 693 ? 17.631 -1.587 9.291 1.00 51.91 693 GLN A O 1
ATOM 4937 N N . GLN A 1 694 ? 15.602 -2.053 10.165 1.00 56.81 694 GLN A N 1
ATOM 4938 C CA . GLN A 1 694 ? 15.821 -3.456 10.543 1.00 56.81 694 GLN A CA 1
ATOM 4939 C C . GLN A 1 694 ? 15.413 -4.441 9.416 1.00 56.81 694 GLN A C 1
ATOM 4941 O O . GLN A 1 694 ? 15.599 -5.644 9.554 1.00 56.81 694 GLN A O 1
ATOM 4946 N N . GLY A 1 695 ? 14.891 -3.924 8.289 1.00 63.94 695 GLY A N 1
ATOM 4947 C CA . GLY A 1 695 ? 14.343 -4.690 7.161 1.00 63.94 695 GLY A CA 1
ATOM 4948 C C . GLY A 1 695 ? 12.906 -5.175 7.378 1.00 63.94 695 GLY A C 1
ATOM 4949 O O . GLY A 1 695 ? 12.531 -5.484 8.496 1.00 63.94 695 GLY A O 1
ATOM 4950 N N . ALA A 1 696 ? 12.085 -5.204 6.325 1.00 73.31 696 ALA A N 1
ATOM 4951 C CA . ALA A 1 696 ? 10.764 -5.841 6.324 1.00 73.31 696 ALA A CA 1
ATOM 4952 C C . ALA A 1 696 ? 10.701 -6.878 5.192 1.00 73.31 696 ALA A C 1
ATOM 4954 O O . ALA A 1 696 ? 11.197 -6.620 4.093 1.00 73.31 696 ALA A O 1
ATOM 4955 N N . GLY A 1 697 ? 10.185 -8.075 5.459 1.00 77.12 697 GLY A N 1
ATOM 4956 C CA . GLY A 1 697 ? 10.347 -9.216 4.553 1.00 77.12 697 GLY A CA 1
ATOM 4957 C C . GLY A 1 697 ? 9.033 -9.848 4.121 1.00 77.12 697 GLY A C 1
ATOM 4958 O O . GLY A 1 697 ? 8.173 -10.076 4.964 1.00 77.12 697 GLY A O 1
ATOM 4959 N N . LEU A 1 698 ? 8.926 -10.197 2.837 1.00 84.19 698 LEU A N 1
ATOM 4960 C CA . LEU A 1 698 ? 8.014 -11.236 2.358 1.00 84.19 698 LEU A CA 1
ATOM 4961 C C . LEU A 1 698 ? 8.833 -12.464 1.992 1.00 84.19 698 LEU A C 1
ATOM 4963 O O . LEU A 1 698 ? 9.814 -12.379 1.244 1.00 84.19 698 LEU A O 1
ATOM 4967 N N . LYS A 1 699 ? 8.402 -13.613 2.496 1.00 86.75 699 LYS A N 1
ATOM 4968 C CA . LYS A 1 699 ? 8.957 -14.909 2.128 1.00 86.75 699 LYS A CA 1
ATOM 4969 C C . LYS A 1 699 ? 7.836 -15.848 1.709 1.00 86.75 699 LYS A C 1
ATOM 4971 O O . LYS A 1 699 ? 6.842 -15.947 2.425 1.00 86.75 699 LYS A O 1
ATOM 4976 N N . ASP A 1 700 ? 8.021 -16.548 0.593 1.00 86.19 700 ASP A N 1
ATOM 4977 C CA . ASP A 1 700 ? 7.108 -17.585 0.097 1.00 86.19 700 ASP A CA 1
ATOM 4978 C C . ASP A 1 700 ? 5.654 -17.081 -0.013 1.00 86.19 700 ASP A C 1
ATOM 4980 O O . ASP A 1 700 ? 4.716 -17.716 0.449 1.00 86.19 700 ASP A O 1
ATOM 4984 N N . SER A 1 701 ? 5.470 -15.847 -0.496 1.00 87.81 701 SER A N 1
ATOM 4985 C CA . SER A 1 701 ? 4.184 -15.136 -0.468 1.00 87.81 701 SER A CA 1
ATOM 4986 C C . SER A 1 701 ? 3.740 -14.723 -1.875 1.00 87.81 701 SER A C 1
ATOM 4988 O O . SER A 1 701 ? 4.554 -14.353 -2.723 1.00 87.81 701 SER A O 1
ATOM 4990 N N . HIS A 1 702 ? 2.431 -14.754 -2.126 1.00 91.06 702 HIS A N 1
ATOM 4991 C CA . HIS A 1 702 ? 1.836 -14.311 -3.389 1.00 91.06 702 HIS A CA 1
ATOM 4992 C C . HIS A 1 702 ? 1.118 -12.980 -3.173 1.00 91.06 702 HIS A C 1
ATOM 4994 O O . HIS A 1 702 ? 0.183 -12.914 -2.376 1.00 91.06 702 HIS A O 1
ATOM 5000 N N . VAL A 1 703 ? 1.546 -11.935 -3.883 1.00 94.00 703 VAL A N 1
ATOM 5001 C CA . VAL A 1 703 ? 0.946 -10.597 -3.814 1.00 94.00 703 VAL A CA 1
ATOM 5002 C C . VAL A 1 703 ? 0.181 -10.307 -5.098 1.00 94.00 703 VAL A C 1
ATOM 5004 O O . VAL A 1 703 ? 0.754 -10.332 -6.189 1.00 94.00 703 VAL A O 1
ATOM 5007 N N . GLN A 1 704 ? -1.105 -9.997 -4.968 1.00 96.62 704 GLN A N 1
ATOM 5008 C CA . GLN A 1 704 ? -1.969 -9.591 -6.071 1.00 96.62 704 GLN A CA 1
ATOM 5009 C C . GLN A 1 704 ? -2.590 -8.229 -5.770 1.00 96.62 704 GLN A C 1
ATOM 5011 O O . GLN A 1 704 ? -3.282 -8.060 -4.769 1.00 96.62 704 GLN A O 1
ATOM 5016 N N . VAL A 1 705 ? -2.358 -7.264 -6.657 1.00 97.94 705 VAL A N 1
ATOM 5017 C CA . VAL A 1 705 ? -2.989 -5.941 -6.635 1.00 97.94 705 VAL A CA 1
ATOM 5018 C C . VAL A 1 705 ? -3.751 -5.788 -7.943 1.00 97.94 705 VAL A C 1
ATOM 5020 O O . VAL A 1 705 ? -3.139 -5.605 -8.999 1.00 97.94 705 VAL A O 1
ATOM 5023 N N . GLN A 1 706 ? -5.078 -5.923 -7.912 1.00 97.75 706 GLN A N 1
ATOM 5024 C CA . GLN A 1 706 ? -5.861 -5.984 -9.146 1.00 97.75 706 GLN A CA 1
ATOM 5025 C C . GLN A 1 706 ? -7.187 -5.228 -9.135 1.00 97.75 706 GLN A C 1
ATOM 5027 O O . GLN A 1 706 ? -7.874 -5.168 -8.125 1.00 97.75 706 GLN A O 1
ATOM 5032 N N . ALA A 1 707 ? -7.596 -4.715 -10.296 1.00 98.00 707 ALA A N 1
ATOM 5033 C CA . ALA A 1 707 ? -8.901 -4.067 -10.479 1.00 98.00 707 ALA A CA 1
ATOM 5034 C C . ALA A 1 707 ? -9.174 -2.885 -9.518 1.00 98.00 707 ALA A C 1
ATOM 5036 O O . ALA A 1 707 ? -10.327 -2.563 -9.240 1.00 98.00 707 ALA A O 1
ATOM 5037 N N . ASN A 1 708 ? -8.130 -2.235 -8.997 1.00 98.44 708 ASN A N 1
ATOM 5038 C CA . ASN A 1 708 ? -8.264 -1.090 -8.100 1.00 98.44 708 ASN A CA 1
ATOM 5039 C C . ASN A 1 708 ? -8.278 0.234 -8.875 1.00 98.44 708 ASN A C 1
ATOM 5041 O O . ASN A 1 708 ? -7.703 0.344 -9.961 1.00 98.44 708 ASN A O 1
ATOM 5045 N N . ARG A 1 709 ? -8.903 1.261 -8.294 1.00 98.38 709 ARG A N 1
ATOM 5046 C CA . ARG A 1 709 ? -9.015 2.608 -8.869 1.00 98.38 709 ARG A CA 1
ATOM 5047 C C . ARG A 1 709 ? -8.521 3.657 -7.874 1.00 98.38 709 ARG A C 1
ATOM 5049 O O . ARG A 1 709 ? -9.043 3.737 -6.766 1.00 98.38 709 ARG A O 1
ATOM 5056 N N . ALA A 1 710 ? -7.543 4.463 -8.280 1.00 97.75 710 ALA A N 1
ATOM 5057 C CA . ALA A 1 710 ? -6.967 5.542 -7.477 1.00 97.75 710 ALA A CA 1
ATOM 5058 C C . ALA A 1 710 ? -6.987 6.866 -8.258 1.00 97.75 710 ALA A C 1
ATOM 5060 O O . ALA A 1 710 ? -6.333 6.999 -9.292 1.00 97.75 710 ALA A O 1
ATOM 5061 N N . GLU A 1 711 ? -7.757 7.845 -7.793 1.00 97.00 711 GLU A N 1
ATOM 5062 C CA . GLU A 1 711 ? -7.991 9.095 -8.524 1.00 97.00 711 GLU A CA 1
ATOM 5063 C C . GLU A 1 711 ? -7.773 10.328 -7.657 1.00 97.00 711 GLU A C 1
ATOM 5065 O O . GLU A 1 711 ? -7.953 10.283 -6.443 1.00 97.00 711 GLU A O 1
ATOM 5070 N N . GLU A 1 712 ? -7.417 11.444 -8.296 1.00 96.00 712 GLU A N 1
ATOM 5071 C CA . GLU A 1 712 ? -7.316 12.753 -7.632 1.00 96.00 712 GLU A CA 1
ATOM 5072 C C . GLU A 1 712 ? -6.362 12.696 -6.432 1.00 96.00 712 GLU A C 1
ATOM 5074 O O . GLU A 1 712 ? -6.725 12.980 -5.291 1.00 96.00 712 GLU A O 1
ATOM 5079 N N . MET A 1 713 ? -5.129 12.265 -6.702 1.00 94.25 713 MET A N 1
ATOM 5080 C CA . MET A 1 713 ? -4.079 12.159 -5.693 1.00 94.25 713 MET A CA 1
ATOM 5081 C C . MET A 1 713 ? -3.131 13.344 -5.817 1.00 94.25 713 MET A C 1
ATOM 5083 O O . MET A 1 713 ? -2.619 13.635 -6.902 1.00 94.25 713 MET A O 1
ATOM 5087 N N . HIS A 1 714 ? -2.886 14.021 -4.704 1.00 90.94 714 HIS A N 1
ATOM 5088 C CA . HIS A 1 714 ? -2.061 15.217 -4.670 1.00 90.94 714 HIS A CA 1
ATOM 5089 C C . HIS A 1 714 ? -1.066 15.155 -3.516 1.00 90.94 714 HIS A C 1
ATOM 5091 O O . HIS A 1 714 ? -1.454 14.984 -2.359 1.00 90.94 714 HIS A O 1
ATOM 5097 N N . ALA A 1 715 ? 0.214 15.309 -3.833 1.00 86.94 715 ALA A N 1
ATOM 5098 C CA . ALA A 1 715 ? 1.293 15.264 -2.866 1.00 86.94 715 ALA A CA 1
ATOM 5099 C C . ALA A 1 715 ? 2.186 16.499 -2.911 1.00 86.94 715 ALA A C 1
ATOM 5101 O O . ALA A 1 715 ? 2.619 16.935 -3.973 1.00 86.94 715 ALA A O 1
ATOM 5102 N N . ASP A 1 716 ? 2.535 16.983 -1.727 1.00 84.94 716 ASP A N 1
ATOM 5103 C CA . ASP A 1 716 ? 3.407 18.135 -1.525 1.00 84.94 716 ASP A CA 1
ATOM 5104 C C . ASP A 1 716 ? 4.600 17.730 -0.650 1.00 84.94 716 ASP A C 1
ATOM 5106 O O . ASP A 1 716 ? 4.459 17.532 0.559 1.00 84.94 716 ASP A O 1
ATOM 5110 N N . GLY A 1 717 ? 5.786 17.568 -1.242 1.00 78.19 717 GLY A N 1
ATOM 5111 C CA . GLY A 1 717 ? 6.975 17.053 -0.550 1.00 78.19 717 GLY A CA 1
ATOM 5112 C C . GLY A 1 717 ? 6.786 15.624 -0.019 1.00 78.19 717 GLY A C 1
ATOM 5113 O O . GLY A 1 717 ? 7.232 15.296 1.090 1.00 78.19 717 GLY A O 1
ATOM 5114 N N . ALA A 1 718 ? 6.060 14.794 -0.772 1.00 79.44 718 ALA A N 1
ATOM 5115 C CA . ALA A 1 718 ? 5.685 13.439 -0.395 1.00 79.44 718 ALA A CA 1
ATOM 5116 C C . ALA A 1 718 ? 5.813 12.445 -1.563 1.00 79.44 718 ALA A C 1
ATOM 5118 O O . ALA A 1 718 ? 5.663 12.801 -2.730 1.00 79.44 718 ALA A O 1
ATOM 5119 N N . LEU A 1 719 ? 6.064 11.180 -1.219 1.00 85.31 719 LEU A N 1
ATOM 5120 C CA . LEU A 1 719 ? 6.082 10.042 -2.140 1.00 85.31 719 LEU A CA 1
ATOM 5121 C C . LEU A 1 719 ? 4.654 9.531 -2.354 1.00 85.31 719 LEU A C 1
ATOM 5123 O O . LEU A 1 719 ? 3.991 9.150 -1.386 1.00 85.31 719 LEU A O 1
ATOM 5127 N N . VAL A 1 720 ? 4.201 9.470 -3.607 1.00 90.69 720 VAL A N 1
ATOM 5128 C CA . VAL A 1 720 ? 2.896 8.895 -3.966 1.00 90.69 720 VAL A CA 1
ATOM 5129 C C . VAL A 1 720 ? 3.085 7.503 -4.526 1.00 90.69 720 VAL A C 1
ATOM 5131 O O . VAL A 1 720 ? 3.829 7.296 -5.483 1.00 90.69 720 VAL A O 1
ATOM 5134 N N . GLN A 1 721 ? 2.359 6.552 -3.958 1.00 92.25 721 GLN A N 1
ATOM 5135 C CA . GLN A 1 721 ? 2.298 5.186 -4.431 1.00 92.25 721 GLN A CA 1
ATOM 5136 C C . GLN A 1 721 ? 0.850 4.742 -4.551 1.00 92.25 721 GLN A C 1
ATOM 5138 O O . GLN A 1 721 ? 0.115 4.778 -3.565 1.00 92.25 721 GLN A O 1
ATOM 5143 N N . ALA A 1 722 ? 0.448 4.303 -5.742 1.00 96.31 722 ALA A N 1
ATOM 5144 C CA . ALA A 1 722 ? -0.892 3.772 -5.948 1.00 96.31 722 ALA A CA 1
ATOM 5145 C C . ALA A 1 722 ? -0.909 2.478 -6.756 1.00 96.31 722 ALA A C 1
ATOM 5147 O O . ALA A 1 722 ? -0.312 2.402 -7.834 1.00 96.31 722 ALA A O 1
ATOM 5148 N N . ASN A 1 723 ? -1.640 1.482 -6.256 1.00 96.94 723 ASN A N 1
ATOM 5149 C CA . ASN A 1 723 ? -1.747 0.145 -6.839 1.00 96.94 723 ASN A CA 1
ATOM 5150 C C . ASN A 1 723 ? -0.362 -0.508 -7.038 1.00 96.94 723 ASN A C 1
ATOM 5152 O O . ASN A 1 723 ? -0.067 -1.079 -8.090 1.00 96.94 723 ASN A O 1
ATOM 5156 N N . THR A 1 724 ? 0.525 -0.355 -6.057 1.00 94.25 724 THR A N 1
ATOM 5157 C CA . THR A 1 724 ? 1.936 -0.754 -6.152 1.00 94.25 724 THR A CA 1
ATOM 5158 C C . THR A 1 724 ? 2.301 -1.870 -5.182 1.00 94.25 724 THR A C 1
ATOM 5160 O O . THR A 1 724 ? 1.670 -2.063 -4.142 1.00 94.25 724 THR A O 1
ATOM 5163 N N . LEU A 1 725 ? 3.400 -2.557 -5.489 1.00 93.44 725 LEU A N 1
ATOM 5164 C CA . LEU A 1 725 ? 4.208 -3.257 -4.492 1.00 93.44 725 LEU A CA 1
ATOM 5165 C C . LEU A 1 725 ? 5.545 -2.526 -4.375 1.00 93.44 725 LEU A C 1
ATOM 5167 O O . LEU A 1 725 ? 6.312 -2.501 -5.339 1.00 93.44 725 LEU A O 1
ATOM 5171 N N . ALA A 1 726 ? 5.826 -1.958 -3.203 1.00 88.88 726 ALA A N 1
ATOM 5172 C CA . ALA A 1 726 ? 7.067 -1.244 -2.939 1.00 88.88 726 ALA A CA 1
ATOM 5173 C C . ALA A 1 726 ? 7.846 -1.845 -1.770 1.00 88.88 726 ALA A C 1
ATOM 5175 O O . ALA A 1 726 ? 7.332 -1.996 -0.659 1.00 88.88 726 ALA A O 1
ATOM 5176 N N . LEU A 1 727 ? 9.118 -2.147 -2.024 1.00 82.81 727 LEU A N 1
ATOM 5177 C CA . LEU A 1 727 ? 10.060 -2.664 -1.039 1.00 82.81 727 LEU A CA 1
ATOM 5178 C C . LEU A 1 727 ? 11.290 -1.770 -0.950 1.00 82.81 727 LEU A C 1
ATOM 5180 O O . LEU A 1 727 ? 12.053 -1.651 -1.910 1.00 82.81 727 LEU A O 1
ATOM 5184 N N . SER A 1 728 ? 11.535 -1.204 0.232 1.00 76.94 728 SER A N 1
ATOM 5185 C CA . SER A 1 728 ? 12.711 -0.364 0.462 1.00 76.94 728 SER A CA 1
ATOM 5186 C C . SER A 1 728 ? 14.022 -1.161 0.538 1.00 76.94 728 SER A C 1
ATOM 5188 O O . SER A 1 728 ? 14.037 -2.384 0.685 1.00 76.94 728 SER A O 1
ATOM 5190 N N . GLN A 1 729 ? 15.160 -0.458 0.484 1.00 65.81 729 GLN A N 1
ATOM 5191 C CA . GLN A 1 729 ? 16.511 -1.026 0.328 1.00 65.81 729 GLN A CA 1
ATOM 5192 C C . GLN A 1 729 ? 16.955 -2.082 1.354 1.00 65.81 729 GLN A C 1
ATOM 5194 O O . GLN A 1 729 ? 17.952 -2.774 1.133 1.00 65.81 729 GLN A O 1
ATOM 5199 N N . ARG A 1 730 ? 16.281 -2.169 2.501 1.00 68.56 730 ARG A N 1
ATOM 5200 C CA . ARG A 1 730 ? 16.590 -3.129 3.571 1.00 68.56 730 ARG A CA 1
ATOM 5201 C C . ARG A 1 730 ? 15.537 -4.227 3.707 1.00 68.56 730 ARG A C 1
ATOM 5203 O O . ARG A 1 730 ? 15.733 -5.131 4.514 1.00 68.56 730 ARG A O 1
ATOM 5210 N N . GLY A 1 731 ? 14.444 -4.159 2.945 1.00 70.69 731 GLY A N 1
ATOM 5211 C CA . GLY A 1 731 ? 13.456 -5.230 2.886 1.00 70.69 731 GLY A CA 1
ATOM 5212 C C . GLY A 1 731 ? 13.986 -6.482 2.189 1.00 70.69 731 GLY A C 1
ATOM 5213 O O . GLY A 1 731 ? 15.140 -6.505 1.767 1.00 70.69 731 GLY A O 1
ATOM 5214 N N . ARG A 1 732 ? 13.177 -7.539 2.082 1.00 76.69 732 ARG A N 1
ATOM 5215 C CA . ARG A 1 732 ? 13.507 -8.758 1.314 1.00 76.69 732 ARG A CA 1
ATOM 5216 C C . ARG A 1 732 ? 12.252 -9.330 0.659 1.00 76.69 732 ARG A C 1
ATOM 5218 O O . ARG A 1 732 ? 11.220 -9.402 1.316 1.00 76.69 732 ARG A O 1
ATOM 5225 N N . LEU A 1 733 ? 12.359 -9.770 -0.594 1.00 78.88 733 LEU A N 1
ATOM 5226 C CA . LEU A 1 733 ? 11.322 -10.550 -1.278 1.00 78.88 733 LEU A CA 1
ATOM 5227 C C . LEU A 1 733 ? 11.921 -11.898 -1.681 1.00 78.88 733 LEU A C 1
ATOM 5229 O O . LEU A 1 733 ? 12.757 -11.959 -2.580 1.00 78.88 733 LEU A O 1
ATOM 5233 N N . LEU A 1 734 ? 11.543 -12.970 -0.991 1.00 80.44 734 LEU A N 1
ATOM 5234 C CA . LEU A 1 734 ? 12.125 -14.302 -1.167 1.00 80.44 734 LEU A CA 1
ATOM 5235 C C . LEU A 1 734 ? 11.051 -15.299 -1.601 1.00 80.44 734 LEU A C 1
ATOM 5237 O O . LEU A 1 734 ? 9.986 -15.351 -1.000 1.00 80.44 734 LEU A O 1
ATOM 5241 N N . GLU A 1 735 ? 11.334 -16.081 -2.634 1.00 80.44 735 GLU A N 1
ATOM 5242 C CA . GLU A 1 735 ? 10.494 -17.148 -3.198 1.00 80.44 735 GLU A CA 1
ATOM 5243 C C . GLU A 1 735 ? 9.036 -16.717 -3.433 1.00 80.44 735 GLU A C 1
ATOM 5245 O O . GLU A 1 735 ? 8.102 -17.461 -3.187 1.00 80.44 735 GLU A O 1
ATOM 5250 N N . SER A 1 736 ? 8.831 -15.474 -3.870 1.00 84.44 736 SER A N 1
ATOM 5251 C CA . SER A 1 736 ? 7.506 -14.845 -3.932 1.00 84.44 736 SER A CA 1
ATOM 5252 C C . SER A 1 736 ? 7.103 -14.480 -5.364 1.00 84.44 736 SER A C 1
ATOM 5254 O O . SER A 1 736 ? 7.944 -14.408 -6.267 1.00 84.44 736 SER A O 1
ATOM 5256 N N . GLN A 1 737 ? 5.810 -14.233 -5.573 1.00 89.50 737 GLN A N 1
ATOM 5257 C CA . GLN A 1 737 ? 5.247 -13.773 -6.847 1.00 89.50 737 GLN A CA 1
ATOM 5258 C C . GLN A 1 737 ? 4.493 -12.460 -6.643 1.00 89.50 737 GLN A C 1
ATOM 5260 O O . GLN A 1 737 ? 3.815 -12.295 -5.628 1.00 89.50 737 GLN A O 1
ATOM 5265 N N . ALA A 1 738 ? 4.584 -11.547 -7.611 1.00 92.88 738 ALA A N 1
ATOM 5266 C CA . ALA A 1 738 ? 3.848 -10.286 -7.587 1.00 92.88 738 ALA A CA 1
ATOM 5267 C C . ALA A 1 738 ? 3.122 -10.034 -8.914 1.00 92.88 738 ALA A C 1
ATOM 5269 O O . ALA A 1 738 ? 3.729 -10.114 -9.986 1.00 92.88 738 ALA A O 1
ATOM 5270 N N . LEU A 1 739 ? 1.834 -9.704 -8.823 1.00 95.94 739 LEU A N 1
ATOM 5271 C CA . LEU A 1 739 ? 0.967 -9.365 -9.949 1.00 95.94 739 LEU A CA 1
ATOM 5272 C C . LEU A 1 739 ? 0.266 -8.028 -9.690 1.00 95.94 739 LEU A C 1
ATOM 5274 O O . LEU A 1 739 ? -0.464 -7.891 -8.709 1.00 95.94 739 LEU A O 1
ATOM 5278 N N . VAL A 1 740 ? 0.441 -7.075 -10.604 1.00 97.69 740 VAL A N 1
ATOM 5279 C CA . VAL A 1 740 ? -0.281 -5.796 -10.642 1.00 97.69 740 VAL A CA 1
ATOM 5280 C C . VAL A 1 740 ? -1.078 -5.742 -11.942 1.00 97.69 740 VAL A C 1
ATOM 5282 O O . VAL A 1 740 ? -0.487 -5.613 -13.017 1.00 97.69 740 VAL A O 1
ATOM 5285 N N . ARG A 1 741 ? -2.410 -5.877 -11.882 1.00 97.75 741 ARG A N 1
ATOM 5286 C CA . ARG A 1 741 ? -3.228 -6.037 -13.097 1.00 97.75 741 ARG A CA 1
ATOM 5287 C C . ARG A 1 741 ? -4.560 -5.294 -13.105 1.00 97.75 741 ARG A C 1
ATOM 5289 O O . ARG A 1 741 ? -5.253 -5.267 -12.097 1.00 97.75 741 ARG A O 1
ATOM 5296 N N . ASN A 1 742 ? -4.994 -4.800 -14.266 1.00 98.06 742 ASN A N 1
ATOM 5297 C CA . ASN A 1 742 ? -6.309 -4.162 -14.449 1.00 98.06 742 ASN A CA 1
ATOM 5298 C C . ASN A 1 742 ? -6.553 -2.958 -13.515 1.00 98.06 742 ASN A C 1
ATOM 5300 O O . ASN A 1 742 ? -7.701 -2.630 -13.224 1.00 98.06 742 ASN A O 1
ATOM 5304 N N . ASN A 1 743 ? -5.504 -2.311 -13.005 1.00 98.25 743 ASN A N 1
ATOM 5305 C CA . ASN A 1 743 ? -5.651 -1.158 -12.122 1.00 98.25 743 ASN A CA 1
ATOM 5306 C C . ASN A 1 743 ? -5.734 0.148 -12.919 1.00 98.25 743 ASN A C 1
ATOM 5308 O O . ASN A 1 743 ? -5.164 0.276 -14.007 1.00 98.25 743 ASN A O 1
ATOM 5312 N N . GLN A 1 744 ? -6.406 1.141 -12.345 1.00 98.25 744 GLN A N 1
ATOM 5313 C CA . GLN A 1 744 ? -6.549 2.481 -12.898 1.00 98.25 744 GLN A CA 1
ATOM 5314 C C . GLN A 1 744 ? -5.977 3.524 -11.932 1.00 98.25 744 GLN A C 1
ATOM 5316 O O . GLN A 1 744 ? -6.332 3.540 -10.752 1.00 98.25 744 GLN A O 1
ATOM 5321 N N . ALA A 1 745 ? -5.137 4.426 -12.443 1.00 97.69 745 ALA A N 1
ATOM 5322 C CA . ALA A 1 745 ? -4.710 5.625 -11.724 1.00 97.69 745 ALA A CA 1
ATOM 5323 C C . ALA A 1 745 ? -4.892 6.881 -12.588 1.00 97.69 745 ALA A C 1
ATOM 5325 O O . ALA A 1 745 ? -4.506 6.881 -13.759 1.00 97.69 745 ALA A O 1
ATOM 5326 N N . ALA A 1 746 ? -5.477 7.951 -12.046 1.00 97.38 746 ALA A N 1
ATOM 5327 C CA . ALA A 1 746 ? -5.724 9.170 -12.819 1.00 97.38 746 ALA A CA 1
ATOM 5328 C C . ALA A 1 746 ? -5.638 10.460 -11.992 1.00 97.38 746 ALA A C 1
ATOM 5330 O O . ALA A 1 746 ? -5.986 10.473 -10.814 1.00 97.38 746 ALA A O 1
ATOM 5331 N N . SER A 1 747 ? -5.252 11.569 -12.636 1.00 96.56 747 SER A N 1
ATOM 5332 C CA . SER A 1 747 ? -5.157 12.896 -11.996 1.00 96.56 747 SER A CA 1
ATOM 5333 C C . SER A 1 747 ? -4.181 12.905 -10.810 1.00 96.56 747 SER A C 1
ATOM 5335 O O . SER A 1 747 ? -4.571 13.238 -9.691 1.00 96.56 747 SER A O 1
ATOM 5337 N N . VAL A 1 748 ? -2.930 12.502 -11.034 1.00 95.69 748 VAL A N 1
ATOM 5338 C CA . VAL A 1 748 ? -1.926 12.405 -9.964 1.00 95.69 748 VAL A CA 1
ATOM 5339 C C . VAL A 1 748 ? -0.913 13.524 -10.100 1.00 95.69 748 VAL A C 1
ATOM 5341 O O . VAL A 1 748 ? -0.335 13.708 -11.170 1.00 95.69 748 VAL A O 1
ATOM 5344 N N . SER A 1 749 ? -0.676 14.253 -9.017 1.00 92.56 749 SER A N 1
ATOM 5345 C CA . SER A 1 749 ? 0.339 15.302 -8.987 1.00 92.56 749 SER A CA 1
ATOM 5346 C C . SER A 1 749 ? 1.196 15.209 -7.735 1.00 92.56 749 SER A C 1
ATOM 5348 O O . SER A 1 749 ? 0.673 14.988 -6.642 1.00 92.56 749 SER A O 1
ATOM 5350 N N . ALA A 1 750 ? 2.502 15.379 -7.899 1.00 89.56 750 ALA A N 1
ATOM 5351 C CA . ALA A 1 750 ? 3.435 15.511 -6.793 1.00 89.56 750 ALA A CA 1
ATOM 5352 C C . ALA A 1 750 ? 4.388 16.675 -7.053 1.00 89.56 750 ALA A C 1
ATOM 5354 O O . ALA A 1 750 ? 4.934 16.803 -8.149 1.00 89.56 750 ALA A O 1
ATOM 5355 N N . PHE A 1 751 ? 4.592 17.508 -6.039 1.00 86.25 751 PHE A N 1
ATOM 5356 C CA . PHE A 1 751 ? 5.443 18.687 -6.118 1.00 86.25 751 PHE A CA 1
ATOM 5357 C C . PHE A 1 751 ? 6.524 18.602 -5.057 1.00 86.25 751 PHE A C 1
ATOM 5359 O O . PHE A 1 751 ? 6.219 18.404 -3.877 1.00 86.25 751 PHE A O 1
ATOM 5366 N N . ALA A 1 752 ? 7.789 18.752 -5.448 1.00 76.75 752 ALA A N 1
ATOM 5367 C CA . ALA A 1 752 ? 8.834 18.892 -4.449 1.00 76.75 752 ALA A CA 1
ATOM 5368 C C . ALA A 1 752 ? 8.716 20.260 -3.778 1.00 76.75 752 ALA A C 1
ATOM 5370 O O . ALA A 1 752 ? 8.296 21.254 -4.371 1.00 76.75 752 ALA A O 1
ATOM 5371 N N . GLN A 1 753 ? 9.116 20.308 -2.517 1.00 67.25 753 GLN A N 1
ATOM 5372 C CA . GLN A 1 753 ? 9.260 21.542 -1.762 1.00 67.25 753 GLN A CA 1
ATOM 5373 C C . GLN A 1 753 ? 10.736 21.747 -1.424 1.00 67.25 753 GLN A C 1
ATOM 5375 O O . GLN A 1 753 ? 11.364 20.910 -0.765 1.00 67.25 753 GLN A O 1
ATOM 5380 N N . THR A 1 754 ? 11.285 22.874 -1.878 1.00 57.66 754 THR A N 1
ATOM 5381 C CA . THR A 1 754 ? 12.645 23.314 -1.554 1.00 57.66 754 THR A CA 1
ATOM 5382 C C . THR A 1 754 ? 12.578 24.345 -0.431 1.00 57.66 754 THR A C 1
ATOM 5384 O O . THR A 1 754 ? 11.975 25.405 -0.593 1.00 57.66 754 THR A O 1
ATOM 5387 N N . THR A 1 755 ? 13.209 24.060 0.712 1.00 52.75 755 THR A N 1
ATOM 5388 C CA . THR A 1 755 ? 13.291 25.025 1.821 1.00 52.75 755 THR A CA 1
ATOM 5389 C C . THR A 1 755 ? 14.656 25.706 1.829 1.00 52.75 755 THR A C 1
ATOM 5391 O O . THR A 1 755 ? 15.687 25.037 1.923 1.00 52.75 755 THR A O 1
ATOM 5394 N N . ARG A 1 756 ? 14.660 27.044 1.772 1.00 45.97 756 ARG A N 1
ATOM 5395 C CA . ARG A 1 756 ? 15.841 27.888 2.006 1.00 45.97 756 ARG A CA 1
ATOM 5396 C C . ARG A 1 756 ? 15.821 28.406 3.439 1.00 45.97 756 ARG A C 1
ATOM 5398 O O . ARG A 1 756 ? 14.920 29.154 3.807 1.00 45.97 756 ARG A O 1
ATOM 5405 N N . GLY A 1 757 ? 16.812 28.025 4.244 1.00 41.62 757 GLY A N 1
ATOM 5406 C CA . GLY A 1 757 ? 16.980 28.599 5.581 1.00 41.62 757 GLY A CA 1
ATOM 5407 C C . GLY A 1 757 ? 17.256 30.109 5.539 1.00 41.62 757 GLY A C 1
ATOM 5408 O O . GLY A 1 757 ? 17.851 30.614 4.582 1.00 41.62 757 GLY A O 1
ATOM 5409 N N . LEU A 1 758 ? 16.871 30.827 6.602 1.00 37.94 758 LEU A N 1
ATOM 5410 C CA . LEU A 1 758 ? 17.342 32.191 6.865 1.00 37.94 758 LEU A CA 1
ATOM 5411 C C . LEU A 1 758 ? 18.886 32.142 6.838 1.00 37.94 758 LEU A C 1
ATOM 5413 O O . LEU A 1 758 ? 19.463 31.301 7.520 1.00 37.94 758 LEU A O 1
ATOM 5417 N N . PHE A 1 759 ? 19.538 32.965 6.010 1.00 41.59 759 PHE A N 1
ATOM 5418 C CA . PHE A 1 759 ? 20.983 32.962 5.679 1.00 41.59 759 PHE A CA 1
ATOM 5419 C C . PHE A 1 759 ? 21.476 32.036 4.548 1.00 41.59 759 PHE A C 1
ATOM 5421 O O . PHE A 1 759 ? 22.658 32.084 4.226 1.00 41.59 759 PHE A O 1
ATOM 5428 N N . GLY A 1 760 ? 20.625 31.239 3.891 1.00 39.59 760 GLY A N 1
ATOM 5429 C CA . GLY A 1 760 ? 21.011 30.495 2.676 1.00 39.59 760 GLY A CA 1
ATOM 5430 C C . GLY A 1 760 ? 22.034 29.364 2.874 1.00 39.59 760 GLY A C 1
ATOM 5431 O O . GLY A 1 760 ? 22.542 28.829 1.895 1.00 39.59 760 GLY A O 1
ATOM 5432 N N . VAL A 1 761 ? 22.339 28.982 4.122 1.00 37.00 761 VAL A N 1
ATOM 5433 C CA . VAL A 1 761 ? 23.423 28.027 4.446 1.00 37.00 761 VAL A CA 1
ATOM 5434 C C . VAL A 1 761 ? 22.959 26.559 4.463 1.00 37.00 761 VAL A C 1
ATOM 5436 O O . VAL A 1 761 ? 23.786 25.660 4.520 1.00 37.00 761 VAL A O 1
ATOM 5439 N N . ASN A 1 762 ? 21.651 26.288 4.385 1.00 41.56 762 ASN A N 1
ATOM 5440 C CA . ASN A 1 762 ? 21.092 24.932 4.320 1.00 41.56 762 ASN A CA 1
ATOM 5441 C C . ASN A 1 762 ? 19.900 24.898 3.346 1.00 41.56 762 ASN A C 1
ATOM 5443 O O . ASN A 1 762 ? 18.783 25.255 3.725 1.00 41.56 762 ASN A O 1
ATOM 5447 N N . GLU A 1 763 ? 20.137 24.478 2.101 1.00 45.38 763 GLU A N 1
ATOM 5448 C CA . GLU A 1 763 ? 19.084 24.046 1.173 1.00 45.38 763 GLU A CA 1
ATOM 5449 C C . GLU A 1 763 ? 18.843 22.543 1.383 1.00 45.38 763 GLU A C 1
ATOM 5451 O O . GLU A 1 763 ? 19.769 21.734 1.300 1.00 45.38 763 GLU A O 1
ATOM 5456 N N . ARG A 1 764 ? 17.602 22.153 1.693 1.00 50.56 764 ARG A N 1
ATOM 5457 C CA . ARG A 1 764 ? 17.173 20.745 1.687 1.00 50.56 764 ARG A CA 1
ATOM 5458 C C . ARG A 1 764 ? 15.944 20.612 0.795 1.00 50.56 764 ARG A C 1
ATOM 5460 O O . ARG A 1 764 ? 14.954 21.315 0.999 1.00 50.56 764 ARG A O 1
ATOM 5467 N N . GLN A 1 765 ? 16.038 19.726 -0.192 1.00 54.53 765 GLN A N 1
ATOM 5468 C CA . GLN A 1 765 ? 14.954 19.377 -1.109 1.00 54.53 765 GLN A CA 1
ATOM 5469 C C . GLN A 1 765 ? 14.181 18.176 -0.557 1.00 54.53 765 GLN A C 1
ATOM 5471 O O . GLN A 1 765 ? 14.786 17.221 -0.067 1.00 54.53 765 GLN A O 1
ATOM 5476 N N . SER A 1 766 ? 12.853 18.241 -0.610 1.00 60.12 766 SER A N 1
ATOM 5477 C CA . SER A 1 766 ? 11.981 17.082 -0.387 1.00 60.12 766 SER A CA 1
ATOM 5478 C C . SER A 1 766 ? 11.793 16.291 -1.688 1.00 60.12 766 SER A C 1
ATOM 5480 O O . SER A 1 766 ? 11.988 16.826 -2.775 1.00 60.12 766 SER A O 1
ATOM 5482 N N . PHE A 1 767 ? 11.440 15.007 -1.584 1.00 66.50 767 PHE A N 1
ATOM 5483 C CA . PHE A 1 767 ? 11.151 14.152 -2.741 1.00 66.50 767 PHE A CA 1
ATOM 5484 C C . PHE A 1 767 ? 9.693 14.304 -3.195 1.00 66.50 767 PHE A C 1
ATOM 5486 O O . PHE A 1 767 ? 8.806 14.515 -2.367 1.00 66.50 767 PHE A O 1
ATOM 5493 N N . ALA A 1 768 ? 9.454 14.137 -4.496 1.00 76.12 768 ALA A N 1
ATOM 5494 C CA . ALA A 1 768 ? 8.128 14.180 -5.121 1.00 76.12 768 ALA A CA 1
ATOM 5495 C C . ALA A 1 768 ? 7.944 13.044 -6.135 1.00 76.12 768 ALA A C 1
ATOM 5497 O O . ALA A 1 768 ? 7.447 13.240 -7.244 1.00 76.12 768 ALA A O 1
ATOM 5498 N N . ASP A 1 769 ? 8.415 11.853 -5.771 1.00 85.88 769 ASP A N 1
ATOM 5499 C CA . ASP A 1 769 ? 8.331 10.689 -6.644 1.00 85.88 769 ASP A CA 1
ATOM 5500 C C . ASP A 1 769 ? 6.893 10.152 -6.711 1.00 85.88 769 ASP A C 1
ATOM 5502 O O . ASP A 1 769 ? 6.159 10.120 -5.717 1.00 85.88 769 ASP A O 1
ATOM 5506 N N . VAL A 1 770 ? 6.502 9.703 -7.903 1.00 92.19 770 VAL A N 1
ATOM 5507 C CA . VAL A 1 770 ? 5.174 9.161 -8.199 1.00 92.19 770 VAL A CA 1
ATOM 5508 C C . VAL A 1 770 ? 5.315 7.772 -8.803 1.00 92.19 770 VAL A C 1
ATOM 5510 O O . VAL A 1 770 ? 5.824 7.618 -9.911 1.00 92.19 770 VAL A O 1
ATOM 5513 N N . ASN A 1 771 ? 4.800 6.769 -8.098 1.00 93.94 771 ASN A N 1
ATOM 5514 C CA . ASN A 1 771 ? 4.824 5.365 -8.492 1.00 93.94 771 ASN A CA 1
ATOM 5515 C C . ASN A 1 771 ? 3.388 4.841 -8.643 1.00 93.94 771 ASN A C 1
ATOM 5517 O O . ASN A 1 771 ? 2.668 4.711 -7.656 1.00 93.94 771 ASN A O 1
ATOM 5521 N N . LEU A 1 772 ? 2.950 4.536 -9.868 1.00 96.44 772 LEU A N 1
ATOM 5522 C CA . LEU A 1 772 ? 1.561 4.140 -10.153 1.00 96.44 772 LEU A CA 1
ATOM 5523 C C . LEU A 1 772 ? 1.496 2.830 -10.934 1.00 96.44 772 LEU A C 1
ATOM 5525 O O . LEU A 1 772 ? 2.046 2.736 -12.032 1.00 96.44 772 LEU A O 1
ATOM 5529 N N . ASN A 1 773 ? 0.777 1.839 -10.409 1.00 96.81 773 ASN A N 1
ATOM 5530 C CA . ASN A 1 773 ? 0.679 0.498 -10.992 1.00 96.81 773 ASN A CA 1
ATOM 5531 C C . ASN A 1 773 ? 2.071 -0.126 -11.234 1.00 96.81 773 ASN A C 1
ATOM 5533 O O . ASN A 1 773 ? 2.360 -0.646 -12.313 1.00 96.81 773 ASN A O 1
ATOM 5537 N N . THR A 1 774 ? 2.976 -0.000 -10.263 1.00 95.44 774 THR A N 1
ATOM 5538 C CA . THR A 1 774 ? 4.380 -0.412 -10.390 1.00 95.44 774 THR A CA 1
ATOM 5539 C C . THR A 1 774 ? 4.782 -1.504 -9.407 1.00 95.44 774 THR A C 1
ATOM 5541 O O . THR A 1 774 ? 4.178 -1.695 -8.349 1.00 95.44 774 THR A O 1
ATOM 5544 N N . LEU A 1 775 ? 5.868 -2.192 -9.758 1.00 93.38 775 LEU A N 1
ATOM 5545 C CA . LEU A 1 775 ? 6.655 -3.019 -8.847 1.00 93.38 775 LEU A CA 1
ATOM 5546 C C . LEU A 1 775 ? 7.991 -2.298 -8.600 1.00 93.38 775 LEU A C 1
ATOM 5548 O O . LEU A 1 775 ? 8.844 -2.290 -9.487 1.00 93.38 775 LEU A O 1
ATOM 5552 N N . ASP A 1 776 ? 8.159 -1.669 -7.434 1.00 89.56 776 ASP A N 1
ATOM 5553 C CA . ASP A 1 776 ? 9.379 -0.943 -7.039 1.00 89.56 776 ASP A CA 1
ATOM 5554 C C . ASP A 1 776 ? 10.125 -1.723 -5.951 1.00 89.56 776 ASP A C 1
ATOM 5556 O O . ASP A 1 776 ? 9.765 -1.705 -4.773 1.00 89.56 776 ASP A O 1
ATOM 5560 N N . ILE A 1 777 ? 11.149 -2.474 -6.353 1.00 86.12 777 ILE A N 1
ATOM 5561 C CA . ILE A 1 777 ? 11.847 -3.414 -5.478 1.00 86.12 777 ILE A CA 1
ATOM 5562 C C . ILE A 1 777 ? 13.304 -2.983 -5.341 1.00 86.12 777 ILE A C 1
ATOM 5564 O O . ILE A 1 777 ? 14.150 -3.266 -6.190 1.00 86.12 777 ILE A O 1
ATOM 5568 N N . GLN A 1 778 ? 13.628 -2.342 -4.221 1.00 79.88 778 GLN A N 1
ATOM 5569 C CA . GLN A 1 778 ? 14.989 -1.890 -3.909 1.00 79.88 778 GLN A CA 1
ATOM 5570 C C . GLN A 1 778 ? 15.760 -2.876 -3.009 1.00 79.88 778 GLN A C 1
ATOM 5572 O O . GLN A 1 778 ? 16.918 -2.641 -2.654 1.00 79.88 778 GLN A O 1
ATOM 5577 N N . ALA A 1 779 ? 15.114 -3.979 -2.640 1.00 74.06 779 ALA A N 1
ATOM 5578 C CA . ALA A 1 779 ? 15.566 -5.022 -1.728 1.00 74.06 779 ALA A CA 1
ATOM 5579 C C . ALA A 1 779 ? 16.236 -6.221 -2.439 1.00 74.06 779 ALA A C 1
ATOM 5581 O O . ALA A 1 779 ? 16.000 -6.436 -3.630 1.00 74.06 779 ALA A O 1
ATOM 5582 N N . PRO A 1 780 ? 17.004 -7.068 -1.715 1.00 74.81 780 PRO A N 1
ATOM 5583 C CA . PRO A 1 780 ? 17.308 -8.428 -2.150 1.00 74.81 780 PRO A CA 1
ATOM 5584 C C . PRO A 1 780 ? 16.046 -9.174 -2.574 1.00 74.81 780 PRO A C 1
ATOM 5586 O O . PRO A 1 780 ? 15.055 -9.229 -1.838 1.00 74.81 780 PRO A O 1
ATOM 5589 N N . LEU A 1 781 ? 16.116 -9.742 -3.771 1.00 76.12 781 LEU A N 1
ATOM 5590 C CA . LEU A 1 781 ? 14.986 -10.311 -4.478 1.00 76.12 781 LEU A CA 1
ATOM 5591 C C . LEU A 1 781 ? 15.363 -11.703 -4.987 1.00 76.12 781 LEU A C 1
ATOM 5593 O O . LEU A 1 781 ? 16.339 -11.868 -5.712 1.00 76.12 781 LEU A O 1
ATOM 5597 N N . ALA A 1 782 ? 14.546 -12.685 -4.637 1.00 76.19 782 ALA A N 1
ATOM 5598 C CA . ALA A 1 782 ? 14.507 -14.001 -5.251 1.00 76.19 782 ALA A CA 1
ATOM 5599 C C . ALA A 1 782 ? 13.038 -14.303 -5.557 1.00 76.19 782 ALA A C 1
ATOM 5601 O O . ALA A 1 782 ? 12.363 -14.921 -4.753 1.00 76.19 782 ALA A O 1
ATOM 5602 N N . ALA A 1 783 ? 12.506 -13.801 -6.668 1.00 70.81 783 ALA A N 1
ATOM 5603 C CA . ALA A 1 783 ? 11.114 -14.032 -7.062 1.00 70.81 783 ALA A CA 1
ATOM 5604 C C . ALA A 1 783 ? 11.027 -14.986 -8.253 1.00 70.81 783 ALA A C 1
ATOM 5606 O O . ALA A 1 783 ? 11.968 -15.082 -9.043 1.00 70.81 783 ALA A O 1
ATOM 5607 N N . SER A 1 784 ? 9.882 -15.653 -8.392 1.00 74.94 784 SER A N 1
ATOM 5608 C CA . SER A 1 784 ? 9.589 -16.492 -9.561 1.00 74.94 784 SER A CA 1
ATOM 5609 C C . SER A 1 784 ? 8.979 -15.676 -10.705 1.00 74.94 784 SER A C 1
ATOM 5611 O O . SER A 1 784 ? 9.360 -15.864 -11.858 1.00 74.94 784 SER A O 1
ATOM 5613 N N . SER A 1 785 ? 8.082 -14.731 -10.397 1.00 90.31 785 SER A N 1
ATOM 5614 C CA . SER A 1 785 ? 7.397 -13.911 -11.406 1.00 90.31 785 SER A CA 1
ATOM 5615 C C . SER A 1 785 ? 7.039 -12.510 -10.899 1.00 90.31 785 SER A C 1
ATOM 5617 O O . SER A 1 785 ? 6.558 -12.351 -9.774 1.00 90.31 785 SER A O 1
ATOM 5619 N N . LEU A 1 786 ? 7.230 -11.507 -11.759 1.00 93.12 786 LEU A N 1
ATOM 5620 C CA . LEU A 1 786 ? 6.856 -10.105 -11.558 1.00 93.12 786 LEU A CA 1
ATOM 5621 C C . LEU A 1 786 ? 6.079 -9.616 -12.787 1.00 93.12 786 LEU A C 1
ATOM 5623 O O . LEU A 1 786 ? 6.649 -9.450 -13.869 1.00 93.12 786 LEU A O 1
ATOM 5627 N N . LEU A 1 787 ? 4.775 -9.408 -12.627 1.00 95.94 787 LEU A N 1
ATOM 5628 C CA . LEU A 1 787 ? 3.855 -9.152 -13.735 1.00 95.94 787 LEU A CA 1
ATOM 5629 C C . LEU A 1 787 ? 3.125 -7.816 -13.537 1.00 95.94 787 LEU A C 1
ATOM 5631 O O . LEU A 1 787 ? 2.536 -7.581 -12.483 1.00 95.94 787 LEU A O 1
ATOM 5635 N N . VAL A 1 788 ? 3.145 -6.960 -14.562 1.00 97.75 788 VAL A N 1
ATOM 5636 C CA . VAL A 1 788 ? 2.400 -5.691 -14.626 1.00 97.75 788 VAL A CA 1
ATOM 5637 C C . VAL A 1 788 ? 1.572 -5.672 -15.911 1.00 97.75 788 VAL A C 1
ATOM 5639 O O . VAL A 1 788 ? 2.112 -5.468 -17.003 1.00 97.75 788 VAL A O 1
ATOM 5642 N N . GLU A 1 789 ? 0.265 -5.914 -15.804 1.00 97.88 789 GLU A N 1
ATOM 5643 C CA . GLU A 1 789 ? -0.585 -6.217 -16.964 1.00 97.88 789 GLU A CA 1
ATOM 5644 C C . GLU A 1 789 ? -1.875 -5.389 -17.039 1.00 97.88 789 GLU A C 1
ATOM 5646 O O . GLU A 1 789 ? -2.550 -5.173 -16.040 1.00 97.88 789 GLU A O 1
ATOM 5651 N N . ASP A 1 790 ? -2.254 -4.947 -18.238 1.00 97.69 790 ASP A N 1
ATOM 5652 C CA . ASP A 1 790 ? -3.567 -4.347 -18.527 1.00 97.69 790 ASP A CA 1
ATOM 5653 C C . ASP A 1 790 ? -3.949 -3.144 -17.633 1.00 97.69 790 ASP A C 1
ATOM 5655 O O . ASP A 1 790 ? -5.123 -2.849 -17.412 1.00 97.69 790 ASP A O 1
ATOM 5659 N N . ASN A 1 791 ? -2.961 -2.422 -17.098 1.00 98.00 791 ASN A N 1
ATOM 5660 C CA . ASN A 1 791 ? -3.194 -1.261 -16.244 1.00 98.00 791 ASN A CA 1
ATOM 5661 C C . ASN A 1 791 ? -3.341 0.030 -17.065 1.00 98.00 791 ASN A C 1
ATOM 5663 O O . ASN A 1 791 ? -2.773 0.172 -18.153 1.00 98.00 791 ASN A O 1
ATOM 5667 N N . ARG A 1 792 ? -4.066 1.010 -16.519 1.00 98.12 792 ARG A N 1
ATOM 5668 C CA . ARG A 1 792 ? -4.335 2.308 -17.153 1.00 98.12 792 ARG A CA 1
ATOM 5669 C C . ARG A 1 792 ? -3.888 3.467 -16.265 1.00 98.12 792 ARG A C 1
ATOM 5671 O O . ARG A 1 792 ? -4.259 3.533 -15.096 1.00 98.12 792 ARG A O 1
ATOM 5678 N N . VAL A 1 793 ? -3.126 4.400 -16.837 1.00 97.56 793 VAL A N 1
ATOM 5679 C CA . VAL A 1 793 ? -2.670 5.625 -16.162 1.00 97.56 793 VAL A CA 1
ATOM 5680 C C . VAL A 1 793 ? -2.945 6.862 -17.011 1.00 97.56 793 VAL A C 1
ATOM 5682 O O . VAL A 1 793 ? -2.661 6.882 -18.211 1.00 97.56 793 VAL A O 1
ATOM 5685 N N . GLU A 1 794 ? -3.469 7.917 -16.390 1.00 96.62 794 GLU A N 1
ATOM 5686 C CA . GLU A 1 794 ? -3.776 9.182 -17.062 1.00 96.62 794 GLU A CA 1
ATOM 5687 C C . GLU A 1 794 ? -3.386 10.408 -16.232 1.00 96.62 794 GLU A C 1
ATOM 5689 O O . GLU A 1 794 ? -3.721 10.490 -15.053 1.00 96.62 794 GLU A O 1
ATOM 5694 N N . ARG A 1 795 ? -2.786 11.414 -16.883 1.00 95.31 795 ARG A N 1
ATOM 5695 C CA . ARG A 1 795 ? -2.510 12.747 -16.312 1.00 95.31 795 ARG A CA 1
ATOM 5696 C C . ARG A 1 795 ? -1.708 12.669 -15.009 1.00 95.31 795 ARG A C 1
ATOM 5698 O O . ARG A 1 795 ? -2.255 12.824 -13.917 1.00 95.31 795 ARG A O 1
ATOM 5705 N N . VAL A 1 796 ? -0.407 12.439 -15.162 1.00 94.56 796 VAL A N 1
ATOM 5706 C CA . VAL A 1 796 ? 0.574 12.369 -14.075 1.00 94.56 796 VAL A CA 1
ATOM 5707 C C . VAL A 1 796 ? 1.569 13.509 -14.226 1.00 94.56 796 VAL A C 1
ATOM 5709 O O . VAL A 1 796 ? 2.188 13.637 -15.284 1.00 94.56 796 VAL A O 1
ATOM 5712 N N . ASP A 1 797 ? 1.741 14.302 -13.173 1.00 92.50 797 ASP A N 1
ATOM 5713 C CA . ASP A 1 797 ? 2.729 15.381 -13.121 1.00 92.50 797 ASP A CA 1
ATOM 5714 C C . ASP A 1 797 ? 3.585 15.261 -11.856 1.00 92.50 797 ASP A C 1
ATOM 5716 O O . ASP A 1 797 ? 3.095 15.457 -10.745 1.00 92.50 797 ASP A O 1
ATOM 5720 N N . ALA A 1 798 ? 4.857 14.909 -12.027 1.00 90.19 798 ALA A N 1
ATOM 5721 C CA . ALA A 1 798 ? 5.848 14.891 -10.957 1.00 90.19 798 ALA A CA 1
ATOM 5722 C C . ALA A 1 798 ? 6.825 16.056 -11.165 1.00 90.19 798 ALA A C 1
ATOM 5724 O O . ALA A 1 798 ? 7.679 16.026 -12.057 1.00 90.19 798 ALA A O 1
ATOM 5725 N N . GLN A 1 799 ? 6.692 17.109 -10.363 1.00 87.31 799 GLN A N 1
ATOM 5726 C CA . GLN A 1 799 ? 7.561 18.279 -10.442 1.00 87.31 799 GLN A CA 1
ATOM 5727 C C . GLN A 1 799 ? 8.728 18.127 -9.476 1.00 87.31 799 GLN A C 1
ATOM 5729 O O . GLN A 1 799 ? 8.506 17.901 -8.289 1.00 87.31 799 GLN A O 1
ATOM 5734 N N . GLU A 1 800 ? 9.961 18.235 -9.988 1.00 79.06 800 GLU A N 1
ATOM 5735 C CA . GLU A 1 800 ? 11.197 17.987 -9.216 1.00 79.06 800 GLU A CA 1
ATOM 5736 C C . GLU A 1 800 ? 11.309 16.545 -8.651 1.00 79.06 800 GLU A C 1
ATOM 5738 O O . GLU A 1 800 ? 12.178 16.259 -7.828 1.00 79.06 800 GLU A O 1
ATOM 5743 N N . GLY A 1 801 ? 10.479 15.612 -9.141 1.00 79.88 801 GLY A N 1
ATOM 5744 C CA . GLY A 1 801 ? 10.447 14.193 -8.765 1.00 79.88 801 GLY A CA 1
ATOM 5745 C C . GLY A 1 801 ? 10.296 13.251 -9.967 1.00 79.88 801 GLY A C 1
ATOM 5746 O O . GLY A 1 801 ? 9.905 13.665 -11.065 1.00 79.88 801 GLY A O 1
ATOM 5747 N N . GLY A 1 802 ? 10.656 11.979 -9.791 1.00 87.56 802 GLY A N 1
ATOM 5748 C CA . GLY A 1 802 ? 10.531 10.942 -10.816 1.00 87.56 802 GLY A CA 1
ATOM 5749 C C . GLY A 1 802 ? 9.098 10.427 -10.955 1.00 87.56 802 GLY A C 1
ATOM 5750 O O . GLY A 1 802 ? 8.375 10.296 -9.973 1.00 87.56 802 GLY A O 1
ATOM 5751 N N . ALA A 1 803 ? 8.687 10.088 -12.178 1.00 91.69 803 ALA A N 1
ATOM 5752 C CA . ALA A 1 803 ? 7.389 9.467 -12.443 1.00 91.69 803 ALA A CA 1
ATOM 5753 C C . ALA A 1 803 ? 7.588 8.059 -13.010 1.00 91.69 803 ALA A C 1
ATOM 5755 O O . ALA A 1 803 ? 8.091 7.911 -14.122 1.00 91.69 803 ALA A O 1
ATOM 5756 N N . SER A 1 804 ? 7.175 7.025 -12.280 1.00 93.25 804 SER A N 1
ATOM 5757 C CA . SER A 1 804 ? 7.192 5.630 -12.722 1.00 93.25 804 SER A CA 1
ATOM 5758 C C . SER A 1 804 ? 5.771 5.091 -12.807 1.00 93.25 804 SER A C 1
ATOM 5760 O O . SER A 1 804 ? 5.055 5.019 -11.809 1.00 93.25 804 SER A O 1
ATOM 5762 N N . VAL A 1 805 ? 5.339 4.718 -14.011 1.00 95.75 805 VAL A N 1
ATOM 5763 C CA . VAL A 1 805 ? 3.964 4.277 -14.261 1.00 95.75 805 VAL A CA 1
ATOM 5764 C C . VAL A 1 805 ? 3.929 2.964 -15.031 1.00 95.75 805 VAL A C 1
ATOM 5766 O O . VAL A 1 805 ? 4.673 2.788 -16.002 1.00 95.75 805 VAL A O 1
ATOM 5769 N N . ASN A 1 806 ? 3.066 2.032 -14.618 1.00 96.31 806 ASN A N 1
ATOM 5770 C CA . ASN A 1 806 ? 2.895 0.717 -15.251 1.00 96.31 806 ASN A CA 1
ATOM 5771 C C . ASN A 1 806 ? 4.241 -0.006 -15.497 1.00 96.31 806 ASN A C 1
ATOM 5773 O O . ASN A 1 806 ? 4.467 -0.554 -16.574 1.00 96.31 806 ASN A O 1
ATOM 5777 N N . SER A 1 807 ? 5.182 0.087 -14.558 1.00 95.88 807 SER A N 1
ATOM 5778 C CA . SER A 1 807 ? 6.600 -0.245 -14.764 1.00 95.88 807 SER A CA 1
ATOM 5779 C C . SER A 1 807 ? 7.148 -1.150 -13.659 1.00 95.88 807 SER A C 1
ATOM 5781 O O . SER A 1 807 ? 6.596 -1.224 -12.561 1.00 95.88 807 SER A O 1
ATOM 5783 N N . VAL A 1 808 ? 8.265 -1.819 -13.947 1.00 94.25 808 VAL A N 1
ATOM 5784 C CA . VAL A 1 808 ? 9.016 -2.637 -12.983 1.00 94.25 808 VAL A CA 1
ATOM 5785 C C . VAL A 1 808 ? 10.392 -2.012 -12.774 1.00 94.25 808 VAL A C 1
ATOM 5787 O O . VAL A 1 808 ? 11.153 -1.853 -13.729 1.00 94.25 808 VAL A O 1
ATOM 5790 N N . ALA A 1 809 ? 10.728 -1.673 -11.533 1.00 89.94 809 ALA A N 1
ATOM 5791 C CA . ALA A 1 809 ? 12.012 -1.093 -11.157 1.00 89.94 809 ALA A CA 1
ATOM 5792 C C . ALA A 1 809 ? 12.716 -1.979 -10.122 1.00 89.94 809 ALA A C 1
ATOM 5794 O O . ALA A 1 809 ? 12.172 -2.261 -9.055 1.00 89.94 809 ALA A O 1
ATOM 5795 N N . LEU A 1 810 ? 13.933 -2.423 -10.447 1.00 87.00 810 LEU A N 1
ATOM 5796 C CA . LEU A 1 810 ? 14.778 -3.239 -9.577 1.00 87.00 810 LEU A CA 1
ATOM 5797 C C . LEU A 1 810 ? 16.050 -2.472 -9.196 1.00 87.00 810 LEU A C 1
ATOM 5799 O O . LEU A 1 810 ? 16.845 -2.121 -10.070 1.00 87.00 810 LEU A O 1
ATOM 5803 N N . GLY A 1 811 ? 16.257 -2.244 -7.898 1.00 80.88 811 GLY A N 1
ATOM 5804 C CA . GLY A 1 811 ? 17.412 -1.508 -7.371 1.00 80.88 811 GLY A CA 1
ATOM 5805 C C . GLY A 1 811 ? 18.707 -2.330 -7.259 1.00 80.88 811 GLY A C 1
ATOM 5806 O O . GLY A 1 811 ? 18.717 -3.547 -7.431 1.00 80.88 811 GLY A O 1
ATOM 5807 N N . GLN A 1 812 ? 19.811 -1.671 -6.883 1.00 74.12 812 GLN A N 1
ATOM 5808 C CA . GLN A 1 812 ? 21.181 -2.235 -6.833 1.00 74.12 812 GLN A CA 1
ATOM 5809 C C . GLN A 1 812 ? 21.351 -3.491 -5.978 1.00 74.12 812 GLN A C 1
ATOM 5811 O O . GLN A 1 812 ? 22.247 -4.309 -6.199 1.00 74.12 812 GLN A O 1
ATOM 5816 N N . ARG A 1 813 ? 20.504 -3.638 -4.957 1.00 70.06 813 ARG A N 1
ATOM 5817 C CA . ARG A 1 813 ? 20.540 -4.777 -4.036 1.00 70.06 813 ARG A CA 1
ATOM 5818 C C . ARG A 1 813 ? 19.701 -5.963 -4.503 1.00 70.06 813 ARG A C 1
ATOM 5820 O O . ARG A 1 813 ? 19.775 -7.007 -3.860 1.00 70.06 813 ARG A O 1
ATOM 5827 N N . ALA A 1 814 ? 18.974 -5.849 -5.616 1.00 67.62 814 ALA A N 1
ATOM 5828 C CA . ALA A 1 814 ? 18.292 -6.968 -6.257 1.00 67.62 814 ALA A CA 1
ATOM 5829 C C . ALA A 1 814 ? 19.327 -7.903 -6.919 1.00 67.62 814 ALA A C 1
ATOM 5831 O O . ALA A 1 814 ? 19.569 -7.868 -8.126 1.00 67.62 814 ALA A O 1
ATOM 5832 N N . GLN A 1 815 ? 20.013 -8.705 -6.103 1.00 68.38 815 GLN A N 1
ATOM 5833 C CA . GLN A 1 815 ? 21.025 -9.659 -6.550 1.00 68.38 815 GLN A CA 1
ATOM 5834 C C . GLN A 1 815 ? 20.488 -11.090 -6.542 1.00 68.38 815 GLN A C 1
ATOM 5836 O O . GLN A 1 815 ? 19.705 -11.456 -5.671 1.00 68.38 815 GLN A O 1
ATOM 5841 N N . GLY A 1 816 ? 20.978 -11.917 -7.471 1.00 63.22 816 GLY A N 1
ATOM 5842 C CA . GLY A 1 816 ? 20.707 -13.357 -7.476 1.00 63.22 816 GLY A CA 1
ATOM 5843 C C . GLY A 1 816 ? 19.421 -13.765 -8.193 1.00 63.22 816 GLY A C 1
ATOM 5844 O O . GLY A 1 816 ? 18.948 -14.880 -7.983 1.00 63.22 816 GLY A O 1
ATOM 5845 N N . LEU A 1 817 ? 18.879 -12.911 -9.068 1.00 72.06 817 LEU A N 1
ATOM 5846 C CA . LEU A 1 817 ? 17.675 -13.221 -9.839 1.00 72.06 817 LEU A CA 1
ATOM 5847 C C . LEU A 1 817 ? 17.996 -14.347 -10.827 1.00 72.06 817 LEU A C 1
ATOM 5849 O O . LEU A 1 817 ? 18.799 -14.176 -11.751 1.00 72.06 817 LEU A O 1
ATOM 5853 N N . ARG A 1 818 ? 17.393 -15.516 -10.616 1.00 77.31 818 ARG A N 1
ATOM 5854 C CA . ARG A 1 818 ? 17.553 -16.705 -11.459 1.00 77.31 818 ARG A CA 1
ATOM 5855 C C . ARG A 1 818 ? 16.191 -17.183 -11.924 1.00 77.31 818 ARG A C 1
ATOM 5857 O O . ARG A 1 818 ? 15.295 -17.291 -11.100 1.00 77.31 818 ARG A O 1
ATOM 5864 N N . ALA A 1 819 ? 16.061 -17.492 -13.215 1.00 80.94 819 ALA A N 1
ATOM 5865 C CA . ALA A 1 819 ? 14.815 -18.014 -13.792 1.00 80.94 819 ALA A CA 1
ATOM 5866 C C . ALA A 1 819 ? 13.588 -17.110 -13.549 1.00 80.94 819 ALA A C 1
ATOM 5868 O O . ALA A 1 819 ? 12.468 -17.593 -13.426 1.00 80.94 819 ALA A O 1
ATOM 5869 N N . LEU A 1 820 ? 13.809 -15.794 -13.476 1.00 86.38 820 LEU A N 1
ATOM 5870 C CA . LEU A 1 820 ? 12.758 -14.815 -13.219 1.00 86.38 820 LEU A CA 1
ATOM 5871 C C . LEU A 1 820 ? 11.971 -14.516 -14.501 1.00 86.38 820 LEU A C 1
ATOM 5873 O O . LEU A 1 820 ? 12.575 -14.179 -15.526 1.00 86.38 820 LEU A O 1
ATOM 5877 N N . GLU A 1 821 ? 10.643 -14.549 -14.420 1.00 91.25 821 GLU A N 1
ATOM 5878 C CA . GLU A 1 821 ? 9.758 -13.977 -15.437 1.00 91.25 821 GLU A CA 1
ATOM 5879 C C . GLU A 1 821 ? 9.367 -12.542 -15.056 1.00 91.25 821 GLU A C 1
ATOM 5881 O O . GLU A 1 821 ? 8.733 -12.309 -14.029 1.00 91.25 821 GLU A O 1
ATOM 5886 N N . MET A 1 822 ? 9.755 -11.571 -15.884 1.00 93.12 822 MET A N 1
ATOM 5887 C CA . MET A 1 822 ? 9.316 -10.180 -15.793 1.00 93.12 822 MET A CA 1
ATOM 5888 C C . MET A 1 822 ? 8.526 -9.813 -17.036 1.00 93.12 822 MET A C 1
ATOM 5890 O O . MET A 1 822 ? 9.035 -9.938 -18.154 1.00 93.12 822 MET A O 1
ATOM 5894 N N . ARG A 1 823 ? 7.307 -9.316 -16.844 1.00 95.44 823 ARG A N 1
ATOM 5895 C CA . ARG A 1 823 ? 6.426 -8.970 -17.956 1.00 95.44 823 ARG A CA 1
ATOM 5896 C C . ARG A 1 823 ? 5.667 -7.679 -17.692 1.00 95.44 823 ARG A C 1
ATOM 5898 O O . ARG A 1 823 ? 5.012 -7.535 -16.665 1.00 95.44 823 ARG A O 1
ATOM 5905 N N . VAL A 1 824 ? 5.735 -6.771 -18.660 1.00 97.62 824 VAL A N 1
ATOM 5906 C CA . VAL A 1 824 ? 4.958 -5.531 -18.718 1.00 97.62 824 VAL A CA 1
ATOM 5907 C C . VAL A 1 824 ? 4.120 -5.562 -19.993 1.00 97.62 824 VAL A C 1
ATOM 5909 O O . VAL A 1 824 ? 4.655 -5.372 -21.092 1.00 97.62 824 VAL A O 1
ATOM 5912 N N . ALA A 1 825 ? 2.822 -5.852 -19.876 1.00 97.50 825 ALA A N 1
ATOM 5913 C CA . ALA A 1 825 ? 1.985 -6.160 -21.037 1.00 97.50 825 ALA A CA 1
ATOM 5914 C C . ALA A 1 825 ? 0.622 -5.456 -21.055 1.00 97.50 825 ALA A C 1
ATOM 5916 O O . ALA A 1 825 ? -0.022 -5.316 -20.026 1.00 97.50 825 ALA A O 1
ATOM 5917 N N . GLY A 1 826 ? 0.163 -5.033 -22.237 1.00 97.06 826 GLY A N 1
ATOM 5918 C CA . GLY A 1 826 ? -1.207 -4.527 -22.440 1.00 97.06 826 GLY A CA 1
ATOM 5919 C C . GLY A 1 826 ? -1.540 -3.195 -21.751 1.00 97.06 826 GLY A C 1
ATOM 5920 O O . GLY A 1 826 ? -2.682 -2.741 -21.795 1.00 97.06 826 GLY A O 1
ATOM 5921 N N . ASN A 1 827 ? -0.558 -2.536 -21.137 1.00 97.56 827 ASN A N 1
ATOM 5922 C CA . ASN A 1 827 ? -0.784 -1.335 -20.341 1.00 97.56 827 ASN A CA 1
ATOM 5923 C C . ASN A 1 827 ? -0.976 -0.079 -21.211 1.00 97.56 827 ASN A C 1
ATOM 5925 O O . ASN A 1 827 ? -0.482 0.012 -22.342 1.00 97.56 827 ASN A O 1
ATOM 5929 N N . GLN A 1 828 ? -1.662 0.917 -20.651 1.00 97.50 828 GLN A N 1
ATOM 5930 C CA . GLN A 1 828 ? -1.955 2.203 -21.282 1.00 97.50 828 GLN A CA 1
ATOM 5931 C C . GLN A 1 828 ? -1.516 3.358 -20.373 1.00 97.50 828 GLN A C 1
ATOM 5933 O O . GLN A 1 828 ? -1.886 3.396 -19.200 1.00 97.50 828 GLN A O 1
ATOM 5938 N N . ALA A 1 829 ? -0.771 4.326 -20.913 1.00 96.38 829 ALA A N 1
ATOM 5939 C CA . ALA A 1 829 ? -0.376 5.537 -20.190 1.00 96.38 829 ALA A CA 1
ATOM 5940 C C . ALA A 1 829 ? -0.471 6.780 -21.080 1.00 96.38 829 ALA A C 1
ATOM 5942 O O . ALA A 1 829 ? 0.044 6.791 -22.203 1.00 96.38 829 ALA A O 1
ATOM 5943 N N . THR A 1 830 ? -1.094 7.838 -20.558 1.00 94.88 830 THR A N 1
ATOM 5944 C CA . THR A 1 830 ? -1.323 9.091 -21.295 1.00 94.88 830 THR A CA 1
ATOM 5945 C C . THR A 1 830 ? -0.987 10.299 -20.426 1.00 94.88 830 THR A C 1
ATOM 5947 O O . THR A 1 830 ? -1.514 10.421 -19.321 1.00 94.88 830 THR A O 1
ATOM 5950 N N . GLY A 1 831 ? -0.151 11.211 -20.929 1.00 92.00 831 GLY A N 1
ATOM 5951 C CA . GLY A 1 831 ? 0.178 12.464 -20.240 1.00 92.00 831 GLY A CA 1
ATOM 5952 C C . GLY A 1 831 ? 0.997 12.236 -18.971 1.00 92.00 831 GLY A C 1
ATOM 5953 O O . GLY A 1 831 ? 0.532 12.543 -17.878 1.00 92.00 831 GLY A O 1
ATOM 5954 N N . VAL A 1 832 ? 2.193 11.663 -19.125 1.00 92.88 832 VAL A N 1
ATOM 5955 C CA . VAL A 1 832 ? 3.134 11.397 -18.025 1.00 92.88 832 VAL A CA 1
ATOM 5956 C C . VAL A 1 832 ? 4.263 12.411 -18.113 1.00 92.88 832 VAL A C 1
ATOM 5958 O O . VAL A 1 832 ? 5.002 12.424 -19.101 1.00 92.88 832 VAL A O 1
ATOM 5961 N N . ARG A 1 833 ? 4.401 13.252 -17.091 1.00 90.94 833 ARG A N 1
ATOM 5962 C CA . ARG A 1 833 ? 5.399 14.317 -17.047 1.00 90.94 833 ARG A CA 1
ATOM 5963 C C . ARG A 1 833 ? 6.260 14.213 -15.793 1.00 90.94 833 ARG A C 1
ATOM 5965 O O . ARG A 1 833 ? 5.746 14.020 -14.697 1.00 90.94 833 ARG A O 1
ATOM 5972 N N . SER A 1 834 ? 7.566 14.373 -15.981 1.00 89.19 834 SER A N 1
ATOM 5973 C CA . SER A 1 834 ? 8.540 14.609 -14.914 1.00 89.19 834 SER A CA 1
ATOM 5974 C C . SER A 1 834 ? 9.408 15.818 -15.287 1.00 89.19 834 SER A C 1
ATOM 5976 O O . SER A 1 834 ? 9.740 15.981 -16.464 1.00 89.19 834 SER A O 1
ATOM 5978 N N . SER A 1 835 ? 9.744 16.697 -14.340 1.00 81.69 835 SER A N 1
ATOM 5979 C CA . SER A 1 835 ? 10.515 17.928 -14.608 1.00 81.69 835 SER A CA 1
ATOM 5980 C C . SER A 1 835 ? 11.795 18.051 -13.769 1.00 81.69 835 SER A C 1
ATOM 5982 O O . SER A 1 835 ? 12.041 17.261 -12.860 1.00 81.69 835 SER A O 1
ATOM 5984 N N . GLN A 1 836 ? 12.644 19.030 -14.109 1.00 74.19 836 GLN A N 1
ATOM 5985 C CA . GLN A 1 836 ? 13.859 19.417 -13.368 1.00 74.19 836 GLN A CA 1
ATOM 5986 C C . GLN A 1 836 ? 14.883 18.290 -13.136 1.00 74.19 836 GLN A C 1
ATOM 5988 O O . GLN A 1 836 ? 15.491 18.158 -12.078 1.00 74.19 836 GLN A O 1
ATOM 5993 N N . GLY A 1 837 ? 15.132 17.490 -14.174 1.00 67.25 837 GLY A N 1
ATOM 5994 C CA . GLY A 1 837 ? 16.232 16.521 -14.165 1.00 67.25 837 GLY A CA 1
ATOM 5995 C C . GLY A 1 837 ? 15.895 15.146 -13.600 1.00 67.25 837 GLY A C 1
ATOM 5996 O O . GLY A 1 837 ? 16.816 14.379 -13.339 1.00 67.25 837 GLY A O 1
ATOM 5997 N N . GLN A 1 838 ? 14.611 14.807 -13.488 1.00 82.50 838 GLN A N 1
ATOM 5998 C CA . GLN A 1 838 ? 14.143 13.476 -13.095 1.00 82.50 838 GLN A CA 1
ATOM 5999 C C . GLN A 1 838 ? 13.618 12.652 -14.287 1.00 82.50 838 GLN A C 1
ATOM 6001 O O . GLN A 1 838 ? 13.475 13.157 -15.407 1.00 82.50 838 GLN A O 1
ATOM 6006 N N . GLN A 1 839 ? 13.451 11.340 -14.082 1.00 85.31 839 GLN A N 1
ATOM 6007 C CA . GLN A 1 839 ? 13.047 10.386 -15.125 1.00 85.31 839 GLN A CA 1
ATOM 6008 C C . GLN A 1 839 ? 11.526 10.214 -15.176 1.00 85.31 839 GLN A C 1
ATOM 6010 O O . GLN A 1 839 ? 10.863 10.118 -14.145 1.00 85.31 839 GLN A O 1
ATOM 6015 N N . ALA A 1 840 ? 10.996 10.082 -16.394 1.00 90.44 840 ALA A N 1
ATOM 6016 C CA . ALA A 1 840 ? 9.634 9.612 -16.642 1.00 90.44 840 ALA A CA 1
ATOM 6017 C C . ALA A 1 840 ? 9.690 8.205 -17.251 1.00 90.44 840 ALA A C 1
ATOM 6019 O O . ALA A 1 840 ? 10.106 8.046 -18.399 1.00 90.44 840 ALA A O 1
ATOM 6020 N N . LEU A 1 841 ? 9.280 7.191 -16.493 1.00 91.44 841 LEU A N 1
ATOM 6021 C CA . LEU A 1 841 ? 9.242 5.783 -16.881 1.00 91.44 841 LEU A CA 1
ATOM 6022 C C . LEU A 1 841 ? 7.789 5.357 -17.119 1.00 91.44 841 LEU A C 1
ATOM 6024 O O . LEU A 1 841 ? 6.956 5.454 -16.223 1.00 91.44 841 LEU A O 1
ATOM 6028 N N . ALA A 1 842 ? 7.481 4.853 -18.312 1.00 94.19 842 ALA A N 1
ATOM 6029 C CA . ALA A 1 842 ? 6.162 4.323 -18.651 1.00 94.19 842 ALA A CA 1
ATOM 6030 C C . ALA A 1 842 ? 6.279 2.954 -19.324 1.00 94.19 842 ALA A C 1
ATOM 6032 O O . ALA A 1 842 ? 6.926 2.838 -20.362 1.00 94.19 842 ALA A O 1
ATOM 6033 N N . HIS A 1 843 ? 5.615 1.922 -18.801 1.00 94.81 843 HIS A N 1
ATOM 6034 C CA . HIS A 1 843 ? 5.658 0.562 -19.367 1.00 94.81 843 HIS A CA 1
ATOM 6035 C C . HIS A 1 843 ? 7.064 -0.048 -19.453 1.00 94.81 843 HIS A C 1
ATOM 6037 O O . HIS A 1 843 ? 7.334 -0.853 -20.347 1.00 94.81 843 HIS A O 1
ATOM 6043 N N . SER A 1 844 ? 7.981 0.381 -18.591 1.00 93.75 844 SER A N 1
ATOM 6044 C CA . SER A 1 844 ? 9.405 0.085 -18.734 1.00 93.75 844 SER A CA 1
ATOM 6045 C C . SER A 1 844 ? 9.904 -0.848 -17.633 1.00 93.75 844 SER A C 1
ATOM 6047 O O . SER A 1 844 ? 9.315 -0.949 -16.556 1.00 93.75 844 SER A O 1
ATOM 6049 N N . VAL A 1 845 ? 11.001 -1.545 -17.925 1.00 93.62 845 VAL A N 1
ATOM 6050 C CA . VAL A 1 845 ? 11.712 -2.405 -16.974 1.00 93.62 845 VAL A CA 1
ATOM 6051 C C . VAL A 1 845 ? 13.106 -1.835 -16.749 1.00 93.62 845 VAL A C 1
ATOM 6053 O O . VAL A 1 845 ? 13.898 -1.758 -17.690 1.00 93.62 845 VAL A O 1
ATOM 6056 N N . THR A 1 846 ? 13.421 -1.485 -15.505 1.00 90.75 846 THR A N 1
ATOM 6057 C CA . THR A 1 846 ? 14.743 -0.982 -15.110 1.00 90.75 846 THR A CA 1
ATOM 6058 C C . THR A 1 846 ? 15.424 -1.970 -14.179 1.00 90.75 846 THR A C 1
ATOM 6060 O O . THR A 1 846 ? 14.834 -2.419 -13.197 1.00 90.75 846 THR A O 1
ATOM 6063 N N . ILE A 1 847 ? 16.678 -2.300 -14.485 1.00 89.00 847 ILE A N 1
ATOM 6064 C CA . ILE A 1 847 ? 17.486 -3.255 -13.730 1.00 89.00 847 ILE A CA 1
ATOM 6065 C C . ILE A 1 847 ? 18.793 -2.592 -13.333 1.00 89.00 847 ILE A C 1
ATOM 6067 O O . ILE A 1 847 ? 19.616 -2.276 -14.192 1.00 89.00 847 ILE A O 1
ATOM 6071 N N . ASP A 1 848 ? 19.005 -2.463 -12.030 1.00 85.25 848 ASP A N 1
ATOM 6072 C CA . ASP A 1 848 ? 20.273 -2.027 -11.436 1.00 85.25 848 ASP A CA 1
ATOM 6073 C C . ASP A 1 848 ? 20.990 -3.181 -10.689 1.00 85.25 848 ASP A C 1
ATOM 6075 O O . ASP A 1 848 ? 21.996 -2.995 -10.016 1.00 85.25 848 ASP A O 1
ATOM 6079 N N . GLY A 1 849 ? 20.478 -4.414 -10.813 1.00 83.88 849 GLY A N 1
ATOM 6080 C CA . GLY A 1 849 ? 20.966 -5.616 -10.124 1.00 83.88 849 GLY A CA 1
ATOM 6081 C C . GLY A 1 849 ? 21.510 -6.723 -11.041 1.00 83.88 849 GLY A C 1
ATOM 6082 O O . GLY A 1 849 ? 21.904 -6.486 -12.187 1.00 83.88 849 GLY A O 1
ATOM 6083 N N . THR A 1 850 ? 21.530 -7.968 -10.542 1.00 85.25 850 THR A N 1
ATOM 6084 C CA . THR A 1 850 ? 21.996 -9.142 -11.308 1.00 85.25 850 THR A CA 1
ATOM 6085 C C . THR A 1 850 ? 20.845 -10.075 -11.684 1.00 85.25 850 THR A C 1
ATOM 6087 O O . THR A 1 850 ? 20.125 -10.564 -10.816 1.00 85.25 850 THR A O 1
ATOM 6090 N N . ALA A 1 851 ? 20.693 -10.353 -12.984 1.00 87.44 851 ALA A N 1
ATOM 6091 C CA . ALA A 1 851 ? 19.679 -11.249 -13.533 1.00 87.44 851 ALA A CA 1
ATOM 6092 C C . ALA A 1 851 ? 20.281 -12.311 -14.454 1.00 87.44 851 ALA A C 1
ATOM 6094 O O . ALA A 1 851 ? 21.071 -12.006 -15.346 1.00 87.44 851 ALA A O 1
ATOM 6095 N N . SER A 1 852 ? 19.892 -13.572 -14.262 1.00 90.31 852 SER A N 1
ATOM 6096 C CA . SER A 1 852 ? 20.396 -14.690 -15.055 1.00 90.31 852 SER A CA 1
ATOM 6097 C C . SER A 1 852 ? 19.334 -15.730 -15.393 1.00 90.31 852 SER A C 1
ATOM 6099 O O . SER A 1 852 ? 18.501 -16.068 -14.556 1.00 90.31 852 SER A O 1
ATOM 6101 N N . ASN A 1 853 ? 19.385 -16.278 -16.610 1.00 91.25 853 ASN A N 1
ATOM 6102 C CA . ASN A 1 853 ? 18.380 -17.225 -17.116 1.00 91.25 853 ASN A CA 1
ATOM 6103 C C . ASN A 1 853 ? 16.944 -16.667 -17.054 1.00 91.25 853 ASN A C 1
ATOM 6105 O O . ASN A 1 853 ? 15.997 -17.420 -16.852 1.00 91.25 853 ASN A O 1
ATOM 6109 N N . SER A 1 854 ? 16.782 -15.349 -17.176 1.00 92.06 854 SER A N 1
ATOM 6110 C CA . SER A 1 854 ? 15.505 -14.660 -16.974 1.00 92.06 854 SER A CA 1
ATOM 6111 C C . SER A 1 854 ? 14.828 -14.308 -18.300 1.00 92.06 854 SER A C 1
ATOM 6113 O O . SER A 1 854 ? 15.477 -14.183 -19.347 1.00 92.06 854 SER A O 1
ATOM 6115 N N . ARG A 1 855 ? 13.513 -14.095 -18.254 1.00 93.69 855 ARG A N 1
ATOM 6116 C CA . ARG A 1 855 ? 12.704 -13.602 -19.373 1.00 93.69 855 ARG A CA 1
ATOM 6117 C C . ARG A 1 855 ? 12.160 -12.216 -19.042 1.00 93.69 855 ARG A C 1
ATOM 6119 O O . ARG A 1 855 ? 11.591 -12.027 -17.975 1.00 93.69 855 ARG A O 1
ATOM 6126 N N . LEU A 1 856 ? 12.387 -11.258 -19.936 1.00 94.69 856 LEU A N 1
ATOM 6127 C CA . LEU A 1 856 ? 12.040 -9.852 -19.765 1.00 94.69 856 LEU A CA 1
ATOM 6128 C C . LEU A 1 856 ? 11.233 -9.390 -20.973 1.00 94.69 856 LEU A C 1
ATOM 6130 O O . LEU A 1 856 ? 11.805 -9.140 -22.034 1.00 94.69 856 LEU A O 1
ATOM 6134 N N . ASP A 1 857 ? 9.921 -9.276 -20.811 1.00 95.69 857 ASP A N 1
ATOM 6135 C CA . ASP A 1 857 ? 9.001 -8.983 -21.904 1.00 95.69 857 ASP A CA 1
ATOM 6136 C C . ASP A 1 857 ? 8.272 -7.651 -21.697 1.00 95.69 857 ASP A C 1
ATOM 6138 O O . ASP A 1 857 ? 7.642 -7.416 -20.670 1.00 95.69 857 ASP A O 1
ATOM 6142 N N . VAL A 1 858 ? 8.306 -6.795 -22.718 1.00 97.69 858 VAL A N 1
ATOM 6143 C CA . VAL A 1 858 ? 7.526 -5.555 -22.807 1.00 97.69 858 VAL A CA 1
ATOM 6144 C C . VAL A 1 858 ? 6.654 -5.623 -24.060 1.00 97.69 858 VAL A C 1
ATOM 6146 O O . VAL A 1 858 ? 7.151 -5.485 -25.185 1.00 97.69 858 VAL A O 1
ATOM 6149 N N . VAL A 1 859 ? 5.356 -5.891 -23.891 1.00 97.12 859 VAL A N 1
ATOM 6150 C CA . VAL A 1 859 ? 4.492 -6.353 -24.991 1.00 97.12 859 VAL A CA 1
ATOM 6151 C C . VAL A 1 859 ? 3.182 -5.576 -25.095 1.00 97.12 859 VAL A C 1
ATOM 6153 O O . VAL A 1 859 ? 2.412 -5.497 -24.148 1.00 97.12 859 VAL A O 1
ATOM 6156 N N . GLY A 1 860 ? 2.872 -5.064 -26.287 1.00 96.50 860 GLY A N 1
ATOM 6157 C CA . GLY A 1 860 ? 1.537 -4.537 -26.596 1.00 96.50 860 GLY A CA 1
ATOM 6158 C C . GLY A 1 860 ? 1.121 -3.289 -25.808 1.00 96.50 860 GLY A C 1
ATOM 6159 O O . GLY A 1 860 ? -0.071 -3.010 -25.720 1.00 96.50 860 GLY A O 1
ATOM 6160 N N . ASN A 1 861 ? 2.067 -2.543 -25.231 1.00 97.19 861 ASN A N 1
ATOM 6161 C CA . ASN A 1 861 ? 1.758 -1.357 -24.433 1.00 97.19 861 ASN A CA 1
ATOM 6162 C C . ASN A 1 861 ? 1.500 -0.124 -25.316 1.00 97.19 861 ASN A C 1
ATOM 6164 O O . ASN A 1 861 ? 2.036 -0.011 -26.426 1.00 97.19 861 ASN A O 1
ATOM 6168 N N . GLN A 1 862 ? 0.709 0.822 -24.805 1.00 96.25 862 GLN A N 1
ATOM 6169 C CA . GLN A 1 862 ? 0.352 2.066 -25.490 1.00 96.25 862 GLN A CA 1
ATOM 6170 C C . GLN A 1 862 ? 0.721 3.287 -24.641 1.00 96.25 862 GLN A C 1
ATOM 6172 O O . GLN A 1 862 ? 0.122 3.515 -23.595 1.00 96.25 862 GLN A O 1
ATOM 6177 N N . ALA A 1 863 ? 1.692 4.088 -25.088 1.00 92.12 863 ALA A N 1
ATOM 6178 C CA . ALA A 1 863 ? 2.139 5.290 -24.376 1.00 92.12 863 ALA A CA 1
ATOM 6179 C C . ALA A 1 863 ? 2.024 6.546 -25.245 1.00 92.12 863 ALA A C 1
ATOM 6181 O O . ALA A 1 863 ? 2.587 6.609 -26.340 1.00 92.12 863 ALA A O 1
ATOM 6182 N N . GLN A 1 864 ? 1.351 7.578 -24.747 1.00 89.44 864 GLN A N 1
ATOM 6183 C CA . GLN A 1 864 ? 1.240 8.864 -25.435 1.00 89.44 864 GLN A CA 1
ATOM 6184 C C . GLN A 1 864 ? 1.617 10.007 -24.494 1.00 89.44 864 GLN A C 1
ATOM 6186 O O . GLN A 1 864 ? 1.286 9.984 -23.311 1.00 89.44 864 GLN A O 1
ATOM 6191 N N . GLN A 1 865 ? 2.290 11.027 -25.037 1.00 85.56 865 GLN A N 1
ATOM 6192 C CA . GLN A 1 865 ? 2.672 12.237 -24.296 1.00 85.56 865 GLN A CA 1
ATOM 6193 C C . GLN A 1 865 ? 3.509 11.944 -23.033 1.00 85.56 865 GLN A C 1
ATOM 6195 O O . GLN A 1 865 ? 3.211 12.448 -21.954 1.00 85.56 865 GLN A O 1
ATOM 6200 N N . VAL A 1 866 ? 4.554 11.119 -23.165 1.00 87.38 866 VAL A N 1
ATOM 6201 C CA . VAL A 1 866 ? 5.549 10.928 -22.096 1.00 87.38 866 VAL A CA 1
ATOM 6202 C C . VAL A 1 866 ? 6.665 11.959 -22.273 1.00 87.38 866 VAL A C 1
ATOM 6204 O O . VAL A 1 866 ? 7.269 12.044 -23.350 1.00 87.38 866 VAL A O 1
ATOM 6207 N N . HIS A 1 867 ? 6.924 12.753 -21.236 1.00 86.19 867 HIS A N 1
ATOM 6208 C CA . HIS A 1 867 ? 7.872 13.863 -21.275 1.00 86.19 867 HIS A CA 1
ATOM 6209 C C . HIS A 1 867 ? 8.743 13.924 -20.015 1.00 86.19 867 HIS A C 1
ATOM 6211 O O . HIS A 1 867 ? 8.248 13.764 -18.902 1.00 86.19 867 HIS A O 1
ATOM 6217 N N . ALA A 1 868 ? 10.035 14.186 -20.214 1.00 81.50 868 ALA A N 1
ATOM 6218 C CA . ALA A 1 868 ? 10.996 14.482 -19.160 1.00 81.50 868 ALA A CA 1
ATOM 6219 C C . ALA A 1 868 ? 11.998 15.528 -19.662 1.00 81.50 868 ALA A C 1
ATOM 6221 O O . ALA A 1 868 ? 12.372 15.480 -20.835 1.00 81.50 868 ALA A O 1
ATOM 6222 N N . ASP A 1 869 ? 12.454 16.423 -18.783 1.00 74.69 869 ASP A N 1
ATOM 6223 C CA . ASP A 1 869 ? 13.313 17.546 -19.181 1.00 74.69 869 ASP A CA 1
ATOM 6224 C C . ASP A 1 869 ? 14.750 17.106 -19.538 1.00 74.69 869 ASP A C 1
ATOM 6226 O O . ASP A 1 869 ? 15.188 17.280 -20.673 1.00 74.69 869 ASP A O 1
ATOM 6230 N N . VAL A 1 870 ? 15.505 16.537 -18.578 1.00 64.44 870 VAL A N 1
ATOM 6231 C CA . VAL A 1 870 ? 16.964 16.301 -18.733 1.00 64.44 870 VAL A CA 1
ATOM 6232 C C . VAL A 1 870 ? 17.386 14.843 -18.512 1.00 64.44 870 VAL A C 1
ATOM 6234 O O . VAL A 1 870 ? 18.173 14.321 -19.301 1.00 64.44 870 VAL A O 1
ATOM 6237 N N . ALA A 1 871 ? 16.868 14.138 -17.495 1.00 61.00 871 ALA A N 1
ATOM 6238 C CA . ALA A 1 871 ? 17.278 12.749 -17.218 1.00 61.00 871 ALA A CA 1
ATOM 6239 C C . ALA A 1 871 ? 16.686 11.708 -18.188 1.00 61.00 871 ALA A C 1
ATOM 6241 O O . ALA A 1 871 ? 17.149 10.564 -18.232 1.00 61.00 871 ALA A O 1
ATOM 6242 N N . GLY A 1 872 ? 15.739 12.135 -19.030 1.00 78.56 872 GLY A N 1
ATOM 6243 C CA . GLY A 1 872 ? 15.206 11.380 -20.158 1.00 78.56 872 GLY A CA 1
ATOM 6244 C C . GLY A 1 872 ? 13.898 10.648 -19.854 1.00 78.56 872 GLY A C 1
ATOM 6245 O O . GLY A 1 872 ? 13.685 10.126 -18.763 1.00 78.56 872 GLY A O 1
ATOM 6246 N N . ALA A 1 873 ? 13.020 10.611 -20.857 1.00 87.81 873 ALA A N 1
ATOM 6247 C CA . ALA A 1 873 ? 11.789 9.828 -20.844 1.00 87.81 873 ALA A CA 1
ATOM 6248 C C . ALA A 1 873 ? 12.061 8.411 -21.367 1.00 87.81 873 ALA A C 1
ATOM 6250 O O . ALA A 1 873 ? 12.730 8.256 -22.393 1.00 87.81 873 ALA A O 1
ATOM 6251 N N . GLU A 1 874 ? 11.533 7.383 -20.705 1.00 91.00 874 GLU A N 1
ATOM 6252 C CA . GLU A 1 874 ? 11.641 5.988 -21.135 1.00 91.00 874 GLU A CA 1
ATOM 6253 C C . GLU A 1 874 ? 10.260 5.335 -21.236 1.00 91.00 874 GLU A C 1
ATOM 6255 O O . GLU A 1 874 ? 9.566 5.147 -20.238 1.00 91.00 874 GLU A O 1
ATOM 6260 N N . ALA A 1 875 ? 9.859 4.958 -22.451 1.00 93.19 875 ALA A N 1
ATOM 6261 C CA . ALA A 1 875 ? 8.551 4.364 -22.715 1.00 93.19 875 ALA A CA 1
ATOM 6262 C C . ALA A 1 875 ? 8.680 2.966 -23.334 1.00 93.19 875 ALA A C 1
ATOM 6264 O O . ALA A 1 875 ? 9.381 2.786 -24.331 1.00 93.19 875 ALA A O 1
ATOM 6265 N N . SER A 1 876 ? 7.998 1.966 -22.781 1.00 95.06 876 SER A N 1
ATOM 6266 C CA . SER A 1 876 ? 7.995 0.584 -23.282 1.00 95.06 876 SER A CA 1
ATOM 6267 C C . SER A 1 876 ? 9.403 0.024 -23.520 1.00 95.06 876 SER A C 1
ATOM 6269 O O . SER A 1 876 ? 9.658 -0.608 -24.543 1.00 95.06 876 SER A O 1
ATOM 6271 N N . SER A 1 877 ? 10.344 0.326 -22.626 1.00 94.81 877 SER A N 1
ATOM 6272 C CA . SER A 1 877 ? 11.772 0.065 -22.834 1.00 94.81 877 SER A CA 1
ATOM 6273 C C . SER A 1 877 ? 12.371 -0.785 -21.718 1.00 94.81 877 SER A C 1
ATOM 6275 O O . SER A 1 877 ? 11.817 -0.882 -20.626 1.00 94.81 877 SER A O 1
ATOM 6277 N N . VAL A 1 878 ? 13.518 -1.404 -22.000 1.00 95.19 878 VAL A N 1
ATOM 6278 C CA . VAL A 1 878 ? 14.300 -2.148 -21.004 1.00 95.19 878 VAL A CA 1
ATOM 6279 C C . VAL A 1 878 ? 15.642 -1.458 -20.801 1.00 95.19 878 VAL A C 1
ATOM 6281 O O . VAL A 1 878 ? 16.397 -1.260 -21.758 1.00 95.19 878 VAL A O 1
ATOM 6284 N N . LYS A 1 879 ? 15.951 -1.116 -19.552 1.00 92.50 879 LYS A N 1
ATOM 6285 C CA . LYS A 1 879 ? 17.175 -0.421 -19.158 1.00 92.50 879 LYS A CA 1
ATOM 6286 C C . LYS A 1 879 ? 18.008 -1.280 -18.204 1.00 92.50 879 LYS A C 1
ATOM 6288 O O . LYS A 1 879 ? 17.532 -1.694 -17.152 1.00 92.50 879 LYS A O 1
ATOM 6293 N N . ALA A 1 880 ? 19.267 -1.495 -18.572 1.00 90.62 880 ALA A N 1
ATOM 6294 C CA . ALA A 1 880 ? 20.324 -2.027 -17.716 1.00 90.62 880 ALA A CA 1
ATOM 6295 C C . ALA A 1 880 ? 21.218 -0.859 -17.253 1.00 90.62 880 ALA A C 1
ATOM 6297 O O . ALA A 1 880 ? 21.868 -0.217 -18.087 1.00 90.62 880 ALA A O 1
ATOM 6298 N N . ASP A 1 881 ? 21.198 -0.549 -15.952 1.00 85.94 881 ASP A N 1
ATOM 6299 C CA . ASP A 1 881 ? 21.932 0.572 -15.335 1.00 85.94 881 ASP A CA 1
ATOM 6300 C C . ASP A 1 881 ? 23.412 0.213 -15.044 1.00 85.94 881 ASP A C 1
ATOM 6302 O O . ASP A 1 881 ? 23.853 -0.914 -15.297 1.00 85.94 881 ASP A O 1
ATOM 6306 N N . GLY A 1 882 ? 24.210 1.169 -14.560 1.00 74.75 882 GLY A N 1
ATOM 6307 C CA . GLY A 1 882 ? 25.675 1.112 -14.522 1.00 74.75 882 GLY A CA 1
ATOM 6308 C C . GLY A 1 882 ? 26.311 0.058 -13.606 1.00 74.75 882 GLY A C 1
ATOM 6309 O O . GLY A 1 882 ? 27.496 -0.228 -13.766 1.00 74.75 882 GLY A O 1
ATOM 6310 N N . GLY A 1 883 ? 25.551 -0.563 -12.700 1.00 77.94 883 GLY A N 1
ATOM 6311 C CA . GLY A 1 883 ? 25.992 -1.710 -11.890 1.00 77.94 883 GLY A CA 1
ATOM 6312 C C . GLY A 1 883 ? 25.427 -3.064 -12.334 1.00 77.94 883 GLY A C 1
ATOM 6313 O O . GLY A 1 883 ? 25.758 -4.096 -11.746 1.00 77.94 883 GLY A O 1
ATOM 6314 N N . SER A 1 884 ? 24.568 -3.080 -13.356 1.00 87.44 884 SER A N 1
ATOM 6315 C CA . SER A 1 884 ? 23.744 -4.247 -13.675 1.00 87.44 884 SER A CA 1
ATOM 6316 C C . SER A 1 884 ? 24.480 -5.343 -14.456 1.00 87.44 884 SER A C 1
ATOM 6318 O O . SER A 1 884 ? 25.379 -5.089 -15.264 1.00 87.44 884 SER A O 1
ATOM 6320 N N . SER A 1 885 ? 24.062 -6.597 -14.248 1.00 89.88 885 SER A N 1
ATOM 6321 C CA . SER A 1 885 ? 24.543 -7.757 -15.011 1.00 89.88 885 SER A CA 1
ATOM 6322 C C . SER A 1 885 ? 23.382 -8.662 -15.413 1.00 89.88 885 SER A C 1
ATOM 6324 O O . SER A 1 885 ? 22.783 -9.319 -14.564 1.00 89.88 885 SER A O 1
ATOM 6326 N N . VAL A 1 886 ? 23.082 -8.724 -16.711 1.00 91.44 886 VAL A N 1
ATOM 6327 C CA . VAL A 1 886 ? 22.041 -9.571 -17.307 1.00 91.44 886 VAL A CA 1
ATOM 6328 C C . VAL A 1 886 ? 22.701 -10.660 -18.157 1.00 91.44 886 VAL A C 1
ATOM 6330 O O . VAL A 1 886 ? 23.336 -10.358 -19.167 1.00 91.44 886 VAL A O 1
ATOM 6333 N N . ALA A 1 887 ? 22.578 -11.933 -17.777 1.00 92.50 887 ALA A N 1
ATOM 6334 C CA . ALA A 1 887 ? 23.277 -13.040 -18.439 1.00 92.50 887 ALA A CA 1
ATOM 6335 C C . ALA A 1 887 ? 22.357 -14.213 -18.808 1.00 92.50 887 ALA A C 1
ATOM 6337 O O . ALA A 1 887 ? 21.483 -14.577 -18.033 1.00 92.50 887 ALA A O 1
ATOM 6338 N N . HIS A 1 888 ? 22.574 -14.862 -19.956 1.00 93.88 888 HIS A N 1
ATOM 6339 C CA . HIS A 1 888 ? 21.772 -16.024 -20.393 1.00 93.88 888 HIS A CA 1
ATOM 6340 C C . HIS A 1 888 ? 20.256 -15.760 -20.457 1.00 93.88 888 HIS A C 1
ATOM 6342 O O . HIS A 1 888 ? 19.450 -16.678 -20.325 1.00 93.88 888 HIS A O 1
ATOM 6348 N N . SER A 1 889 ? 19.859 -14.502 -20.634 1.00 94.62 889 SER A N 1
ATOM 6349 C CA . SER A 1 889 ? 18.467 -14.068 -20.530 1.00 94.62 889 SER A CA 1
ATOM 6350 C C . SER A 1 889 ? 17.877 -13.749 -21.904 1.00 94.62 889 SER A C 1
ATOM 6352 O O . SER A 1 889 ? 18.585 -13.608 -22.907 1.00 94.62 889 SER A O 1
ATOM 6354 N N . SER A 1 890 ? 16.555 -13.617 -21.960 1.00 95.06 890 SER A N 1
ATOM 6355 C CA . SER A 1 890 ? 15.837 -13.138 -23.143 1.00 95.06 890 SER A CA 1
ATOM 6356 C C . SER A 1 890 ? 15.146 -11.811 -22.844 1.00 95.06 890 SER A C 1
ATOM 6358 O O . SER A 1 890 ? 14.472 -11.687 -21.828 1.00 95.06 890 SER A O 1
ATOM 6360 N N . ILE A 1 891 ? 15.349 -10.823 -23.716 1.00 96.62 891 ILE A N 1
ATOM 6361 C CA . ILE A 1 891 ? 14.721 -9.501 -23.658 1.00 96.62 891 ILE A CA 1
ATOM 6362 C C . ILE A 1 891 ? 13.867 -9.334 -24.918 1.00 96.62 891 ILE A C 1
ATOM 6364 O O . ILE A 1 891 ? 14.410 -9.300 -26.027 1.00 96.62 891 ILE A O 1
ATOM 6368 N N . GLY A 1 892 ? 12.548 -9.247 -24.758 1.00 96.81 892 GLY A N 1
ATOM 6369 C CA . GLY A 1 892 ? 11.573 -9.095 -25.835 1.00 96.81 892 GLY A CA 1
ATOM 6370 C C . GLY A 1 892 ? 10.802 -7.780 -25.733 1.00 96.81 892 GLY A C 1
ATOM 6371 O O . GLY A 1 892 ? 10.127 -7.529 -24.744 1.00 96.81 892 GLY A O 1
ATOM 6372 N N . ILE A 1 893 ? 10.841 -6.949 -26.775 1.00 97.81 893 ILE A N 1
ATOM 6373 C CA . ILE A 1 893 ? 10.041 -5.720 -26.881 1.00 97.81 893 ILE A CA 1
ATOM 6374 C C . ILE A 1 893 ? 9.181 -5.818 -28.138 1.00 97.81 893 ILE A C 1
ATOM 6376 O O . ILE A 1 893 ? 9.692 -5.663 -29.251 1.00 97.81 893 ILE A O 1
ATOM 6380 N N . THR A 1 894 ? 7.887 -6.110 -27.981 1.00 96.94 894 THR A N 1
ATOM 6381 C CA . THR A 1 894 ? 7.035 -6.501 -29.117 1.00 96.94 894 THR A CA 1
ATOM 6382 C C . THR A 1 894 ? 5.696 -5.772 -29.167 1.00 96.94 894 THR A C 1
ATOM 6384 O O . THR A 1 894 ? 4.957 -5.750 -28.190 1.00 96.94 894 THR A O 1
ATOM 6387 N N . GLY A 1 895 ? 5.330 -5.236 -30.333 1.00 96.31 895 GLY A N 1
ATOM 6388 C CA . GLY A 1 895 ? 3.973 -4.732 -30.584 1.00 96.31 895 GLY A CA 1
ATOM 6389 C C . GLY A 1 895 ? 3.592 -3.458 -29.820 1.00 96.31 895 GLY A C 1
ATOM 6390 O O . GLY A 1 895 ? 2.406 -3.162 -29.700 1.00 96.31 895 GLY A O 1
ATOM 6391 N N . ASN A 1 896 ? 4.560 -2.709 -29.289 1.00 96.50 896 ASN A N 1
ATOM 6392 C CA . ASN A 1 896 ? 4.287 -1.488 -28.531 1.00 96.50 896 ASN A CA 1
ATOM 6393 C C . ASN A 1 896 ? 3.988 -0.307 -29.467 1.00 96.50 896 ASN A C 1
ATOM 6395 O O . ASN A 1 896 ? 4.585 -0.180 -30.543 1.00 96.50 896 ASN A O 1
ATOM 6399 N N . ARG A 1 897 ? 3.090 0.585 -29.034 1.00 94.94 897 ARG A N 1
ATOM 6400 C CA . ARG A 1 897 ? 2.785 1.860 -29.697 1.00 94.94 897 ARG A CA 1
ATOM 6401 C C . ARG A 1 897 ? 3.106 3.006 -28.754 1.00 94.94 897 ARG A C 1
ATOM 6403 O O . ARG A 1 897 ? 2.370 3.233 -27.799 1.00 94.94 897 ARG A O 1
ATOM 6410 N N . ALA A 1 898 ? 4.196 3.722 -28.999 1.00 89.88 898 ALA A N 1
ATOM 6411 C CA . ALA A 1 898 ? 4.646 4.731 -28.049 1.00 89.88 898 ALA A CA 1
ATOM 6412 C C . ALA A 1 898 ? 5.313 5.941 -28.710 1.00 89.88 898 ALA A C 1
ATOM 6414 O O . ALA A 1 898 ? 6.077 5.808 -29.665 1.00 89.88 898 ALA A O 1
ATOM 6415 N N . SER A 1 899 ? 5.049 7.131 -28.173 1.00 86.38 899 SER A N 1
ATOM 6416 C CA . SER A 1 899 ? 5.660 8.384 -28.628 1.00 86.38 899 SER A CA 1
ATOM 6417 C C . SER A 1 899 ? 6.232 9.172 -27.455 1.00 86.38 899 SER A C 1
ATOM 6419 O O . SER A 1 899 ? 5.518 9.429 -26.483 1.00 86.38 899 SER A O 1
ATOM 6421 N N . ILE A 1 900 ? 7.479 9.613 -27.591 1.00 86.00 900 ILE A N 1
ATOM 6422 C CA . ILE A 1 900 ? 8.140 10.542 -26.667 1.00 86.00 900 ILE A CA 1
ATOM 6423 C C . ILE A 1 900 ? 8.466 11.842 -27.411 1.00 86.00 900 ILE A C 1
ATOM 6425 O O . ILE A 1 900 ? 8.713 11.811 -28.618 1.00 86.00 900 ILE A O 1
ATOM 6429 N N . GLY A 1 901 ? 8.429 12.979 -26.710 1.00 72.56 901 GLY A N 1
ATOM 6430 C CA . GLY A 1 901 ? 8.622 14.305 -27.313 1.00 72.56 901 GLY A CA 1
ATOM 6431 C C . GLY A 1 901 ? 10.055 14.561 -27.803 1.00 72.56 901 GLY A C 1
ATOM 6432 O O . GLY A 1 901 ? 10.380 14.339 -28.974 1.00 72.56 901 GLY A O 1
ATOM 6433 N N . THR A 1 902 ? 10.908 15.041 -26.899 1.00 74.88 902 THR A N 1
ATOM 6434 C CA . THR A 1 902 ? 12.288 15.477 -27.173 1.00 74.88 902 THR A CA 1
ATOM 6435 C C . THR A 1 902 ? 13.236 14.679 -26.286 1.00 74.88 902 THR A C 1
ATOM 6437 O O . THR A 1 902 ? 13.026 14.625 -25.077 1.00 74.88 902 THR A O 1
ATOM 6440 N N . GLY A 1 903 ? 14.265 14.051 -26.863 1.00 76.31 903 GLY A N 1
ATOM 6441 C CA . GLY A 1 903 ? 15.154 13.164 -26.104 1.00 76.31 903 GLY A CA 1
ATOM 6442 C C . GLY A 1 903 ? 14.451 11.899 -25.574 1.00 76.31 903 GLY A C 1
ATOM 6443 O O . GLY A 1 903 ? 13.254 11.699 -25.767 1.00 76.31 903 GLY A O 1
ATOM 6444 N N . GLY A 1 904 ? 15.206 10.997 -24.940 1.00 87.25 904 GLY A N 1
ATOM 6445 C CA . GLY A 1 904 ? 14.667 9.774 -24.320 1.00 87.25 904 GLY A CA 1
ATOM 6446 C C . GLY A 1 904 ? 14.720 8.501 -25.180 1.00 87.25 904 GLY A C 1
ATOM 6447 O O . GLY A 1 904 ? 15.345 8.460 -26.241 1.00 87.25 904 GLY A O 1
ATOM 6448 N N . THR A 1 905 ? 14.109 7.427 -24.678 1.00 91.31 905 THR A N 1
ATOM 6449 C CA . THR A 1 905 ? 14.187 6.057 -25.213 1.00 91.31 905 THR A CA 1
ATOM 6450 C C . THR A 1 905 ? 12.793 5.432 -25.290 1.00 91.31 905 THR A C 1
ATOM 6452 O O . THR A 1 905 ? 12.056 5.441 -24.311 1.00 91.31 905 THR A O 1
ATOM 6455 N N . VAL A 1 906 ? 12.400 4.884 -26.440 1.00 93.25 906 VAL A N 1
ATOM 6456 C CA . VAL A 1 906 ? 11.077 4.268 -26.616 1.00 93.25 906 VAL A CA 1
ATOM 6457 C C . VAL A 1 906 ? 11.143 2.928 -27.341 1.00 93.25 906 VAL A C 1
ATOM 6459 O O . VAL A 1 906 ? 11.860 2.793 -28.333 1.00 93.25 906 VAL A O 1
ATOM 6462 N N . ALA A 1 907 ? 10.400 1.924 -26.872 1.00 94.25 907 ALA A N 1
ATOM 6463 C CA . ALA A 1 907 ? 10.391 0.573 -27.442 1.00 94.25 907 ALA A CA 1
ATOM 6464 C C . ALA A 1 907 ? 11.805 -0.015 -27.646 1.00 94.25 907 ALA A C 1
ATOM 6466 O O . ALA A 1 907 ? 12.066 -0.679 -28.646 1.00 94.25 907 ALA A O 1
ATOM 6467 N N . SER A 1 908 ? 12.749 0.294 -26.754 1.00 95.31 908 SER A N 1
ATOM 6468 C CA . SER A 1 908 ? 14.183 0.096 -26.996 1.00 95.31 908 SER A CA 1
ATOM 6469 C C . SER A 1 908 ? 14.890 -0.568 -25.817 1.00 95.31 908 SER A C 1
ATOM 6471 O O . SER A 1 908 ? 14.394 -0.561 -24.692 1.00 95.31 908 SER A O 1
ATOM 6473 N N . VAL A 1 909 ? 16.079 -1.117 -26.073 1.00 95.88 909 VAL A N 1
ATOM 6474 C CA . VAL A 1 909 ? 16.975 -1.632 -25.028 1.00 95.88 909 VAL A CA 1
ATOM 6475 C C . VAL A 1 909 ? 18.147 -0.679 -24.839 1.00 95.88 909 VAL A C 1
ATOM 6477 O O . VAL A 1 909 ? 18.826 -0.323 -25.803 1.00 95.88 909 VAL A O 1
ATOM 6480 N N . LYS A 1 910 ? 18.414 -0.293 -23.593 1.00 93.88 910 LYS A N 1
ATOM 6481 C CA . LYS A 1 910 ? 19.497 0.623 -23.224 1.00 93.88 910 LYS A CA 1
ATOM 6482 C C . LYS A 1 910 ? 20.409 -0.035 -22.194 1.00 93.88 910 LYS A C 1
ATOM 6484 O O . LYS A 1 910 ? 19.990 -0.291 -21.073 1.00 93.88 910 LYS A O 1
ATOM 6489 N N . ASN A 1 911 ? 21.661 -0.281 -22.573 1.00 93.81 911 ASN A N 1
ATOM 6490 C CA . ASN A 1 911 ? 22.716 -0.732 -21.667 1.00 93.81 911 ASN A CA 1
ATOM 6491 C C . ASN A 1 911 ? 23.647 0.443 -21.345 1.00 93.81 911 ASN A C 1
ATOM 6493 O O . ASN A 1 911 ? 24.383 0.907 -22.223 1.00 93.81 911 ASN A O 1
ATOM 6497 N N . GLN A 1 912 ? 23.582 0.957 -20.117 1.00 91.56 912 GLN A N 1
ATOM 6498 C CA . GLN A 1 912 ? 24.365 2.116 -19.692 1.00 91.56 912 GLN A CA 1
ATOM 6499 C C . GLN A 1 912 ? 25.829 1.768 -19.404 1.00 91.56 912 GLN A C 1
ATOM 6501 O O . GLN A 1 912 ? 26.245 0.610 -19.406 1.00 91.56 912 GLN A O 1
ATOM 6506 N N . GLN A 1 913 ? 26.646 2.805 -19.222 1.00 89.75 913 GLN A N 1
ATOM 6507 C CA . GLN A 1 913 ? 28.061 2.650 -18.911 1.00 89.75 913 GLN A CA 1
ATOM 6508 C C . GLN A 1 913 ? 28.230 1.896 -17.587 1.00 89.75 913 GLN A C 1
ATOM 6510 O O . GLN A 1 913 ? 27.636 2.280 -16.590 1.00 89.75 913 GLN A O 1
ATOM 6515 N N . GLY A 1 914 ? 29.038 0.834 -17.595 1.00 86.12 914 GLY A N 1
ATOM 6516 C CA . GLY A 1 914 ? 29.209 -0.084 -16.461 1.00 86.12 914 GLY A CA 1
ATOM 6517 C C . GLY A 1 914 ? 28.271 -1.302 -16.492 1.00 86.12 914 GLY A C 1
ATOM 6518 O O . GLY A 1 914 ? 28.654 -2.365 -16.008 1.00 86.12 914 GLY A O 1
ATOM 6519 N N . GLY A 1 915 ? 27.127 -1.206 -17.180 1.00 90.69 915 GLY A N 1
ATOM 6520 C CA . GLY A 1 915 ? 26.186 -2.310 -17.361 1.00 90.69 915 GLY A CA 1
ATOM 6521 C C . GLY A 1 915 ? 26.713 -3.421 -18.280 1.00 90.69 915 GLY A C 1
ATOM 6522 O O . GLY A 1 915 ? 27.417 -3.182 -19.278 1.00 90.69 915 GLY A O 1
ATOM 6523 N N . ARG A 1 916 ? 26.361 -4.670 -17.956 1.00 92.69 916 ARG A N 1
ATOM 6524 C CA . ARG A 1 916 ? 26.750 -5.870 -18.708 1.00 92.69 916 ARG A CA 1
ATOM 6525 C C . ARG A 1 916 ? 25.527 -6.678 -19.132 1.00 92.69 916 ARG A C 1
ATOM 6527 O O . ARG A 1 916 ? 24.807 -7.195 -18.291 1.00 92.69 916 ARG A O 1
ATOM 6534 N N . ILE A 1 917 ? 25.368 -6.903 -20.434 1.00 93.56 917 ILE A N 1
ATOM 6535 C CA . ILE A 1 917 ? 24.443 -7.900 -20.988 1.00 93.56 917 ILE A CA 1
ATOM 6536 C C . ILE A 1 917 ? 25.274 -8.966 -21.709 1.00 93.56 917 ILE A C 1
ATOM 6538 O O . ILE A 1 917 ? 26.036 -8.647 -22.620 1.00 93.56 917 ILE A O 1
ATOM 6542 N N . ALA A 1 918 ? 25.171 -10.234 -21.313 1.00 92.56 918 ALA A N 1
ATOM 6543 C CA . ALA A 1 918 ? 25.998 -11.308 -21.865 1.00 92.56 918 ALA A CA 1
ATOM 6544 C C . ALA A 1 918 ? 25.190 -12.551 -22.253 1.00 92.56 918 ALA A C 1
ATOM 6546 O O . ALA A 1 918 ? 24.238 -12.914 -21.566 1.00 92.56 918 ALA A O 1
ATOM 6547 N N . GLN A 1 919 ? 25.569 -13.216 -23.351 1.00 93.19 919 GLN A N 1
ATOM 6548 C CA . GLN A 1 919 ? 24.977 -14.493 -23.800 1.00 93.19 919 GLN A CA 1
ATOM 6549 C C . GLN A 1 919 ? 23.439 -14.462 -23.851 1.00 93.19 919 GLN A C 1
ATOM 6551 O O . GLN A 1 919 ? 22.773 -15.456 -23.580 1.00 93.19 919 GLN A O 1
ATOM 6556 N N . SER A 1 920 ? 22.877 -13.290 -24.144 1.00 95.12 920 SER A N 1
ATOM 6557 C CA . SER A 1 920 ? 21.445 -13.015 -24.057 1.00 95.12 920 SER A CA 1
ATOM 6558 C C . SER A 1 920 ? 20.865 -12.748 -25.442 1.00 95.12 920 SER A C 1
ATOM 6560 O O . SER A 1 920 ? 21.565 -12.285 -26.350 1.00 95.12 920 SER A O 1
ATOM 6562 N N . ARG A 1 921 ? 19.574 -13.033 -25.613 1.00 96.44 921 ARG A N 1
ATOM 6563 C CA . ARG A 1 921 ? 18.836 -12.746 -26.849 1.00 96.44 921 ARG A CA 1
ATOM 6564 C C . ARG A 1 921 ? 18.030 -11.466 -26.672 1.00 96.44 921 ARG A C 1
ATOM 6566 O O . ARG A 1 921 ? 17.225 -11.385 -25.754 1.00 96.44 921 ARG A O 1
ATOM 6573 N N . ILE A 1 922 ? 18.215 -10.499 -27.565 1.00 97.56 922 ILE A N 1
ATOM 6574 C CA . ILE A 1 922 ? 17.441 -9.255 -27.611 1.00 97.56 922 ILE A CA 1
ATOM 6575 C C . ILE A 1 922 ? 16.582 -9.277 -28.872 1.00 97.56 922 ILE A C 1
ATOM 6577 O O . ILE A 1 922 ? 17.109 -9.414 -29.974 1.00 97.56 922 ILE A O 1
ATOM 6581 N N . THR A 1 923 ? 15.266 -9.156 -28.726 1.00 97.94 923 THR A N 1
ATOM 6582 C CA . THR A 1 923 ? 14.309 -9.093 -29.839 1.00 97.94 923 THR A CA 1
ATOM 6583 C C . THR A 1 923 ? 13.447 -7.845 -29.715 1.00 97.94 923 THR A C 1
ATOM 6585 O O . THR A 1 923 ? 12.740 -7.682 -28.728 1.00 97.94 923 THR A O 1
ATOM 6588 N N . ILE A 1 924 ? 13.489 -6.973 -30.720 1.00 97.88 924 ILE A N 1
ATOM 6589 C CA . ILE A 1 924 ? 12.647 -5.776 -30.823 1.00 97.88 924 ILE A CA 1
ATOM 6590 C C . ILE A 1 924 ? 11.810 -5.912 -32.091 1.00 97.88 924 ILE A C 1
ATOM 6592 O O . ILE A 1 924 ? 12.353 -5.814 -33.196 1.00 97.88 924 ILE A O 1
ATOM 6596 N N . ALA A 1 925 ? 10.508 -6.168 -31.958 1.00 97.56 925 ALA A N 1
ATOM 6597 C CA . ALA A 1 925 ? 9.675 -6.537 -33.097 1.00 97.56 925 ALA A CA 1
ATOM 6598 C C . ALA A 1 925 ? 8.316 -5.831 -33.181 1.00 97.56 925 ALA A C 1
ATOM 6600 O O . ALA A 1 925 ? 7.615 -5.667 -32.187 1.00 97.56 925 ALA A O 1
ATOM 6601 N N . ASN A 1 926 ? 7.890 -5.489 -34.399 1.00 96.69 926 ASN A N 1
ATOM 6602 C CA . ASN A 1 926 ? 6.543 -4.980 -34.696 1.00 96.69 926 ASN A CA 1
ATOM 6603 C C . ASN A 1 926 ? 6.122 -3.741 -33.878 1.00 96.69 926 ASN A C 1
ATOM 6605 O O . ASN A 1 926 ? 4.933 -3.527 -33.644 1.00 96.69 926 ASN A O 1
ATOM 6609 N N . ASN A 1 927 ? 7.076 -2.926 -33.423 1.00 96.06 927 ASN A N 1
ATOM 6610 C CA . ASN A 1 927 ? 6.787 -1.709 -32.671 1.00 96.06 927 ASN A CA 1
ATOM 6611 C C . ASN A 1 927 ? 6.493 -0.538 -33.619 1.00 96.06 927 ASN A C 1
ATOM 6613 O O . ASN A 1 927 ? 7.083 -0.421 -34.699 1.00 96.06 927 ASN A O 1
ATOM 6617 N N . GLN A 1 928 ? 5.604 0.355 -33.190 1.00 93.94 928 GLN A N 1
ATOM 6618 C CA . GLN A 1 928 ? 5.346 1.641 -33.830 1.00 93.94 928 GLN A CA 1
ATOM 6619 C C . GLN A 1 928 ? 5.758 2.739 -32.857 1.00 93.94 928 GLN A C 1
ATOM 6621 O O . GLN A 1 928 ? 5.047 3.019 -31.892 1.00 93.94 928 GLN A O 1
ATOM 6626 N N . ALA A 1 929 ? 6.922 3.337 -33.096 1.00 87.56 929 ALA A N 1
ATOM 6627 C CA . ALA A 1 929 ? 7.503 4.272 -32.150 1.00 87.56 929 ALA A CA 1
ATOM 6628 C C . ALA A 1 929 ? 8.079 5.518 -32.825 1.00 87.56 929 ALA A C 1
ATOM 6630 O O . ALA A 1 929 ? 8.599 5.463 -33.939 1.00 87.56 929 ALA A O 1
ATOM 6631 N N . SER A 1 930 ? 7.999 6.655 -32.137 1.00 84.94 930 SER A N 1
ATOM 6632 C CA . SER A 1 930 ? 8.561 7.922 -32.609 1.00 84.94 930 SER A CA 1
ATOM 6633 C C . SER A 1 930 ? 9.306 8.642 -31.493 1.00 84.94 930 SER A C 1
ATOM 6635 O O . SER A 1 930 ? 8.802 8.750 -30.375 1.00 84.94 930 SER A O 1
ATOM 6637 N N . ALA A 1 931 ? 10.485 9.163 -31.827 1.00 83.44 931 ALA A N 1
ATOM 6638 C CA . ALA A 1 931 ? 11.294 10.023 -30.972 1.00 83.44 931 ALA A CA 1
ATOM 6639 C C . ALA A 1 931 ? 11.990 11.081 -31.845 1.00 83.44 931 ALA A C 1
ATOM 6641 O O . ALA A 1 931 ? 12.252 10.824 -33.024 1.00 83.44 931 ALA A O 1
ATOM 6642 N N . SER A 1 932 ? 12.297 12.251 -31.286 1.00 81.19 932 SER A N 1
ATOM 6643 C CA . SER A 1 932 ? 12.965 13.347 -32.001 1.00 81.19 932 SER A CA 1
ATOM 6644 C C . SER A 1 932 ? 14.140 13.921 -31.199 1.00 81.19 932 SER A C 1
ATOM 6646 O O . SER A 1 932 ? 14.245 13.661 -29.998 1.00 81.19 932 SER A O 1
ATOM 6648 N N . GLN A 1 933 ? 15.032 14.672 -31.861 1.00 81.62 933 GLN A N 1
ATOM 6649 C CA . GLN A 1 933 ? 16.063 15.511 -31.221 1.00 81.62 933 GLN A CA 1
ATOM 6650 C C . GLN A 1 933 ? 16.917 14.752 -30.186 1.00 81.62 933 GLN A C 1
ATOM 6652 O O . GLN A 1 933 ? 16.828 14.970 -28.980 1.00 81.62 933 GLN A O 1
ATOM 6657 N N . GLY A 1 934 ? 17.721 13.796 -30.649 1.00 79.81 934 GLY A N 1
ATOM 6658 C CA . GLY A 1 934 ? 18.590 12.967 -29.807 1.00 79.81 934 GLY A CA 1
ATOM 6659 C C . GLY A 1 934 ? 17.915 11.738 -29.186 1.00 79.81 934 GLY A C 1
ATOM 6660 O O . GLY A 1 934 ? 18.603 10.921 -28.573 1.00 79.81 934 GLY A O 1
ATOM 6661 N N . GLY A 1 935 ? 16.600 11.573 -29.367 1.00 87.81 935 GLY A N 1
ATOM 6662 C CA . GLY A 1 935 ? 15.851 10.413 -28.884 1.00 87.81 935 GLY A CA 1
ATOM 6663 C C . GLY A 1 935 ? 16.144 9.105 -29.632 1.00 87.81 935 GLY A C 1
ATOM 6664 O O . GLY A 1 935 ? 16.748 9.085 -30.711 1.00 87.81 935 GLY A O 1
ATOM 6665 N N . VAL A 1 936 ? 15.696 7.990 -29.056 1.00 91.94 936 VAL A N 1
ATOM 6666 C CA . VAL A 1 936 ? 15.891 6.639 -29.597 1.00 91.94 936 VAL A CA 1
ATOM 6667 C C . VAL A 1 936 ? 14.578 5.869 -29.627 1.00 91.94 936 VAL A C 1
ATOM 6669 O O . VAL A 1 936 ? 13.884 5.820 -28.619 1.00 91.94 936 VAL A O 1
ATOM 6672 N N . ASN A 1 937 ? 14.249 5.238 -30.756 1.00 92.62 937 ASN A N 1
ATOM 6673 C CA . ASN A 1 937 ? 13.067 4.393 -30.898 1.00 92.62 937 ASN A CA 1
ATOM 6674 C C . ASN A 1 937 ? 13.365 3.018 -31.512 1.00 92.62 937 ASN A C 1
ATOM 6676 O O . ASN A 1 937 ? 14.203 2.902 -32.406 1.00 92.62 937 ASN A O 1
ATOM 6680 N N . ALA A 1 938 ? 12.673 1.978 -31.035 1.00 94.19 938 ALA A N 1
ATOM 6681 C CA . ALA A 1 938 ? 12.750 0.606 -31.553 1.00 94.19 938 ALA A CA 1
ATOM 6682 C C . ALA A 1 938 ? 14.191 0.082 -31.771 1.00 94.19 938 ALA A C 1
ATOM 6684 O O . ALA A 1 938 ? 14.476 -0.588 -32.761 1.00 94.19 938 ALA A O 1
ATOM 6685 N N . SER A 1 939 ? 15.125 0.432 -30.885 1.00 95.88 939 SER A N 1
ATOM 6686 C CA . SER A 1 939 ? 16.571 0.302 -31.111 1.00 95.88 939 SER A CA 1
ATOM 6687 C C . SER A 1 939 ? 17.310 -0.285 -29.908 1.00 95.88 939 SER A C 1
ATOM 6689 O O . SER A 1 939 ? 16.774 -0.381 -28.806 1.00 95.88 939 SER A O 1
ATOM 6691 N N . VAL A 1 940 ? 18.580 -0.644 -30.107 1.00 96.56 940 VAL A N 1
ATOM 6692 C CA . VAL A 1 940 ? 19.500 -1.018 -29.023 1.00 96.56 940 VAL A CA 1
ATOM 6693 C C . VAL A 1 940 ? 20.594 0.036 -28.886 1.00 96.56 940 VAL A C 1
ATOM 6695 O O . VAL A 1 940 ? 21.278 0.348 -29.860 1.00 96.56 940 VAL A O 1
ATOM 6698 N N . ILE A 1 941 ? 20.791 0.555 -27.675 1.00 94.50 941 ILE A N 1
ATOM 6699 C CA . ILE A 1 941 ? 21.899 1.451 -27.329 1.00 94.50 941 ILE A CA 1
ATOM 6700 C C . ILE A 1 941 ? 22.809 0.739 -26.336 1.00 94.50 941 ILE A C 1
ATOM 6702 O O . ILE A 1 941 ? 22.360 0.320 -25.270 1.00 94.50 941 ILE A O 1
ATOM 6706 N N . ASN A 1 942 ? 24.094 0.654 -26.659 1.00 94.75 942 ASN A N 1
ATOM 6707 C CA . ASN A 1 942 ? 25.115 0.120 -25.773 1.00 94.75 942 ASN A CA 1
ATOM 6708 C C . ASN A 1 942 ? 26.181 1.171 -25.465 1.00 94.75 942 ASN A C 1
ATOM 6710 O O . ASN A 1 942 ? 26.880 1.607 -26.375 1.00 94.75 942 ASN A O 1
ATOM 6714 N N . SER A 1 943 ? 26.345 1.498 -24.186 1.00 94.06 943 SER A N 1
ATOM 6715 C CA . SER A 1 943 ? 27.493 2.245 -23.651 1.00 94.06 943 SER A CA 1
ATOM 6716 C C . SER A 1 943 ? 28.340 1.406 -22.680 1.00 94.06 943 SER A C 1
ATOM 6718 O O . SER A 1 943 ? 29.365 1.874 -22.192 1.00 94.06 943 SER A O 1
ATOM 6720 N N . GLY A 1 944 ? 27.913 0.173 -22.386 1.00 92.69 944 GLY A N 1
ATOM 6721 C CA . GLY A 1 944 ? 28.603 -0.785 -21.522 1.00 92.69 944 GLY A CA 1
ATOM 6722 C C . GLY A 1 944 ? 29.170 -1.976 -22.303 1.00 92.69 944 GLY A C 1
ATOM 6723 O O . GLY A 1 944 ? 29.779 -1.826 -23.369 1.00 92.69 944 GLY A O 1
ATOM 6724 N N . SER A 1 945 ? 28.975 -3.184 -21.770 1.00 93.44 945 SER A N 1
ATOM 6725 C CA . SER A 1 945 ? 29.397 -4.442 -22.399 1.00 93.44 945 SER A CA 1
ATOM 6726 C C . SER A 1 945 ? 28.199 -5.286 -22.833 1.00 93.44 945 SER A C 1
ATOM 6728 O O . SER A 1 945 ? 27.405 -5.711 -21.999 1.00 93.44 945 SER A O 1
ATOM 6730 N N . LEU A 1 946 ? 28.096 -5.568 -24.129 1.00 93.38 946 LEU A N 1
ATOM 6731 C CA . LEU A 1 946 ? 27.086 -6.423 -24.748 1.00 93.38 946 LEU A CA 1
ATOM 6732 C C . LEU A 1 946 ? 27.792 -7.620 -25.404 1.00 93.38 946 LEU A C 1
ATOM 6734 O O . LEU A 1 946 ? 28.152 -7.572 -26.575 1.00 93.38 946 LEU A O 1
ATOM 6738 N N . GLY A 1 947 ? 28.092 -8.668 -24.632 1.00 88.50 947 GLY A N 1
ATOM 6739 C CA . GLY A 1 947 ? 28.989 -9.758 -25.045 1.00 88.50 947 GLY A CA 1
ATOM 6740 C C . GLY A 1 947 ? 28.267 -11.035 -25.484 1.00 88.50 947 GLY A C 1
ATOM 6741 O O . GLY A 1 947 ? 27.448 -11.568 -24.742 1.00 88.50 947 GLY A O 1
ATOM 6742 N N . ASN A 1 948 ? 28.614 -11.583 -26.652 1.00 88.06 948 ASN A N 1
ATOM 6743 C CA . ASN A 1 948 ? 28.001 -12.792 -27.229 1.00 88.06 948 ASN A CA 1
ATOM 6744 C C . ASN A 1 948 ? 26.462 -12.735 -27.277 1.00 88.06 948 ASN A C 1
ATOM 6746 O O . ASN A 1 948 ? 25.791 -13.737 -27.033 1.00 88.06 948 ASN A O 1
ATOM 6750 N N . ALA A 1 949 ? 25.898 -11.556 -27.543 1.00 89.88 949 ALA A N 1
ATOM 6751 C CA . ALA A 1 949 ? 24.456 -11.361 -27.615 1.00 89.88 949 ALA A CA 1
ATOM 6752 C C . ALA A 1 949 ? 23.930 -11.571 -29.044 1.00 89.88 949 ALA A C 1
ATOM 6754 O O . ALA A 1 949 ? 24.614 -11.277 -30.028 1.00 89.88 949 ALA A O 1
ATOM 6755 N N . ALA A 1 950 ? 22.696 -12.062 -29.155 1.00 94.81 950 ALA A N 1
ATOM 6756 C CA . ALA A 1 950 ? 21.972 -12.154 -30.420 1.00 94.81 950 ALA A CA 1
ATOM 6757 C C . ALA A 1 950 ? 20.895 -11.062 -30.459 1.00 94.81 950 ALA A C 1
ATOM 6759 O O . ALA A 1 950 ? 19.892 -11.163 -29.752 1.00 94.81 950 ALA A O 1
ATOM 6760 N N . ILE A 1 951 ? 21.113 -10.016 -31.258 1.00 97.50 951 ILE A N 1
ATOM 6761 C CA . ILE A 1 951 ? 20.212 -8.866 -31.401 1.00 97.50 951 ILE A CA 1
ATOM 6762 C C . ILE A 1 951 ? 19.406 -9.017 -32.691 1.00 97.50 951 ILE A C 1
ATOM 6764 O O . ILE A 1 951 ? 19.980 -9.093 -33.774 1.00 97.50 951 ILE A O 1
ATOM 6768 N N . THR A 1 952 ? 18.078 -9.018 -32.587 1.00 98.12 952 THR A N 1
ATOM 6769 C CA . THR A 1 952 ? 17.147 -9.016 -33.725 1.00 98.12 952 THR A CA 1
ATOM 6770 C C . THR A 1 952 ? 16.197 -7.826 -33.625 1.00 98.12 952 THR A C 1
ATOM 6772 O O . THR A 1 952 ? 15.454 -7.706 -32.655 1.00 98.12 952 THR A O 1
ATOM 6775 N N . ILE A 1 953 ? 16.196 -6.957 -34.634 1.00 97.94 953 ILE A N 1
ATOM 6776 C CA . ILE A 1 953 ? 15.277 -5.820 -34.765 1.00 97.94 953 ILE A CA 1
ATOM 6777 C C . ILE A 1 953 ? 14.447 -6.040 -36.028 1.00 97.94 953 ILE A C 1
ATOM 6779 O O . ILE A 1 953 ? 15.004 -5.994 -37.127 1.00 97.94 953 ILE A O 1
ATOM 6783 N N . SER A 1 954 ? 13.138 -6.298 -35.912 1.00 97.62 954 SER A N 1
ATOM 6784 C CA . SER A 1 954 ? 12.331 -6.672 -37.081 1.00 97.62 954 SER A CA 1
ATOM 6785 C C . SER A 1 954 ? 10.912 -6.110 -37.161 1.00 97.62 954 SER A C 1
ATOM 6787 O O . SER A 1 954 ? 10.192 -6.048 -36.175 1.00 97.62 954 SER A O 1
ATOM 6789 N N . GLY A 1 955 ? 10.473 -5.736 -38.367 1.00 96.50 955 GLY A N 1
ATOM 6790 C CA . GLY A 1 955 ? 9.084 -5.335 -38.626 1.00 96.50 955 GLY A CA 1
ATOM 6791 C C . GLY A 1 955 ? 8.656 -4.028 -37.947 1.00 96.50 955 GLY A C 1
ATOM 6792 O O . GLY A 1 955 ? 7.465 -3.732 -37.877 1.00 96.50 955 GLY A O 1
ATOM 6793 N N . ASN A 1 956 ? 9.602 -3.238 -37.437 1.00 96.56 956 ASN A N 1
ATOM 6794 C CA . ASN A 1 956 ? 9.313 -1.991 -36.737 1.00 96.56 956 ASN A CA 1
ATOM 6795 C C . ASN A 1 956 ? 9.064 -0.835 -37.720 1.00 96.56 956 ASN A C 1
ATOM 6797 O O . ASN A 1 956 ? 9.589 -0.807 -38.842 1.00 96.56 956 ASN A O 1
ATOM 6801 N N . ARG A 1 957 ? 8.273 0.147 -37.273 1.00 94.56 957 ARG A N 1
ATOM 6802 C CA . ARG A 1 957 ? 8.050 1.430 -37.955 1.00 94.56 957 ARG A CA 1
ATOM 6803 C C . ARG A 1 957 ? 8.561 2.564 -37.075 1.00 94.56 957 ARG A C 1
ATOM 6805 O O . ARG A 1 957 ? 8.055 2.744 -35.968 1.00 94.56 957 ARG A O 1
ATOM 6812 N N . GLY A 1 958 ? 9.522 3.331 -37.587 1.00 87.06 958 GLY A N 1
ATOM 6813 C CA . GLY A 1 958 ? 10.190 4.390 -36.829 1.00 87.06 958 GLY A CA 1
ATOM 6814 C C . GLY A 1 958 ? 10.547 5.613 -37.672 1.00 87.06 958 GLY A C 1
ATOM 6815 O O . GLY A 1 958 ? 10.646 5.539 -38.895 1.00 87.06 958 GLY A O 1
ATOM 6816 N N . SER A 1 959 ? 10.743 6.752 -37.011 1.00 86.69 959 SER A N 1
ATOM 6817 C CA . SER A 1 959 ? 11.216 8.006 -37.616 1.00 86.69 959 SER A CA 1
ATOM 6818 C C . SER A 1 959 ? 12.438 8.505 -36.846 1.00 86.69 959 SER A C 1
ATOM 6820 O O . SER A 1 959 ? 12.439 8.456 -35.617 1.00 86.69 959 SER A O 1
ATOM 6822 N N . ALA A 1 960 ? 13.473 8.965 -37.548 1.00 83.94 960 ALA A N 1
ATOM 6823 C CA . ALA A 1 960 ? 14.733 9.429 -36.973 1.00 83.94 960 ALA A CA 1
ATOM 6824 C C . ALA A 1 960 ? 15.078 10.848 -37.456 1.00 83.94 960 ALA A C 1
ATOM 6826 O O . ALA A 1 960 ? 15.860 11.020 -38.388 1.00 83.94 960 ALA A O 1
ATOM 6827 N N . ASN A 1 961 ? 14.531 11.881 -36.815 1.00 86.69 961 ASN A N 1
ATOM 6828 C CA . ASN A 1 961 ? 14.976 13.263 -37.034 1.00 86.69 961 ASN A CA 1
ATOM 6829 C C . ASN A 1 961 ? 16.000 13.650 -35.958 1.00 86.69 961 ASN A C 1
ATOM 6831 O O . ASN A 1 961 ? 15.625 13.762 -34.787 1.00 86.69 961 ASN A O 1
ATOM 6835 N N . ALA A 1 962 ? 17.278 13.769 -36.337 1.00 84.94 962 ALA A N 1
ATOM 6836 C CA . ALA A 1 962 ? 18.404 13.891 -35.400 1.00 84.94 962 ALA A CA 1
ATOM 6837 C C . ALA A 1 962 ? 18.371 12.823 -34.274 1.00 84.94 962 ALA A C 1
ATOM 6839 O O . ALA A 1 962 ? 18.733 13.088 -33.132 1.00 84.94 962 ALA A O 1
ATOM 6840 N N . ALA A 1 963 ? 17.885 11.614 -34.579 1.00 89.69 963 ALA A N 1
ATOM 6841 C CA . ALA A 1 963 ? 17.538 10.556 -33.620 1.00 89.69 963 ALA A CA 1
ATOM 6842 C C . ALA A 1 963 ? 18.002 9.165 -34.109 1.00 89.69 963 ALA A C 1
ATOM 6844 O O . ALA A 1 963 ? 18.568 9.042 -35.196 1.00 89.69 963 ALA A O 1
ATOM 6845 N N . LEU A 1 964 ? 17.787 8.114 -33.309 1.00 93.00 964 LEU A N 1
ATOM 6846 C CA . LEU A 1 964 ? 18.068 6.711 -33.661 1.00 93.00 964 LEU A CA 1
ATOM 6847 C C . LEU A 1 964 ? 16.755 5.923 -33.802 1.00 93.00 964 LEU A C 1
ATOM 6849 O O . LEU A 1 964 ? 15.950 5.937 -32.876 1.00 93.00 964 LEU A O 1
ATOM 6853 N N . ALA A 1 965 ? 16.544 5.219 -34.916 1.00 94.31 965 ALA A N 1
ATOM 6854 C CA . ALA A 1 965 ? 15.336 4.425 -35.164 1.00 94.31 965 ALA A CA 1
ATOM 6855 C C . ALA A 1 965 ? 15.654 3.034 -35.722 1.00 94.31 965 ALA A C 1
ATOM 6857 O O . ALA A 1 965 ? 16.448 2.915 -36.657 1.00 94.31 965 ALA A O 1
ATOM 6858 N N . ASN A 1 966 ? 15.005 1.982 -35.214 1.00 95.38 966 ASN A N 1
ATOM 6859 C CA . ASN A 1 966 ? 15.146 0.598 -35.702 1.00 95.38 966 ASN A CA 1
ATOM 6860 C C . ASN A 1 966 ? 16.610 0.115 -35.838 1.00 95.38 966 ASN A C 1
ATOM 6862 O O . ASN A 1 966 ? 16.949 -0.612 -36.772 1.00 95.38 966 ASN A O 1
ATOM 6866 N N . SER A 1 967 ? 17.510 0.590 -34.981 1.00 96.50 967 SER A N 1
ATOM 6867 C CA . SER A 1 967 ? 18.959 0.543 -35.203 1.00 96.50 967 SER A CA 1
ATOM 6868 C C . SER A 1 967 ? 19.717 0.032 -33.982 1.00 96.50 967 SER A C 1
ATOM 6870 O O . SER A 1 967 ? 19.180 -0.064 -32.881 1.00 96.50 967 SER A O 1
ATOM 6872 N N . VAL A 1 968 ? 21.002 -0.267 -34.163 1.00 97.06 968 VAL A N 1
ATOM 6873 C CA . VAL A 1 968 ? 21.920 -0.588 -33.064 1.00 97.06 968 VAL A CA 1
ATOM 6874 C C . VAL A 1 968 ? 22.998 0.483 -32.984 1.00 97.06 968 VAL A C 1
ATOM 6876 O O . VAL A 1 968 ? 23.689 0.738 -33.966 1.00 97.06 968 VAL A O 1
ATOM 6879 N N . ARG A 1 969 ? 23.176 1.093 -31.812 1.00 95.75 969 ARG A N 1
ATOM 6880 C CA . ARG A 1 969 ? 24.252 2.051 -31.546 1.00 95.75 969 ARG A CA 1
ATOM 6881 C C . ARG A 1 969 ? 25.170 1.528 -30.449 1.00 95.75 969 ARG A C 1
ATOM 6883 O O . ARG A 1 969 ? 24.728 1.337 -29.320 1.00 95.75 969 ARG A O 1
ATOM 6890 N N . ASN A 1 970 ? 26.451 1.351 -30.763 1.00 95.06 970 ASN A N 1
ATOM 6891 C CA . ASN A 1 970 ? 27.494 1.024 -29.793 1.00 95.06 970 ASN A CA 1
ATOM 6892 C C . ASN A 1 970 ? 28.374 2.256 -29.552 1.00 95.06 970 ASN A C 1
ATOM 6894 O O . ASN A 1 970 ? 29.240 2.578 -30.367 1.00 95.06 970 ASN A O 1
ATOM 6898 N N . ARG A 1 971 ? 28.128 2.959 -28.445 1.00 92.38 971 ARG A N 1
ATOM 6899 C CA . ARG A 1 971 ? 28.773 4.222 -28.080 1.00 92.38 971 ARG A CA 1
ATOM 6900 C C . ARG A 1 971 ? 29.896 3.964 -27.078 1.00 92.38 971 ARG A C 1
ATOM 6902 O O . ARG A 1 971 ? 29.634 3.825 -25.892 1.00 92.38 971 ARG A O 1
ATOM 6909 N N . HIS A 1 972 ? 31.136 3.885 -27.559 1.00 88.25 972 HIS A N 1
ATOM 6910 C CA . HIS A 1 972 ? 32.338 3.609 -26.745 1.00 88.25 972 HIS A CA 1
ATOM 6911 C C . HIS A 1 972 ? 32.317 2.286 -25.943 1.00 88.25 972 HIS A C 1
ATOM 6913 O O . HIS A 1 972 ? 33.238 2.015 -25.176 1.00 88.25 972 HIS A O 1
ATOM 6919 N N . GLY A 1 973 ? 31.300 1.442 -26.133 1.00 89.44 973 GLY A N 1
ATOM 6920 C CA . GLY A 1 973 ? 31.161 0.148 -25.474 1.00 89.44 973 GLY A CA 1
ATOM 6921 C C . GLY A 1 973 ? 31.815 -1.005 -26.239 1.00 89.44 973 GLY A C 1
ATOM 6922 O O . GLY A 1 973 ? 32.406 -0.839 -27.313 1.00 89.44 973 GLY A O 1
ATOM 6923 N N . ARG A 1 974 ? 31.668 -2.214 -25.690 1.00 93.25 974 ARG A N 1
ATOM 6924 C CA . ARG A 1 974 ? 32.029 -3.475 -26.357 1.00 93.25 974 ARG A CA 1
ATOM 6925 C C . ARG A 1 974 ? 30.761 -4.197 -26.789 1.00 93.25 974 ARG A C 1
ATOM 6927 O O . ARG A 1 974 ? 29.905 -4.449 -25.947 1.00 93.25 974 ARG A O 1
ATOM 6934 N N . LEU A 1 975 ? 30.659 -4.551 -28.064 1.00 94.06 975 LEU A N 1
ATOM 6935 C CA . LEU A 1 975 ? 29.556 -5.329 -28.617 1.00 94.06 975 LEU A CA 1
ATOM 6936 C C . LEU A 1 975 ? 30.115 -6.570 -29.318 1.00 94.06 975 LEU A C 1
ATOM 6938 O O . LEU A 1 975 ? 30.844 -6.455 -30.295 1.00 94.06 975 LEU A O 1
ATOM 6942 N N . GLY A 1 976 ? 29.765 -7.754 -28.827 1.00 89.12 976 GLY A N 1
ATOM 6943 C CA . GLY A 1 976 ? 30.129 -9.040 -29.413 1.00 89.12 976 GLY A CA 1
ATOM 6944 C C . GLY A 1 976 ? 28.891 -9.861 -29.770 1.00 89.12 976 GLY A C 1
ATOM 6945 O O . GLY A 1 976 ? 27.979 -9.958 -28.948 1.00 89.12 976 GLY A O 1
ATOM 6946 N N . GLY A 1 977 ? 28.862 -10.493 -30.946 1.00 91.62 977 GLY A N 1
ATOM 6947 C CA . GLY A 1 977 ? 27.819 -11.458 -31.321 1.00 91.62 977 GLY A CA 1
ATOM 6948 C C . GLY A 1 977 ? 27.184 -11.224 -32.695 1.00 91.62 977 GLY A C 1
ATOM 6949 O O . GLY A 1 977 ? 27.871 -10.924 -33.671 1.00 91.62 977 GLY A O 1
ATOM 6950 N N . GLN A 1 978 ? 25.869 -11.429 -32.796 1.00 94.81 978 GLN A N 1
ATOM 6951 C CA . GLN A 1 978 ? 25.121 -11.351 -34.057 1.00 94.81 978 GLN A CA 1
ATOM 6952 C C . GLN A 1 978 ? 24.084 -10.225 -33.999 1.00 94.81 978 GLN A C 1
ATOM 6954 O O . GLN A 1 978 ? 23.286 -10.171 -33.067 1.00 94.81 978 GLN A O 1
ATOM 6959 N N . ILE A 1 979 ? 24.071 -9.351 -35.009 1.00 97.44 979 ILE A N 1
ATOM 6960 C CA . ILE A 1 979 ? 23.060 -8.303 -35.200 1.00 97.44 979 ILE A CA 1
ATOM 6961 C C . ILE A 1 979 ? 22.281 -8.592 -36.485 1.00 97.44 979 ILE A C 1
ATOM 6963 O O . ILE A 1 979 ? 22.878 -8.698 -37.558 1.00 97.44 979 ILE A O 1
ATOM 6967 N N . ALA A 1 980 ? 20.955 -8.663 -36.383 1.00 98.00 980 ALA A N 1
ATOM 6968 C CA . ALA A 1 980 ? 20.025 -8.791 -37.499 1.00 98.00 980 ALA A CA 1
ATOM 6969 C C . ALA A 1 980 ? 18.991 -7.650 -37.478 1.00 98.00 980 ALA A C 1
ATOM 6971 O O . ALA A 1 980 ? 18.225 -7.521 -36.527 1.00 98.00 980 ALA A O 1
ATOM 6972 N N . ILE A 1 981 ? 18.948 -6.834 -38.533 1.00 97.88 981 ILE A N 1
ATOM 6973 C CA . ILE A 1 981 ? 17.970 -5.751 -38.727 1.00 97.88 981 ILE A CA 1
ATOM 6974 C C . ILE A 1 981 ? 17.139 -6.088 -39.968 1.00 97.88 981 ILE A C 1
ATOM 6976 O O . ILE A 1 981 ? 17.661 -6.072 -41.084 1.00 97.88 981 ILE A O 1
ATOM 6980 N N . LEU A 1 982 ? 15.866 -6.441 -39.785 1.00 97.62 982 LEU A N 1
ATOM 6981 C CA . LEU A 1 982 ? 15.069 -7.154 -40.789 1.00 97.62 982 LEU A CA 1
ATOM 6982 C C . LEU A 1 982 ? 13.699 -6.506 -41.050 1.00 97.62 982 LEU A C 1
ATOM 6984 O O . LEU A 1 982 ? 12.891 -6.381 -40.134 1.00 97.62 982 LEU A O 1
ATOM 6988 N N . ASN A 1 983 ? 13.358 -6.216 -42.306 1.00 96.94 983 ASN A N 1
ATOM 6989 C CA . ASN A 1 983 ? 12.002 -5.798 -42.715 1.00 96.94 983 ASN A CA 1
ATOM 6990 C C . ASN A 1 983 ? 11.447 -4.544 -41.999 1.00 96.94 983 ASN A C 1
ATOM 6992 O O . ASN A 1 983 ? 10.231 -4.380 -41.876 1.00 96.94 983 ASN A O 1
ATOM 6996 N N . ASN A 1 984 ? 12.311 -3.656 -41.508 1.00 96.56 984 ASN A N 1
ATOM 6997 C CA . ASN A 1 984 ? 11.905 -2.415 -40.849 1.00 96.56 984 ASN A CA 1
ATOM 6998 C C . ASN A 1 984 ? 11.627 -1.306 -41.875 1.00 96.56 984 ASN A C 1
ATOM 7000 O O . ASN A 1 984 ? 12.151 -1.326 -42.993 1.00 96.56 984 ASN A O 1
ATOM 7004 N N . ARG A 1 985 ? 10.802 -0.320 -41.501 1.00 95.25 985 ARG A N 1
ATOM 7005 C CA . ARG A 1 985 ? 10.447 0.821 -42.363 1.00 95.25 985 ARG A CA 1
ATOM 7006 C C . ARG A 1 985 ? 10.562 2.150 -41.618 1.00 95.25 985 ARG A C 1
ATOM 7008 O O . ARG A 1 985 ? 10.229 2.219 -40.435 1.00 95.25 985 ARG A O 1
ATOM 7015 N N . GLY A 1 986 ? 10.987 3.209 -42.304 1.00 91.69 986 GLY A N 1
ATOM 7016 C CA . GLY A 1 986 ? 11.057 4.538 -41.696 1.00 91.69 986 GLY A CA 1
ATOM 7017 C C . GLY A 1 986 ? 11.688 5.626 -42.558 1.00 91.69 986 GLY A C 1
ATOM 7018 O O . GLY A 1 986 ? 11.979 5.419 -43.736 1.00 91.69 986 GLY A O 1
ATOM 7019 N N . GLN A 1 987 ? 11.938 6.776 -41.934 1.00 90.88 987 GLN A N 1
ATOM 7020 C CA . GLN A 1 987 ? 12.641 7.922 -42.526 1.00 90.88 987 GLN A CA 1
ATOM 7021 C C . GLN A 1 987 ? 13.674 8.499 -41.548 1.00 90.88 987 GLN A C 1
ATOM 7023 O O . GLN A 1 987 ? 13.448 8.484 -40.337 1.00 90.88 987 GLN A O 1
ATOM 7028 N N . ALA A 1 988 ? 14.792 9.001 -42.068 1.00 90.44 988 ALA A N 1
ATOM 7029 C CA . ALA A 1 988 ? 15.859 9.648 -41.317 1.00 90.44 988 ALA A CA 1
ATOM 7030 C C . ALA A 1 988 ? 16.225 11.005 -41.930 1.00 90.44 988 ALA A C 1
ATOM 7032 O O . ALA A 1 988 ? 16.392 11.120 -43.145 1.00 90.44 988 ALA A O 1
ATOM 7033 N N . ALA A 1 989 ? 16.378 12.019 -41.080 1.00 88.88 989 ALA A N 1
ATOM 7034 C CA . ALA A 1 989 ? 16.727 13.383 -41.469 1.00 88.88 989 ALA A CA 1
ATOM 7035 C C . ALA A 1 989 ? 17.698 14.020 -40.459 1.00 88.88 989 ALA A C 1
ATOM 7037 O O . ALA A 1 989 ? 17.815 13.544 -39.325 1.00 88.88 989 ALA A O 1
ATOM 7038 N N . ALA A 1 990 ? 18.379 15.095 -40.871 1.00 86.69 990 ALA A N 1
ATOM 7039 C CA . ALA A 1 990 ? 19.224 15.943 -40.018 1.00 86.69 990 ALA A CA 1
ATOM 7040 C C . ALA A 1 990 ? 20.240 15.151 -39.162 1.00 86.69 990 ALA A C 1
ATOM 7042 O O . ALA A 1 990 ? 20.314 15.310 -37.946 1.00 86.69 990 ALA A O 1
ATOM 7043 N N . GLY A 1 991 ? 20.992 14.241 -39.791 1.00 85.12 991 GLY A N 1
ATOM 7044 C CA . GLY A 1 991 ? 21.982 13.391 -39.109 1.00 85.12 991 GLY A CA 1
ATOM 7045 C C . GLY A 1 991 ? 21.411 12.194 -38.331 1.00 85.12 991 GLY A C 1
ATOM 7046 O O . GLY A 1 991 ? 22.143 11.541 -37.588 1.00 85.12 991 GLY A O 1
ATOM 7047 N N . GLY A 1 992 ? 20.118 11.883 -38.481 1.00 91.19 992 GLY A N 1
ATOM 7048 C CA . GLY A 1 992 ? 19.493 10.699 -37.886 1.00 91.19 992 GLY A CA 1
ATOM 7049 C C . GLY A 1 992 ? 20.009 9.365 -38.448 1.00 91.19 992 GLY A C 1
ATOM 7050 O O . GLY A 1 992 ? 20.552 9.303 -39.550 1.00 91.19 992 GLY A O 1
ATOM 7051 N N . VAL A 1 993 ? 19.809 8.281 -37.693 1.00 94.38 993 VAL A N 1
ATOM 7052 C CA . VAL A 1 993 ? 20.235 6.913 -38.040 1.00 94.38 993 VAL A CA 1
ATOM 7053 C C . VAL A 1 993 ? 19.029 5.970 -38.027 1.00 94.38 993 VAL A C 1
ATOM 7055 O O . VAL A 1 993 ? 18.345 5.858 -37.011 1.00 94.38 993 VAL A O 1
ATOM 7058 N N . LEU A 1 994 ? 18.776 5.277 -39.139 1.00 95.06 994 LEU A N 1
ATOM 7059 C CA . LEU A 1 994 ? 17.610 4.413 -39.347 1.00 95.06 994 LEU A CA 1
ATOM 7060 C C . LEU A 1 994 ? 17.999 3.027 -39.871 1.00 95.06 994 LEU A C 1
ATOM 7062 O O . LEU A 1 994 ? 18.765 2.928 -40.827 1.00 95.06 994 LEU A O 1
ATOM 7066 N N . ASN A 1 995 ? 17.402 1.958 -39.335 1.00 95.50 995 ASN A N 1
ATOM 7067 C CA . ASN A 1 995 ? 17.613 0.571 -39.782 1.00 95.50 995 ASN A CA 1
ATOM 7068 C C . ASN A 1 995 ? 19.108 0.192 -39.916 1.00 95.50 995 ASN A C 1
ATOM 7070 O O . ASN A 1 995 ? 19.494 -0.517 -40.843 1.00 95.50 995 ASN A O 1
ATOM 7074 N N . SER A 1 996 ? 19.970 0.744 -39.064 1.00 96.62 996 SER A N 1
ATOM 7075 C CA . SER A 1 996 ? 21.419 0.797 -39.277 1.00 96.62 996 SER A CA 1
ATOM 7076 C C . SER A 1 996 ? 22.202 0.374 -38.036 1.00 96.62 996 SER A C 1
ATOM 7078 O O . SER A 1 996 ? 21.656 0.268 -36.938 1.00 96.62 996 SER A O 1
ATOM 7080 N N . VAL A 1 997 ? 23.506 0.158 -38.206 1.00 97.06 997 VAL A N 1
ATOM 7081 C CA . VAL A 1 997 ? 24.452 -0.028 -37.097 1.00 97.06 997 VAL A CA 1
ATOM 7082 C C . VAL A 1 997 ? 25.415 1.155 -37.043 1.00 97.06 997 VAL A C 1
ATOM 7084 O O . VAL A 1 997 ? 26.075 1.447 -38.034 1.00 97.06 997 VAL A O 1
ATOM 7087 N N . ASP A 1 998 ? 25.506 1.819 -35.892 1.00 96.06 998 ASP A N 1
ATOM 7088 C CA . ASP A 1 998 ? 26.390 2.963 -35.631 1.00 96.06 998 ASP A CA 1
ATOM 7089 C C . ASP A 1 998 ? 27.373 2.608 -34.503 1.00 96.06 998 ASP A C 1
ATOM 7091 O O . ASP A 1 998 ? 26.987 2.494 -33.337 1.00 96.06 998 ASP A O 1
ATOM 7095 N N . ASN A 1 999 ? 28.636 2.364 -34.853 1.00 96.25 999 ASN A N 1
ATOM 7096 C CA . ASN A 1 999 ? 29.669 1.894 -33.934 1.00 96.25 999 ASN A CA 1
ATOM 7097 C C . ASN A 1 999 ? 30.782 2.931 -33.749 1.00 96.25 999 ASN A C 1
ATOM 7099 O O . ASN A 1 999 ? 31.571 3.158 -34.663 1.00 96.25 999 ASN A O 1
ATOM 7103 N N . SER A 1 1000 ? 30.911 3.464 -32.533 1.00 96.38 1000 SER A N 1
ATOM 7104 C CA . SER A 1 1000 ? 32.075 4.247 -32.087 1.00 96.38 1000 SER A CA 1
ATOM 7105 C C . SER A 1 1000 ? 32.938 3.520 -31.047 1.00 96.38 1000 SER A C 1
ATOM 7107 O O . SER A 1 1000 ? 33.934 4.065 -30.579 1.00 96.38 1000 SER A O 1
ATOM 7109 N N . GLY A 1 1001 ? 32.547 2.302 -30.654 1.00 94.25 1001 GLY A N 1
ATOM 7110 C CA . GLY A 1 1001 ? 33.285 1.439 -29.732 1.00 94.25 1001 GLY A CA 1
ATOM 7111 C C . GLY A 1 1001 ? 33.971 0.266 -30.436 1.00 94.25 1001 GLY A C 1
ATOM 7112 O O . GLY A 1 1001 ? 34.417 0.372 -31.579 1.00 94.25 1001 GLY A O 1
ATOM 7113 N N . SER A 1 1002 ? 34.041 -0.877 -29.754 1.00 95.19 1002 SER A N 1
ATOM 7114 C CA . SER A 1 1002 ? 34.537 -2.135 -30.323 1.00 95.19 1002 SER A CA 1
ATOM 7115 C C . SER A 1 1002 ? 33.373 -3.061 -30.666 1.00 95.19 1002 SER A C 1
ATOM 7117 O O . SER A 1 1002 ? 32.574 -3.384 -29.786 1.00 95.19 1002 SER A O 1
ATOM 7119 N N . LEU A 1 1003 ? 33.285 -3.490 -31.926 1.00 95.31 1003 LEU A N 1
ATOM 7120 C CA . LEU A 1 1003 ? 32.308 -4.460 -32.409 1.00 95.31 1003 LEU A CA 1
ATOM 7121 C C . LEU A 1 1003 ? 33.010 -5.706 -32.959 1.00 95.31 1003 LEU A C 1
ATOM 7123 O O . LEU A 1 1003 ? 33.829 -5.601 -33.871 1.00 95.31 1003 LEU A O 1
ATOM 7127 N N . SER A 1 1004 ? 32.658 -6.890 -32.459 1.00 94.38 1004 SER A N 1
ATOM 7128 C CA . SER A 1 1004 ? 33.118 -8.176 -32.991 1.00 94.38 1004 SER A CA 1
ATOM 7129 C C . SER A 1 1004 ? 31.946 -9.103 -33.334 1.00 94.38 1004 SER A C 1
ATOM 7131 O O . SER A 1 1004 ? 31.040 -9.314 -32.529 1.00 94.38 1004 SER A O 1
ATOM 7133 N N . GLY A 1 1005 ? 31.939 -9.673 -34.541 1.00 92.31 1005 GLY A N 1
ATOM 7134 C CA . GLY A 1 1005 ? 30.924 -10.643 -34.970 1.00 92.31 1005 GLY A CA 1
ATOM 7135 C C . GLY A 1 1005 ? 30.268 -10.319 -36.311 1.00 92.31 1005 GLY A C 1
ATOM 7136 O O . GLY A 1 1005 ? 30.944 -9.913 -37.254 1.00 92.31 1005 GLY A O 1
ATOM 7137 N N . SER A 1 1006 ? 28.961 -10.567 -36.452 1.00 94.62 1006 SER A N 1
ATOM 7138 C CA . SER A 1 1006 ? 28.272 -10.421 -37.745 1.00 94.62 1006 SER A CA 1
ATOM 7139 C C . SER A 1 1006 ? 27.106 -9.441 -37.712 1.00 94.62 1006 SER A C 1
ATOM 7141 O O . SER A 1 1006 ? 26.229 -9.561 -36.859 1.00 94.62 1006 SER A O 1
ATOM 7143 N N . VAL A 1 1007 ? 27.043 -8.555 -38.705 1.00 97.56 1007 VAL A N 1
ATOM 7144 C CA . VAL A 1 1007 ? 25.951 -7.604 -38.940 1.00 97.56 1007 VAL A CA 1
ATOM 7145 C C . VAL A 1 1007 ? 25.204 -7.990 -40.214 1.00 97.56 1007 VAL A C 1
ATOM 7147 O O . VAL A 1 1007 ? 25.811 -8.121 -41.274 1.00 97.56 1007 VAL A O 1
ATOM 7150 N N . THR A 1 1008 ? 23.888 -8.163 -40.115 1.00 97.81 1008 THR A N 1
ATOM 7151 C CA . THR A 1 1008 ? 22.992 -8.502 -41.228 1.00 97.81 1008 THR A CA 1
ATOM 7152 C C . THR A 1 1008 ? 21.840 -7.502 -41.280 1.00 97.81 1008 THR A C 1
ATOM 7154 O O . THR A 1 1008 ? 21.080 -7.387 -40.323 1.00 97.81 1008 THR A O 1
ATOM 7157 N N . ILE A 1 1009 ? 21.699 -6.776 -42.387 1.00 97.75 1009 ILE A N 1
ATOM 7158 C CA . ILE A 1 1009 ? 20.638 -5.785 -42.611 1.00 97.75 1009 ILE A CA 1
ATOM 7159 C C . ILE A 1 1009 ? 19.895 -6.185 -43.886 1.00 97.75 1009 ILE A C 1
ATOM 7161 O O . ILE A 1 1009 ? 20.469 -6.115 -44.976 1.00 97.75 1009 ILE A O 1
ATOM 7165 N N . VAL A 1 1010 ? 18.649 -6.657 -43.759 1.00 97.50 1010 VAL A N 1
ATOM 7166 C CA . VAL A 1 1010 ? 17.916 -7.287 -44.872 1.00 97.50 1010 VAL A CA 1
ATOM 7167 C C . VAL A 1 1010 ? 16.468 -6.816 -44.994 1.00 97.50 1010 VAL A C 1
ATOM 7169 O O . VAL A 1 1010 ? 15.738 -6.758 -44.006 1.00 97.50 1010 VAL A O 1
ATOM 7172 N N . GLY A 1 1011 ? 16.028 -6.528 -46.222 1.00 96.31 1011 GLY A N 1
ATOM 7173 C CA . GLY A 1 1011 ? 14.616 -6.256 -46.528 1.00 96.31 1011 GLY A CA 1
ATOM 7174 C C . GLY A 1 1011 ? 14.071 -4.940 -45.960 1.00 96.31 1011 GLY A C 1
ATOM 7175 O O . GLY A 1 1011 ? 12.856 -4.745 -45.909 1.00 96.31 1011 GLY A O 1
ATOM 7176 N N . ASN A 1 1012 ? 14.934 -4.034 -45.495 1.00 96.62 1012 ASN A N 1
ATOM 7177 C CA . ASN A 1 1012 ? 14.512 -2.781 -44.872 1.00 96.62 1012 ASN A CA 1
ATOM 7178 C C . ASN A 1 1012 ? 14.188 -1.702 -45.918 1.00 96.62 1012 ASN A C 1
ATOM 7180 O O . ASN A 1 1012 ? 14.769 -1.669 -47.004 1.00 96.62 1012 ASN A O 1
ATOM 7184 N N . GLN A 1 1013 ? 13.279 -0.788 -45.571 1.00 95.25 1013 GLN A N 1
ATOM 7185 C CA . GLN A 1 1013 ? 12.889 0.357 -46.399 1.00 95.25 1013 GLN A CA 1
ATOM 7186 C C . GLN A 1 1013 ? 13.186 1.664 -45.656 1.00 95.25 1013 GLN A C 1
ATOM 7188 O O . GLN A 1 1013 ? 12.712 1.854 -44.535 1.00 95.25 1013 GLN A O 1
ATOM 7193 N N . GLY A 1 1014 ? 13.962 2.567 -46.256 1.00 90.25 1014 GLY A N 1
ATOM 7194 C CA . GLY A 1 1014 ? 14.389 3.795 -45.579 1.00 90.25 1014 GLY A CA 1
ATOM 7195 C C . GLY A 1 1014 ? 14.583 4.989 -46.507 1.00 90.25 1014 GLY A C 1
ATOM 7196 O O . GLY A 1 1014 ? 14.923 4.836 -47.675 1.00 90.25 1014 GLY A O 1
ATOM 7197 N N . GLN A 1 1015 ? 14.395 6.194 -45.982 1.00 90.06 1015 GLN A N 1
ATOM 7198 C CA . GLN A 1 1015 ? 14.799 7.443 -46.637 1.00 90.06 1015 GLN A CA 1
ATOM 7199 C C . GLN A 1 1015 ? 15.839 8.143 -45.762 1.00 90.06 1015 GLN A C 1
ATOM 7201 O O . GLN A 1 1015 ? 15.664 8.178 -44.547 1.00 90.06 1015 GLN A O 1
ATOM 7206 N N . ALA A 1 1016 ? 16.902 8.679 -46.357 1.00 90.69 1016 ALA A N 1
ATOM 7207 C CA . ALA A 1 1016 ? 17.951 9.425 -45.669 1.00 90.69 1016 ALA A CA 1
ATOM 7208 C C . ALA 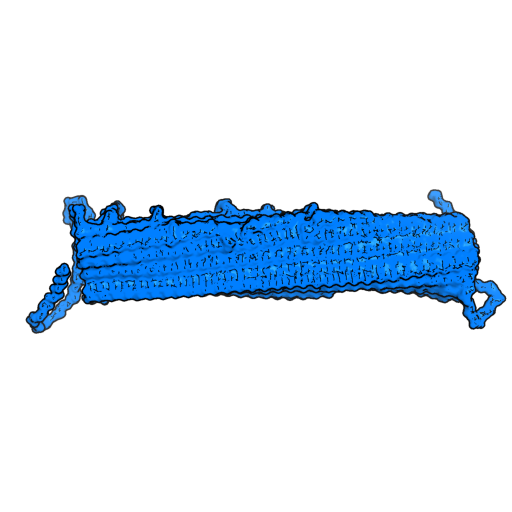A 1 1016 ? 18.157 10.791 -46.335 1.00 90.69 1016 ALA A C 1
ATOM 7210 O O . ALA A 1 1016 ? 18.487 10.860 -47.519 1.00 90.69 1016 ALA A O 1
ATOM 7211 N N . SER A 1 1017 ? 18.007 11.877 -45.579 1.00 89.62 1017 SER A N 1
ATOM 7212 C CA . SER A 1 1017 ? 18.293 13.236 -46.053 1.00 89.62 1017 SER A CA 1
ATOM 7213 C C . SER A 1 1017 ? 19.111 14.043 -45.041 1.00 89.62 1017 SER A C 1
ATOM 7215 O O . SER A 1 1017 ? 19.075 13.777 -43.840 1.00 89.62 1017 SER A O 1
ATOM 7217 N N . GLY A 1 1018 ? 19.886 15.025 -45.511 1.00 85.56 1018 GLY A N 1
ATOM 7218 C CA . GLY A 1 1018 ? 20.620 15.953 -44.639 1.00 85.56 1018 GLY A CA 1
ATOM 7219 C C . GLY A 1 1018 ? 21.620 15.246 -43.720 1.00 85.56 1018 GLY A C 1
ATOM 7220 O O . GLY A 1 1018 ? 21.465 15.274 -42.500 1.00 85.56 1018 GLY A O 1
ATOM 7221 N N . ASN A 1 1019 ? 22.622 14.581 -44.307 1.00 87.56 1019 ASN A N 1
ATOM 7222 C CA . ASN A 1 1019 ? 23.650 13.778 -43.616 1.00 87.56 1019 ASN A CA 1
ATOM 7223 C C . ASN A 1 1019 ? 23.141 12.556 -42.816 1.00 87.56 1019 ASN A C 1
ATOM 7225 O O . ASN A 1 1019 ? 23.898 11.982 -42.033 1.00 87.56 1019 ASN A O 1
ATOM 7229 N N . ALA A 1 1020 ? 21.881 12.146 -42.982 1.00 92.88 1020 ALA A N 1
ATOM 7230 C CA . ALA A 1 1020 ? 21.327 10.974 -42.301 1.00 92.88 1020 ALA A CA 1
ATOM 7231 C C . ALA A 1 1020 ? 21.842 9.631 -42.862 1.00 92.88 1020 ALA A C 1
ATOM 7233 O O . ALA A 1 1020 ? 22.322 9.549 -43.995 1.00 92.88 1020 ALA A O 1
ATOM 7234 N N . LEU A 1 1021 ? 21.690 8.567 -42.068 1.00 94.00 1021 LEU A N 1
ATOM 7235 C CA . LEU A 1 1021 ? 22.090 7.193 -42.380 1.00 94.00 1021 LEU A CA 1
ATOM 7236 C C . LEU A 1 1021 ? 20.865 6.261 -42.415 1.00 94.00 1021 LEU A C 1
ATOM 7238 O O . LEU A 1 1021 ? 20.116 6.211 -41.441 1.00 94.00 1021 LEU A O 1
ATOM 7242 N N . ALA A 1 1022 ? 20.678 5.481 -43.485 1.00 94.88 1022 ALA A N 1
ATOM 7243 C CA . ALA A 1 1022 ? 19.596 4.490 -43.585 1.00 94.88 1022 ALA A CA 1
ATOM 7244 C C . ALA A 1 1022 ? 20.082 3.111 -44.068 1.00 94.88 1022 ALA A C 1
ATOM 7246 O O . ALA A 1 1022 ? 20.864 3.025 -45.009 1.00 94.88 1022 ALA A O 1
ATOM 7247 N N . ASN A 1 1023 ? 19.593 2.012 -43.484 1.00 95.50 1023 ASN A N 1
ATOM 7248 C CA . ASN A 1 1023 ? 19.917 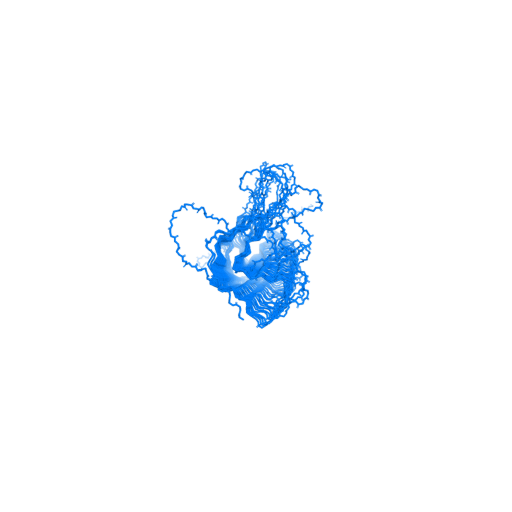0.633 -43.900 1.00 95.50 1023 ASN A CA 1
ATOM 7249 C C . ASN A 1 1023 ? 21.435 0.350 -44.039 1.00 95.50 1023 ASN A C 1
ATOM 7251 O O . ASN A 1 1023 ? 21.864 -0.326 -44.973 1.00 95.50 1023 ASN A O 1
ATOM 7255 N N . SER A 1 1024 ? 22.267 0.941 -43.186 1.00 96.44 1024 SER A N 1
ATOM 7256 C CA . SER A 1 1024 ? 23.713 1.055 -43.406 1.00 96.44 1024 SER A CA 1
ATOM 7257 C C . SER A 1 1024 ? 24.520 0.709 -42.158 1.00 96.44 1024 SER A C 1
ATOM 7259 O O . SER A 1 1024 ? 23.986 0.583 -41.057 1.00 96.44 1024 SER A O 1
ATOM 7261 N N . VAL A 1 1025 ? 25.836 0.578 -42.319 1.00 97.31 1025 VAL A N 1
ATOM 7262 C CA . VAL A 1 1025 ? 26.777 0.447 -41.200 1.00 97.31 1025 VAL A CA 1
ATOM 7263 C C . VAL A 1 1025 ? 27.719 1.639 -41.188 1.00 97.31 1025 VAL A C 1
ATOM 7265 O O . VAL A 1 1025 ? 28.391 1.911 -42.179 1.00 97.31 1025 VAL A O 1
ATOM 7268 N N . HIS A 1 1026 ? 27.790 2.331 -40.058 1.00 96.50 1026 HIS A N 1
ATOM 7269 C CA . HIS A 1 1026 ? 28.762 3.375 -39.784 1.00 96.50 1026 HIS A CA 1
ATOM 7270 C C . HIS A 1 1026 ? 29.718 2.908 -38.685 1.00 96.50 1026 HIS A C 1
ATOM 7272 O O . HIS A 1 1026 ? 29.284 2.507 -37.607 1.00 96.50 1026 HIS A O 1
ATOM 7278 N N . ASN A 1 1027 ? 31.019 2.940 -38.965 1.00 96.44 1027 ASN A N 1
ATOM 7279 C CA . ASN A 1 1027 ? 32.062 2.549 -38.026 1.00 96.44 1027 ASN A CA 1
ATOM 7280 C C . ASN A 1 1027 ? 33.087 3.671 -37.858 1.00 96.44 1027 ASN A C 1
ATOM 7282 O O . ASN A 1 1027 ? 33.878 3.911 -38.764 1.00 96.44 1027 ASN A O 1
ATOM 7286 N N . SER A 1 1028 ? 33.115 4.314 -36.697 1.00 96.69 1028 SER A N 1
ATOM 7287 C CA . SER A 1 1028 ? 34.181 5.233 -36.279 1.00 96.69 1028 SER A CA 1
ATOM 7288 C C . SER A 1 1028 ? 35.119 4.629 -35.226 1.00 96.69 1028 SER A C 1
ATOM 7290 O O . SER A 1 1028 ? 36.167 5.204 -34.952 1.00 96.69 1028 SER A O 1
ATOM 7292 N N . GLY A 1 1029 ? 34.772 3.465 -34.665 1.00 95.62 1029 GLY A N 1
ATOM 7293 C CA . GLY A 1 1029 ? 35.615 2.697 -33.744 1.00 95.62 1029 GLY A CA 1
ATOM 7294 C C . GLY A 1 1029 ? 36.336 1.521 -34.415 1.00 95.62 1029 GLY A C 1
ATOM 7295 O O . GLY A 1 1029 ? 36.816 1.621 -35.544 1.00 95.62 1029 GLY A O 1
ATOM 7296 N N . ALA A 1 1030 ? 36.402 0.382 -33.723 1.00 95.62 1030 ALA A N 1
ATOM 7297 C CA . ALA A 1 1030 ? 36.968 -0.861 -34.247 1.00 95.62 1030 ALA A CA 1
ATOM 7298 C C . ALA A 1 1030 ? 35.857 -1.874 -34.551 1.00 95.62 1030 ALA A C 1
ATOM 7300 O O . ALA A 1 1030 ? 35.035 -2.167 -33.682 1.00 95.62 1030 ALA A O 1
ATOM 7301 N N . MET A 1 1031 ? 35.856 -2.444 -35.754 1.00 96.19 1031 MET A N 1
ATOM 7302 C CA . MET A 1 1031 ? 34.929 -3.491 -36.175 1.00 96.19 1031 MET A CA 1
ATOM 7303 C C . MET A 1 1031 ? 35.688 -4.688 -36.756 1.00 96.19 1031 MET A C 1
ATOM 7305 O O . MET A 1 1031 ? 36.477 -4.536 -37.685 1.00 96.19 1031 MET A O 1
ATOM 7309 N N . ASN A 1 1032 ? 35.418 -5.886 -36.239 1.00 95.31 1032 ASN A N 1
ATOM 7310 C CA . ASN A 1 1032 ? 35.957 -7.143 -36.755 1.00 95.31 1032 ASN A CA 1
ATOM 7311 C C . ASN A 1 1032 ? 34.820 -8.130 -37.065 1.00 95.31 1032 ASN A C 1
ATOM 7313 O O . ASN A 1 1032 ? 34.069 -8.519 -36.168 1.00 95.31 1032 ASN A O 1
ATOM 7317 N N . GLY A 1 1033 ? 34.705 -8.548 -38.327 1.00 93.44 1033 GLY A N 1
ATOM 7318 C CA . GLY A 1 1033 ? 33.853 -9.662 -38.733 1.00 93.44 1033 GLY A CA 1
ATOM 7319 C C . GLY A 1 1033 ? 33.105 -9.439 -40.049 1.00 93.44 1033 GLY A C 1
ATOM 7320 O O . GLY A 1 1033 ? 33.658 -8.910 -41.012 1.00 93.44 1033 GLY A O 1
ATOM 7321 N N . ARG A 1 1034 ? 31.861 -9.927 -40.141 1.00 96.06 1034 ARG A N 1
ATOM 7322 C CA . ARG A 1 1034 ? 31.104 -9.997 -41.408 1.00 96.06 1034 ARG A CA 1
ATOM 7323 C C . ARG A 1 1034 ? 29.956 -8.990 -41.448 1.00 96.06 1034 ARG A C 1
ATOM 7325 O O . ARG A 1 1034 ? 29.094 -9.031 -40.579 1.00 96.06 1034 ARG A O 1
ATOM 7332 N N . ILE A 1 1035 ? 29.874 -8.186 -42.506 1.00 97.81 1035 ILE A N 1
ATOM 7333 C CA . ILE A 1 1035 ? 28.756 -7.277 -42.795 1.00 97.81 1035 ILE A CA 1
ATOM 7334 C C . ILE A 1 1035 ? 28.017 -7.751 -44.050 1.00 97.81 1035 ILE A C 1
ATOM 7336 O O . ILE A 1 1035 ? 28.637 -7.945 -45.095 1.00 97.81 1035 ILE A O 1
ATOM 7340 N N . VAL A 1 1036 ? 26.694 -7.901 -43.958 1.00 98.00 1036 VAL A N 1
ATOM 7341 C CA . VAL A 1 1036 ? 25.806 -8.231 -45.081 1.00 98.00 1036 VAL A CA 1
ATOM 7342 C C . VAL A 1 1036 ? 24.661 -7.224 -45.147 1.00 98.00 1036 VAL A C 1
ATOM 7344 O O . VAL A 1 1036 ? 23.854 -7.145 -44.222 1.00 98.00 1036 VAL A O 1
ATOM 7347 N N . LEU A 1 1037 ? 24.566 -6.490 -46.254 1.00 97.56 1037 LEU A N 1
ATOM 7348 C CA . LEU A 1 1037 ? 23.432 -5.630 -46.597 1.00 97.56 1037 LEU A CA 1
ATOM 7349 C C . LEU A 1 1037 ? 22.730 -6.239 -47.813 1.00 97.56 1037 LEU A C 1
ATOM 7351 O O . LEU A 1 1037 ? 23.333 -6.276 -48.888 1.00 97.56 1037 LEU A O 1
ATOM 7355 N N . ALA A 1 1038 ? 21.493 -6.724 -47.674 1.00 96.88 1038 ALA A N 1
AT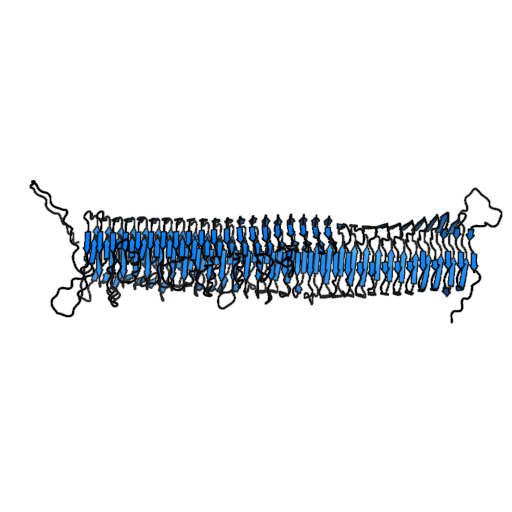OM 7356 C CA . ALA A 1 1038 ? 20.806 -7.372 -48.793 1.00 96.88 1038 ALA A CA 1
ATOM 7357 C C . ALA A 1 1038 ? 19.325 -7.018 -48.959 1.00 96.88 1038 ALA A C 1
ATOM 7359 O O . ALA A 1 1038 ? 18.595 -6.877 -47.984 1.00 96.88 1038 ALA A O 1
ATOM 7360 N N . ALA A 1 1039 ? 18.862 -6.929 -50.209 1.00 95.94 1039 ALA A N 1
ATOM 7361 C CA . ALA A 1 1039 ? 17.454 -6.687 -50.549 1.00 95.94 1039 ALA A CA 1
ATOM 7362 C C . ALA A 1 1039 ? 16.824 -5.449 -49.867 1.00 95.94 1039 ALA A C 1
ATOM 7364 O O . ALA A 1 1039 ? 15.612 -5.399 -49.653 1.00 95.94 1039 ALA A O 1
ATOM 7365 N N . ASN A 1 1040 ? 17.629 -4.453 -49.489 1.00 96.12 1040 ASN A N 1
ATOM 7366 C CA . ASN A 1 1040 ? 17.138 -3.214 -48.891 1.00 96.12 1040 ASN A CA 1
ATOM 7367 C C . ASN A 1 1040 ? 16.738 -2.213 -49.979 1.00 96.12 1040 ASN A C 1
ATOM 7369 O O . ASN A 1 1040 ? 17.354 -2.166 -51.044 1.00 96.12 1040 ASN A O 1
ATOM 7373 N N . LYS A 1 1041 ? 15.741 -1.375 -49.684 1.00 95.56 1041 LYS A N 1
ATOM 7374 C CA . LYS A 1 1041 ? 15.292 -0.281 -50.552 1.00 95.56 1041 LYS A CA 1
ATOM 7375 C C . LYS A 1 1041 ? 15.533 1.061 -49.870 1.00 95.56 1041 LYS A C 1
ATOM 7377 O O . LYS A 1 1041 ? 15.018 1.270 -48.768 1.00 95.56 1041 LYS A O 1
ATOM 7382 N N . ALA A 1 1042 ? 16.274 1.976 -50.497 1.00 90.94 1042 ALA A N 1
ATOM 7383 C CA . ALA A 1 1042 ? 16.479 3.292 -49.897 1.00 90.94 1042 ALA A CA 1
ATOM 7384 C C . ALA A 1 1042 ? 16.735 4.458 -50.852 1.00 90.94 1042 ALA A C 1
ATOM 7386 O O . ALA A 1 1042 ? 17.380 4.310 -51.883 1.00 90.94 1042 ALA A O 1
ATOM 7387 N N . ASN A 1 1043 ? 16.315 5.651 -50.427 1.00 90.06 1043 ASN A N 1
ATOM 7388 C CA . ASN A 1 1043 ? 16.613 6.907 -51.115 1.00 90.06 1043 ASN A CA 1
ATOM 7389 C C . ASN A 1 1043 ? 17.544 7.758 -50.245 1.00 90.06 1043 ASN A C 1
ATOM 7391 O O . ASN A 1 1043 ? 17.271 7.925 -49.056 1.00 90.06 1043 ASN A O 1
ATOM 7395 N N . ALA A 1 1044 ? 18.603 8.314 -50.832 1.00 89.94 1044 ALA A N 1
ATOM 7396 C CA . ALA A 1 1044 ? 19.550 9.197 -50.162 1.00 89.94 1044 ALA A CA 1
ATOM 7397 C C . ALA A 1 1044 ? 19.666 10.540 -50.901 1.00 89.94 1044 ALA A C 1
ATOM 7399 O O . ALA A 1 1044 ? 19.976 10.567 -52.092 1.00 89.94 1044 ALA A O 1
ATOM 7400 N N . SER A 1 1045 ? 19.450 11.650 -50.197 1.00 89.19 1045 SER A N 1
ATOM 7401 C CA . SER A 1 1045 ? 19.590 13.006 -50.744 1.00 89.19 1045 SER A CA 1
ATOM 7402 C C . SER A 1 1045 ? 20.361 13.930 -49.801 1.00 89.19 1045 SER A C 1
ATOM 7404 O O . SER A 1 1045 ? 20.493 13.639 -48.611 1.00 89.19 1045 SER A O 1
ATOM 7406 N N . SER A 1 1046 ? 20.887 15.045 -50.315 1.00 87.62 1046 SER A N 1
ATOM 7407 C CA . SER A 1 1046 ? 21.557 16.091 -49.520 1.00 87.62 1046 SER A CA 1
ATOM 7408 C C . SER A 1 1046 ? 22.612 15.515 -48.561 1.00 87.62 1046 SER A C 1
ATOM 7410 O O . SER A 1 1046 ? 22.485 15.625 -47.338 1.00 87.62 1046 SER A O 1
ATOM 7412 N N . ALA A 1 1047 ? 23.608 14.826 -49.130 1.00 86.69 1047 ALA A N 1
ATOM 7413 C CA . ALA A 1 1047 ? 24.674 14.103 -48.419 1.00 86.69 1047 ALA A CA 1
ATOM 7414 C C . ALA A 1 1047 ? 24.225 12.936 -47.503 1.00 86.69 1047 ALA A C 1
ATOM 7416 O O . ALA A 1 1047 ? 25.005 12.430 -46.694 1.00 86.69 1047 ALA A O 1
ATOM 7417 N N . GLY A 1 1048 ? 22.982 12.463 -47.636 1.00 90.62 1048 GLY A N 1
ATOM 7418 C CA . GLY A 1 1048 ? 22.519 11.229 -47.000 1.00 90.62 1048 GLY A CA 1
ATOM 7419 C C . GLY A 1 1048 ? 23.271 9.983 -47.491 1.00 90.62 1048 GLY A C 1
ATOM 7420 O O . GLY A 1 1048 ? 23.774 9.931 -48.617 1.00 90.62 1048 GLY A O 1
ATOM 7421 N N . VAL A 1 1049 ? 23.316 8.953 -46.646 1.00 93.12 1049 VAL A N 1
ATOM 7422 C CA . VAL A 1 1049 ? 23.968 7.668 -46.927 1.00 93.12 1049 VAL A CA 1
ATOM 7423 C C . VAL A 1 1049 ? 22.963 6.539 -46.722 1.00 93.12 1049 VAL A C 1
ATOM 7425 O O . VAL A 1 1049 ? 22.355 6.444 -45.655 1.00 93.12 1049 VAL A O 1
ATOM 7428 N N . ALA A 1 1050 ? 22.790 5.665 -47.716 1.00 93.62 1050 ALA A N 1
ATOM 7429 C CA . ALA A 1 1050 ? 21.884 4.531 -47.589 1.00 93.62 1050 ALA A CA 1
ATOM 7430 C C . ALA A 1 1050 ? 22.395 3.217 -48.195 1.00 93.62 1050 ALA A C 1
ATOM 7432 O O . ALA A 1 1050 ? 23.163 3.220 -49.150 1.00 93.62 1050 ALA A O 1
ATOM 7433 N N . ASN A 1 1051 ? 21.957 2.074 -47.658 1.00 93.94 1051 ASN A N 1
ATOM 7434 C CA . ASN A 1 1051 ? 22.396 0.737 -48.092 1.00 93.94 1051 ASN A CA 1
ATOM 7435 C C . ASN A 1 1051 ? 23.937 0.610 -48.207 1.00 93.94 1051 ASN A C 1
ATOM 7437 O O . ASN A 1 1051 ? 24.448 -0.014 -49.136 1.00 93.94 1051 ASN A O 1
ATOM 7441 N N . ALA A 1 1052 ? 24.689 1.264 -47.323 1.00 95.62 1052 ALA A N 1
ATOM 7442 C CA . ALA A 1 1052 ? 26.120 1.491 -47.491 1.00 95.62 1052 ALA A CA 1
ATOM 7443 C C . ALA A 1 1052 ? 26.927 1.135 -46.237 1.00 95.62 1052 ALA A C 1
ATOM 7445 O O . ALA A 1 1052 ? 26.394 1.010 -45.134 1.00 95.62 1052 ALA A O 1
ATOM 7446 N N . VAL A 1 1053 ? 28.242 0.996 -46.404 1.00 97.19 1053 VAL A N 1
ATOM 7447 C CA . VAL A 1 1053 ? 29.188 0.858 -45.288 1.00 97.19 1053 VAL A CA 1
ATOM 7448 C C . VAL A 1 1053 ? 30.123 2.057 -45.279 1.00 97.19 1053 VAL A C 1
ATOM 7450 O O . VAL A 1 1053 ? 30.886 2.253 -46.220 1.00 97.19 1053 VAL A O 1
ATOM 7453 N N . LYS A 1 1054 ? 30.076 2.854 -44.212 1.00 95.81 1054 LYS A N 1
ATOM 7454 C CA . LYS A 1 1054 ? 30.946 4.012 -43.992 1.00 95.81 1054 LYS A CA 1
ATOM 7455 C C . LYS A 1 1054 ? 31.922 3.712 -42.857 1.00 95.81 1054 LYS A C 1
ATOM 7457 O O . LYS A 1 1054 ? 31.513 3.616 -41.702 1.00 95.81 1054 LYS A O 1
ATOM 7462 N N . ASN A 1 1055 ? 33.205 3.588 -43.176 1.00 96.19 1055 ASN A N 1
ATOM 7463 C CA . ASN A 1 1055 ? 34.271 3.362 -42.204 1.00 96.19 1055 ASN A CA 1
ATOM 7464 C C . ASN A 1 1055 ? 35.123 4.623 -42.029 1.00 96.19 1055 ASN A C 1
ATOM 7466 O O . ASN A 1 1055 ? 35.682 5.130 -42.992 1.00 96.19 1055 ASN A O 1
ATOM 7470 N N . GLN A 1 1056 ? 35.241 5.112 -40.803 1.00 96.25 1056 GLN A N 1
ATOM 7471 C CA . GLN A 1 1056 ? 36.159 6.168 -40.371 1.00 96.25 1056 GLN A CA 1
ATOM 7472 C C . GLN A 1 1056 ? 37.207 5.644 -39.375 1.00 96.25 1056 GLN A C 1
ATOM 7474 O O . GLN A 1 1056 ? 38.221 6.299 -39.173 1.00 96.25 1056 GLN A O 1
ATOM 7479 N N . GLY A 1 1057 ? 36.975 4.473 -38.771 1.00 95.25 1057 GLY A N 1
ATOM 7480 C CA . GLY A 1 1057 ? 37.898 3.826 -37.839 1.00 95.25 1057 GLY A CA 1
ATOM 7481 C C . GLY A 1 1057 ? 38.634 2.635 -38.459 1.00 95.25 1057 GLY A C 1
ATOM 7482 O O . GLY A 1 1057 ? 39.105 2.694 -39.597 1.00 95.25 1057 GLY A O 1
ATOM 7483 N N . GLN A 1 1058 ? 38.728 1.538 -37.706 1.00 96.31 1058 GLN A N 1
ATOM 7484 C CA . GLN A 1 1058 ? 39.333 0.278 -38.146 1.00 96.31 1058 GLN A CA 1
ATOM 7485 C C . GLN A 1 1058 ? 38.248 -0.749 -38.472 1.00 96.31 1058 GLN A C 1
ATOM 7487 O O . GLN A 1 1058 ? 37.426 -1.067 -37.614 1.00 96.31 1058 GLN A O 1
ATOM 7492 N N . LEU A 1 1059 ? 38.258 -1.302 -39.684 1.00 97.00 1059 LEU A N 1
ATOM 7493 C CA . LEU A 1 1059 ? 37.351 -2.371 -40.103 1.00 97.00 1059 LEU A CA 1
ATOM 7494 C C . LEU A 1 1059 ? 38.153 -3.549 -40.652 1.00 97.00 1059 LEU A C 1
ATOM 7496 O O . LEU A 1 1059 ? 38.938 -3.374 -41.576 1.00 97.00 1059 LEU A O 1
ATOM 7500 N N . SER A 1 1060 ? 37.934 -4.756 -40.135 1.00 95.50 1060 SER A N 1
ATOM 7501 C CA . SER A 1 1060 ? 38.537 -5.983 -40.665 1.00 95.50 1060 SER A CA 1
ATOM 7502 C C . SER A 1 1060 ? 37.500 -7.090 -40.868 1.00 95.50 1060 SER A C 1
ATOM 7504 O O . SER A 1 1060 ? 36.584 -7.231 -40.059 1.00 95.50 1060 SER A O 1
ATOM 7506 N N . GLY A 1 1061 ? 37.631 -7.874 -41.946 1.00 95.00 1061 GLY A N 1
ATOM 7507 C CA . GLY A 1 1061 ? 36.780 -9.038 -42.222 1.00 95.00 1061 GLY A CA 1
ATOM 7508 C C . GLY A 1 1061 ? 36.180 -9.059 -43.631 1.00 95.00 1061 GLY A C 1
ATOM 7509 O O . GLY A 1 1061 ? 36.914 -9.084 -44.615 1.00 95.00 1061 GLY A O 1
ATOM 7510 N N . ARG A 1 1062 ? 34.846 -9.114 -43.758 1.00 96.44 1062 ARG A N 1
ATOM 7511 C CA . ARG A 1 1062 ? 34.160 -9.195 -45.066 1.00 96.44 1062 ARG A CA 1
ATOM 7512 C C . ARG A 1 1062 ? 32.932 -8.296 -45.127 1.00 96.44 1062 ARG A C 1
ATOM 7514 O O . ARG A 1 1062 ? 32.097 -8.337 -44.228 1.00 96.44 1062 ARG A O 1
ATOM 7521 N N . VAL A 1 1063 ? 32.777 -7.570 -46.229 1.00 97.69 1063 VAL A N 1
ATOM 7522 C CA . VAL A 1 1063 ? 31.626 -6.717 -46.540 1.00 97.69 1063 VAL A CA 1
ATOM 7523 C C . VAL A 1 1063 ? 30.926 -7.232 -47.796 1.00 97.69 1063 VAL A C 1
ATOM 7525 O O . VAL A 1 1063 ? 31.556 -7.464 -48.826 1.00 97.69 1063 VAL A O 1
ATOM 7528 N N . SER A 1 1064 ? 29.611 -7.426 -47.730 1.00 97.69 1064 SER A N 1
ATOM 7529 C CA . SER A 1 1064 ? 28.788 -7.856 -48.866 1.00 97.69 1064 SER A CA 1
ATOM 7530 C C . SER A 1 1064 ? 27.534 -6.993 -48.986 1.00 97.69 1064 SER A C 1
ATOM 7532 O O . SER A 1 1064 ? 26.720 -6.951 -48.067 1.00 97.69 1064 SER A O 1
ATOM 7534 N N . ILE A 1 1065 ? 27.375 -6.319 -50.122 1.00 97.12 1065 ILE A N 1
ATOM 7535 C CA . ILE A 1 1065 ? 26.231 -5.472 -50.473 1.00 97.12 1065 ILE A CA 1
ATOM 7536 C C . ILE A 1 1065 ? 25.559 -6.107 -51.693 1.00 97.12 1065 ILE A C 1
ATOM 7538 O O . ILE A 1 1065 ? 26.105 -6.049 -52.796 1.00 97.12 1065 ILE A O 1
ATOM 7542 N N . VAL A 1 1066 ? 24.415 -6.769 -51.496 1.00 96.19 1066 VAL A N 1
ATOM 7543 C CA . VAL A 1 1066 ? 23.829 -7.667 -52.505 1.00 96.19 1066 VAL A CA 1
ATOM 7544 C C . VAL A 1 1066 ? 22.349 -7.389 -52.767 1.00 96.19 1066 VAL A C 1
ATOM 7546 O O . VAL A 1 1066 ? 21.535 -7.427 -51.851 1.00 96.19 1066 VAL A O 1
ATOM 7549 N N . GLY A 1 1067 ? 21.964 -7.186 -54.028 1.00 94.81 1067 GLY A N 1
ATOM 7550 C CA . GLY A 1 1067 ? 20.548 -7.116 -54.414 1.00 94.81 1067 GLY A CA 1
ATOM 7551 C C . GLY A 1 1067 ? 19.761 -5.943 -53.814 1.00 94.81 1067 GLY A C 1
ATOM 7552 O O . GLY A 1 1067 ? 18.547 -6.046 -53.665 1.00 94.81 1067 GLY A O 1
ATOM 7553 N N . ASN A 1 1068 ? 20.425 -4.858 -53.414 1.00 95.44 1068 ASN A N 1
ATOM 7554 C CA . ASN A 1 1068 ? 19.773 -3.660 -52.883 1.00 95.44 1068 ASN A CA 1
ATOM 7555 C C . ASN A 1 1068 ? 19.281 -2.746 -54.017 1.00 95.44 1068 ASN A C 1
ATOM 7557 O O . ASN A 1 1068 ? 19.863 -2.725 -55.101 1.00 95.44 1068 ASN A O 1
ATOM 7561 N N . ASP A 1 1069 ? 18.235 -1.967 -53.748 1.00 95.12 1069 ASP A N 1
ATOM 7562 C CA . ASP A 1 1069 ? 17.673 -0.948 -54.639 1.00 95.12 1069 ASP A CA 1
ATOM 7563 C C . ASP A 1 1069 ? 17.839 0.432 -53.990 1.00 95.12 1069 ASP A C 1
ATOM 7565 O O . ASP A 1 1069 ? 17.440 0.632 -52.836 1.00 95.12 1069 ASP A O 1
ATOM 7569 N N . GLY A 1 1070 ? 18.436 1.398 -54.685 1.00 91.38 1070 GLY A N 1
ATOM 7570 C CA . GLY A 1 1070 ? 18.518 2.738 -54.123 1.00 91.38 1070 GLY A CA 1
ATOM 7571 C C . GLY A 1 1070 ? 18.823 3.873 -55.081 1.00 91.38 1070 GLY A C 1
ATOM 7572 O O . GLY A 1 1070 ? 19.437 3.696 -56.130 1.00 91.38 1070 GLY A O 1
ATOM 7573 N N . THR A 1 1071 ? 18.401 5.072 -54.681 1.00 89.56 1071 THR A N 1
ATOM 7574 C CA . THR A 1 1071 ? 18.547 6.302 -55.469 1.00 89.56 1071 THR A CA 1
ATOM 7575 C C . THR A 1 1071 ? 19.340 7.355 -54.700 1.00 89.56 1071 THR A C 1
ATOM 7577 O O . THR A 1 1071 ? 18.950 7.711 -53.586 1.00 89.56 1071 THR A O 1
ATOM 7580 N N . ALA A 1 1072 ? 20.409 7.882 -55.293 1.00 88.94 1072 ALA A N 1
ATOM 7581 C CA . ALA A 1 1072 ? 21.218 8.978 -54.767 1.00 88.94 1072 ALA A CA 1
ATOM 7582 C C . ALA A 1 1072 ? 20.986 10.278 -55.559 1.00 88.94 1072 ALA A C 1
ATOM 7584 O O . ALA A 1 1072 ? 21.095 10.297 -56.788 1.00 88.94 1072 ALA A O 1
ATOM 7585 N N . SER A 1 1073 ? 20.727 11.384 -54.864 1.00 87.12 1073 SER A N 1
ATOM 7586 C CA . SER A 1 1073 ? 20.676 12.735 -55.445 1.00 87.12 1073 SER A CA 1
ATOM 7587 C C . SER A 1 1073 ? 21.413 13.749 -54.568 1.00 87.12 1073 SER A C 1
ATOM 7589 O O . SER A 1 1073 ? 21.628 13.498 -53.382 1.00 87.12 1073 SER A O 1
ATOM 7591 N N . THR A 1 1074 ? 21.830 14.886 -55.136 1.00 84.50 1074 THR A N 1
ATOM 7592 C CA . THR A 1 1074 ? 22.416 16.024 -54.392 1.00 84.50 1074 THR A CA 1
ATOM 7593 C C . THR A 1 1074 ? 23.528 15.575 -53.422 1.00 84.50 1074 THR A C 1
ATOM 7595 O O . THR A 1 1074 ? 23.407 15.703 -52.200 1.00 84.50 1074 THR A O 1
ATOM 7598 N N . SER A 1 1075 ? 24.582 14.956 -53.967 1.00 85.50 1075 SER A N 1
ATOM 7599 C CA . SER A 1 1075 ? 25.723 14.381 -53.220 1.00 85.50 1075 SER A CA 1
ATOM 7600 C C . SER A 1 1075 ? 25.415 13.198 -52.278 1.00 85.50 1075 SER A C 1
ATOM 7602 O O . SER A 1 1075 ? 26.212 12.890 -51.392 1.00 85.50 1075 SER A O 1
ATOM 7604 N N . GLY A 1 1076 ? 24.274 12.515 -52.429 1.00 89.94 1076 GLY A N 1
ATOM 7605 C CA . GLY A 1 1076 ? 23.955 11.291 -51.679 1.00 89.94 1076 GLY A CA 1
ATOM 7606 C C . GLY A 1 1076 ? 24.815 10.074 -52.066 1.00 89.94 1076 GLY A C 1
ATOM 7607 O O . GLY A 1 1076 ? 25.380 10.016 -53.157 1.00 89.94 1076 GLY A O 1
ATOM 7608 N N . THR A 1 1077 ? 24.892 9.069 -51.189 1.00 93.25 1077 THR A N 1
ATOM 7609 C CA . THR A 1 1077 ? 25.599 7.795 -51.442 1.00 93.25 1077 THR A CA 1
ATOM 7610 C C . THR A 1 1077 ? 24.681 6.599 -51.197 1.00 93.25 1077 THR A C 1
ATOM 7612 O O . THR A 1 1077 ? 24.118 6.483 -50.110 1.00 93.25 1077 THR A O 1
ATOM 7615 N N . VAL A 1 1078 ? 24.559 5.683 -52.165 1.00 93.25 1078 VAL A N 1
ATOM 7616 C CA . VAL A 1 1078 ? 23.755 4.454 -52.028 1.00 93.25 1078 VAL A CA 1
ATOM 7617 C C . VAL A 1 1078 ? 24.495 3.184 -52.446 1.00 93.25 1078 VAL A C 1
ATOM 7619 O O . VAL A 1 1078 ? 25.341 3.226 -53.335 1.00 93.25 1078 VAL A O 1
ATOM 7622 N N . ASN A 1 1079 ? 24.169 2.038 -51.840 1.00 93.50 1079 ASN A N 1
ATOM 7623 C CA . ASN A 1 1079 ? 24.674 0.709 -52.238 1.00 93.50 1079 ASN A CA 1
ATOM 7624 C C . ASN A 1 1079 ? 26.215 0.632 -52.343 1.00 93.50 1079 ASN A C 1
ATOM 7626 O O . ASN A 1 1079 ? 26.753 -0.014 -53.239 1.00 93.50 1079 ASN A O 1
ATOM 7630 N N . SER A 1 1080 ? 26.936 1.363 -51.492 1.00 95.56 1080 SER A N 1
ATOM 7631 C CA . SER A 1 1080 ? 28.361 1.660 -51.690 1.00 95.56 1080 SER A CA 1
ATOM 7632 C C . SER A 1 1080 ? 29.181 1.466 -50.417 1.00 95.56 1080 SER A C 1
ATOM 7634 O O . SER A 1 1080 ? 28.640 1.422 -49.311 1.00 95.56 1080 SER A O 1
ATOM 7636 N N . VAL A 1 1081 ? 30.502 1.387 -50.561 1.00 96.81 1081 VAL A N 1
ATOM 7637 C CA . VAL A 1 1081 ? 31.444 1.422 -49.433 1.00 96.81 1081 VAL A CA 1
ATOM 7638 C C . VAL A 1 1081 ? 32.234 2.724 -49.473 1.00 96.81 1081 VAL A C 1
ATOM 7640 O O . VAL A 1 1081 ? 32.816 3.058 -50.498 1.00 96.81 1081 VAL A O 1
ATOM 7643 N N . VAL A 1 1082 ? 32.276 3.449 -48.356 1.00 95.62 1082 VAL A N 1
ATOM 7644 C CA . VAL A 1 1082 ? 33.090 4.658 -48.176 1.00 95.62 1082 VAL A CA 1
ATOM 7645 C C . VAL A 1 1082 ? 34.086 4.407 -47.049 1.00 95.62 1082 VAL A C 1
ATOM 7647 O O . VAL A 1 1082 ? 33.688 4.261 -45.893 1.00 95.62 1082 VAL A O 1
ATOM 7650 N N . ASN A 1 1083 ? 35.377 4.352 -47.369 1.00 95.69 1083 ASN A N 1
ATOM 7651 C CA . ASN A 1 1083 ? 36.448 4.170 -46.396 1.00 95.69 1083 ASN A CA 1
ATOM 7652 C C . ASN A 1 1083 ? 37.270 5.450 -46.234 1.00 95.69 1083 ASN A C 1
ATOM 7654 O O . ASN A 1 1083 ? 37.993 5.841 -47.137 1.00 95.69 1083 ASN A O 1
ATOM 7658 N N . ASN A 1 1084 ? 37.206 6.057 -45.058 1.00 95.75 1084 ASN A N 1
ATOM 7659 C CA . ASN A 1 1084 ? 38.034 7.185 -44.636 1.00 95.75 1084 ASN A CA 1
ATOM 7660 C C . ASN A 1 1084 ? 39.067 6.781 -43.567 1.00 95.75 1084 ASN A C 1
ATOM 7662 O O . ASN A 1 1084 ? 39.851 7.621 -43.146 1.00 95.75 1084 ASN A O 1
ATOM 7666 N N . GLY A 1 1085 ? 39.041 5.526 -43.101 1.00 94.69 1085 GLY A N 1
ATOM 7667 C CA . GLY A 1 1085 ? 39.938 4.996 -42.071 1.00 94.69 1085 GLY A CA 1
ATOM 7668 C C . GLY A 1 1085 ? 40.805 3.846 -42.587 1.00 94.69 1085 GLY A C 1
ATOM 7669 O O . GLY A 1 1085 ? 41.218 3.830 -43.747 1.00 94.69 1085 GLY A O 1
ATOM 7670 N N . MET A 1 1086 ? 41.065 2.860 -41.729 1.00 95.75 1086 MET A N 1
ATOM 7671 C CA . MET A 1 1086 ? 41.784 1.633 -42.082 1.00 95.75 1086 MET A CA 1
ATOM 7672 C C . MET A 1 1086 ? 40.791 0.489 -42.312 1.00 95.75 1086 MET A C 1
ATOM 7674 O O . MET A 1 1086 ? 40.015 0.148 -41.420 1.00 95.75 1086 MET A O 1
ATOM 7678 N N . MET A 1 1087 ? 40.827 -0.128 -43.491 1.00 96.44 1087 MET A N 1
ATOM 7679 C CA . MET A 1 1087 ? 39.972 -1.254 -43.863 1.00 96.44 1087 MET A CA 1
ATOM 7680 C C . MET A 1 1087 ? 40.813 -2.439 -44.340 1.00 96.44 1087 MET A C 1
ATOM 7682 O O . MET A 1 1087 ? 41.422 -2.368 -45.395 1.00 96.44 1087 MET A O 1
ATOM 7686 N N . ALA A 1 1088 ? 40.815 -3.544 -43.601 1.00 96.12 1088 ALA A N 1
ATOM 7687 C CA . ALA A 1 1088 ? 41.439 -4.813 -43.973 1.00 96.12 1088 ALA A CA 1
ATOM 7688 C C . ALA A 1 1088 ? 40.352 -5.871 -44.232 1.00 96.12 1088 ALA A C 1
ATOM 7690 O O . ALA A 1 1088 ? 40.095 -6.734 -43.384 1.00 96.12 1088 ALA A O 1
ATOM 7691 N N . ALA A 1 1089 ? 39.638 -5.745 -45.355 1.00 94.06 1089 ALA A N 1
ATOM 7692 C CA . ALA A 1 1089 ? 38.451 -6.544 -45.639 1.00 94.06 1089 ALA A CA 1
ATOM 7693 C C . ALA A 1 1089 ? 38.228 -6.827 -47.129 1.00 94.06 1089 ALA A C 1
ATOM 7695 O O . ALA A 1 1089 ? 38.508 -5.991 -47.987 1.00 94.06 1089 ALA A O 1
ATOM 7696 N N . ASP A 1 1090 ? 37.624 -7.983 -47.413 1.00 96.56 1090 ASP A N 1
ATOM 7697 C CA . ASP A 1 1090 ? 37.082 -8.290 -48.739 1.00 96.56 1090 ASP A CA 1
ATOM 7698 C C . ASP A 1 1090 ? 35.725 -7.599 -48.926 1.00 96.56 1090 ASP A C 1
ATOM 7700 O O . ASP A 1 1090 ? 34.812 -7.787 -48.118 1.00 96.56 1090 ASP A O 1
ATOM 7704 N N . VAL A 1 1091 ? 35.571 -6.835 -50.006 1.00 97.19 1091 VAL A N 1
ATOM 7705 C CA . VAL A 1 1091 ? 34.357 -6.090 -50.357 1.00 97.19 1091 VAL A CA 1
ATOM 7706 C C . VAL A 1 1091 ? 33.721 -6.675 -51.615 1.00 97.19 1091 VAL A C 1
ATOM 7708 O O . VAL A 1 1091 ? 34.366 -6.802 -52.651 1.00 97.19 1091 VAL A O 1
ATOM 7711 N N . SER A 1 1092 ? 32.428 -6.988 -51.540 1.00 97.00 1092 SER A N 1
ATOM 7712 C CA . SER A 1 1092 ? 31.624 -7.479 -52.662 1.00 97.00 1092 SER A CA 1
ATOM 7713 C C . SER A 1 1092 ? 30.352 -6.642 -52.818 1.00 97.00 1092 SER A C 1
ATOM 7715 O O . SER A 1 1092 ? 29.552 -6.560 -51.886 1.00 97.00 1092 SER A O 1
ATOM 7717 N N . ILE A 1 1093 ? 30.161 -6.021 -53.983 1.00 96.25 1093 ILE A N 1
ATOM 7718 C CA . ILE A 1 1093 ? 28.976 -5.236 -54.361 1.00 96.25 1093 ILE A CA 1
ATOM 7719 C C . ILE A 1 1093 ? 28.346 -5.908 -55.583 1.00 96.25 1093 ILE A C 1
ATOM 7721 O O . ILE A 1 1093 ? 28.848 -5.760 -56.702 1.00 96.25 1093 ILE A O 1
ATOM 7725 N N . VAL A 1 1094 ? 27.278 -6.687 -55.376 1.00 95.00 1094 VAL A N 1
ATOM 7726 C CA . VAL A 1 1094 ? 26.754 -7.606 -56.400 1.00 95.00 1094 VAL A CA 1
ATOM 7727 C C . VAL A 1 1094 ? 25.249 -7.483 -56.627 1.00 95.00 1094 VAL A C 1
ATOM 7729 O O . VAL A 1 1094 ? 24.461 -7.535 -55.687 1.00 95.00 1094 VAL A O 1
ATOM 7732 N N . GLY A 1 1095 ? 24.827 -7.397 -57.890 1.00 93.25 1095 GLY A N 1
ATOM 7733 C CA . GLY A 1 1095 ? 23.412 -7.506 -58.267 1.00 93.25 1095 GLY A CA 1
ATOM 7734 C C . GLY A 1 1095 ? 22.513 -6.369 -57.769 1.00 93.25 1095 GLY A C 1
ATOM 7735 O O . GLY A 1 1095 ? 21.303 -6.554 -57.679 1.00 93.25 1095 GLY A O 1
ATOM 7736 N N . ASN A 1 1096 ? 23.075 -5.216 -57.402 1.00 93.88 1096 ASN A N 1
ATOM 7737 C CA . ASN A 1 1096 ? 22.315 -4.072 -56.898 1.00 93.88 1096 ASN A CA 1
ATOM 7738 C C . ASN A 1 1096 ? 21.726 -3.239 -58.050 1.00 93.88 1096 ASN A C 1
ATOM 7740 O O . ASN A 1 1096 ? 22.315 -3.152 -59.131 1.00 93.88 1096 ASN A O 1
ATOM 7744 N N . ARG A 1 1097 ? 20.591 -2.577 -57.803 1.00 93.44 1097 ARG A N 1
ATOM 7745 C CA . ARG A 1 1097 ? 19.995 -1.559 -58.677 1.00 93.44 1097 ARG A CA 1
ATOM 7746 C C . ARG A 1 1097 ? 20.220 -0.178 -58.064 1.00 93.44 1097 ARG A C 1
ATOM 7748 O O . ARG A 1 1097 ? 19.854 0.057 -56.917 1.00 93.44 1097 ARG A O 1
ATOM 7755 N N . GLY A 1 1098 ? 20.859 0.725 -58.799 1.00 87.12 1098 GLY A N 1
ATOM 7756 C CA . GLY A 1 1098 ? 21.283 2.020 -58.274 1.00 87.12 1098 GLY A CA 1
ATOM 7757 C C . GLY A 1 1098 ? 21.021 3.179 -59.229 1.00 87.12 1098 GLY A C 1
ATOM 7758 O O . GLY A 1 1098 ? 21.292 3.071 -60.417 1.00 87.12 1098 GLY A O 1
ATOM 7759 N N . SER A 1 1099 ? 20.549 4.322 -58.742 1.00 85.94 1099 SER A N 1
ATOM 7760 C CA . SER A 1 1099 ? 20.569 5.565 -59.525 1.00 85.94 1099 SER A CA 1
ATOM 7761 C C . SER A 1 1099 ? 21.391 6.650 -58.838 1.00 85.94 1099 SER A C 1
ATOM 7763 O O . SER A 1 1099 ? 21.436 6.710 -57.611 1.00 85.94 1099 SER A O 1
ATOM 7765 N N . ALA A 1 1100 ? 22.072 7.485 -59.624 1.00 84.62 1100 ALA A N 1
ATOM 7766 C CA . ALA A 1 1100 ? 22.837 8.632 -59.138 1.00 84.62 1100 ALA A CA 1
ATOM 7767 C C . ALA A 1 1100 ? 22.532 9.878 -59.982 1.00 84.62 1100 ALA A C 1
ATOM 7769 O O . ALA A 1 1100 ? 22.469 9.814 -61.206 1.00 84.62 1100 ALA A O 1
ATOM 7770 N N . SER A 1 1101 ? 22.334 11.023 -59.339 1.00 84.44 1101 SER A N 1
ATOM 7771 C CA . SER A 1 1101 ? 22.115 12.306 -60.016 1.00 84.44 1101 SER A CA 1
ATOM 7772 C C . SER A 1 1101 ? 22.767 13.442 -59.237 1.00 84.44 1101 SER A C 1
ATOM 7774 O O . SER A 1 1101 ? 22.934 13.333 -58.019 1.00 84.44 1101 SER A O 1
ATOM 7776 N N . MET A 1 1102 ? 23.127 14.532 -59.926 1.00 80.88 1102 MET A N 1
ATOM 7777 C CA . MET A 1 1102 ? 23.671 15.754 -59.309 1.00 80.88 1102 MET A CA 1
ATOM 7778 C C . MET A 1 1102 ? 24.801 15.473 -58.292 1.00 80.88 1102 MET A C 1
ATOM 7780 O O . MET A 1 1102 ? 24.751 15.924 -57.147 1.00 80.88 1102 MET A O 1
ATOM 7784 N N . GLY A 1 1103 ? 25.796 14.668 -58.689 1.00 80.75 1103 GLY A N 1
ATOM 7785 C CA . GLY A 1 1103 ? 26.991 14.380 -57.880 1.00 80.75 1103 GLY A CA 1
ATOM 7786 C C . GLY A 1 1103 ? 26.867 13.199 -56.907 1.00 80.75 1103 GLY A C 1
ATOM 7787 O O . GLY A 1 1103 ? 27.735 13.022 -56.057 1.00 80.75 1103 GLY A O 1
ATOM 7788 N N . GLY A 1 1104 ? 25.808 12.389 -57.004 1.00 87.44 1104 GLY A N 1
ATOM 7789 C CA . GLY A 1 1104 ? 25.629 11.196 -56.168 1.00 87.44 1104 GLY A CA 1
ATOM 7790 C C . GLY A 1 1104 ? 26.588 10.034 -56.487 1.00 87.44 1104 GLY A C 1
ATOM 7791 O O . GLY A 1 1104 ? 27.153 9.948 -57.580 1.00 87.44 1104 GLY A O 1
ATOM 7792 N N . VAL A 1 1105 ? 26.725 9.101 -55.537 1.00 90.62 1105 VAL A N 1
ATOM 7793 C CA . VAL A 1 1105 ? 27.527 7.867 -55.654 1.00 90.62 1105 VAL A CA 1
ATOM 7794 C C . VAL A 1 1105 ? 26.632 6.636 -55.499 1.00 90.62 1105 VAL A C 1
ATOM 7796 O O . VAL A 1 1105 ? 25.847 6.556 -54.554 1.00 90.62 1105 VAL A O 1
ATOM 7799 N N . SER A 1 1106 ? 26.745 5.657 -56.398 1.00 92.06 1106 SER A N 1
ATOM 7800 C CA . SER A 1 1106 ? 25.953 4.420 -56.347 1.00 92.06 1106 SER A CA 1
ATOM 7801 C C . SER A 1 1106 ? 26.763 3.173 -56.703 1.00 92.06 1106 SER A C 1
ATOM 7803 O O . SER A 1 1106 ? 27.611 3.223 -57.592 1.00 92.06 1106 SER A O 1
ATOM 7805 N N . ASN A 1 1107 ? 26.499 2.033 -56.057 1.00 91.69 1107 ASN A N 1
ATOM 7806 C CA . ASN A 1 1107 ? 27.105 0.732 -56.391 1.00 91.69 1107 ASN A CA 1
ATOM 7807 C C . ASN A 1 1107 ? 28.650 0.769 -56.480 1.00 91.69 1107 ASN A C 1
ATOM 7809 O O . ASN A 1 1107 ? 29.238 0.138 -57.356 1.00 91.69 1107 ASN A O 1
ATOM 7813 N N . SER A 1 1108 ? 29.311 1.572 -55.643 1.00 92.88 1108 SER A N 1
ATOM 7814 C CA . SER A 1 1108 ? 30.725 1.934 -55.807 1.00 92.88 1108 SER A CA 1
ATOM 7815 C C . SER A 1 1108 ? 31.520 1.789 -54.511 1.00 92.88 1108 SER A C 1
ATOM 7817 O O . SER A 1 1108 ? 30.963 1.692 -53.418 1.00 92.88 1108 SER A O 1
ATOM 7819 N N . VAL A 1 1109 ? 32.845 1.799 -54.627 1.00 95.06 1109 VAL A N 1
ATOM 7820 C CA . VAL A 1 1109 ? 33.763 1.896 -53.487 1.00 95.06 1109 VAL A CA 1
ATOM 7821 C C . VAL A 1 1109 ? 34.523 3.215 -53.587 1.00 95.06 1109 VAL A C 1
ATOM 7823 O O . VAL A 1 1109 ? 35.101 3.516 -54.627 1.00 95.06 1109 VAL A O 1
ATOM 7826 N N . VAL A 1 1110 ? 34.524 4.004 -52.516 1.00 94.56 1110 VAL A N 1
ATOM 7827 C CA . VAL A 1 1110 ? 35.291 5.248 -52.390 1.00 94.56 1110 VAL A CA 1
ATOM 7828 C C . VAL A 1 1110 ? 36.267 5.087 -51.229 1.00 94.56 1110 VAL A C 1
ATOM 7830 O O . VAL A 1 1110 ? 35.842 4.974 -50.080 1.00 94.56 1110 VAL A O 1
ATOM 7833 N N . ASN A 1 1111 ? 37.566 5.056 -51.515 1.00 92.88 1111 ASN A N 1
ATOM 7834 C CA . ASN A 1 1111 ? 38.623 4.940 -50.515 1.00 92.88 1111 ASN A CA 1
ATOM 7835 C C . ASN A 1 1111 ? 39.416 6.245 -50.397 1.00 92.88 1111 ASN A C 1
ATOM 7837 O O . ASN A 1 1111 ? 40.185 6.585 -51.287 1.00 92.88 1111 ASN A O 1
ATOM 7841 N N . ASN A 1 1112 ? 39.270 6.933 -49.272 1.00 93.56 1112 ASN A N 1
ATOM 7842 C CA . ASN A 1 1112 ? 40.063 8.093 -48.867 1.00 93.56 1112 ASN A CA 1
ATOM 7843 C C . ASN A 1 1112 ? 41.139 7.740 -47.822 1.00 93.56 1112 ASN A C 1
ATOM 7845 O O . ASN A 1 1112 ? 41.961 8.587 -47.495 1.00 93.56 1112 ASN A O 1
ATOM 7849 N N . GLY A 1 1113 ? 41.120 6.519 -47.274 1.00 92.38 1113 GLY A N 1
ATOM 7850 C CA . GLY A 1 1113 ? 42.052 6.053 -46.243 1.00 92.38 1113 GLY A CA 1
ATOM 7851 C C . GLY A 1 1113 ? 42.971 4.927 -46.723 1.00 92.38 1113 GLY A C 1
ATOM 7852 O O . GLY A 1 1113 ? 43.434 4.917 -47.864 1.00 92.38 1113 GLY A O 1
ATOM 7853 N N . VAL A 1 1114 ? 43.228 3.953 -45.847 1.00 93.69 1114 VAL A N 1
ATOM 7854 C CA . VAL A 1 1114 ? 44.020 2.752 -46.159 1.00 93.69 1114 VAL A CA 1
ATOM 7855 C C . VAL A 1 1114 ? 43.087 1.560 -46.331 1.00 93.69 1114 VAL A C 1
ATOM 7857 O O . VAL A 1 1114 ? 42.315 1.251 -45.423 1.00 93.69 1114 VAL A O 1
ATOM 7860 N N . MET A 1 1115 ? 43.171 0.870 -47.465 1.00 93.75 1115 MET A N 1
ATOM 7861 C CA . MET A 1 1115 ? 42.385 -0.326 -47.760 1.00 93.75 1115 MET A CA 1
ATOM 7862 C C . MET A 1 1115 ? 43.287 -1.499 -48.159 1.00 93.75 1115 MET A C 1
ATOM 7864 O O . MET A 1 1115 ? 44.140 -1.356 -49.023 1.00 93.75 1115 MET A O 1
ATOM 7868 N N . ALA A 1 1116 ? 43.074 -2.669 -47.566 1.00 92.50 1116 ALA A N 1
ATOM 7869 C CA . ALA A 1 1116 ? 43.748 -3.919 -47.887 1.00 92.50 1116 ALA A CA 1
ATOM 7870 C C . ALA A 1 1116 ? 42.706 -5.030 -48.087 1.00 92.50 1116 ALA A C 1
ATOM 7872 O O . ALA A 1 1116 ? 41.893 -5.278 -47.195 1.00 92.50 1116 ALA A O 1
ATOM 7873 N N . GLY A 1 1117 ? 42.715 -5.701 -49.241 1.00 91.31 1117 GLY A N 1
ATOM 7874 C CA . GLY A 1 1117 ? 41.787 -6.803 -49.530 1.00 91.31 1117 GLY A CA 1
ATOM 7875 C C . GLY A 1 1117 ? 41.346 -6.885 -50.989 1.00 91.31 1117 GLY A C 1
ATOM 7876 O O . GLY A 1 1117 ? 41.916 -6.241 -51.874 1.00 91.31 1117 GLY A O 1
ATOM 7877 N N . ARG A 1 1118 ? 40.334 -7.715 -51.263 1.00 93.88 1118 ARG A N 1
ATOM 7878 C CA . ARG A 1 1118 ? 39.752 -7.853 -52.607 1.00 93.88 1118 ARG A CA 1
ATOM 7879 C C . ARG A 1 1118 ? 38.482 -7.021 -52.738 1.00 93.88 1118 ARG A C 1
ATOM 7881 O O . ARG A 1 1118 ? 37.621 -7.076 -51.868 1.00 93.88 1118 ARG A O 1
ATOM 7888 N N . VAL A 1 1119 ? 38.332 -6.308 -53.850 1.00 95.06 1119 VAL A N 1
ATOM 7889 C CA . VAL A 1 1119 ? 37.110 -5.583 -54.220 1.00 95.06 1119 VAL A CA 1
ATOM 7890 C C . VAL A 1 1119 ? 36.494 -6.238 -55.450 1.00 95.06 1119 VAL A C 1
ATOM 7892 O O . VAL A 1 1119 ? 37.138 -6.332 -56.492 1.00 95.06 1119 VAL A O 1
ATOM 7895 N N . LEU A 1 1120 ? 35.238 -6.663 -55.343 1.00 95.00 1120 LEU A N 1
ATOM 7896 C CA . LEU A 1 1120 ? 34.427 -7.174 -56.445 1.00 95.00 1120 LEU A CA 1
ATOM 7897 C C . LEU A 1 1120 ? 33.189 -6.292 -56.628 1.00 95.00 1120 LEU A C 1
ATOM 7899 O O . LEU A 1 1120 ? 32.381 -6.166 -55.710 1.00 95.00 1120 LEU A O 1
ATOM 7903 N N . ILE A 1 1121 ? 33.007 -5.729 -57.821 1.00 93.06 1121 ILE A N 1
ATOM 7904 C CA . ILE A 1 1121 ? 31.800 -4.987 -58.213 1.00 93.06 1121 ILE A CA 1
ATOM 7905 C C . ILE A 1 1121 ? 31.210 -5.682 -59.439 1.00 93.06 1121 ILE A C 1
ATOM 7907 O O . ILE A 1 1121 ? 31.757 -5.555 -60.538 1.00 93.06 1121 ILE A O 1
ATOM 7911 N N . ALA A 1 1122 ? 30.116 -6.433 -59.272 1.00 92.50 1122 ALA A N 1
ATOM 7912 C CA . ALA A 1 1122 ? 29.612 -7.282 -60.351 1.00 92.50 1122 ALA A CA 1
ATOM 7913 C C . ALA A 1 1122 ? 28.090 -7.339 -60.518 1.00 92.50 1122 ALA A C 1
ATOM 7915 O O . ALA A 1 1122 ? 27.334 -7.350 -59.551 1.00 92.50 1122 ALA A O 1
ATOM 7916 N N . GLY A 1 1123 ? 27.623 -7.434 -61.765 1.00 89.56 1123 GLY A N 1
ATOM 7917 C CA . GLY A 1 1123 ? 26.203 -7.662 -62.064 1.00 89.56 1123 GLY A CA 1
ATOM 7918 C C . GLY A 1 1123 ? 25.253 -6.534 -61.638 1.00 89.56 1123 GLY A C 1
ATOM 7919 O O . GLY A 1 1123 ? 24.051 -6.768 -61.539 1.00 89.56 1123 GLY A O 1
ATOM 7920 N N . ASN A 1 1124 ? 25.758 -5.331 -61.345 1.00 90.75 1124 ASN A N 1
ATOM 7921 C CA . ASN A 1 1124 ? 24.940 -4.204 -60.889 1.00 90.75 1124 ASN A CA 1
ATOM 7922 C C . ASN A 1 1124 ? 24.269 -3.478 -62.069 1.00 90.75 1124 ASN A C 1
ATOM 7924 O O . ASN A 1 1124 ? 24.845 -3.370 -63.153 1.00 90.75 1124 ASN A O 1
ATOM 7928 N N . GLN A 1 1125 ? 23.065 -2.949 -61.846 1.00 89.38 1125 GLN A N 1
ATOM 7929 C CA . GLN A 1 1125 ? 22.283 -2.155 -62.800 1.00 89.38 1125 GLN A CA 1
ATOM 7930 C C . GLN A 1 1125 ? 22.239 -0.701 -62.336 1.00 89.38 1125 GLN A C 1
ATOM 7932 O O . GLN A 1 1125 ? 21.759 -0.438 -61.234 1.00 89.38 1125 GLN A O 1
ATOM 7937 N N . SER A 1 1126 ? 22.694 0.238 -63.166 1.00 84.12 1126 SER A N 1
ATOM 7938 C CA . SER A 1 1126 ? 22.798 1.643 -62.763 1.00 84.12 1126 SER A CA 1
ATOM 7939 C C . SER A 1 1126 ? 22.232 2.642 -63.775 1.00 84.12 1126 SER A C 1
ATOM 7941 O O . SER A 1 1126 ? 22.279 2.418 -64.978 1.00 84.12 1126 SER A O 1
ATOM 7943 N N . SER A 1 1127 ? 21.743 3.790 -63.312 1.00 81.31 1127 SER A N 1
ATOM 7944 C CA . SER A 1 1127 ? 21.396 4.935 -64.172 1.00 81.31 1127 SER A CA 1
ATOM 7945 C C . SER A 1 1127 ? 21.981 6.222 -63.594 1.00 81.31 1127 SER A C 1
ATOM 7947 O O . SER A 1 1127 ? 21.771 6.487 -62.409 1.00 81.31 1127 SER A O 1
ATOM 7949 N N . THR A 1 1128 ? 22.695 7.023 -64.391 1.00 76.44 1128 THR A N 1
ATOM 7950 C CA . THR A 1 1128 ? 23.346 8.248 -63.900 1.00 76.44 1128 THR A CA 1
ATOM 7951 C C . THR A 1 1128 ? 23.097 9.494 -64.757 1.00 76.44 1128 THR A C 1
ATOM 7953 O O . THR A 1 1128 ? 23.220 9.456 -65.980 1.00 76.44 1128 THR A O 1
ATOM 7956 N N . ALA A 1 1129 ? 22.775 10.606 -64.085 1.00 72.88 1129 ALA A N 1
ATOM 7957 C CA . ALA A 1 1129 ? 22.625 11.959 -64.633 1.00 72.88 1129 ALA A CA 1
ATOM 7958 C C . ALA A 1 1129 ? 23.497 12.949 -63.826 1.00 72.88 1129 ALA A C 1
ATOM 7960 O O . ALA A 1 1129 ? 22.996 13.804 -63.091 1.00 72.88 1129 ALA A O 1
ATOM 7961 N N . GLY A 1 1130 ? 24.819 12.753 -63.901 1.00 70.56 1130 GLY A N 1
ATOM 7962 C CA . GLY A 1 1130 ? 25.847 13.427 -63.094 1.00 70.56 1130 GLY A CA 1
ATOM 7963 C C . GLY A 1 1130 ? 26.177 12.666 -61.799 1.00 70.56 1130 GLY A C 1
ATOM 7964 O O . GLY A 1 1130 ? 25.319 12.544 -60.925 1.00 70.56 1130 GLY A O 1
ATOM 7965 N N . GLY A 1 1131 ? 27.416 12.167 -61.654 1.00 83.12 1131 GLY A N 1
ATOM 7966 C CA . GLY A 1 1131 ? 27.873 11.384 -60.485 1.00 83.12 1131 GLY A CA 1
ATOM 7967 C C . GLY A 1 1131 ? 28.679 10.114 -60.820 1.00 83.12 1131 GLY A C 1
ATOM 7968 O O . GLY A 1 1131 ? 29.073 9.905 -61.969 1.00 83.12 1131 GLY A O 1
ATOM 7969 N N . THR A 1 1132 ? 28.893 9.246 -59.820 1.00 86.88 1132 THR A N 1
ATOM 7970 C CA . THR A 1 1132 ? 29.732 8.029 -59.906 1.00 86.88 1132 THR A CA 1
ATOM 7971 C C . THR A 1 1132 ? 28.913 6.758 -59.688 1.00 86.88 1132 THR A C 1
ATOM 7973 O O . THR A 1 1132 ? 28.253 6.617 -58.659 1.00 86.88 1132 THR A O 1
ATOM 7976 N N . VAL A 1 1133 ? 28.980 5.795 -60.615 1.00 88.00 1133 VAL A N 1
ATOM 7977 C CA . VAL A 1 1133 ? 28.292 4.497 -60.478 1.00 88.00 1133 VAL A CA 1
ATOM 7978 C C . VAL A 1 1133 ? 29.181 3.300 -60.828 1.00 88.00 1133 VAL A C 1
ATOM 7980 O O . VAL A 1 1133 ? 30.032 3.396 -61.708 1.00 88.00 1133 VAL A O 1
ATOM 7983 N N . ASN A 1 1134 ? 28.969 2.144 -60.192 1.00 88.25 1134 ASN A N 1
ATOM 7984 C CA . ASN A 1 1134 ? 29.670 0.881 -60.495 1.00 88.25 1134 ASN A CA 1
ATOM 7985 C C . ASN A 1 1134 ? 31.211 0.996 -60.530 1.00 88.25 1134 ASN A C 1
ATOM 7987 O O . ASN A 1 1134 ? 31.846 0.350 -61.361 1.00 88.25 1134 ASN A O 1
ATOM 7991 N N . SER A 1 1135 ? 31.811 1.863 -59.712 1.00 89.31 1135 SER A N 1
ATOM 7992 C CA . SER A 1 1135 ? 33.225 2.251 -59.839 1.00 89.31 1135 SER A CA 1
ATOM 7993 C C . SER A 1 1135 ? 34.002 2.077 -58.535 1.00 89.31 1135 SER A C 1
ATOM 7995 O O . SER A 1 1135 ? 33.424 2.064 -57.448 1.00 89.31 1135 SER A O 1
ATOM 7997 N N . LEU A 1 1136 ? 35.328 1.991 -58.640 1.00 90.75 1136 LEU A N 1
ATOM 7998 C CA . LEU A 1 1136 ? 36.243 2.199 -57.517 1.00 90.75 1136 LEU A CA 1
ATOM 7999 C C . LEU A 1 1136 ? 36.926 3.559 -57.681 1.00 90.75 1136 LEU A C 1
ATOM 8001 O O . LEU A 1 1136 ? 37.575 3.799 -58.696 1.00 90.75 1136 LEU A O 1
ATOM 8005 N N . ILE A 1 1137 ? 36.833 4.408 -56.661 1.00 90.94 1137 ILE A N 1
ATOM 8006 C CA . ILE A 1 1137 ? 37.561 5.674 -56.559 1.00 90.94 1137 ILE A CA 1
ATOM 8007 C C . ILE A 1 1137 ? 38.529 5.574 -55.380 1.00 90.94 1137 ILE A C 1
ATOM 8009 O O . ILE A 1 1137 ? 38.098 5.510 -54.231 1.00 90.94 1137 ILE A O 1
ATOM 8013 N N . ASN A 1 1138 ? 39.831 5.548 -55.651 1.00 87.62 1138 ASN A N 1
ATOM 8014 C CA . ASN A 1 1138 ? 40.877 5.505 -54.635 1.00 87.62 1138 ASN A CA 1
ATOM 8015 C C . ASN A 1 1138 ? 41.628 6.840 -54.567 1.00 87.62 1138 ASN A C 1
ATOM 8017 O O . ASN A 1 1138 ? 42.434 7.141 -55.442 1.00 87.62 1138 ASN A O 1
ATOM 8021 N N . HIS A 1 1139 ? 41.388 7.614 -53.514 1.00 90.38 1139 HIS A N 1
ATOM 8022 C CA . HIS A 1 1139 ? 42.151 8.806 -53.141 1.00 90.38 1139 HIS A CA 1
ATOM 8023 C C . HIS A 1 1139 ? 43.262 8.512 -52.118 1.00 90.38 1139 HIS A C 1
ATOM 8025 O O . HIS A 1 1139 ? 44.161 9.329 -51.955 1.00 90.38 1139 HIS A O 1
ATOM 8031 N N . GLY A 1 1140 ? 43.206 7.368 -51.429 1.00 87.75 1140 GLY A N 1
ATOM 8032 C CA . GLY A 1 1140 ? 44.179 6.967 -50.410 1.00 87.75 1140 GLY A CA 1
ATOM 8033 C C . GLY A 1 1140 ? 45.141 5.867 -50.871 1.00 87.75 1140 GLY A C 1
ATOM 8034 O O . GLY A 1 1140 ? 45.564 5.822 -52.027 1.00 87.75 1140 GLY A O 1
ATOM 8035 N N . VAL A 1 1141 ? 45.488 4.957 -49.958 1.00 89.19 1141 VAL A N 1
ATOM 8036 C CA . VAL A 1 1141 ? 46.342 3.791 -50.240 1.00 89.19 1141 VAL A CA 1
ATOM 8037 C C . VAL A 1 1141 ? 45.480 2.539 -50.316 1.00 89.19 1141 VAL A C 1
ATOM 8039 O O . VAL A 1 1141 ? 44.733 2.246 -49.384 1.00 89.19 1141 VAL A O 1
ATOM 8042 N N . MET A 1 1142 ? 45.610 1.774 -51.394 1.00 88.19 1142 MET A N 1
ATOM 8043 C CA . MET A 1 1142 ? 44.964 0.479 -51.549 1.00 88.19 1142 MET A CA 1
ATOM 8044 C C . MET A 1 1142 ? 45.984 -0.617 -51.869 1.00 88.19 1142 MET A C 1
ATOM 8046 O O . MET A 1 1142 ? 46.785 -0.470 -52.788 1.00 88.19 1142 MET A O 1
ATOM 8050 N N . THR A 1 1143 ? 45.925 -1.739 -51.153 1.00 85.81 1143 THR A N 1
ATOM 8051 C CA . THR A 1 1143 ? 46.696 -2.958 -51.423 1.00 85.81 1143 THR A CA 1
ATOM 8052 C C . THR A 1 1143 ? 45.748 -4.128 -51.720 1.00 85.81 1143 THR A C 1
ATOM 8054 O O . THR A 1 1143 ? 44.766 -4.343 -51.009 1.00 85.81 1143 THR A O 1
ATOM 8057 N N . GLY A 1 1144 ? 46.002 -4.898 -52.783 1.00 87.25 1144 GLY A N 1
ATOM 8058 C CA . GLY A 1 1144 ? 45.190 -6.078 -53.123 1.00 87.25 1144 GLY A CA 1
ATOM 8059 C C . GLY A 1 1144 ? 44.675 -6.111 -54.562 1.00 87.25 1144 GLY A C 1
ATOM 8060 O O . GLY A 1 1144 ? 45.421 -5.832 -55.494 1.00 87.25 1144 GLY A O 1
ATOM 8061 N N . SER A 1 1145 ? 43.422 -6.530 -54.772 1.00 88.69 1145 SER A N 1
ATOM 8062 C CA . SER A 1 1145 ? 42.878 -6.701 -56.133 1.00 88.69 1145 SER A CA 1
ATOM 8063 C C . SER A 1 1145 ? 41.491 -6.102 -56.302 1.00 88.69 1145 SER A C 1
ATOM 8065 O O . SER A 1 1145 ? 40.684 -6.137 -55.375 1.00 88.69 1145 SER A O 1
ATOM 8067 N N . VAL A 1 1146 ? 41.217 -5.577 -57.493 1.00 88.69 1146 VAL A N 1
ATOM 8068 C CA . VAL A 1 1146 ? 39.952 -4.934 -57.857 1.00 88.69 1146 VAL A CA 1
ATOM 8069 C C . VAL A 1 1146 ? 39.423 -5.565 -59.134 1.00 88.69 1146 VAL A C 1
ATOM 8071 O O . VAL A 1 1146 ? 40.091 -5.509 -60.160 1.00 88.69 1146 VAL A O 1
ATOM 8074 N N . ASN A 1 1147 ? 38.210 -6.108 -59.086 1.00 89.12 1147 ASN A N 1
ATOM 8075 C CA . ASN A 1 1147 ? 37.523 -6.695 -60.232 1.00 89.12 1147 ASN A CA 1
ATOM 8076 C C . ASN A 1 1147 ? 36.155 -6.031 -60.427 1.00 89.12 1147 ASN A C 1
ATOM 8078 O O . ASN A 1 1147 ? 35.275 -6.141 -59.571 1.00 89.12 1147 ASN A O 1
ATOM 8082 N N . ILE A 1 1148 ? 35.958 -5.379 -61.573 1.00 87.88 1148 ILE A N 1
ATOM 8083 C CA . ILE A 1 1148 ? 34.672 -4.804 -61.990 1.00 87.88 1148 ILE A CA 1
ATOM 8084 C C . ILE A 1 1148 ? 34.165 -5.592 -63.201 1.00 87.88 1148 ILE A C 1
ATOM 8086 O O . ILE A 1 1148 ? 34.776 -5.534 -64.267 1.00 87.88 1148 ILE A O 1
ATOM 8090 N N . VAL A 1 1149 ? 33.069 -6.347 -63.049 1.00 86.31 1149 VAL A N 1
ATOM 8091 C CA . VAL A 1 1149 ? 32.642 -7.334 -64.062 1.00 86.31 1149 VAL A CA 1
ATOM 8092 C C . VAL A 1 1149 ? 31.137 -7.312 -64.330 1.00 86.31 1149 VAL A C 1
ATOM 8094 O O . VAL A 1 1149 ? 30.337 -7.319 -63.402 1.00 86.31 1149 VAL A O 1
ATOM 8097 N N . ALA A 1 1150 ? 30.726 -7.362 -65.600 1.00 83.06 1150 ALA A N 1
ATOM 8098 C CA . ALA A 1 1150 ? 29.328 -7.611 -65.988 1.00 83.06 1150 ALA A CA 1
ATOM 8099 C C . ALA A 1 1150 ? 28.290 -6.629 -65.401 1.00 83.06 1150 ALA A C 1
ATOM 8101 O O . ALA A 1 1150 ? 27.143 -7.005 -65.154 1.00 83.06 1150 ALA A O 1
ATOM 8102 N N . ASN A 1 1151 ? 28.670 -5.371 -65.161 1.00 82.88 1151 ASN A N 1
ATOM 8103 C CA . ASN A 1 1151 ? 27.718 -4.335 -64.759 1.00 82.88 1151 ASN A CA 1
ATOM 8104 C C . ASN A 1 1151 ? 26.979 -3.775 -66.000 1.00 82.88 1151 ASN A C 1
ATOM 8106 O O . ASN A 1 1151 ? 27.393 -3.965 -67.148 1.00 82.88 1151 ASN A O 1
ATOM 8110 N N . ARG A 1 1152 ? 25.837 -3.119 -65.783 1.00 79.62 1152 ARG A N 1
ATOM 8111 C CA . ARG A 1 1152 ? 25.063 -2.419 -66.820 1.00 79.62 1152 ARG A CA 1
ATOM 8112 C C . ARG A 1 1152 ? 24.747 -1.013 -66.342 1.00 79.62 1152 ARG A C 1
ATOM 8114 O O . ARG A 1 1152 ? 24.316 -0.855 -65.199 1.00 79.62 1152 ARG A O 1
ATOM 8121 N N . GLY A 1 1153 ? 24.912 0.003 -67.187 1.00 71.38 1153 GLY A N 1
ATOM 8122 C CA . GLY A 1 1153 ? 24.454 1.337 -66.804 1.00 71.38 1153 GLY A CA 1
ATOM 8123 C C . GLY A 1 1153 ? 24.239 2.352 -67.921 1.00 71.38 1153 GLY A C 1
ATOM 8124 O O . GLY A 1 1153 ? 24.917 2.299 -68.943 1.00 71.38 1153 GLY A O 1
ATOM 8125 N N . ALA A 1 1154 ? 23.285 3.261 -67.699 1.00 68.44 1154 ALA A N 1
ATOM 8126 C CA . ALA A 1 1154 ? 23.000 4.423 -68.547 1.00 68.44 1154 ALA A CA 1
ATOM 8127 C C . ALA A 1 1154 ? 23.789 5.639 -68.041 1.00 68.44 1154 ALA A C 1
ATOM 8129 O O . ALA A 1 1154 ? 23.707 5.946 -66.849 1.00 68.44 1154 ALA A O 1
ATOM 8130 N N . ALA A 1 1155 ? 24.542 6.314 -68.914 1.00 65.56 1155 ALA A N 1
ATOM 8131 C CA . ALA A 1 1155 ? 25.463 7.391 -68.540 1.00 65.56 1155 ALA A CA 1
ATOM 8132 C C . ALA A 1 1155 ? 25.202 8.687 -69.327 1.00 65.56 1155 ALA A C 1
ATOM 8134 O O . ALA A 1 1155 ? 25.136 8.667 -70.554 1.00 65.56 1155 ALA A O 1
ATOM 8135 N N . ALA A 1 1156 ? 25.073 9.813 -68.617 1.00 67.44 1156 ALA A N 1
ATOM 8136 C CA . ALA A 1 1156 ? 24.983 11.167 -69.178 1.00 67.44 1156 ALA A CA 1
ATOM 8137 C C . ALA A 1 1156 ? 26.343 11.908 -69.099 1.00 67.44 1156 ALA A C 1
ATOM 8139 O O . ALA A 1 1156 ? 27.242 11.441 -68.394 1.00 67.44 1156 ALA A O 1
ATOM 8140 N N . PRO A 1 1157 ? 26.528 13.064 -69.770 1.00 61.09 1157 PRO A N 1
ATOM 8141 C CA . PRO A 1 1157 ? 27.727 13.893 -69.608 1.00 61.09 1157 PRO A CA 1
ATOM 8142 C C . PRO A 1 1157 ? 28.023 14.237 -68.135 1.00 61.09 1157 PRO A C 1
ATOM 8144 O O . PRO A 1 1157 ? 27.099 14.480 -67.359 1.00 61.09 1157 PRO A O 1
ATOM 8147 N N . GLY A 1 1158 ? 29.302 14.257 -67.741 1.00 66.88 1158 GLY A N 1
ATOM 8148 C CA . GLY A 1 1158 ? 29.727 14.542 -66.362 1.00 66.88 1158 GLY A CA 1
ATOM 8149 C C . GLY A 1 1158 ? 29.628 13.346 -65.405 1.00 66.88 1158 GLY A C 1
ATOM 8150 O O . GLY A 1 1158 ? 29.380 13.532 -64.211 1.00 66.88 1158 GLY A O 1
ATOM 8151 N N . THR A 1 1159 ? 29.760 12.114 -65.911 1.00 72.31 1159 THR A N 1
ATOM 8152 C CA . THR A 1 1159 ? 29.600 10.881 -65.118 1.00 72.31 1159 THR A CA 1
ATOM 8153 C C . THR A 1 1159 ? 30.824 9.969 -65.160 1.00 72.31 1159 THR A C 1
ATOM 8155 O O . THR A 1 1159 ? 31.562 9.921 -66.147 1.00 72.31 1159 THR A O 1
ATOM 8158 N N . THR A 1 1160 ? 31.013 9.214 -64.076 1.00 77.25 1160 THR A N 1
ATOM 8159 C CA . THR A 1 1160 ? 32.011 8.144 -63.963 1.00 77.25 1160 THR A CA 1
ATOM 8160 C C . THR A 1 1160 ? 31.284 6.815 -63.830 1.00 77.25 1160 THR A C 1
ATOM 8162 O O . THR A 1 1160 ? 30.484 6.638 -62.907 1.00 77.25 1160 THR A O 1
ATOM 8165 N N . THR A 1 1161 ? 31.533 5.869 -64.737 1.00 83.00 1161 THR A N 1
ATOM 8166 C CA . THR A 1 1161 ? 30.860 4.567 -64.700 1.00 83.00 1161 THR A CA 1
ATOM 8167 C C . THR A 1 1161 ? 31.791 3.398 -64.990 1.00 83.00 1161 THR A C 1
ATOM 8169 O O . THR A 1 1161 ? 32.536 3.409 -65.963 1.00 83.00 1161 THR A O 1
ATOM 8172 N N . GLY A 1 1162 ? 31.733 2.357 -64.152 1.00 79.69 1162 GLY A N 1
ATOM 8173 C CA . GLY A 1 1162 ? 32.430 1.104 -64.436 1.00 79.69 1162 GLY A CA 1
ATOM 8174 C C . GLY A 1 1162 ? 33.951 1.201 -64.461 1.00 79.69 1162 GLY A C 1
ATOM 8175 O O . GLY A 1 1162 ? 34.572 0.449 -65.207 1.00 79.69 1162 GLY A O 1
ATOM 8176 N N . SER A 1 1163 ? 34.532 2.139 -63.715 1.00 83.19 1163 SER A N 1
ATOM 8177 C CA . SER A 1 1163 ? 35.948 2.501 -63.821 1.00 83.19 1163 SER A CA 1
ATOM 8178 C C . SER A 1 1163 ? 36.688 2.304 -62.502 1.00 83.19 1163 SER A C 1
ATOM 8180 O O . SER A 1 1163 ? 36.096 2.351 -61.422 1.00 83.19 1163 SER A O 1
ATOM 8182 N N . VAL A 1 1164 ? 38.004 2.123 -62.598 1.00 84.00 1164 VAL A N 1
ATOM 8183 C CA . VAL A 1 1164 ? 38.927 2.221 -61.464 1.00 84.00 1164 VAL A CA 1
ATOM 8184 C C . VAL A 1 1164 ? 39.697 3.525 -61.616 1.00 84.00 1164 VAL A C 1
ATOM 8186 O O . VAL A 1 1164 ? 40.509 3.661 -62.528 1.00 84.00 1164 VAL A O 1
ATOM 8189 N N . ILE A 1 1165 ? 39.427 4.490 -60.740 1.00 84.12 1165 ILE A N 1
ATOM 8190 C CA . ILE A 1 1165 ? 40.144 5.765 -60.688 1.00 84.12 1165 ILE A CA 1
ATOM 8191 C C . ILE A 1 1165 ? 41.058 5.735 -59.475 1.00 84.12 1165 ILE A C 1
ATOM 8193 O O . ILE A 1 1165 ? 40.589 5.751 -58.338 1.00 84.12 1165 ILE A O 1
ATOM 8197 N N . ASN A 1 1166 ? 42.362 5.703 -59.721 1.00 80.56 1166 ASN A N 1
ATOM 8198 C CA . ASN A 1 1166 ? 43.376 5.812 -58.689 1.00 80.56 1166 ASN A CA 1
ATOM 8199 C C . ASN A 1 1166 ? 44.011 7.209 -58.725 1.00 80.56 1166 ASN A C 1
ATOM 8201 O O . ASN A 1 1166 ? 44.829 7.503 -59.594 1.00 80.56 1166 ASN A O 1
ATOM 8205 N N . ALA A 1 1167 ? 43.622 8.045 -57.766 1.00 80.69 1167 ALA A N 1
ATOM 8206 C CA . ALA A 1 1167 ? 44.201 9.357 -57.484 1.00 80.69 1167 ALA A CA 1
ATOM 8207 C C . ALA A 1 1167 ? 45.211 9.331 -56.314 1.00 80.69 1167 ALA A C 1
ATOM 8209 O O . ALA A 1 1167 ? 45.865 10.338 -56.064 1.00 80.69 1167 ALA A O 1
ATOM 8210 N N . GLY A 1 1168 ? 45.330 8.201 -55.605 1.00 78.88 1168 GLY A N 1
ATOM 8211 C CA . GLY A 1 1168 ? 46.341 7.943 -54.574 1.00 78.88 1168 GLY A CA 1
ATOM 8212 C C . GLY A 1 1168 ? 47.318 6.831 -54.983 1.00 78.88 1168 GLY A C 1
ATOM 8213 O O . GLY A 1 1168 ? 47.788 6.792 -56.121 1.00 78.88 1168 GLY A O 1
ATOM 8214 N N . ALA A 1 1169 ? 47.610 5.894 -54.077 1.00 79.75 1169 ALA A N 1
ATOM 8215 C CA . ALA A 1 1169 ? 48.486 4.747 -54.339 1.00 79.75 1169 ALA A CA 1
ATOM 8216 C C . ALA A 1 1169 ? 47.691 3.435 -54.405 1.00 79.75 1169 ALA A C 1
ATOM 8218 O O . ALA A 1 1169 ? 46.981 3.088 -53.462 1.00 79.75 1169 ALA A O 1
ATOM 8219 N N . LEU A 1 1170 ? 47.848 2.679 -55.493 1.00 81.12 1170 LEU A N 1
ATOM 8220 C CA . LEU A 1 1170 ? 47.302 1.331 -55.653 1.00 81.12 1170 LEU A CA 1
ATOM 8221 C C . LEU A 1 1170 ? 48.457 0.344 -55.854 1.00 81.12 1170 LEU A C 1
ATOM 8223 O O . LEU A 1 1170 ? 49.167 0.414 -56.853 1.00 81.12 1170 LEU A O 1
ATOM 8227 N N . VAL A 1 1171 ? 48.630 -0.586 -54.917 1.00 78.12 1171 VAL A N 1
ATOM 8228 C CA . VAL A 1 1171 ? 49.652 -1.639 -54.958 1.00 78.12 1171 VAL A CA 1
ATOM 8229 C C . VAL A 1 1171 ? 48.951 -2.985 -55.139 1.00 78.12 1171 VAL A C 1
ATOM 8231 O O . VAL A 1 1171 ? 48.456 -3.588 -54.182 1.00 78.12 1171 VAL A O 1
ATOM 8234 N N . GLY A 1 1172 ? 48.860 -3.441 -56.390 1.00 78.50 1172 GLY A N 1
ATOM 8235 C CA . GLY A 1 1172 ? 48.181 -4.683 -56.753 1.00 78.50 1172 GLY A CA 1
ATOM 8236 C C . GLY A 1 1172 ? 47.596 -4.669 -58.167 1.00 78.50 1172 GLY A C 1
ATOM 8237 O O . GLY A 1 1172 ? 48.111 -3.976 -59.040 1.00 78.50 1172 GLY A O 1
ATOM 8238 N N . ALA A 1 1173 ? 46.534 -5.444 -58.400 1.00 77.31 1173 ALA A N 1
ATOM 8239 C CA . ALA A 1 1173 ? 45.928 -5.614 -59.726 1.00 77.31 1173 ALA A CA 1
ATOM 8240 C C . ALA A 1 1173 ? 44.517 -5.012 -59.798 1.00 77.31 1173 ALA A C 1
ATOM 8242 O O . ALA A 1 1173 ? 43.692 -5.245 -58.916 1.00 77.31 1173 ALA A O 1
ATOM 8243 N N . ALA A 1 1174 ? 44.216 -4.286 -60.874 1.00 78.19 1174 ALA A N 1
ATOM 8244 C CA . ALA A 1 1174 ? 42.876 -3.789 -61.173 1.00 78.19 1174 ALA A CA 1
ATOM 8245 C C . ALA A 1 1174 ? 42.436 -4.255 -62.564 1.00 78.19 1174 ALA A C 1
ATOM 8247 O O . ALA A 1 1174 ? 43.165 -4.077 -63.537 1.00 78.19 1174 ALA A O 1
ATOM 8248 N N . GLY A 1 1175 ? 41.243 -4.841 -62.650 1.00 75.88 1175 GLY A N 1
ATOM 8249 C CA . GLY A 1 1175 ? 40.652 -5.347 -63.883 1.00 75.88 1175 GLY A CA 1
ATOM 8250 C C . GLY A 1 1175 ? 39.204 -4.894 -64.054 1.00 75.88 1175 GLY A C 1
ATOM 8251 O O . GLY A 1 1175 ? 38.391 -4.984 -63.130 1.00 75.88 1175 GLY A O 1
ATOM 8252 N N . VAL A 1 1176 ? 38.877 -4.433 -65.262 1.00 77.56 1176 VAL A N 1
ATOM 8253 C CA . VAL A 1 1176 ? 37.516 -4.094 -65.697 1.00 77.56 1176 VAL A CA 1
ATOM 8254 C C . VAL A 1 1176 ? 37.183 -4.952 -66.918 1.00 77.56 1176 VAL A C 1
ATOM 8256 O O . VAL A 1 1176 ? 37.925 -4.924 -67.896 1.00 77.56 1176 VAL A O 1
ATOM 8259 N N . ALA A 1 1177 ? 36.094 -5.728 -66.879 1.00 73.75 1177 ALA A N 1
ATOM 8260 C CA . ALA A 1 1177 ? 35.731 -6.639 -67.970 1.00 73.75 1177 ALA A CA 1
ATOM 8261 C C . ALA A 1 1177 ? 34.209 -6.794 -68.159 1.00 73.75 1177 ALA A C 1
ATOM 8263 O O . ALA A 1 1177 ? 33.435 -6.763 -67.204 1.00 73.75 1177 ALA A O 1
ATOM 8264 N N . ALA A 1 1178 ? 33.768 -7.007 -69.404 1.00 64.50 1178 ALA A N 1
ATOM 8265 C CA . ALA A 1 1178 ? 32.380 -7.343 -69.763 1.00 64.50 1178 ALA A CA 1
ATOM 8266 C C . ALA A 1 1178 ? 31.292 -6.346 -69.287 1.00 64.50 1178 ALA A C 1
ATOM 8268 O O . ALA A 1 1178 ? 30.152 -6.736 -69.049 1.00 64.50 1178 ALA A O 1
ATOM 8269 N N . ASN A 1 1179 ? 31.621 -5.062 -69.129 1.00 63.66 1179 ASN A N 1
ATOM 8270 C CA . ASN A 1 1179 ? 30.675 -4.023 -68.714 1.00 63.66 1179 ASN A CA 1
ATOM 8271 C C . ASN A 1 1179 ? 29.911 -3.467 -69.936 1.00 63.66 1179 ASN A C 1
ATOM 8273 O O . ASN A 1 1179 ? 30.540 -3.168 -70.947 1.00 63.66 1179 ASN A O 1
ATOM 8277 N N . VAL A 1 1180 ? 28.583 -3.310 -69.872 1.00 57.88 1180 VAL A N 1
ATOM 8278 C CA . VAL A 1 1180 ? 27.769 -2.873 -71.032 1.00 57.88 1180 VAL A CA 1
ATOM 8279 C C . VAL A 1 1180 ? 27.123 -1.504 -70.759 1.00 57.88 1180 VAL A C 1
ATOM 8281 O O . VAL A 1 1180 ? 26.280 -1.410 -69.859 1.00 57.88 1180 VAL A O 1
ATOM 8284 N N . PRO A 1 1181 ? 27.455 -0.439 -71.520 1.00 52.88 1181 PRO A N 1
ATOM 8285 C CA . PRO A 1 1181 ? 26.710 0.815 -71.482 1.00 52.88 1181 PRO A CA 1
ATOM 8286 C C . PRO A 1 1181 ? 25.327 0.579 -72.094 1.00 52.88 1181 PRO A C 1
ATOM 8288 O O . PRO A 1 1181 ? 25.207 0.203 -73.257 1.00 52.88 1181 PRO A O 1
ATOM 8291 N N . HIS A 1 1182 ? 24.273 0.768 -71.309 1.00 47.44 1182 HIS A N 1
ATOM 8292 C CA . HIS A 1 1182 ? 22.898 0.564 -71.745 1.00 47.44 1182 HIS A CA 1
ATOM 8293 C C . HIS A 1 1182 ? 22.235 1.943 -71.811 1.00 47.44 1182 HIS A C 1
ATOM 8295 O O . HIS A 1 1182 ? 21.733 2.424 -70.804 1.00 47.44 1182 HIS A O 1
ATOM 8301 N N . VAL A 1 1183 ? 22.241 2.559 -73.001 1.00 46.41 1183 VAL A N 1
ATOM 8302 C CA . VAL A 1 1183 ? 21.619 3.855 -73.362 1.00 46.41 1183 VAL A CA 1
ATOM 8303 C C . VAL A 1 1183 ? 22.461 5.106 -73.049 1.00 46.41 1183 VAL A C 1
ATOM 8305 O O . VAL A 1 1183 ? 22.492 5.605 -71.927 1.00 46.41 1183 VAL A O 1
ATOM 8308 N N . ALA A 1 1184 ? 23.070 5.666 -74.100 1.00 41.88 1184 ALA A N 1
ATOM 8309 C CA . ALA A 1 1184 ? 23.180 7.114 -74.273 1.00 41.88 1184 ALA A CA 1
ATOM 8310 C C . ALA A 1 1184 ? 21.933 7.560 -75.061 1.00 41.88 1184 ALA A C 1
ATOM 8312 O O . ALA A 1 1184 ? 21.504 6.853 -75.970 1.00 41.88 1184 ALA A O 1
ATOM 8313 N N . ASN A 1 1185 ? 21.308 8.663 -74.654 1.00 39.69 1185 ASN A N 1
ATOM 8314 C CA . ASN A 1 1185 ? 20.022 9.175 -75.147 1.00 39.69 1185 ASN A CA 1
ATOM 8315 C C . ASN A 1 1185 ? 19.810 8.977 -76.678 1.00 39.69 1185 ASN A C 1
ATOM 8317 O O . ASN A 1 1185 ? 20.663 9.429 -77.448 1.00 39.69 1185 ASN A O 1
ATOM 8321 N N . PRO A 1 1186 ? 18.713 8.343 -77.153 1.00 35.66 1186 PRO A N 1
ATOM 8322 C CA . PRO A 1 1186 ? 18.439 8.189 -78.583 1.00 35.66 1186 PRO A CA 1
ATOM 8323 C C . PRO A 1 1186 ? 18.066 9.555 -79.175 1.00 35.66 1186 PRO A C 1
ATOM 8325 O O . PRO A 1 1186 ? 16.911 9.966 -79.157 1.00 35.66 1186 PRO A O 1
ATOM 8328 N N . GLY A 1 1187 ? 19.072 10.298 -79.636 1.00 40.03 1187 GLY A N 1
ATOM 8329 C CA . GLY A 1 1187 ? 18.882 11.619 -80.238 1.00 40.03 1187 GLY A CA 1
ATOM 8330 C C . GLY A 1 1187 ? 20.156 12.412 -80.537 1.00 40.03 1187 GLY A C 1
ATOM 8331 O O . GLY A 1 1187 ? 20.085 13.346 -81.325 1.00 40.03 1187 GLY A O 1
ATOM 8332 N N . TYR A 1 1188 ? 21.319 12.049 -79.980 1.00 37.12 1188 TYR A N 1
ATOM 8333 C CA . TYR A 1 1188 ? 22.589 12.716 -80.302 1.00 37.12 1188 TYR A CA 1
ATOM 8334 C C . TYR A 1 1188 ? 23.727 11.708 -80.487 1.00 37.12 1188 TYR A C 1
ATOM 8336 O O . TYR A 1 1188 ? 24.243 11.139 -79.526 1.00 37.12 1188 TYR A O 1
ATOM 8344 N N . THR A 1 1189 ? 24.138 11.506 -81.738 1.00 29.25 1189 THR A N 1
ATOM 8345 C CA . THR A 1 1189 ? 25.379 10.810 -82.097 1.00 29.25 1189 THR A CA 1
ATOM 8346 C C . THR A 1 1189 ? 26.557 11.744 -81.805 1.00 29.25 1189 THR A C 1
ATOM 8348 O O . THR A 1 1189 ? 26.721 12.748 -82.492 1.00 29.25 1189 THR A O 1
ATOM 8351 N N . TYR A 1 1190 ? 27.375 11.442 -80.793 1.00 33.75 1190 TYR A N 1
ATOM 8352 C CA . TYR A 1 1190 ? 28.652 12.134 -80.577 1.00 33.75 1190 TYR A CA 1
ATOM 8353 C C . TYR A 1 1190 ? 29.784 11.355 -81.251 1.00 33.75 1190 TYR A C 1
ATOM 8355 O O . TYR A 1 1190 ? 30.159 10.272 -80.807 1.00 33.75 1190 TYR A O 1
ATOM 8363 N N . THR A 1 1191 ? 30.332 11.926 -82.323 1.00 32.94 1191 THR A N 1
ATOM 8364 C CA . THR A 1 1191 ? 31.428 11.369 -83.132 1.00 32.94 1191 THR A CA 1
ATOM 8365 C C . THR A 1 1191 ? 32.774 12.039 -82.806 1.00 32.94 1191 THR A C 1
ATOM 8367 O O . THR A 1 1191 ? 33.468 12.487 -83.703 1.00 32.94 1191 THR A O 1
ATOM 8370 N N . VAL A 1 1192 ? 33.154 12.159 -81.526 1.00 33.88 1192 VAL A N 1
ATOM 8371 C CA . VAL A 1 1192 ? 34.533 12.469 -81.055 1.00 33.88 1192 VAL A CA 1
ATOM 8372 C C . VAL A 1 1192 ? 34.646 12.128 -79.552 1.00 33.88 1192 VAL A C 1
ATOM 8374 O O . VAL A 1 1192 ? 33.607 12.092 -78.887 1.00 33.88 1192 VAL A O 1
ATOM 8377 N N . PRO A 1 1193 ? 35.845 11.840 -78.989 1.00 35.25 1193 PRO A N 1
ATOM 8378 C CA . PRO A 1 1193 ? 35.971 11.326 -77.626 1.00 35.25 1193 PRO A CA 1
ATOM 8379 C C . PRO A 1 1193 ? 35.424 12.357 -76.637 1.00 35.25 1193 PRO A C 1
ATOM 8381 O O . PRO A 1 1193 ? 35.865 13.504 -76.608 1.00 35.25 1193 PRO A O 1
ATOM 8384 N N . SER A 1 1194 ? 34.424 11.960 -75.850 1.00 36.12 1194 SER A N 1
ATOM 8385 C CA . SER A 1 1194 ? 33.721 12.855 -74.937 1.00 36.12 1194 SER A CA 1
ATOM 8386 C C . SER A 1 1194 ? 34.678 13.424 -73.888 1.00 36.12 1194 SER A C 1
ATOM 8388 O O . SER A 1 1194 ? 35.069 12.730 -72.947 1.00 36.12 1194 SER A O 1
ATOM 8390 N N . THR A 1 1195 ? 35.003 14.709 -73.997 1.00 45.03 1195 THR A N 1
ATOM 8391 C CA . THR A 1 1195 ? 35.528 15.507 -72.889 1.00 45.03 1195 THR A CA 1
ATOM 8392 C C . THR A 1 1195 ? 34.428 15.613 -71.828 1.00 45.03 1195 THR A C 1
ATOM 8394 O O . THR A 1 1195 ? 33.558 16.475 -71.920 1.00 45.03 1195 THR A O 1
ATOM 8397 N N . GLY A 1 1196 ? 34.400 14.688 -70.863 1.00 52.22 1196 GLY A N 1
ATOM 8398 C CA . GLY A 1 1196 ? 33.495 14.771 -69.706 1.00 52.22 1196 GLY A CA 1
ATOM 8399 C C . GLY A 1 1196 ? 32.861 13.470 -69.198 1.00 52.22 1196 GLY A C 1
ATOM 8400 O O . GLY A 1 1196 ? 32.089 13.544 -68.245 1.00 52.22 1196 GLY A O 1
ATOM 8401 N N . VAL A 1 1197 ? 33.142 12.296 -69.779 1.00 52.59 1197 VAL A N 1
ATOM 8402 C CA . VAL A 1 1197 ? 32.670 10.993 -69.253 1.00 52.59 1197 VAL A CA 1
ATOM 8403 C C . VAL A 1 1197 ? 33.847 10.025 -69.124 1.00 52.59 1197 VAL A C 1
ATOM 8405 O O . VAL A 1 1197 ? 34.563 9.802 -70.096 1.00 52.59 1197 VAL A O 1
ATOM 8408 N N . ILE A 1 1198 ? 34.038 9.440 -67.936 1.00 59.38 1198 ILE A N 1
ATOM 8409 C CA . ILE A 1 1198 ? 35.080 8.434 -67.662 1.00 59.38 1198 ILE A CA 1
ATOM 8410 C C . ILE A 1 1198 ? 34.410 7.057 -67.571 1.00 59.38 1198 ILE A C 1
ATOM 8412 O O . ILE A 1 1198 ? 33.679 6.780 -66.617 1.00 59.38 1198 ILE A O 1
ATOM 8416 N N . ASN A 1 1199 ? 34.654 6.185 -68.553 1.00 59.16 1199 ASN A N 1
ATOM 8417 C CA . ASN A 1 1199 ? 33.985 4.886 -68.681 1.00 59.16 1199 ASN A CA 1
ATOM 8418 C C . ASN A 1 1199 ? 34.978 3.757 -69.000 1.00 59.16 1199 ASN A C 1
ATOM 8420 O O . ASN A 1 1199 ? 35.841 3.934 -69.857 1.00 59.16 1199 ASN A O 1
ATOM 8424 N N . GLN A 1 1200 ? 34.822 2.598 -68.345 1.00 62.00 1200 GLN A N 1
ATOM 8425 C CA . GLN A 1 1200 ? 35.595 1.365 -68.591 1.00 62.00 1200 GLN A CA 1
ATOM 8426 C C . GLN A 1 1200 ? 37.121 1.537 -68.527 1.00 62.00 1200 GLN A C 1
ATOM 8428 O O . GLN A 1 1200 ? 37.873 0.809 -69.171 1.00 62.00 1200 GLN A O 1
ATOM 8433 N N . SER A 1 1201 ? 37.595 2.494 -67.736 1.00 63.19 1201 SER A N 1
ATOM 8434 C CA . SER A 1 1201 ? 39.010 2.847 -67.682 1.00 63.19 1201 SER A CA 1
ATOM 8435 C C . SER A 1 1201 ? 39.632 2.435 -66.354 1.00 63.19 1201 SER A C 1
ATOM 8437 O O . SER A 1 1201 ? 39.046 2.663 -65.291 1.00 63.19 1201 SER A O 1
ATOM 8439 N N . VAL A 1 1202 ? 40.857 1.915 -66.407 1.00 68.00 1202 VAL A N 1
ATOM 8440 C CA . VAL A 1 1202 ? 41.776 1.936 -65.266 1.00 68.00 1202 VAL A CA 1
ATOM 8441 C C . VAL A 1 1202 ? 42.633 3.188 -65.426 1.00 68.00 1202 VAL A C 1
ATOM 8443 O O . VAL A 1 1202 ? 43.565 3.210 -66.225 1.00 68.00 1202 VAL A O 1
ATOM 8446 N N . LEU A 1 1203 ? 42.265 4.258 -64.724 1.00 65.75 1203 LEU A N 1
ATOM 8447 C CA . LEU A 1 1203 ? 42.999 5.518 -64.740 1.00 65.75 1203 LEU A CA 1
ATOM 8448 C C . LEU A 1 1203 ? 43.906 5.574 -63.511 1.00 65.75 1203 LEU A C 1
ATOM 8450 O O . LEU A 1 1203 ? 43.424 5.702 -62.385 1.00 65.75 1203 LEU A O 1
ATOM 8454 N N . ILE A 1 1204 ? 45.214 5.476 -63.737 1.00 59.62 1204 ILE A N 1
ATOM 8455 C CA . ILE A 1 1204 ? 46.244 5.623 -62.706 1.00 59.62 1204 ILE A CA 1
ATOM 8456 C C . ILE A 1 1204 ? 46.882 6.998 -62.905 1.00 59.62 1204 ILE A C 1
ATOM 8458 O O . ILE A 1 1204 ? 47.601 7.206 -63.881 1.00 59.62 1204 ILE A O 1
ATOM 8462 N N . ALA A 1 1205 ? 46.594 7.948 -62.014 1.00 52.72 1205 ALA A N 1
ATOM 8463 C CA . ALA A 1 1205 ? 47.307 9.221 -61.996 1.00 52.72 1205 ALA A CA 1
ATOM 8464 C C . ALA A 1 1205 ? 48.750 9.006 -61.479 1.00 52.72 1205 ALA A C 1
ATOM 8466 O O . ALA A 1 1205 ? 48.965 8.101 -60.668 1.00 52.72 1205 ALA A O 1
ATOM 8467 N N . PRO A 1 1206 ? 49.749 9.797 -61.919 1.00 42.97 1206 PRO A N 1
ATOM 8468 C CA . PRO A 1 1206 ? 51.119 9.668 -61.426 1.00 42.97 1206 PRO A CA 1
ATOM 8469 C C . PRO A 1 1206 ? 51.166 9.876 -59.906 1.00 42.97 1206 PRO A C 1
ATOM 8471 O O . PRO A 1 1206 ? 50.686 10.889 -59.399 1.00 42.97 1206 PRO A O 1
ATOM 8474 N N . ALA A 1 1207 ? 51.743 8.922 -59.175 1.00 38.41 1207 ALA A N 1
ATOM 8475 C CA . ALA A 1 1207 ? 51.915 9.021 -57.731 1.00 38.41 1207 ALA A CA 1
ATOM 8476 C C . ALA A 1 1207 ? 53.007 10.052 -57.390 1.00 38.41 1207 ALA A C 1
ATOM 8478 O O . ALA A 1 1207 ? 54.157 9.894 -57.798 1.00 38.41 1207 ALA A O 1
ATOM 8479 N N . TYR A 1 1208 ? 52.673 11.086 -56.613 1.00 40.69 12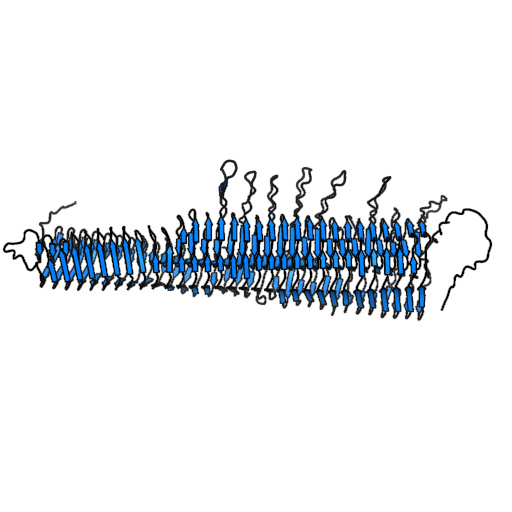08 TYR A N 1
ATOM 8480 C CA . TYR A 1 1208 ? 53.675 11.922 -55.949 1.00 40.69 1208 TYR A CA 1
ATOM 8481 C C . TYR A 1 1208 ? 54.106 11.230 -54.650 1.00 40.69 1208 TYR A C 1
ATOM 8483 O O . TYR A 1 1208 ? 53.333 11.139 -53.697 1.00 40.69 1208 TYR A O 1
ATOM 8491 N N . ASN A 1 1209 ? 55.338 10.721 -54.617 1.00 32.25 1209 ASN A N 1
ATOM 8492 C CA . ASN A 1 1209 ? 55.943 10.168 -53.406 1.00 32.25 1209 ASN A CA 1
ATOM 8493 C C . ASN A 1 1209 ? 56.244 11.300 -52.410 1.00 32.25 1209 ASN A C 1
ATOM 8495 O O . ASN A 1 1209 ? 57.180 12.066 -52.626 1.00 32.25 1209 ASN A O 1
ATOM 8499 N N . PHE A 1 1210 ? 55.514 11.373 -51.295 1.00 33.78 1210 PHE A N 1
ATOM 8500 C CA . PHE A 1 1210 ? 56.012 12.037 -50.088 1.00 33.78 1210 PHE A CA 1
ATOM 8501 C C . PHE A 1 1210 ? 56.670 10.986 -49.194 1.00 33.78 1210 PHE A C 1
ATOM 8503 O O . PHE A 1 1210 ? 55.998 10.149 -48.594 1.00 33.78 1210 PHE A O 1
ATOM 8510 N N . VAL A 1 1211 ? 58.001 11.025 -49.135 1.00 29.20 1211 VAL A N 1
ATOM 8511 C CA . VAL A 1 1211 ? 58.791 10.347 -48.104 1.00 29.20 1211 VAL A CA 1
ATOM 8512 C C . VAL A 1 1211 ? 58.709 11.213 -46.847 1.00 29.20 1211 VAL A C 1
ATOM 8514 O O . VAL A 1 1211 ? 59.188 12.343 -46.862 1.00 29.20 1211 VAL A O 1
ATOM 8517 N N . PHE A 1 1212 ? 58.103 10.704 -45.774 1.00 32.50 1212 PHE A N 1
ATOM 8518 C CA . PHE A 1 1212 ? 58.302 11.242 -44.427 1.00 32.50 1212 PHE A CA 1
ATOM 8519 C C . PHE A 1 1212 ? 59.336 10.356 -43.718 1.00 32.50 1212 PHE A C 1
ATOM 8521 O O . PHE A 1 1212 ? 59.134 9.143 -43.638 1.00 32.50 1212 PHE A O 1
ATOM 8528 N N . GLN A 1 1213 ? 60.454 10.961 -43.289 1.00 30.73 1213 GLN A N 1
ATOM 8529 C CA . GLN A 1 1213 ? 61.365 10.398 -42.282 1.00 30.73 1213 GLN A CA 1
ATOM 8530 C C . GLN A 1 1213 ? 60.710 10.423 -40.904 1.00 30.73 1213 GLN A C 1
ATOM 8532 O O . GLN A 1 1213 ? 59.988 11.412 -40.629 1.00 30.73 1213 GLN A O 1
#

Secondary structure (DSSP, 8-state):
-------PPP-------------EEPPPSS--SEEE--TT-TT-EEES-EEEEES-EE-S-EEEE-------S--S------EEEEES-EEEES-EEES-EEEEES-EE-S-EEEESEEEEES-EEEE-TTS-EEEES-EEEEES-EEE-EEEE--SS---TT---S--TT-EEES-EEEESEEEES-EEEEES-EEEEEEEESSEEEES-EEEES-EEES-EEEEES-EEEEEEEE-TT---SS----------EEEES-EEEES-EEES-EEEEES-EEEEEEEESSEEEES-EEEEEEEEEEES-EEEEES-EEEEEEEE-------TTTSTTSTT-EEEEES-EEEEEEEEESS-EEEEES-EEEEEEEESEEEEES-EEEES-EEES-EEEEES-EEEEEEEE------SS---------EEEEES-EEEESS-EEES-EEEEES-EEEEEEEESEEEEES-EEE-SS-EEES-EEEEES-EEEEEEEE-EE---SSS-----EE-EEEEES-EEEES-EEE-S-EEEES-EEEEEEEESEEEEES-EEEE--SSS--EEES-EEEES-EEEEEEEE------SS------EEEEES-EEE-SS-EE-TT--EEEES-EEEEEEEETEEEEES-EEEETT-EEES--EEEES-EEEEEEEE-----SSS------EEEEES-EEEE-TT--EEES-EEEEES-EEEEEEEESEEEEES-EEE-TT-EEEEEEEEEES-EEEEEEEE--EEEPTTS--EEEPP--EEES-EEE-S-EEEEEEEEES-EEEEEEEESS-EEES-EEE-TT---EES-EEEEES-EEEEEEE-TT--EEES-EEE-SEEES-EEEEES-EEEEEEESSS-EEES-EEE-TT-EEES-EEEEES-EEEEEES-EES-EEE-TT-EEES-EEEEES-EEEEETT-EES-EEESSEEEEEEEEEES-EEEEESSEES-EEESSSEEEEEEEEES-EEEEETT-EESSEEESSEEEEEEEEES-EEEEETT-EES-EEESSEEEEEEEEES-EEEEETT-EES-EEESSEEEEEEEEES-EEEE-TT-EES-EEESSEEEEEEEEES-EEEEEEEEEES-EEESSEEEEEEEEES-EEEEEEEEES-EEESSEEEEEEEEES-EEEE-SSEEES-EEESSEEEEEEEEES-EE----TT----S--TTEEES-EEEPPP------

pLDDT: mean 80.12, std 20.69, range [20.72, 98.56]

Sequence (1213 aa):
MVRINKTVVATACAAACALAAWPVQAQENMLHGLGWVMDGNPGSSIRSSAITVSGNRSAAKVEAVGLGGSLGFGLAGVLRLIATAQVNTIGLEAMDVGQSQLLVSGNRLSGPMTTLGGAASANSILISGQGERKRLQGSQVTVAGNEAGDVHAQGAELYALLGSASMQIPGRASANSVLLQSTDVENSEISNTQQRAQGVRSVGGSALANVLTASQSGLQQVRIQQHGNVASEVLASGASAALGYGALAQAKLEGAALANSIALAQTQLSHSRLHQQGNEARQIVGAGGGAMANSMALTQMDGQVRNWHAVQQGNVAQRVGAFGGEGSVLMGALASVDNHASALANSINLDRTRLAGRNEHTQTGNDAQDVQARGGVALANSVWALQAQLDASSLTQQDNSAQQVRTNGGSVSALGGALGAAERSSRAGANSVVLADQAALKNMQVLQQGNQARGLDVRGGQAMANSVLADQQASLQDGQVLIEHNQAQELSTQGSQEQLAGGLLWKAQQDAVVLANSLAVVGSQWRSPQLALQANTAGQLHADGGSITANSVSLERGDGAGSALHAPVWLKGNTAIEVQTQAESSSTAISSSHTRARAALNAVLLHDNSSVDADSQLQIAGNRAELVSGMGGTALVQSLAAYRGASLVRTPVTIENNRAQGIHARGDHQQTLGYGSSRHGIAAVNSVYLEGQQGAGLKDSHVQVQANRAEEMHADGALVQANTLALSQRGRLLESQALVRNNQAASVSAFAQTTRGLFGVNERQSFADVNLNTLDIQAPLAASSLLVEDNRVERVDAQEGGASVNSVALGQRAQGLRALEMRVAGNQATGVRSSQGQQALAHSVTIDGTASNSRLDVVGNQAQQVHADVAGAEASSVKADGGSSVAHSSIGITGNRASIGTGGTVASVKNQQGGRIAQSRITIANNQASASQGGVNASVINSGSLGNAAITISGNRGSANAALANSVRNRHGRLGGQIAILNNRGQAAAGGVLNSVDNSGSLSGSVTIVGNQGQASGNALANSVHNSGAMNGRIVLAANKANASSAGVANAVKNQGQLSGRVSIVGNDGTASTSGTVNSVVNNGMMAADVSIVGNRGSASMGGVSNSVVNNGVMAGRVLIAGNQSSTAGGTVNSLINHGVMTGSVNIVANRGAAAPGTTTGSVINAGALVGAAGVAANVPHVANPGYTYTVPSTGVINQSVLIAPAYNFVFQ

Radius of gyration: 46.63 Å; chains: 1; bounding box: 124×55×166 Å

Foldseek 3Di:
DDDDDPDDDDDDDDDDDDDDPDAPEADFDDDPDVADDDDPDPPAEAELEEDEQAQAEAAEEAEWEWDQDPPPDDDPDRDGGATEAEESEAHAEQYAYYLYEYYQYHYEYNHAYEYEAKEYEYSEYHHENFPAEHEHENYEAEQEHYEEEHFFFEHDPDDDDPDTPDPIDHFYTEYSEYEEESYEYYNYEYEQYQYEYENQETELEEGYASEYEYELYEAELYEYYQYNYEYENFEWAWNPDPPDDDDDDDDTRATETEYSEYFYFLYAAYLYEAEQEQYEYYAFEGHQAETYASEYFAFDPPDHDENYEYEAYQYEAEAFEWEDHADDDPHGTPHPPHGFYETYALEYEAYLEEYDYEYEAYHENYEHYQFETELEETEHNEYEHYNYEAENYEHEHEQYEYEAWEYEDDDDPDDDDDDDDDQRAYEYYANEYEADAQYEAYNYEAHQYNYEYYRYYYEQHEYYYLEYEHYHAYEHYAYEYEQENYEAYNHEYEWDWDDDPDDDDDTDTGATEYHASEYEHEQYEEAYAAYEQEQYEYENAEGELHEYAYLEYAFYYDPDDGYEYQYAYYLYQYEYENHDWEKDDDPDDDDDDTRAQEYAELEYYGEAQYEYEQNYEAEQENYEYEQHERYQHEYHASEYEHEANYEYENYEHERANYEYENAEWEHDDDDPDPDDDTDAYEYAYLEYYYYYPNAYEYELYEEERAHYEHENYEYELHEYHYSEYAGDQRYEYYAYEYEQYHYEYENHEFEKDWDQDDVRPDIDIGEGEYHEQEYHANYAYAYAEYYQYQYEYYAYEGEVYAYAYSEYEYHANPEDHENYEYERENYEYEHFEYEDQYEYHELEYEDNYEHELYEAEQYQYEEYNFEYDHNAYEYSEYEFDQNYEAENYEHYQENYEYEYEAAHEYSEYEYAANGYHELYEYEREQYEYEYEHAHEYSEYEAPEYAYQYHYERYNYEYEWEVYEELEYEYDQYEHEHEHERYQYEYEHEQATEESEYHYPHEYEDEYHRENYEYEWENLYEYSEYEYQHAYEEEYEREQYEYEYEHQYEYLEYEYNEEEAEEYEREAYEYEYEHAYEYLEYEANYAYHYEYAREQYEYEYEHAYYYQEYEHNYEYEYEAERENYEYEYHAHEYQEYHHLYEYEDEYEREHYEYEDDFQYEYQEYHHNEHYHYYYDGDNYYYDDDDPPDDDPDPDPGYHYSYHHHDDHDDDDDD